Protein AF-A0A2N4XLR2-F1 (afdb_monomer)

Nearest PDB structures (foldseek):
  5kba-assembly1_B  TM=8.309E-01  e=4.838E-08  synthetic construct
  6moj-assembly1_A-2  TM=9.504E-01  e=5.598E-07  synthetic construct
  5hry-assembly1_A  TM=8.656E-01  e=1.522E-07  synthetic construct
  5ooy-assembly2_E  TM=8.377E-01  e=8.146E-08  synthetic construct
  5le6-assembly6_F  TM=8.669E-01  e=2.844E-07  synthetic construct

pLDDT: mean 84.65, std 17.5, range [22.08, 98.69]

Mean predicted aligned error: 17.38 Å

Solvent-accessible surface area (backbone atoms only — not comparable to full-atom values): 47037 Å² total; per-residue (Å²): 132,81,89,72,80,79,79,81,72,74,94,83,66,78,80,79,50,66,43,53,52,50,49,47,51,53,64,60,39,38,26,45,97,92,42,72,39,60,46,56,86,70,77,62,78,92,71,55,51,49,66,64,68,50,56,50,88,39,59,73,43,81,44,43,72,66,50,65,84,46,75,63,58,59,13,51,37,29,49,37,37,62,84,44,83,72,87,62,67,38,72,82,35,57,52,52,50,21,20,31,44,35,46,9,62,12,51,42,24,28,39,35,50,89,93,50,71,48,72,38,40,37,27,71,41,76,92,66,30,51,31,67,46,43,33,35,45,33,23,83,37,61,92,46,75,47,22,36,26,38,55,29,44,86,82,37,28,37,34,41,36,24,35,59,39,46,51,94,59,42,69,72,38,48,32,46,31,38,27,26,35,50,34,42,36,27,64,68,39,23,58,41,14,58,58,50,43,26,22,33,44,12,15,36,53,25,28,38,26,44,32,32,36,48,34,43,28,46,45,34,54,49,55,75,55,32,30,65,62,47,19,57,57,72,46,57,70,44,56,83,37,41,60,50,79,76,51,60,74,49,51,44,52,46,45,70,48,44,30,19,41,8,56,90,87,40,76,44,58,82,79,48,74,68,25,48,52,54,16,44,73,55,41,50,75,43,47,35,43,57,69,33,51,78,74,77,91,77,85,60,66,67,40,60,50,52,50,62,64,32,33,60,44,51,72,60,86,82,46,75,62,75,83,79,63,75,80,83,70,84,70,77,54,82,67,59,76,69,80,72,64,53,22,32,46,54,29,40,50,63,46,59,71,48,84,36,38,41,72,85,54,65,40,54,44,69,59,53,51,50,53,55,58,69,65,56,85,50,97,40,82,47,51,51,30,49,91,66,75,66,57,51,28,36,42,32,42,36,58,28,42,48,102,49,78,30,24,38,29,40,38,50,37,69,87,64,35,62,59,59,51,58,58,36,52,76,80,36,74,70,40,75,58,81,92,60,65,92,93,62,51,46,26,38,51,43,80,42,59,62,73,57,47,28,53,49,42,12,50,45,35,65,63,35,60,50,38,40,27,16,23,26,23,34,38,34,34,25,63,37,44,71,42,27,74,76,35,40,29,39,58,52,52,55,32,20,51,48,15,25,53,50,40,50,47,34,48,58,27,31,58,70,75,31,22,16,34,80,37,90,57,40,24,44,63,60,54,29,57,76,56,70,49,88,62,68,51,58,41,69,78,43,29,37,27,35,26,46,58,44,84,63,86,75,53,45,78,43,71,49,68,84,86,59,88,80,78,86,74,82,86,88,85,90,81,83,89,90,87,90,84,90,83,90,84,88,85,87,89,85,82,86,75,62,45,80,38,47,18,57,60,46,30,55,48,53,54,56,34,67,73,37,87,76,67,58,65,49,37,36,36,53,44,58,69,69,54,47,74,74,58,64,65,90,82,48,43,83,52,46,84,88,49,45,68,58,49,66,73,71,54,65,50,86,44,36,35,38,25,27,19,65,63,68,63,67,17,46,56,53,31,49,51,46,26,78,69,60,30,79,43,35,34,22,38,44,59,10,47,65,40,31,52,53,38,62,71,52,81,89,78,86,82,86,88,77,87,87,88,80,79,52,74,67,52,51,51,57,30,58,79,68,78,45,51,92,93,44,44,69,54,56,49,82,78,31,39,25,63,50,33,54,23,19,44,67,42,39,45,72,55,32,53,52,38,49,76,72,64,36,64,57,75,51,55,27,74,62,35,44,35,31,55,37,28,5,60,73,45,66,23,66,68,37,38,51,54,40,48,78,72,65,35,69,58,68,52,49,20,76,71,30,44,27,43,48,31,50,23,13,49,66,54,31,43,71,60,32,51,48,39,50,74,75,62,39,64,63,79,54,51,25,79,75,69,46,28,26,49,78,39,36,63,33,71,66,32,30,67,76,30,56,87,75,52,89,73,90,127

Secondary structure (DSSP, 8-state):
---PPPPPPPTTPPPPPHHHHHHHHHHHT-BBTTBPPP--SS--GGGPPPS---EETSPEEEPPP--TT--HHHHHHHHSBTTSPP-SPPP-SHHHHHHHHHHHHSEEEEEEETTEEEEEESS--GGG---EEEEEEEES-TTS-SEEEEEETTTTEEEEEEE---GGGSPSEEEEEEEE-HHHHHHHHGGGHHHHHHHHHHHHHHHHHHHHHHTT-EEEE-TTS-HHHHHHHHTTT-GGGS--SS-GGGT--EEEEEEEEE-TTPPPP---HHHHHHHHHT-EE--EEPPS-SS-----HHHHHHHHHT-SPP-STT------PPS------TTTTS--S-BHHHHHHH----SEE-TT--B-HHHHHHHHHHHS--SSTTGGGS-S---EEEEEEESSBTTS-SEEEEEE-STTHHHHHHHHTTT---EEPSSPPTT-EEEEEEE--HHHHHHHHHHHTTT-HHHHHSSEEEEEEEE-HHHHHH-TTHHHHHHHHHHHHHHHHHHHHHHTT-EEEEE---BHHHHHHHHT--SSSEEEEEEEEEEPEEP-TTSEEE-TTTT-TTSSS----------------PPPP---SSEEEEHHHHHHHHHHHHSSSS---EEEE-S-HHHHHH---TTPEE--HHHHHHHHHHS-TTS-EEEE-SSSTHHHHHHHHHHHTT-S-EEEEETHHHHHHHHHHSPPPPPPP-------HHHHHHHHTTT--GGGTT---GGG--HHHHHHHTT-HHHHHHHHHTT--TT---TTS--HHHHHHHTT-HHHHHHHHHTT--TT---TTS--HHHHHHHTT-HHHHHHHHHTT--TT---TTS--TTTT--SHHHHHHHGGGS----

Structure (mmCIF, N/CA/C/O backbone):
data_AF-A0A2N4XLR2-F1
#
_entry.id   AF-A0A2N4XLR2-F1
#
loop_
_atom_site.group_PDB
_atom_site.id
_atom_site.type_symbol
_atom_site.label_atom_id
_atom_site.label_alt_id
_atom_site.label_comp_id
_atom_site.label_asym_id
_atom_site.label_entity_id
_atom_site.label_seq_id
_atom_site.pdbx_PDB_ins_code
_atom_site.Cartn_x
_atom_site.Cartn_y
_atom_site.Cartn_z
_atom_site.occupancy
_atom_site.B_iso_or_equiv
_atom_site.auth_seq_id
_atom_site.auth_comp_id
_atom_site.auth_asym_id
_atom_site.auth_atom_id
_atom_site.pdbx_PDB_model_num
ATOM 1 N N . MET A 1 1 ? -26.929 -14.899 -19.018 1.00 34.31 1 MET A N 1
ATOM 2 C CA . MET A 1 1 ? -28.205 -14.148 -19.055 1.00 34.31 1 MET A CA 1
ATOM 3 C C . MET A 1 1 ? -28.274 -13.462 -20.411 1.00 34.31 1 MET A C 1
ATOM 5 O O . MET A 1 1 ? -27.251 -12.945 -20.832 1.00 34.31 1 MET A O 1
ATOM 9 N N . GLN A 1 2 ? -29.395 -13.571 -21.126 1.00 31.98 2 GLN A N 1
ATOM 10 C CA . GLN A 1 2 ? -29.579 -12.981 -22.458 1.00 31.98 2 GLN A CA 1
ATOM 11 C C . GLN A 1 2 ? -29.455 -11.451 -22.405 1.00 31.98 2 GLN A C 1
ATOM 13 O O . GLN A 1 2 ? -29.981 -10.827 -21.482 1.00 31.98 2 GLN A O 1
ATOM 18 N N . ASP A 1 3 ? -28.766 -10.884 -23.399 1.00 40.41 3 ASP A N 1
ATOM 19 C CA . ASP A 1 3 ? -28.583 -9.449 -23.615 1.00 40.41 3 ASP A CA 1
ATOM 20 C C . ASP A 1 3 ? -29.918 -8.703 -23.562 1.00 40.41 3 ASP A C 1
ATOM 22 O O . ASP A 1 3 ? -30.764 -8.824 -24.450 1.00 40.41 3 ASP A O 1
ATOM 26 N N . THR A 1 4 ? -30.096 -7.903 -22.513 1.00 30.62 4 THR A N 1
ATOM 27 C CA . THR A 1 4 ? -31.106 -6.846 -22.495 1.00 30.62 4 THR A CA 1
ATOM 28 C C . THR A 1 4 ? -30.404 -5.579 -22.983 1.00 30.62 4 THR A C 1
ATOM 30 O O . THR A 1 4 ? -29.389 -5.210 -22.388 1.00 30.62 4 THR A O 1
ATOM 33 N N . PRO A 1 5 ? -30.865 -4.920 -24.060 1.00 34.44 5 PRO A N 1
ATOM 34 C CA . PRO A 1 5 ? -30.230 -3.695 -24.529 1.00 34.44 5 PRO A CA 1
ATOM 35 C C . PRO A 1 5 ? -30.341 -2.612 -23.441 1.00 34.44 5 PRO A C 1
ATOM 37 O O . PRO A 1 5 ? -31.345 -2.580 -22.720 1.00 34.44 5 PRO A O 1
ATOM 40 N N . PRO A 1 6 ? -29.329 -1.740 -23.284 1.00 38.62 6 PRO A N 1
ATOM 41 C CA . PRO A 1 6 ? -29.368 -0.693 -22.275 1.00 38.62 6 PRO A CA 1
ATOM 42 C C . PRO A 1 6 ? -30.550 0.238 -22.555 1.00 38.62 6 PRO A C 1
ATOM 44 O O . PRO A 1 6 ? -30.779 0.637 -23.696 1.00 38.62 6 PRO A O 1
ATOM 47 N N . ALA A 1 7 ? -31.309 0.560 -21.506 1.00 38.78 7 ALA A N 1
ATOM 48 C CA . ALA A 1 7 ? -32.399 1.522 -21.579 1.00 38.78 7 ALA A CA 1
ATOM 49 C C . ALA A 1 7 ? -31.882 2.847 -22.165 1.00 38.78 7 ALA A C 1
ATOM 51 O O . ALA A 1 7 ? -30.902 3.403 -21.666 1.00 38.78 7 ALA A O 1
ATOM 52 N N . GLU A 1 8 ? -32.528 3.328 -23.230 1.00 42.59 8 GLU A N 1
ATOM 53 C CA . GLU A 1 8 ? -32.223 4.625 -23.834 1.00 42.59 8 GLU A CA 1
ATOM 54 C C . GLU A 1 8 ? -32.353 5.727 -22.772 1.00 42.59 8 GLU A C 1
ATOM 56 O O . GLU A 1 8 ? -33.406 5.908 -22.154 1.00 42.59 8 GLU A O 1
ATOM 61 N N . LEU A 1 9 ? -31.248 6.440 -22.532 1.00 44.00 9 LEU A N 1
ATOM 62 C CA . LEU A 1 9 ? -31.215 7.634 -21.692 1.00 44.00 9 LEU A CA 1
ATOM 63 C C . LEU A 1 9 ? 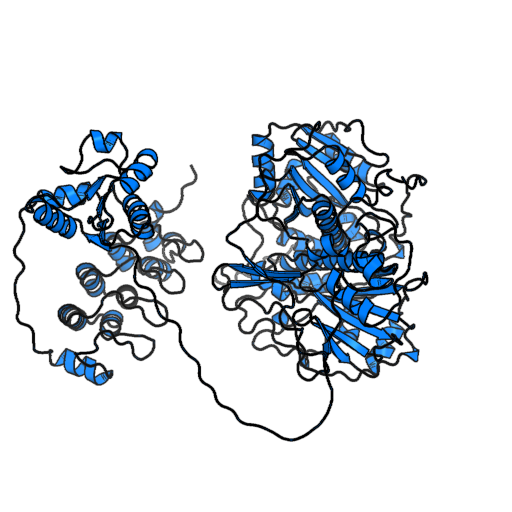-32.171 8.694 -22.273 1.00 44.00 9 LEU A C 1
ATOM 65 O O . LEU A 1 9 ? -32.237 8.838 -23.496 1.00 44.00 9 LEU A O 1
ATOM 69 N N . PRO A 1 10 ? -32.896 9.456 -21.432 1.00 46.97 10 PRO A N 1
ATOM 70 C CA . PRO A 1 10 ? -33.784 10.505 -21.916 1.00 46.97 10 PRO A CA 1
ATOM 71 C C . PRO A 1 10 ? -33.022 11.520 -22.795 1.00 46.97 10 PRO A C 1
ATOM 73 O O . PRO A 1 10 ? -31.894 11.873 -22.446 1.00 46.97 10 PRO A O 1
ATOM 76 N N . PRO A 1 11 ? -33.614 12.028 -23.897 1.00 59.16 11 PRO A N 1
ATOM 77 C CA . PRO A 1 11 ? -32.872 12.689 -24.986 1.00 59.16 11 PRO A CA 1
ATOM 78 C C . PRO A 1 11 ? -32.223 14.047 -24.666 1.00 59.16 11 PRO A C 1
ATOM 80 O O . PRO A 1 11 ? -31.548 14.596 -25.531 1.00 59.16 11 PRO A O 1
ATOM 83 N N . ASP A 1 12 ? -32.417 14.590 -23.460 1.00 61.28 12 ASP A N 1
ATOM 84 C CA . ASP A 1 12 ? -32.135 15.999 -23.128 1.00 61.28 12 ASP A CA 1
ATOM 85 C C . ASP A 1 12 ? -31.051 16.215 -22.053 1.00 61.28 12 ASP A C 1
ATOM 87 O O . ASP A 1 12 ? -30.861 17.339 -21.585 1.00 61.28 12 ASP A O 1
ATOM 91 N N . LEU A 1 13 ? -30.311 15.179 -21.641 1.00 60.03 13 LEU A N 1
ATOM 92 C CA . LEU A 1 13 ? -29.190 15.357 -20.709 1.00 60.03 13 LEU A CA 1
ATOM 93 C C . LEU A 1 13 ? -27.869 15.573 -21.469 1.00 60.03 13 LEU A C 1
ATOM 95 O O . LEU A 1 13 ? -27.540 14.773 -22.349 1.00 60.03 13 LEU A O 1
ATOM 99 N N . PRO A 1 14 ? -27.081 16.618 -21.140 1.00 74.69 14 PRO A N 1
ATOM 100 C CA . PRO A 1 14 ? -25.745 16.770 -21.704 1.00 74.69 14 PRO A CA 1
ATOM 101 C C . PRO A 1 14 ? -24.874 15.553 -21.340 1.00 74.69 14 PRO A C 1
ATOM 103 O O . PRO A 1 14 ? -25.070 14.958 -20.275 1.00 74.69 14 PRO A O 1
ATOM 106 N N . PRO A 1 15 ? -23.910 15.165 -22.198 1.00 83.62 15 PRO A N 1
ATOM 107 C CA . PRO A 1 15 ? -23.003 14.064 -21.892 1.00 83.62 15 PRO A CA 1
ATOM 108 C C . PRO A 1 15 ? -22.231 14.351 -20.591 1.00 83.62 15 PRO A C 1
ATOM 110 O O . PRO A 1 15 ? -21.918 15.514 -20.319 1.00 83.62 15 PRO A O 1
ATOM 113 N N . PRO A 1 16 ? -21.915 13.318 -19.785 1.00 88.62 16 PRO A N 1
ATOM 114 C CA . PRO A 1 16 ? -21.211 13.504 -18.521 1.00 88.62 16 PRO A CA 1
ATOM 115 C C . PRO A 1 16 ? -19.840 14.147 -18.750 1.00 88.62 16 PRO A C 1
ATOM 117 O O . PRO A 1 16 ? -19.127 13.794 -19.693 1.00 88.62 16 PRO A O 1
ATOM 120 N N . SER A 1 17 ? -19.454 15.076 -17.873 1.00 93.50 17 SER A N 1
ATOM 121 C CA . SER A 1 17 ? -18.105 15.646 -17.897 1.00 93.50 17 SER A CA 1
ATOM 122 C C . SER A 1 17 ? -17.058 14.604 -17.476 1.00 93.50 17 SER A C 1
ATOM 124 O O . SER A 1 17 ? -17.379 13.597 -16.842 1.00 93.50 17 SER A O 1
ATOM 126 N N . VAL A 1 18 ? -15.774 14.848 -17.769 1.00 93.75 18 VAL A N 1
ATOM 127 C CA . VAL A 1 18 ? -14.674 13.979 -17.299 1.00 93.75 18 VAL A CA 1
ATOM 128 C C . VAL A 1 18 ? -14.681 13.865 -15.768 1.00 93.75 18 VAL A C 1
ATOM 130 O O . VAL A 1 18 ? -14.514 12.770 -15.233 1.00 93.75 18 VAL A O 1
ATOM 133 N N . ALA A 1 19 ? -14.952 14.966 -15.060 1.00 93.81 19 ALA A N 1
ATOM 134 C CA . ALA A 1 19 ? -15.087 14.964 -13.605 1.00 93.81 19 ALA A CA 1
ATOM 135 C C . ALA A 1 19 ? -16.243 14.060 -13.134 1.00 93.81 19 ALA A C 1
ATOM 137 O O . ALA A 1 19 ? -16.089 13.333 -12.153 1.00 93.81 19 ALA A O 1
ATOM 138 N N . ASP A 1 20 ? -17.366 14.024 -13.860 1.00 95.12 20 ASP A N 1
ATOM 139 C CA . ASP A 1 20 ? -18.491 13.131 -13.543 1.00 95.12 20 ASP A CA 1
ATOM 140 C C . ASP A 1 20 ? -18.143 11.657 -13.747 1.00 95.12 20 ASP A C 1
ATOM 142 O O . ASP A 1 20 ? -18.562 10.811 -12.955 1.00 95.12 20 ASP A O 1
ATOM 146 N N . LEU A 1 21 ? -17.337 11.337 -14.762 1.00 96.75 21 LEU A N 1
ATOM 147 C CA . LEU A 1 21 ? -16.845 9.976 -14.989 1.00 96.75 21 LEU A CA 1
ATOM 148 C C . LEU A 1 21 ? -15.873 9.535 -13.883 1.00 96.75 21 LEU A C 1
ATOM 150 O O . LEU A 1 21 ? -15.979 8.416 -13.378 1.00 96.75 21 LEU A O 1
ATOM 154 N N . VAL A 1 22 ? -14.982 10.421 -13.430 1.00 97.38 22 VAL A N 1
ATOM 155 C CA . VAL A 1 22 ? -14.086 10.148 -12.291 1.00 97.38 22 VAL A CA 1
ATOM 156 C C . VAL A 1 22 ? -14.877 10.000 -10.984 1.00 97.38 22 VAL A C 1
ATOM 158 O O . VAL A 1 22 ? -14.628 9.069 -10.212 1.00 97.38 22 VAL A O 1
ATOM 161 N N . ARG A 1 23 ? -15.898 10.838 -10.752 1.00 96.12 23 ARG A N 1
ATOM 162 C CA . ARG A 1 23 ? -16.855 10.661 -9.643 1.00 96.12 23 ARG A CA 1
ATOM 163 C C . ARG A 1 23 ? -17.574 9.318 -9.728 1.00 96.12 23 ARG A C 1
ATOM 165 O O . ARG A 1 23 ? -17.738 8.642 -8.710 1.00 96.12 23 ARG A O 1
ATOM 172 N N . ALA A 1 24 ? -17.988 8.908 -10.925 1.00 96.94 24 ALA A N 1
ATOM 173 C CA . ALA A 1 24 ? -18.631 7.621 -11.142 1.00 96.94 24 ALA A CA 1
ATOM 174 C C . ALA A 1 24 ? -17.688 6.457 -10.811 1.00 96.94 24 ALA A C 1
ATOM 176 O O . ALA A 1 24 ? -18.120 5.531 -10.124 1.00 96.94 24 ALA A O 1
ATOM 177 N N . TYR A 1 25 ? -16.409 6.531 -11.198 1.00 98.12 25 TYR A N 1
ATOM 178 C CA . TYR A 1 25 ? -15.389 5.564 -10.783 1.00 98.12 25 TYR A CA 1
ATOM 179 C C . TYR A 1 25 ? -15.225 5.526 -9.260 1.00 98.12 25 TYR A C 1
ATOM 181 O O . TYR A 1 25 ? -15.241 4.447 -8.663 1.00 98.12 25 TYR A O 1
ATOM 189 N N . HIS A 1 26 ? -15.121 6.688 -8.603 1.00 97.56 26 HIS A N 1
ATOM 190 C CA . HIS A 1 26 ? -15.030 6.742 -7.146 1.00 97.56 26 HIS A CA 1
ATOM 191 C C . HIS A 1 26 ? -16.244 6.054 -6.514 1.00 97.56 26 HIS A C 1
ATOM 193 O O . HIS A 1 26 ? -16.081 5.097 -5.770 1.00 97.56 26 HIS A O 1
ATOM 199 N N . ARG A 1 27 ? -17.469 6.434 -6.885 1.00 96.00 27 ARG A N 1
ATOM 200 C CA . ARG A 1 27 ? -18.695 5.803 -6.373 1.00 96.00 27 ARG A CA 1
ATOM 201 C C . ARG A 1 27 ? -18.755 4.295 -6.643 1.00 96.00 27 ARG A C 1
ATOM 203 O O . ARG A 1 27 ? -19.163 3.546 -5.761 1.00 96.00 27 ARG A O 1
ATOM 210 N N . ARG A 1 28 ? -18.352 3.849 -7.837 1.00 95.69 28 ARG A N 1
ATOM 211 C CA . ARG A 1 28 ? -18.325 2.430 -8.237 1.00 95.69 28 ARG A CA 1
ATOM 212 C C . ARG A 1 28 ? -17.414 1.597 -7.340 1.00 95.69 28 ARG A C 1
ATOM 214 O O . ARG A 1 28 ? -17.759 0.472 -7.002 1.00 95.69 28 ARG A O 1
ATOM 221 N N . THR A 1 29 ? -16.285 2.172 -6.944 1.00 96.50 29 THR A N 1
ATOM 222 C CA . THR A 1 29 ? -15.224 1.480 -6.207 1.00 96.50 29 THR A CA 1
ATOM 223 C C . THR A 1 29 ? -15.330 1.615 -4.694 1.00 96.50 29 THR A C 1
ATOM 225 O O . THR A 1 29 ? -14.404 1.201 -4.002 1.00 96.50 29 THR A O 1
ATOM 228 N N . LYS A 1 30 ? -16.421 2.181 -4.159 1.00 95.00 30 LYS A N 1
ATOM 229 C CA . LYS A 1 30 ? -16.693 2.246 -2.713 1.00 95.00 30 LYS A CA 1
ATOM 230 C C . LYS A 1 30 ? -17.028 0.868 -2.139 1.00 95.00 30 LYS A C 1
ATOM 232 O O . LYS A 1 30 ? -17.702 0.079 -2.799 1.00 95.00 30 LYS A O 1
ATOM 237 N N . HIS A 1 31 ? -16.633 0.614 -0.893 1.00 89.38 31 HIS A N 1
ATOM 238 C CA . HIS A 1 31 ? -17.244 -0.465 -0.113 1.00 89.38 31 HIS A CA 1
ATOM 239 C C . HIS A 1 31 ? -18.474 0.068 0.622 1.00 89.38 31 HIS A C 1
ATOM 241 O O . HIS A 1 31 ? -18.508 1.225 1.048 1.00 89.38 31 HIS A O 1
ATOM 247 N N . ARG A 1 32 ? -19.474 -0.794 0.787 1.00 83.00 32 ARG A N 1
ATOM 248 C CA . ARG A 1 32 ? -20.723 -0.536 1.508 1.00 83.00 32 ARG A CA 1
ATOM 249 C C . ARG A 1 32 ? -21.024 -1.714 2.421 1.00 83.00 32 ARG A C 1
ATOM 251 O O . ARG A 1 32 ? -20.546 -2.814 2.153 1.00 83.00 32 ARG A O 1
ATOM 258 N N . PHE A 1 33 ? -21.832 -1.510 3.456 1.00 71.38 33 PHE A N 1
ATOM 259 C CA . PHE A 1 33 ? -22.218 -2.613 4.339 1.00 71.38 33 PHE A CA 1
ATOM 260 C C . PHE A 1 33 ? -22.895 -3.754 3.574 1.00 71.38 33 PHE A C 1
ATOM 262 O O . PHE A 1 33 ? -22.680 -4.919 3.887 1.00 71.38 33 PHE A O 1
ATOM 269 N N . GLU A 1 34 ? -23.663 -3.427 2.535 1.00 74.12 34 GLU A N 1
ATOM 270 C CA . GLU A 1 34 ? -24.399 -4.408 1.740 1.00 74.12 34 GLU A CA 1
ATOM 271 C C . GLU A 1 34 ? -23.514 -5.120 0.712 1.00 74.12 34 GLU A C 1
ATOM 273 O O . GLU A 1 34 ? -23.887 -6.184 0.222 1.00 74.12 34 GLU A O 1
ATOM 278 N N . ARG A 1 35 ? -22.377 -4.520 0.323 1.00 77.38 35 ARG A N 1
ATOM 279 C CA . ARG A 1 35 ? -21.467 -5.087 -0.680 1.00 77.38 35 ARG A CA 1
ATOM 280 C C . ARG A 1 35 ? -20.085 -4.442 -0.677 1.00 77.38 35 ARG A C 1
ATOM 282 O O . ARG A 1 35 ? -19.939 -3.220 -0.605 1.00 77.38 35 ARG A O 1
ATOM 289 N N . TYR A 1 36 ? -19.064 -5.255 -0.916 1.00 83.19 36 TYR A N 1
ATOM 290 C CA . TYR A 1 36 ? -17.732 -4.760 -1.249 1.00 83.19 36 TYR A CA 1
ATOM 291 C C . TYR A 1 36 ? -17.681 -4.256 -2.708 1.00 83.19 36 TYR A C 1
ATOM 293 O O . TYR A 1 36 ? -18.517 -4.619 -3.539 1.00 83.19 36 TYR A O 1
ATOM 301 N N . ALA A 1 37 ? -16.711 -3.387 -3.019 1.00 86.44 37 ALA A N 1
ATOM 302 C CA . ALA A 1 37 ? -16.364 -3.051 -4.396 1.00 86.44 37 ALA A CA 1
ATOM 303 C C . ALA A 1 37 ? -16.016 -4.328 -5.176 1.00 86.44 37 ALA A C 1
ATOM 305 O O . ALA A 1 37 ? -15.482 -5.272 -4.594 1.00 86.44 37 ALA A O 1
ATOM 306 N N . ALA A 1 38 ? -16.319 -4.349 -6.475 1.00 88.38 38 ALA A N 1
ATOM 307 C CA . ALA A 1 38 ? -16.105 -5.534 -7.295 1.00 88.38 38 ALA A CA 1
ATOM 308 C C . ALA A 1 38 ? -14.614 -5.903 -7.341 1.00 88.38 38 ALA A C 1
ATOM 310 O O . ALA A 1 38 ? -13.763 -5.095 -7.725 1.00 88.38 38 ALA A O 1
ATOM 311 N N . GLY A 1 39 ? -14.338 -7.133 -6.926 1.00 90.31 39 GLY A N 1
ATOM 312 C CA . GLY A 1 39 ? -13.028 -7.758 -6.905 1.00 90.31 39 GLY A CA 1
ATOM 313 C C . GLY A 1 39 ? -13.074 -9.122 -7.596 1.00 90.31 39 GLY A C 1
ATOM 314 O O . GLY A 1 39 ? -14.148 -9.557 -8.017 1.00 90.31 39 GLY A O 1
ATOM 315 N N . PRO A 1 40 ? -11.922 -9.787 -7.731 1.00 78.75 40 PRO A N 1
ATOM 316 C CA . PRO A 1 40 ? -11.867 -11.177 -8.174 1.00 78.75 40 PRO A CA 1
ATOM 317 C C . PRO A 1 40 ? -12.678 -12.071 -7.225 1.00 78.75 40 PRO A C 1
ATOM 319 O O . PRO A 1 40 ? -12.614 -11.906 -6.008 1.00 78.75 40 PRO A O 1
ATOM 322 N N . GLU A 1 41 ? -13.446 -13.005 -7.786 1.00 73.38 41 GLU A N 1
ATOM 323 C CA . GLU A 1 41 ? -14.211 -13.991 -7.003 1.00 73.38 41 GLU A CA 1
ATOM 324 C C . GLU A 1 41 ? -13.290 -15.040 -6.367 1.00 73.38 41 GLU A C 1
ATOM 326 O O . GLU A 1 41 ? -13.577 -15.531 -5.283 1.00 73.38 41 GLU A O 1
ATOM 331 N N . THR A 1 42 ? -12.166 -15.338 -7.026 1.00 79.94 42 THR A N 1
ATOM 332 C CA . THR A 1 42 ? -11.170 -16.335 -6.618 1.00 79.94 42 THR A CA 1
ATOM 333 C C . THR A 1 42 ? -9.763 -15.787 -6.865 1.00 79.94 42 THR A C 1
ATOM 335 O O . THR A 1 42 ? -9.558 -14.987 -7.781 1.00 79.94 42 THR A O 1
ATOM 338 N N . LEU A 1 43 ? -8.783 -16.192 -6.058 1.00 78.31 43 LEU A N 1
ATOM 339 C CA . LEU A 1 43 ? -7.376 -15.815 -6.230 1.00 78.31 43 LEU A CA 1
ATOM 340 C C . LEU A 1 43 ? -6.522 -17.068 -6.367 1.00 78.31 43 LEU A C 1
ATOM 342 O O . LEU A 1 43 ? -6.548 -17.927 -5.489 1.00 78.31 43 LEU A O 1
ATOM 346 N N . ASP A 1 44 ? -5.729 -17.128 -7.431 1.00 76.94 44 ASP A N 1
ATOM 347 C CA . ASP A 1 44 ? -4.706 -18.157 -7.601 1.00 76.94 44 ASP A CA 1
ATOM 348 C C . ASP A 1 44 ? -3.405 -17.682 -6.948 1.00 76.94 44 ASP A C 1
ATOM 350 O O . ASP A 1 44 ? -2.605 -16.972 -7.558 1.00 76.94 44 ASP A O 1
ATOM 354 N N . TRP A 1 45 ? -3.228 -18.014 -5.670 1.00 75.88 45 TRP A N 1
ATOM 355 C CA . TRP A 1 45 ? -2.041 -17.619 -4.909 1.00 75.88 45 TRP A CA 1
ATOM 356 C C . TRP A 1 45 ? -0.753 -18.291 -5.401 1.00 75.88 45 TRP A C 1
ATOM 358 O O . TRP A 1 45 ? 0.321 -17.747 -5.142 1.00 75.88 45 TRP A O 1
ATOM 368 N N . ASP A 1 46 ? -0.853 -19.407 -6.130 1.00 74.69 46 ASP A N 1
ATOM 369 C CA . ASP A 1 46 ? 0.300 -20.086 -6.724 1.00 74.69 46 ASP A CA 1
ATOM 370 C C . ASP A 1 46 ? 0.811 -19.341 -7.974 1.00 74.69 46 ASP A C 1
ATOM 372 O O . ASP A 1 46 ? 2.006 -19.392 -8.272 1.00 74.69 46 ASP A O 1
ATOM 376 N N . ASP A 1 47 ? -0.060 -18.591 -8.662 1.00 76.12 47 ASP A N 1
ATOM 377 C CA . ASP A 1 47 ? 0.279 -17.715 -9.799 1.00 76.12 47 ASP A CA 1
ATOM 378 C C . ASP A 1 47 ? 0.065 -16.224 -9.460 1.00 76.12 47 ASP A C 1
ATOM 380 O O . ASP A 1 47 ? -0.507 -15.443 -10.226 1.00 76.12 47 ASP A O 1
ATOM 384 N N . GLN A 1 48 ? 0.528 -15.805 -8.275 1.00 86.12 48 GLN A N 1
ATOM 385 C CA . GLN A 1 48 ? 0.550 -14.391 -7.894 1.00 86.12 48 GLN A CA 1
ATOM 386 C C . GLN A 1 48 ? 1.401 -13.569 -8.891 1.00 86.12 48 GLN A C 1
ATOM 388 O O . GLN A 1 48 ? 2.510 -13.991 -9.236 1.00 86.12 48 GLN A O 1
ATOM 393 N N . PRO A 1 49 ? 0.962 -12.353 -9.297 1.00 92.25 49 PRO A N 1
ATOM 394 C CA . PRO A 1 49 ? 1.744 -11.490 -10.168 1.00 92.25 49 PRO A CA 1
ATOM 395 C C . PRO A 1 49 ? 3.153 -11.261 -9.636 1.00 92.25 49 PRO A C 1
ATOM 397 O O . PRO A 1 49 ? 3.350 -11.010 -8.442 1.00 92.25 49 PRO A O 1
ATOM 400 N N . ALA A 1 50 ? 4.130 -11.279 -10.540 1.00 93.88 50 ALA A N 1
ATOM 401 C CA . ALA A 1 50 ? 5.525 -11.084 -10.189 1.00 93.88 50 ALA A CA 1
ATOM 402 C C . ALA A 1 50 ? 5.696 -9.768 -9.420 1.00 93.88 50 ALA A C 1
ATOM 404 O O . ALA A 1 50 ? 5.425 -8.682 -9.942 1.00 93.88 50 ALA A O 1
ATOM 405 N N . ALA A 1 51 ? 6.183 -9.869 -8.181 1.00 91.81 51 ALA A N 1
ATOM 406 C CA . ALA A 1 51 ? 6.397 -8.724 -7.298 1.00 91.81 51 ALA A CA 1
ATOM 407 C C . ALA A 1 51 ? 7.507 -7.781 -7.792 1.00 91.81 51 ALA A C 1
ATOM 409 O O . ALA A 1 51 ? 7.667 -6.688 -7.252 1.00 91.81 51 ALA A O 1
ATOM 410 N N . PHE A 1 52 ? 8.282 -8.200 -8.793 1.00 95.81 52 PHE A N 1
ATOM 411 C CA . PHE A 1 52 ? 9.417 -7.480 -9.354 1.00 95.81 52 PHE A CA 1
ATOM 412 C C . PHE A 1 52 ? 9.320 -7.450 -10.872 1.00 95.81 52 PHE A C 1
ATOM 414 O O . PHE A 1 52 ? 8.841 -8.403 -11.492 1.00 95.81 52 PHE A O 1
ATOM 421 N N . ARG A 1 53 ? 9.756 -6.341 -11.467 1.00 95.69 53 ARG A N 1
ATOM 422 C CA . ARG A 1 53 ? 10.026 -6.273 -12.897 1.00 95.69 53 ARG A CA 1
ATOM 423 C C . ARG A 1 53 ? 11.529 -6.309 -13.121 1.00 95.69 53 ARG A C 1
ATOM 425 O O . ARG A 1 53 ? 12.282 -5.684 -12.384 1.00 95.69 53 ARG A O 1
ATOM 432 N N . HIS A 1 54 ? 11.938 -7.009 -14.168 1.00 95.75 54 HIS A N 1
ATOM 433 C CA . HIS A 1 54 ? 13.313 -7.042 -14.646 1.00 95.75 54 HIS A CA 1
ATOM 434 C C . HIS A 1 54 ? 13.331 -6.766 -16.142 1.00 95.75 54 HIS A C 1
ATOM 436 O O . HIS A 1 54 ? 12.335 -6.999 -16.833 1.00 95.75 54 HIS A O 1
ATOM 442 N N . PHE A 1 55 ? 14.470 -6.323 -16.660 1.00 96.94 55 PHE A N 1
ATOM 443 C CA . PHE A 1 55 ? 14.660 -6.161 -18.096 1.00 96.94 55 PHE A CA 1
ATOM 444 C C . PHE A 1 55 ? 15.786 -7.058 -18.600 1.00 96.94 55 PHE A C 1
ATOM 446 O O . PHE A 1 55 ? 16.963 -6.864 -18.306 1.00 96.94 55 PHE A O 1
ATOM 453 N N . GLU A 1 56 ? 15.436 -8.036 -19.427 1.00 95.81 56 GLU A N 1
ATOM 454 C CA . GLU A 1 56 ? 16.402 -8.941 -20.040 1.00 95.81 56 GLU A CA 1
ATOM 455 C C . GLU A 1 56 ? 17.205 -8.229 -21.134 1.00 95.81 56 GLU A C 1
ATOM 457 O O . GLU A 1 56 ? 16.685 -7.381 -21.860 1.00 95.81 56 GLU A O 1
ATOM 462 N N . GLY A 1 57 ? 18.483 -8.586 -21.286 1.00 95.06 57 GLY A N 1
ATOM 463 C CA . GLY A 1 57 ? 19.353 -8.039 -22.336 1.00 95.06 57 GLY A CA 1
ATOM 464 C C . GLY A 1 57 ? 19.889 -6.626 -22.069 1.00 95.06 57 GLY A C 1
ATOM 465 O O . GLY A 1 57 ? 20.464 -6.013 -22.972 1.00 95.06 57 GLY A O 1
ATOM 466 N N . VAL A 1 58 ? 19.732 -6.104 -20.850 1.00 96.44 58 VAL A N 1
ATOM 467 C CA . VAL A 1 58 ? 20.274 -4.799 -20.434 1.00 96.44 58 VAL A CA 1
ATOM 468 C C . VAL A 1 58 ? 21.520 -4.936 -19.566 1.00 96.44 58 VAL A C 1
ATOM 470 O O . VAL A 1 58 ? 21.790 -5.971 -18.960 1.00 96.44 58 VAL A O 1
ATOM 473 N N . ARG A 1 59 ? 22.291 -3.849 -19.465 1.00 95.31 59 ARG A N 1
ATOM 474 C CA . ARG A 1 59 ? 23.369 -3.752 -18.478 1.00 95.31 59 ARG A CA 1
ATOM 475 C C . ARG A 1 59 ? 22.768 -3.456 -17.103 1.00 95.31 59 ARG A C 1
ATOM 477 O O . ARG A 1 59 ? 22.155 -2.403 -16.943 1.00 95.31 59 ARG A O 1
ATOM 484 N N . SER A 1 60 ? 23.026 -4.327 -16.130 1.00 95.94 60 SER A N 1
ATOM 485 C CA . SER A 1 60 ? 22.703 -4.106 -14.716 1.00 95.94 60 SER A CA 1
ATOM 486 C C . SER A 1 60 ? 23.911 -3.542 -13.954 1.00 95.94 60 SER A C 1
ATOM 488 O O . SER A 1 60 ? 25.053 -3.951 -14.189 1.00 95.94 60 SER A O 1
ATOM 490 N N . ILE A 1 61 ? 23.675 -2.562 -13.083 1.00 95.88 61 ILE A N 1
ATOM 491 C CA . ILE A 1 61 ? 24.679 -1.891 -12.251 1.00 95.88 61 ILE A CA 1
ATOM 492 C C . ILE A 1 61 ? 24.272 -2.084 -10.784 1.00 95.88 61 ILE A C 1
ATOM 494 O O . ILE A 1 61 ? 23.304 -1.458 -10.352 1.00 95.88 61 ILE A O 1
ATOM 498 N N . PRO A 1 62 ? 24.968 -2.929 -10.003 1.00 95.75 62 PRO A N 1
ATOM 499 C CA . PRO A 1 62 ? 24.640 -3.120 -8.595 1.00 95.75 62 PRO A CA 1
ATOM 500 C C . PRO A 1 62 ? 24.887 -1.833 -7.803 1.00 95.75 62 PRO A C 1
ATOM 502 O O . PRO A 1 62 ? 25.879 -1.134 -8.026 1.00 95.75 62 PRO A O 1
ATOM 505 N N . LEU A 1 63 ? 23.987 -1.537 -6.868 1.00 95.12 63 LEU A N 1
ATOM 506 C CA . LEU A 1 63 ? 24.070 -0.365 -6.004 1.00 95.12 63 LEU A CA 1
ATOM 507 C C . LEU A 1 63 ? 24.581 -0.737 -4.600 1.00 95.12 63 LEU A C 1
ATOM 509 O O . LEU A 1 63 ? 24.244 -1.813 -4.095 1.00 95.12 63 LEU A O 1
ATOM 513 N N . PRO A 1 64 ? 25.384 0.130 -3.953 1.00 93.00 64 PRO A N 1
ATOM 514 C CA . PRO A 1 64 ? 25.740 -0.028 -2.545 1.00 93.00 64 PRO A CA 1
ATOM 515 C C . PRO A 1 64 ? 24.527 0.146 -1.624 1.00 93.00 64 PRO A C 1
ATOM 517 O O . PRO A 1 64 ? 23.729 1.063 -1.806 1.00 93.00 64 PRO A O 1
ATOM 520 N N . LEU A 1 65 ? 24.435 -0.700 -0.597 1.00 94.12 65 LEU A N 1
ATOM 521 C CA . LEU A 1 65 ? 23.382 -0.623 0.415 1.00 94.12 65 LEU A CA 1
ATOM 522 C C . LEU A 1 65 ? 23.618 0.538 1.393 1.00 94.12 65 LEU A C 1
ATOM 524 O O . LEU A 1 65 ? 24.755 0.908 1.693 1.00 94.12 65 LEU A O 1
ATOM 528 N N . ALA A 1 66 ? 22.518 1.085 1.918 1.00 92.12 66 ALA A N 1
ATOM 529 C CA . ALA A 1 66 ? 22.524 1.959 3.092 1.00 92.12 66 ALA A CA 1
ATOM 530 C C . ALA A 1 66 ? 22.958 1.186 4.349 1.00 92.12 66 ALA A C 1
ATOM 532 O O . ALA A 1 66 ? 22.125 0.581 5.021 1.00 92.12 66 ALA A O 1
ATOM 533 N N . GLU A 1 67 ? 24.248 1.228 4.669 1.00 88.50 67 GLU A N 1
ATOM 534 C CA . GLU A 1 67 ? 24.820 0.522 5.814 1.00 88.50 67 GLU A CA 1
ATOM 535 C C . GLU A 1 67 ? 25.193 1.523 6.914 1.00 88.50 67 GLU A C 1
ATOM 537 O O . GLU A 1 67 ? 26.130 2.309 6.743 1.00 88.50 67 GLU A O 1
ATOM 542 N N . PRO A 1 68 ? 24.528 1.502 8.086 1.00 82.12 68 PRO A N 1
ATOM 543 C CA . PRO A 1 68 ? 24.834 2.425 9.177 1.00 82.12 68 PRO A CA 1
ATOM 544 C C . PRO A 1 68 ? 26.262 2.312 9.715 1.00 82.12 68 PRO A C 1
ATOM 546 O O . PRO A 1 68 ? 26.660 3.147 10.514 1.00 82.12 68 PRO A O 1
ATOM 549 N N . THR A 1 69 ? 27.043 1.303 9.325 1.00 85.50 69 THR A N 1
ATOM 550 C CA . THR A 1 69 ? 28.467 1.152 9.672 1.00 85.50 69 THR A CA 1
ATOM 551 C C . THR A 1 69 ? 29.403 1.951 8.759 1.00 85.50 69 THR A C 1
ATOM 553 O O . THR A 1 69 ? 30.586 2.092 9.075 1.00 85.50 69 THR A O 1
ATOM 556 N N . GLN A 1 70 ? 28.896 2.511 7.654 1.00 85.56 70 GLN A N 1
ATOM 557 C CA . GLN A 1 70 ? 29.674 3.332 6.727 1.00 85.56 70 GLN A CA 1
ATOM 558 C C . GLN A 1 70 ? 30.314 4.533 7.438 1.00 85.56 70 GLN A C 1
ATOM 560 O O . GLN A 1 70 ? 29.782 5.088 8.406 1.00 85.56 70 GLN A O 1
ATOM 565 N N . GLN A 1 71 ? 31.490 4.935 6.961 1.00 88.56 71 GLN A N 1
ATOM 566 C CA . GLN A 1 71 ? 32.216 6.095 7.479 1.00 88.56 71 GLN A CA 1
ATOM 567 C C . GLN A 1 71 ? 31.859 7.366 6.693 1.00 88.56 71 GLN A C 1
ATOM 569 O O . GLN A 1 71 ? 31.318 7.302 5.589 1.00 88.56 71 GLN A O 1
ATOM 574 N N . GLY A 1 72 ? 32.180 8.527 7.266 1.00 91.69 72 GLY A N 1
ATOM 575 C CA . GLY A 1 72 ? 31.959 9.831 6.640 1.00 91.69 72 GLY A CA 1
ATOM 576 C C . GLY A 1 72 ? 30.496 10.283 6.630 1.00 91.69 72 GLY A C 1
ATOM 577 O O . GLY A 1 72 ? 29.649 9.728 7.334 1.00 91.69 72 GLY A O 1
ATOM 578 N N . ALA A 1 73 ? 30.213 11.295 5.802 1.00 92.75 73 ALA A N 1
ATOM 579 C CA . ALA A 1 73 ? 28.936 12.011 5.783 1.00 92.75 73 ALA A CA 1
ATOM 580 C C . ALA A 1 73 ? 27.721 11.096 5.553 1.00 92.75 73 ALA A C 1
ATOM 582 O O . ALA A 1 73 ? 26.683 11.289 6.181 1.00 92.75 73 ALA A O 1
ATOM 583 N N . LEU A 1 74 ? 27.849 10.069 4.700 1.00 93.50 74 LEU A N 1
ATOM 584 C CA . LEU A 1 74 ? 26.769 9.108 4.460 1.00 93.50 74 LEU A CA 1
ATOM 585 C C . LEU A 1 74 ? 26.428 8.330 5.736 1.00 93.50 74 LEU A C 1
ATOM 587 O O . LEU A 1 74 ? 25.278 8.316 6.158 1.00 93.50 74 LEU A O 1
ATOM 591 N N . GLY A 1 75 ? 27.422 7.736 6.399 1.00 93.88 75 GLY A N 1
ATOM 592 C CA . GLY A 1 75 ? 27.190 6.999 7.640 1.00 93.88 75 GLY A CA 1
ATOM 593 C C . GLY A 1 75 ? 26.637 7.868 8.770 1.00 93.88 75 GLY A C 1
ATOM 594 O O . GLY A 1 75 ? 25.783 7.423 9.534 1.00 93.88 75 GLY A O 1
ATOM 595 N N . GLU A 1 76 ? 27.094 9.118 8.870 1.00 93.44 76 GLU A N 1
ATOM 596 C CA . GLU A 1 76 ? 26.548 10.093 9.819 1.00 93.44 76 GLU A CA 1
ATOM 597 C C . GLU A 1 76 ? 25.079 10.412 9.524 1.00 93.44 76 GLU A C 1
ATOM 599 O O . GLU A 1 76 ? 24.264 10.402 10.446 1.00 93.44 76 GLU A O 1
ATOM 604 N N . ALA A 1 77 ? 24.710 10.603 8.254 1.00 94.38 77 ALA A N 1
ATOM 605 C CA . ALA A 1 77 ? 23.320 10.802 7.849 1.00 94.38 77 ALA A CA 1
ATOM 606 C C . ALA A 1 77 ? 22.428 9.593 8.186 1.00 94.38 77 ALA A C 1
ATOM 608 O O . ALA A 1 77 ? 21.305 9.780 8.650 1.00 94.38 77 ALA A O 1
ATOM 609 N N . LEU A 1 78 ? 22.930 8.364 8.011 1.00 95.31 78 LEU A N 1
ATOM 610 C CA . LEU A 1 78 ? 22.197 7.130 8.327 1.00 95.31 78 LEU A CA 1
ATOM 611 C C . LEU A 1 78 ? 21.973 6.935 9.835 1.00 95.31 78 LEU A C 1
ATOM 613 O O . LEU A 1 78 ? 20.916 6.449 10.241 1.00 95.31 78 LEU A O 1
ATOM 617 N N . ARG A 1 79 ? 22.957 7.305 10.666 1.00 94.19 79 ARG A N 1
ATOM 618 C CA . ARG A 1 79 ? 22.900 7.168 12.134 1.00 94.19 79 ARG A CA 1
ATOM 619 C C . ARG A 1 79 ? 22.258 8.359 12.840 1.00 94.19 79 ARG A C 1
ATOM 621 O O . ARG A 1 79 ? 21.934 8.243 14.019 1.00 94.19 79 ARG A O 1
ATOM 628 N N . ARG A 1 80 ? 22.094 9.499 12.161 1.00 92.94 80 ARG A N 1
ATOM 629 C CA . ARG A 1 80 ? 21.482 10.694 12.750 1.00 92.94 80 ARG A CA 1
ATOM 630 C C . ARG A 1 80 ? 20.097 10.338 13.313 1.00 92.94 80 ARG A C 1
ATOM 632 O O . ARG A 1 80 ? 19.343 9.671 12.601 1.00 92.94 80 ARG A O 1
ATOM 639 N N . PRO A 1 81 ? 19.742 10.774 14.538 1.00 93.88 81 PRO A N 1
ATOM 640 C CA . PRO A 1 81 ? 18.413 10.524 15.087 1.00 93.88 81 PRO A CA 1
ATOM 641 C C . PRO A 1 81 ? 17.317 10.973 14.118 1.00 93.88 81 PRO A C 1
ATOM 643 O O . PRO A 1 81 ? 17.433 12.036 13.506 1.00 93.88 81 PRO A O 1
ATOM 646 N N . PHE A 1 82 ? 16.260 10.172 13.976 1.00 92.06 82 PHE A N 1
ATOM 647 C CA . PHE A 1 82 ? 15.234 10.366 12.941 1.00 92.06 82 PHE A CA 1
ATOM 648 C C . PHE A 1 82 ? 14.628 11.783 12.914 1.00 92.06 82 PHE A C 1
ATOM 650 O O . PHE A 1 82 ? 14.443 12.357 11.842 1.00 92.06 82 PHE A O 1
ATOM 657 N N . ALA A 1 83 ? 14.369 12.369 14.086 1.00 84.25 83 ALA A N 1
ATOM 658 C CA . ALA A 1 83 ? 13.777 13.701 14.222 1.00 84.25 83 ALA A CA 1
ATOM 659 C C . ALA A 1 83 ? 14.801 14.856 14.214 1.00 84.25 83 ALA A C 1
ATOM 661 O O . ALA A 1 83 ? 14.408 16.021 14.289 1.00 84.25 83 ALA A O 1
ATOM 662 N N . ALA A 1 84 ? 16.105 14.564 14.162 1.00 86.50 84 ALA A N 1
ATOM 663 C CA . ALA A 1 84 ? 17.140 15.586 14.272 1.00 86.50 84 ALA A CA 1
ATOM 664 C C . ALA A 1 84 ? 17.340 16.355 12.951 1.00 86.50 84 ALA A C 1
ATOM 666 O O . ALA A 1 84 ? 17.277 15.765 11.864 1.00 86.50 84 ALA A O 1
ATOM 667 N N . PRO A 1 85 ? 17.630 17.669 13.024 1.00 83.69 85 PRO A N 1
ATOM 668 C CA . PRO A 1 85 ? 17.834 18.495 11.844 1.00 83.69 85 PRO A CA 1
ATOM 669 C C . PRO A 1 85 ? 19.069 18.063 11.049 1.00 83.69 85 PRO A C 1
ATOM 671 O O . PRO A 1 85 ? 20.071 17.587 11.586 1.00 83.69 85 PRO A O 1
ATOM 674 N N . VAL A 1 86 ? 19.002 18.278 9.740 1.00 85.81 86 VAL A N 1
ATOM 675 C CA . VAL A 1 86 ? 20.113 18.045 8.819 1.00 85.81 86 VAL A CA 1
ATOM 676 C C . VAL A 1 86 ? 21.088 19.215 8.910 1.00 85.81 86 VAL A C 1
ATOM 678 O O . VAL A 1 86 ? 20.699 20.355 8.682 1.00 85.81 86 VAL A O 1
ATOM 681 N N . THR A 1 87 ? 22.353 18.943 9.221 1.00 79.44 87 THR A N 1
ATOM 682 C CA . THR A 1 87 ? 23.396 19.980 9.351 1.00 79.44 87 THR A CA 1
ATOM 683 C C . THR A 1 87 ? 24.514 19.858 8.317 1.00 79.44 87 THR A C 1
ATOM 685 O O . THR A 1 87 ? 25.314 20.779 8.173 1.00 79.44 87 THR A O 1
ATOM 688 N N . GLN A 1 88 ? 24.578 18.740 7.590 1.00 83.38 88 GLN A N 1
ATOM 689 C CA . GLN A 1 88 ? 25.591 18.465 6.573 1.00 83.38 88 GLN A CA 1
ATOM 690 C C . GLN A 1 88 ? 24.956 17.809 5.346 1.00 83.38 88 GLN A C 1
ATOM 692 O O . GLN A 1 88 ? 24.023 17.012 5.479 1.00 83.38 88 GLN A O 1
ATOM 697 N N . HIS A 1 89 ? 25.488 18.127 4.166 1.00 90.00 89 HIS A N 1
ATOM 698 C CA . HIS A 1 89 ? 25.089 17.511 2.904 1.00 90.00 89 HIS A CA 1
ATOM 699 C C . HIS A 1 89 ? 25.969 16.299 2.608 1.00 90.00 89 HIS A C 1
ATOM 701 O O . HIS A 1 89 ? 27.194 16.358 2.731 1.00 90.00 89 HIS A O 1
ATOM 707 N N . VAL A 1 90 ? 25.339 15.204 2.193 1.00 92.44 90 VAL A N 1
ATOM 708 C CA . VAL A 1 90 ? 26.046 14.022 1.705 1.00 92.44 90 VAL A CA 1
ATOM 709 C C . VAL A 1 90 ? 26.415 14.256 0.236 1.00 92.44 90 VAL A C 1
ATOM 711 O O . VAL A 1 90 ? 25.526 14.609 -0.546 1.00 92.44 90 VAL A O 1
ATOM 714 N N . PRO A 1 91 ? 27.685 14.053 -0.165 1.00 90.44 91 PRO A N 1
ATOM 715 C CA . PRO A 1 91 ? 28.085 14.140 -1.564 1.00 90.44 91 PRO A CA 1
ATOM 716 C C . PRO A 1 91 ? 27.253 13.215 -2.450 1.00 90.44 91 PRO A C 1
ATOM 718 O O . PRO A 1 91 ? 26.965 12.072 -2.085 1.00 90.44 91 PRO A O 1
ATOM 721 N N . PHE A 1 92 ? 26.872 13.707 -3.624 1.00 89.94 92 PHE A N 1
ATOM 722 C CA . PHE A 1 92 ? 26.107 12.926 -4.584 1.00 89.94 92 PHE A CA 1
ATOM 723 C C . PHE A 1 92 ? 27.029 12.042 -5.430 1.00 89.94 92 PHE A C 1
ATOM 725 O O . PHE A 1 92 ? 27.799 12.529 -6.259 1.00 89.94 92 PHE A O 1
ATOM 732 N N . ASP A 1 93 ? 26.941 10.735 -5.207 1.00 88.44 93 ASP A N 1
ATOM 733 C CA . ASP A 1 93 ? 27.663 9.698 -5.931 1.00 88.44 93 ASP A CA 1
ATOM 734 C C . ASP A 1 93 ? 26.814 8.416 -6.003 1.00 88.44 93 ASP A C 1
ATOM 736 O O . ASP A 1 93 ? 25.663 8.371 -5.559 1.00 88.44 93 ASP A O 1
ATOM 740 N N . LEU A 1 94 ? 27.367 7.351 -6.586 1.00 88.62 94 LEU A N 1
ATOM 741 C CA . LEU A 1 94 ? 26.644 6.089 -6.733 1.00 88.62 94 LEU A CA 1
ATOM 742 C C . LEU A 1 94 ? 26.320 5.425 -5.380 1.00 88.62 94 LEU A C 1
ATOM 744 O O . LEU A 1 94 ? 25.325 4.709 -5.285 1.00 88.62 94 LEU A O 1
ATOM 748 N N . ALA A 1 95 ? 27.127 5.652 -4.338 1.00 90.94 95 ALA A N 1
ATOM 749 C CA . ALA A 1 95 ? 26.909 5.067 -3.018 1.00 90.94 95 ALA A CA 1
ATOM 750 C C . ALA A 1 95 ? 25.789 5.785 -2.262 1.00 90.94 95 ALA A C 1
ATOM 752 O O . ALA A 1 95 ? 24.909 5.123 -1.710 1.00 90.94 95 ALA A O 1
ATOM 753 N N . SER A 1 96 ? 25.769 7.119 -2.280 1.00 93.06 96 SER A N 1
ATOM 754 C CA . SER A 1 96 ? 24.676 7.890 -1.688 1.00 93.06 96 SER A CA 1
ATOM 755 C C . SER A 1 96 ? 23.371 7.721 -2.474 1.00 93.06 96 SER A C 1
ATOM 757 O O . SER A 1 96 ? 22.312 7.589 -1.862 1.00 93.06 96 SER A O 1
ATOM 759 N N . LEU A 1 97 ? 23.424 7.598 -3.808 1.00 94.25 97 LEU A N 1
ATOM 760 C CA . LEU A 1 97 ? 22.258 7.225 -4.619 1.00 94.25 97 LEU A CA 1
ATOM 761 C C . LEU A 1 97 ? 21.732 5.824 -4.265 1.00 94.25 97 LEU A C 1
ATOM 763 O O . LEU A 1 97 ? 20.529 5.657 -4.065 1.00 94.25 97 LEU A O 1
ATOM 767 N N . GLY A 1 98 ? 22.621 4.831 -4.154 1.00 95.88 98 GLY A N 1
ATOM 768 C CA . GLY A 1 98 ? 22.265 3.473 -3.736 1.00 95.88 98 GLY A CA 1
ATOM 769 C C . GLY A 1 98 ? 21.589 3.457 -2.367 1.00 95.88 98 GLY A C 1
ATOM 770 O O . GLY A 1 98 ? 20.472 2.959 -2.224 1.00 95.88 98 GLY A O 1
ATOM 771 N N . ALA A 1 99 ? 22.184 4.138 -1.386 1.00 96.75 99 ALA A N 1
ATOM 772 C CA . ALA A 1 99 ? 21.590 4.280 -0.065 1.00 96.75 99 ALA A CA 1
ATOM 773 C C . ALA A 1 99 ? 20.207 4.960 -0.107 1.00 96.75 99 ALA A C 1
ATOM 775 O O . ALA A 1 99 ? 19.292 4.525 0.593 1.00 96.75 99 ALA A O 1
ATOM 776 N N . CYS A 1 100 ? 20.022 5.982 -0.950 1.00 97.38 100 CYS A N 1
ATOM 777 C CA . CYS A 1 100 ? 18.755 6.701 -1.086 1.00 97.38 100 CYS A CA 1
ATOM 778 C C . CYS A 1 100 ? 17.648 5.773 -1.597 1.00 97.38 100 CYS A C 1
ATOM 780 O O . CYS A 1 100 ? 16.571 5.698 -1.005 1.00 97.38 100 CYS A O 1
ATOM 782 N N . LEU A 1 101 ? 17.942 5.006 -2.650 1.00 98.38 101 LEU A N 1
ATOM 783 C CA . LEU A 1 101 ? 17.007 4.041 -3.225 1.00 98.38 101 LEU A CA 1
ATOM 784 C C . LEU A 1 101 ? 16.732 2.868 -2.275 1.00 98.38 101 LEU A C 1
ATOM 786 O O . LEU A 1 101 ? 15.589 2.422 -2.193 1.00 98.38 101 LEU A O 1
ATOM 790 N N . HIS A 1 102 ? 17.726 2.406 -1.508 1.00 98.19 102 HIS A N 1
ATOM 791 C CA . HIS A 1 102 ? 17.523 1.369 -0.491 1.00 98.19 102 HIS A CA 1
ATOM 792 C C . HIS A 1 102 ? 16.538 1.844 0.588 1.00 98.19 102 HIS A C 1
ATOM 794 O O . HIS A 1 102 ? 15.559 1.156 0.871 1.00 98.19 102 HIS A O 1
ATOM 800 N N . LEU A 1 103 ? 16.757 3.045 1.130 1.00 98.25 103 LEU A N 1
ATOM 801 C CA . LEU A 1 103 ? 15.915 3.650 2.167 1.00 98.25 103 LEU A CA 1
ATOM 802 C C . LEU A 1 103 ? 14.506 4.007 1.679 1.00 98.25 103 LEU A C 1
ATOM 804 O O . LEU A 1 103 ? 13.598 4.132 2.492 1.00 98.25 103 LEU A O 1
ATOM 808 N N . ALA A 1 104 ? 14.309 4.211 0.379 1.00 98.31 104 ALA A N 1
ATOM 809 C CA . ALA A 1 104 ? 13.024 4.658 -0.147 1.00 98.31 104 ALA A CA 1
ATOM 810 C C . ALA A 1 104 ? 12.184 3.538 -0.773 1.00 98.31 104 ALA A C 1
ATOM 812 O O . ALA A 1 104 ? 10.971 3.505 -0.579 1.00 98.31 104 ALA A O 1
ATOM 813 N N . LEU A 1 105 ? 12.823 2.641 -1.527 1.00 98.50 105 LEU A N 1
ATOM 814 C CA . LEU A 1 105 ? 12.162 1.704 -2.443 1.00 98.50 105 LEU A CA 1
ATOM 815 C C . LEU A 1 105 ? 12.716 0.272 -2.358 1.00 98.50 105 LEU A C 1
ATOM 817 O O . LEU A 1 105 ? 12.133 -0.652 -2.922 1.00 98.50 105 LEU A O 1
ATOM 821 N N . GLY A 1 106 ? 13.862 0.072 -1.703 1.00 97.94 106 GLY A N 1
ATOM 822 C CA . GLY A 1 106 ? 14.498 -1.237 -1.583 1.00 97.94 106 GLY A CA 1
ATOM 823 C C . GLY A 1 106 ? 13.757 -2.193 -0.651 1.00 97.94 106 GLY A C 1
ATOM 824 O O . GLY A 1 106 ? 12.937 -1.794 0.181 1.00 97.94 106 GLY A O 1
ATOM 825 N N . ILE A 1 107 ? 14.085 -3.478 -0.773 1.00 97.88 107 ILE A N 1
ATOM 826 C CA . ILE A 1 107 ? 13.702 -4.507 0.192 1.00 97.88 107 ILE A CA 1
ATOM 827 C C . ILE A 1 107 ? 14.387 -4.207 1.526 1.00 97.88 107 ILE A C 1
ATOM 829 O O . ILE A 1 107 ? 15.582 -3.940 1.573 1.00 97.88 107 ILE A O 1
ATOM 833 N N . THR A 1 108 ? 13.624 -4.280 2.613 1.00 96.75 108 THR A N 1
ATOM 834 C CA . THR A 1 108 ? 14.116 -4.075 3.986 1.00 96.75 108 THR A CA 1
ATOM 835 C C . THR A 1 108 ? 14.104 -5.360 4.809 1.00 96.75 108 THR A C 1
ATOM 837 O O . THR A 1 108 ? 14.811 -5.472 5.807 1.00 96.75 108 THR A O 1
ATOM 840 N N . ALA A 1 109 ? 13.310 -6.350 4.401 1.00 95.88 109 ALA A N 1
ATOM 841 C CA . ALA A 1 109 ? 13.384 -7.726 4.871 1.00 95.88 109 ALA A CA 1
ATOM 842 C C . ALA A 1 109 ? 12.628 -8.655 3.920 1.00 95.88 109 ALA A C 1
ATOM 844 O O . ALA A 1 109 ? 11.812 -8.221 3.107 1.00 95.88 109 ALA A O 1
ATOM 845 N N . TRP A 1 110 ? 12.834 -9.949 4.110 1.00 96.00 110 TRP A N 1
ATOM 846 C CA . TRP A 1 110 ? 11.905 -10.968 3.649 1.00 96.00 110 TRP A CA 1
ATOM 847 C C . TRP A 1 110 ? 11.115 -11.512 4.830 1.00 96.00 110 TRP A C 1
ATOM 849 O O . TRP A 1 110 ? 11.624 -11.614 5.947 1.00 96.00 110 TRP A O 1
ATOM 859 N N . LYS A 1 111 ? 9.862 -11.859 4.587 1.00 94.38 111 LYS A N 1
ATOM 860 C CA . LYS A 1 111 ? 9.011 -12.563 5.537 1.00 94.38 111 LYS A CA 1
ATOM 861 C C . LYS A 1 111 ? 8.810 -13.988 5.063 1.00 94.38 111 LYS A C 1
ATOM 863 O O . LYS A 1 111 ? 8.802 -14.223 3.856 1.00 94.38 111 LYS A O 1
ATOM 868 N N . ARG A 1 112 ? 8.682 -14.916 6.008 1.00 92.00 112 ARG A N 1
ATOM 869 C CA . ARG A 1 112 ? 8.435 -16.328 5.722 1.00 92.00 112 ARG A CA 1
ATOM 870 C C . ARG A 1 112 ? 7.413 -16.904 6.692 1.00 92.00 112 ARG A C 1
ATOM 872 O O . ARG A 1 112 ? 7.504 -16.656 7.894 1.00 92.00 112 ARG A O 1
ATOM 879 N N . TYR A 1 113 ? 6.470 -17.676 6.167 1.00 87.75 113 TYR A N 1
ATOM 880 C CA . TYR A 1 113 ? 5.516 -18.463 6.943 1.00 87.75 113 TYR A CA 1
ATOM 881 C C . TYR A 1 113 ? 5.290 -19.796 6.230 1.00 87.75 113 TYR A C 1
ATOM 883 O O . TYR A 1 113 ? 4.752 -19.827 5.131 1.00 87.75 113 TYR A O 1
ATOM 891 N N . GLY A 1 114 ? 5.743 -20.899 6.831 1.00 88.62 114 GLY A N 1
ATOM 892 C CA . GLY A 1 114 ? 5.747 -22.190 6.140 1.00 88.62 114 GLY A CA 1
ATOM 893 C C . GLY A 1 114 ? 6.584 -22.139 4.846 1.00 88.62 114 GLY A C 1
ATOM 894 O O . GLY A 1 114 ? 7.734 -21.687 4.912 1.00 88.62 114 GLY A O 1
ATOM 895 N N . PRO A 1 115 ? 6.056 -22.611 3.698 1.00 83.69 115 PRO A N 1
ATOM 896 C CA . PRO A 1 115 ? 6.754 -22.552 2.412 1.00 83.69 115 PRO A CA 1
ATOM 897 C C . PRO A 1 115 ? 6.758 -21.145 1.792 1.00 83.69 115 PRO A C 1
ATOM 899 O O . PRO A 1 115 ? 7.624 -20.849 0.968 1.00 83.69 115 PRO A O 1
ATOM 902 N N . ASP A 1 116 ? 5.843 -20.269 2.212 1.00 85.19 116 ASP A N 1
ATOM 903 C CA . ASP A 1 116 ? 5.629 -18.973 1.579 1.00 85.19 116 ASP A CA 1
ATOM 904 C C . ASP A 1 116 ? 6.671 -17.955 2.024 1.00 85.19 116 ASP A C 1
ATOM 906 O O . ASP A 1 116 ? 6.993 -17.826 3.213 1.00 85.19 116 ASP A O 1
ATOM 910 N N . ARG A 1 117 ? 7.172 -17.175 1.064 1.00 90.38 117 ARG A N 1
ATOM 911 C CA . ARG A 1 117 ? 8.134 -16.100 1.303 1.00 90.38 117 ARG A CA 1
ATOM 912 C C . ARG A 1 117 ? 7.779 -14.871 0.477 1.00 90.38 117 ARG A C 1
ATOM 914 O O . ARG A 1 117 ? 7.622 -14.963 -0.732 1.00 90.38 117 ARG A O 1
ATOM 921 N N . TRP A 1 118 ? 7.751 -13.702 1.115 1.00 93.12 118 TRP A N 1
ATOM 922 C CA . TRP A 1 118 ? 7.442 -12.437 0.443 1.00 93.12 118 TRP A CA 1
ATOM 923 C C . TRP A 1 118 ? 8.374 -11.304 0.875 1.00 93.12 118 TRP A C 1
ATOM 925 O O . TRP A 1 118 ? 8.837 -11.243 2.018 1.00 93.12 118 TRP A O 1
ATOM 935 N N . ALA A 1 119 ? 8.674 -10.397 -0.054 1.00 95.12 119 ALA A N 1
ATOM 936 C CA . ALA A 1 119 ? 9.520 -9.240 0.208 1.00 95.12 119 ALA A CA 1
ATOM 937 C C . ALA A 1 119 ? 8.721 -8.116 0.863 1.00 95.12 119 ALA A C 1
ATOM 939 O O . ALA A 1 119 ? 7.611 -7.814 0.431 1.00 95.12 119 ALA A O 1
ATOM 940 N N . VAL A 1 120 ? 9.312 -7.446 1.851 1.00 96.25 120 VAL A N 1
ATOM 941 C CA . VAL A 1 120 ? 8.794 -6.184 2.388 1.00 96.25 120 VAL A CA 1
ATOM 942 C C . VAL A 1 120 ? 9.751 -5.050 2.037 1.00 96.25 120 VAL A C 1
ATOM 944 O O . VAL A 1 120 ? 10.958 -5.151 2.259 1.00 96.25 120 VAL A O 1
ATOM 947 N N . ARG A 1 121 ? 9.212 -3.961 1.483 1.00 97.31 121 ARG A N 1
ATOM 948 C CA . ARG A 1 121 ? 9.983 -2.797 1.022 1.00 97.31 121 ARG A CA 1
ATOM 949 C C . ARG A 1 121 ? 9.974 -1.659 2.044 1.00 97.31 121 ARG A C 1
ATOM 951 O O . ARG A 1 121 ? 9.299 -1.737 3.077 1.00 97.31 121 ARG A O 1
ATOM 958 N N . ALA A 1 122 ? 10.788 -0.635 1.809 1.00 96.81 122 ALA A N 1
ATOM 959 C CA . ALA A 1 122 ? 10.888 0.522 2.697 1.00 96.81 122 ALA A CA 1
ATOM 960 C C . ALA A 1 122 ? 9.578 1.328 2.748 1.00 96.81 122 ALA A C 1
ATOM 962 O O . ALA A 1 122 ? 9.130 1.727 3.828 1.00 96.81 122 ALA A O 1
ATOM 963 N N . ASN A 1 123 ? 8.901 1.463 1.610 1.00 94.88 123 ASN A N 1
ATOM 964 C CA . ASN A 1 123 ? 7.517 1.907 1.517 1.00 94.88 123 ASN A CA 1
ATOM 965 C C . ASN A 1 123 ? 6.536 0.714 1.638 1.00 94.88 123 ASN A C 1
ATOM 967 O O . ASN A 1 123 ? 6.835 -0.395 1.189 1.00 94.88 123 ASN A O 1
ATOM 971 N N . PRO A 1 124 ? 5.375 0.901 2.290 1.00 96.12 124 PRO A N 1
ATOM 972 C CA . PRO A 1 124 ? 4.310 -0.095 2.342 1.00 96.12 124 PRO A CA 1
ATOM 973 C C . PRO A 1 124 ? 3.614 -0.227 0.982 1.00 96.12 124 PRO A C 1
ATOM 975 O O . PRO A 1 124 ? 3.688 0.672 0.147 1.00 96.12 124 PRO A O 1
ATOM 978 N N . SER A 1 125 ? 2.901 -1.338 0.809 1.00 96.00 125 SER A N 1
ATOM 979 C CA . SER A 1 125 ? 2.037 -1.575 -0.342 1.00 96.00 125 SER A CA 1
ATOM 980 C C . SER A 1 125 ? 0.813 -2.389 0.063 1.00 96.00 125 SER A C 1
ATOM 982 O O . SER A 1 125 ? 0.905 -3.275 0.928 1.00 96.00 125 SER A O 1
ATOM 984 N N . SER A 1 126 ? -0.331 -2.083 -0.546 1.00 88.44 126 SER A N 1
ATOM 985 C CA . SER A 1 126 ? -1.586 -2.792 -0.300 1.00 88.44 126 SER A CA 1
ATOM 986 C C . SER A 1 126 ? -1.436 -4.272 -0.653 1.00 88.44 126 SER A C 1
ATOM 988 O O . SER A 1 126 ? -0.985 -4.655 -1.725 1.00 88.44 126 SER A O 1
ATOM 990 N N . GLY A 1 127 ? -1.718 -5.149 0.314 1.00 88.31 127 GLY A N 1
ATOM 991 C CA . GLY A 1 127 ? -1.573 -6.594 0.118 1.00 88.31 127 GLY A CA 1
ATOM 992 C C . GLY A 1 127 ? -0.142 -7.077 -0.144 1.00 88.31 127 GLY A C 1
ATOM 993 O O . GLY A 1 127 ? 0.015 -8.251 -0.463 1.00 88.31 127 GLY A O 1
ATOM 994 N N . ASN A 1 128 ? 0.869 -6.214 0.028 1.00 93.75 128 ASN A N 1
ATOM 995 C CA . ASN A 1 128 ? 2.265 -6.476 -0.320 1.00 93.75 128 ASN A CA 1
ATOM 996 C C . ASN A 1 128 ? 2.472 -6.795 -1.818 1.00 93.75 128 ASN A C 1
ATOM 998 O O . ASN A 1 128 ? 3.264 -7.673 -2.156 1.00 93.75 128 ASN A O 1
ATOM 1002 N N . LEU A 1 129 ? 1.746 -6.097 -2.698 1.00 95.38 129 LEU A N 1
ATOM 1003 C CA . LEU A 1 129 ? 1.738 -6.353 -4.144 1.00 95.38 129 LEU A CA 1
ATOM 1004 C C . LEU A 1 129 ? 2.749 -5.498 -4.914 1.00 95.38 129 LEU A C 1
ATOM 1006 O O . LEU A 1 129 ? 3.182 -5.897 -5.984 1.00 95.38 129 LEU A O 1
ATOM 1010 N N . HIS A 1 130 ? 3.181 -4.370 -4.350 1.00 97.00 130 HIS A N 1
ATOM 1011 C CA . HIS A 1 130 ? 4.230 -3.484 -4.864 1.00 97.00 130 HIS A CA 1
ATOM 1012 C C . HIS A 1 130 ? 3.998 -3.025 -6.316 1.00 97.00 130 HIS A C 1
ATOM 1014 O O . HIS A 1 130 ? 4.819 -3.322 -7.182 1.00 97.00 130 HIS A O 1
ATOM 1020 N N . PRO A 1 131 ? 2.921 -2.278 -6.627 1.00 97.88 131 PRO A N 1
ATOM 1021 C CA . PRO A 1 131 ? 2.663 -1.785 -7.982 1.00 97.88 131 PRO A CA 1
ATOM 1022 C C . PRO A 1 131 ? 3.702 -0.766 -8.461 1.00 97.88 131 PRO A C 1
ATOM 1024 O O . PRO A 1 131 ? 3.873 -0.611 -9.663 1.00 97.88 131 PRO A O 1
ATOM 1027 N N . VAL A 1 132 ? 4.382 -0.063 -7.550 1.00 98.44 132 VAL A N 1
ATOM 1028 C CA . VAL A 1 132 ? 5.278 1.045 -7.904 1.00 98.44 132 VAL A CA 1
ATOM 1029 C C . VAL A 1 132 ? 6.619 0.540 -8.442 1.00 98.44 132 VAL A C 1
ATOM 1031 O O . VAL A 1 132 ? 7.359 -0.139 -7.726 1.00 98.44 132 VAL A O 1
ATOM 1034 N N . GLU A 1 133 ? 6.955 0.965 -9.659 1.00 98.56 133 GLU A N 1
ATOM 1035 C CA . GLU A 1 133 ? 8.286 0.847 -10.266 1.00 98.56 133 GLU A CA 1
ATOM 1036 C C . GLU A 1 133 ? 8.947 2.225 -10.380 1.00 98.56 133 GLU A C 1
ATOM 1038 O O . GLU A 1 133 ? 8.266 3.251 -10.504 1.00 98.56 133 GLU A O 1
ATOM 1043 N N . ALA A 1 134 ? 10.281 2.258 -10.346 1.00 98.50 134 ALA A N 1
ATOM 1044 C CA . ALA A 1 134 ? 11.052 3.495 -10.395 1.00 98.50 134 ALA A CA 1
ATOM 1045 C C . ALA A 1 134 ? 12.035 3.520 -11.565 1.00 98.50 134 ALA A C 1
ATOM 1047 O O . ALA A 1 134 ? 12.776 2.572 -11.812 1.00 98.50 134 ALA A O 1
ATOM 1048 N N . TYR A 1 135 ? 12.083 4.662 -12.243 1.00 98.38 135 TYR A N 1
ATOM 1049 C CA . TYR A 1 135 ? 12.970 4.923 -13.364 1.00 98.38 135 TYR A CA 1
ATOM 1050 C C . TYR A 1 135 ? 13.794 6.180 -13.107 1.00 98.38 135 TYR A C 1
ATOM 1052 O O . TYR A 1 135 ? 13.293 7.177 -12.599 1.00 98.38 135 TYR A O 1
ATOM 1060 N N . LEU A 1 136 ? 15.070 6.153 -13.464 1.00 96.12 136 LEU A N 1
ATOM 1061 C CA . LEU A 1 136 ? 16.020 7.229 -13.240 1.00 96.12 136 LEU A CA 1
ATOM 1062 C C . LEU A 1 136 ? 16.474 7.797 -14.582 1.00 96.12 136 LEU A C 1
ATOM 1064 O O . LEU A 1 136 ? 17.056 7.083 -15.398 1.00 96.12 136 LEU A O 1
ATOM 1068 N N . ILE A 1 137 ? 16.250 9.092 -14.790 1.00 93.12 137 ILE A N 1
ATOM 1069 C CA . ILE A 1 137 ? 16.825 9.855 -15.900 1.00 93.12 137 ILE A CA 1
ATOM 1070 C C . ILE A 1 137 ? 18.081 10.534 -15.359 1.00 93.12 137 ILE A C 1
ATOM 1072 O O . ILE A 1 137 ? 17.995 11.485 -14.580 1.00 93.12 137 ILE A O 1
ATOM 1076 N N . ALA A 1 138 ? 19.242 10.019 -15.752 1.00 90.56 138 ALA A N 1
ATOM 1077 C CA . ALA A 1 138 ? 20.537 10.532 -15.331 1.00 90.56 138 ALA A CA 1
ATOM 1078 C C . ALA A 1 138 ? 21.132 11.443 -16.409 1.00 90.56 138 ALA A C 1
ATOM 1080 O O . ALA A 1 138 ? 21.357 11.008 -17.543 1.00 90.56 138 ALA A O 1
ATOM 1081 N N . CYS A 1 139 ? 21.427 12.686 -16.033 1.00 86.81 139 CYS A N 1
ATOM 1082 C CA . CYS A 1 139 ? 22.087 13.682 -16.868 1.00 86.81 139 CYS A CA 1
ATOM 1083 C C . CYS A 1 139 ? 23.307 14.232 -16.126 1.00 86.81 139 CYS A C 1
ATOM 1085 O O . CYS A 1 139 ? 23.164 14.962 -15.153 1.00 86.81 139 CYS A O 1
ATOM 1087 N N . GLU A 1 140 ? 24.505 13.892 -16.592 1.00 82.31 140 GLU A N 1
ATOM 1088 C CA . GLU A 1 140 ? 25.783 14.354 -16.031 1.00 82.31 140 GLU A CA 1
ATOM 1089 C C . GLU A 1 140 ? 25.950 14.006 -14.540 1.00 82.31 140 GLU A C 1
ATOM 1091 O O . GLU A 1 140 ? 26.548 14.746 -13.763 1.00 82.31 140 GLU A O 1
ATOM 1096 N N . VAL A 1 141 ? 25.426 12.843 -14.144 1.00 80.25 141 VAL A N 1
ATOM 1097 C CA . VAL A 1 141 ? 25.536 12.317 -12.780 1.00 80.25 141 VAL A CA 1
ATOM 1098 C C . VAL A 1 141 ? 26.933 11.716 -12.562 1.00 80.25 141 VAL A C 1
ATOM 1100 O O . VAL A 1 141 ? 27.329 10.812 -13.304 1.00 80.25 141 VAL A O 1
ATOM 1103 N N . PRO A 1 142 ? 27.696 12.148 -11.540 1.00 81.38 142 PRO A N 1
ATOM 1104 C CA . PRO A 1 142 ? 28.992 11.553 -11.233 1.00 81.38 142 PRO A CA 1
ATOM 1105 C C . PRO A 1 142 ? 28.896 10.037 -11.010 1.00 81.38 142 PRO A C 1
ATOM 1107 O O . PRO A 1 142 ? 28.120 9.557 -10.189 1.00 81.38 142 PRO A O 1
ATOM 1110 N N . GLY A 1 143 ? 29.697 9.267 -11.750 1.00 82.88 143 GLY A N 1
ATOM 1111 C CA . GLY A 1 143 ? 29.735 7.804 -11.633 1.00 82.88 143 GLY A CA 1
ATOM 1112 C C . GLY A 1 143 ? 28.609 7.051 -12.355 1.00 82.88 143 GLY A C 1
ATOM 1113 O O . GLY A 1 143 ? 28.630 5.821 -12.354 1.00 82.88 143 GLY A O 1
ATOM 1114 N N . LEU A 1 144 ? 27.679 7.745 -13.023 1.00 88.00 144 LEU A N 1
ATOM 1115 C CA . LEU A 1 144 ? 26.603 7.130 -13.803 1.00 88.00 144 LEU A CA 1
ATOM 1116 C C . LEU A 1 144 ? 26.547 7.736 -15.210 1.00 88.00 144 LEU A C 1
ATOM 1118 O O . LEU A 1 144 ? 26.499 8.948 -15.388 1.00 88.00 144 LEU A O 1
ATOM 1122 N N . ALA A 1 145 ? 26.558 6.890 -16.241 1.00 89.50 145 ALA A N 1
ATOM 1123 C CA . ALA A 1 145 ? 26.477 7.376 -17.617 1.00 89.50 145 ALA A CA 1
ATOM 1124 C C . ALA A 1 145 ? 25.101 7.998 -17.905 1.00 89.50 145 ALA A C 1
ATOM 1126 O O . ALA A 1 145 ? 24.088 7.528 -17.385 1.00 89.50 145 ALA A O 1
ATOM 1127 N N . ASN A 1 146 ? 25.053 8.992 -18.793 1.00 89.81 146 ASN A N 1
ATOM 1128 C CA . ASN A 1 146 ? 23.792 9.610 -19.203 1.00 89.81 146 ASN A CA 1
ATOM 1129 C C . ASN A 1 146 ? 22.859 8.557 -19.814 1.00 89.81 146 ASN A C 1
ATOM 1131 O O . ASN A 1 146 ? 23.245 7.841 -20.746 1.00 89.81 146 ASN A O 1
ATOM 1135 N N . GLY A 1 147 ? 21.649 8.439 -19.276 1.00 92.44 147 GLY A N 1
ATOM 1136 C CA . GLY A 1 147 ? 20.825 7.261 -19.522 1.00 92.44 147 GLY A CA 1
ATOM 1137 C C . GLY A 1 147 ? 19.466 7.295 -18.832 1.00 92.44 147 GLY A C 1
ATOM 1138 O O . GLY A 1 147 ? 19.242 8.087 -17.916 1.00 92.44 147 GLY A O 1
ATOM 1139 N N . LEU A 1 148 ? 18.582 6.406 -19.282 1.00 95.25 148 LEU A N 1
ATOM 1140 C CA . LEU A 1 148 ? 17.390 5.995 -18.550 1.00 95.25 148 LEU A CA 1
ATOM 1141 C C . LEU A 1 148 ? 17.691 4.645 -17.909 1.00 95.25 148 LEU A C 1
ATOM 1143 O O . LEU A 1 148 ? 18.140 3.722 -18.596 1.00 95.25 148 LEU A O 1
ATOM 1147 N N . TYR A 1 149 ? 17.417 4.528 -16.618 1.00 97.50 149 TYR A N 1
ATOM 1148 C CA . TYR A 1 149 ? 17.631 3.313 -15.848 1.00 97.50 149 TYR A CA 1
ATOM 1149 C C . TYR A 1 149 ? 16.341 2.900 -15.153 1.00 97.50 149 TYR A C 1
ATOM 1151 O O . TYR A 1 149 ? 15.650 3.753 -14.620 1.00 97.50 149 TYR A O 1
ATOM 1159 N N . HIS A 1 150 ? 16.028 1.614 -15.139 1.00 98.56 150 HIS A N 1
ATOM 1160 C CA . HIS A 1 150 ? 15.015 1.034 -14.266 1.00 98.56 150 HIS A CA 1
ATOM 1161 C C . HIS A 1 150 ? 15.684 0.634 -12.940 1.00 98.56 150 HIS A C 1
ATOM 1163 O O . HIS A 1 150 ? 16.798 0.107 -12.956 1.00 98.56 150 HIS A O 1
ATOM 1169 N N . TYR A 1 151 ? 15.071 0.938 -11.798 1.00 98.69 151 TYR A N 1
ATOM 1170 C CA . TYR A 1 151 ? 15.555 0.486 -10.496 1.00 98.69 151 TYR A CA 1
ATOM 1171 C C . TYR A 1 151 ? 14.942 -0.871 -10.169 1.00 98.69 151 TYR A C 1
ATOM 1173 O O . TYR A 1 151 ? 13.745 -0.976 -9.944 1.00 98.69 151 TYR A O 1
ATOM 1181 N N . GLU A 1 152 ? 15.793 -1.887 -10.104 1.00 97.44 152 GLU A N 1
ATOM 1182 C CA . GLU A 1 152 ? 15.426 -3.271 -9.838 1.00 97.44 152 GLU A CA 1
ATOM 1183 C C . GLU A 1 152 ? 15.661 -3.552 -8.334 1.00 97.44 152 GLU A C 1
ATOM 1185 O O . GLU A 1 152 ? 16.815 -3.533 -7.877 1.00 97.44 152 GLU A O 1
ATOM 1190 N N . PRO A 1 153 ? 14.600 -3.718 -7.517 1.00 97.00 153 PRO A N 1
ATOM 1191 C CA . PRO A 1 153 ? 14.731 -3.753 -6.064 1.00 97.00 153 PRO A CA 1
ATOM 1192 C C . PRO A 1 153 ? 15.022 -5.144 -5.488 1.00 97.00 153 PRO A C 1
ATOM 1194 O O . PRO A 1 153 ? 15.438 -5.210 -4.333 1.00 97.00 153 PRO A O 1
ATOM 1197 N N . GLU A 1 154 ? 14.819 -6.238 -6.229 1.00 95.94 154 GLU A N 1
ATOM 1198 C CA . GLU A 1 154 ? 15.130 -7.595 -5.760 1.00 95.94 154 GLU A CA 1
ATOM 1199 C C . GLU A 1 154 ? 16.630 -7.767 -5.567 1.00 95.94 154 GLU A C 1
ATOM 1201 O O . GLU A 1 154 ? 17.084 -8.217 -4.513 1.00 95.94 154 GLU A O 1
ATOM 1206 N N . GLN A 1 155 ? 17.409 -7.351 -6.563 1.00 95.69 155 GLN A N 1
ATOM 1207 C CA . GLN A 1 155 ? 18.846 -7.306 -6.431 1.00 95.69 155 GLN A CA 1
ATOM 1208 C C . GLN A 1 155 ? 19.290 -5.987 -5.828 1.00 95.69 155 GLN A C 1
ATOM 1210 O O . GLN A 1 155 ? 20.316 -6.010 -5.186 1.00 95.69 155 GLN A O 1
ATOM 1215 N N . HIS A 1 156 ? 18.574 -4.866 -5.932 1.00 97.62 156 HIS A N 1
ATOM 1216 C CA . HIS A 1 156 ? 19.104 -3.528 -5.623 1.00 97.62 156 HIS A CA 1
ATOM 1217 C C . HIS A 1 156 ? 20.170 -3.116 -6.653 1.00 97.62 156 HIS A C 1
ATOM 1219 O O . HIS A 1 156 ? 21.387 -3.111 -6.405 1.00 97.62 156 HIS A O 1
ATOM 1225 N N . ALA A 1 157 ? 19.699 -2.847 -7.869 1.00 97.50 157 ALA A N 1
ATOM 1226 C CA . ALA A 1 157 ? 20.516 -2.507 -9.027 1.00 97.50 157 ALA A CA 1
ATOM 1227 C C . ALA A 1 157 ? 19.809 -1.519 -9.973 1.00 97.50 157 ALA A C 1
ATOM 1229 O O . ALA A 1 157 ? 18.604 -1.298 -9.887 1.00 97.50 157 ALA A O 1
ATOM 1230 N N . LEU A 1 158 ? 20.576 -0.922 -10.887 1.00 98.25 158 LEU A N 1
ATOM 1231 C CA . LEU A 1 158 ? 20.070 -0.110 -11.993 1.00 98.25 158 LEU A CA 1
ATOM 1232 C C . LEU A 1 158 ? 20.212 -0.858 -13.318 1.00 98.25 158 LEU A C 1
ATOM 1234 O O . LEU A 1 158 ? 21.320 -1.194 -13.734 1.00 98.25 158 LEU A O 1
ATOM 1238 N N . GLU A 1 159 ? 19.104 -1.049 -14.016 1.00 98.12 159 GLU A N 1
ATOM 1239 C CA . GLU A 1 159 ? 19.017 -1.669 -15.333 1.00 98.12 159 GLU A CA 1
ATOM 1240 C C . GLU A 1 159 ? 18.971 -0.592 -16.426 1.00 98.12 159 GLU A C 1
ATOM 1242 O O . GLU A 1 159 ? 18.035 0.199 -16.507 1.00 98.12 159 GLU A O 1
ATOM 1247 N N . CYS A 1 160 ? 19.992 -0.519 -17.282 1.00 97.06 160 CYS A N 1
ATOM 1248 C CA . CYS A 1 160 ? 20.100 0.526 -18.306 1.00 97.06 160 CYS A CA 1
ATOM 1249 C C . CYS A 1 160 ? 19.118 0.293 -19.469 1.00 97.06 160 CYS A C 1
ATOM 1251 O O . CYS A 1 160 ? 19.390 -0.507 -20.365 1.00 97.06 160 CYS A O 1
ATOM 1253 N N . ARG A 1 161 ? 18.005 1.033 -19.476 1.00 96.06 161 ARG A N 1
ATOM 1254 C CA . ARG A 1 161 ? 16.924 0.952 -20.474 1.00 96.06 161 ARG A CA 1
ATOM 1255 C C . ARG A 1 161 ? 17.177 1.770 -21.726 1.00 96.06 161 ARG A C 1
ATOM 1257 O O . ARG A 1 161 ? 16.786 1.357 -22.816 1.00 96.06 161 ARG A O 1
ATOM 1264 N N . ALA A 1 162 ? 17.837 2.915 -21.587 1.00 94.06 162 ALA A N 1
ATOM 1265 C CA . ALA A 1 162 ? 18.188 3.733 -22.735 1.00 94.06 162 ALA A CA 1
ATOM 1266 C C . ALA A 1 162 ? 19.531 4.443 -22.567 1.00 94.06 162 ALA A C 1
ATOM 1268 O O . ALA A 1 162 ? 19.844 4.971 -21.501 1.00 94.06 162 ALA A O 1
ATOM 1269 N N . ARG A 1 163 ? 20.312 4.488 -23.652 1.00 87.44 163 ARG A N 1
ATOM 1270 C CA . ARG A 1 163 ? 21.565 5.258 -23.766 1.00 87.44 163 ARG A CA 1
ATOM 1271 C C . ARG A 1 163 ? 21.418 6.386 -24.777 1.00 87.44 163 ARG A C 1
ATOM 1273 O O . ARG A 1 163 ? 20.477 6.400 -25.564 1.00 87.44 163 ARG A O 1
ATOM 1280 N N . HIS A 1 164 ? 22.396 7.292 -24.794 1.00 71.12 164 HIS A N 1
ATOM 1281 C CA . HIS A 1 164 ? 22.485 8.382 -25.776 1.00 71.12 164 HIS A CA 1
ATOM 1282 C C . HIS A 1 164 ? 21.289 9.349 -25.747 1.00 71.12 164 HIS A C 1
ATOM 1284 O O . HIS A 1 164 ? 20.962 9.975 -26.756 1.00 71.12 164 HIS A O 1
ATOM 1290 N N . LEU A 1 165 ? 20.664 9.515 -24.578 1.00 74.12 165 LEU A N 1
ATOM 1291 C CA . LEU A 1 165 ? 19.758 10.637 -24.340 1.00 74.12 165 LEU A CA 1
ATOM 1292 C C . LEU A 1 165 ? 20.553 11.929 -24.551 1.00 74.12 165 LEU A C 1
ATOM 1294 O O . LEU A 1 165 ? 21.568 12.151 -23.888 1.00 74.12 165 LEU A O 1
ATOM 1298 N N . SER A 1 166 ? 20.130 12.753 -25.510 1.00 67.94 166 SER A N 1
ATOM 1299 C CA . SER A 1 166 ? 20.790 14.023 -25.804 1.00 67.94 166 SER A CA 1
ATOM 1300 C C . SER A 1 166 ? 20.647 14.961 -24.604 1.00 67.94 166 SER A C 1
ATOM 1302 O O . SER A 1 166 ? 19.620 15.618 -24.431 1.00 67.94 166 SER A O 1
ATOM 1304 N N . THR A 1 167 ? 21.686 15.044 -23.771 1.00 62.22 167 THR A N 1
ATOM 1305 C CA . THR A 1 167 ? 21.678 15.870 -22.554 1.00 62.22 167 THR A CA 1
ATOM 1306 C C . THR A 1 167 ? 21.829 17.357 -22.831 1.00 62.22 167 THR A C 1
ATOM 1308 O O . THR A 1 167 ? 21.542 18.154 -21.953 1.00 62.22 167 THR A O 1
ATOM 1311 N N . GLY A 1 168 ? 22.157 17.767 -24.062 1.00 63.44 168 GLY A N 1
ATOM 1312 C CA . GLY A 1 168 ? 22.265 19.186 -24.426 1.00 63.44 168 GLY A CA 1
ATOM 1313 C C . GLY A 1 168 ? 20.973 19.999 -24.238 1.00 63.44 168 GLY A C 1
ATOM 1314 O O . GLY A 1 168 ? 21.021 21.225 -24.248 1.00 63.44 168 GLY A O 1
ATOM 1315 N N . SER A 1 169 ? 19.820 19.338 -24.068 1.00 66.38 169 SER A N 1
ATOM 1316 C CA . SER A 1 169 ? 18.529 19.981 -23.794 1.00 66.38 169 SER A CA 1
ATOM 1317 C C . SER A 1 169 ? 17.990 19.769 -22.377 1.00 66.38 169 SER A C 1
ATOM 1319 O O . SER A 1 169 ? 17.048 20.471 -22.013 1.00 66.38 169 SER A O 1
ATOM 1321 N N . LEU A 1 170 ? 18.531 18.822 -21.599 1.00 75.06 170 LEU A N 1
ATOM 1322 C CA . LEU A 1 170 ? 18.114 18.575 -20.214 1.00 75.06 170 LEU A CA 1
ATOM 1323 C C . LEU A 1 170 ? 19.101 19.237 -19.245 1.00 75.06 170 LEU A C 1
ATOM 1325 O O . LEU A 1 170 ? 20.304 19.183 -19.482 1.00 75.06 170 LEU A O 1
ATOM 1329 N N . PRO A 1 171 ? 18.623 19.853 -18.154 1.00 73.81 171 PRO A N 1
ATOM 1330 C CA . PRO A 1 171 ? 19.524 20.334 -17.115 1.00 73.81 171 PRO A CA 1
ATOM 1331 C C . PRO A 1 171 ? 20.326 19.161 -16.511 1.00 73.81 171 PRO A C 1
ATOM 1333 O O . PRO A 1 171 ? 19.772 18.064 -16.378 1.00 73.81 171 PRO A O 1
ATOM 1336 N N . PRO A 1 172 ? 21.600 19.374 -16.128 1.00 78.12 172 PRO A N 1
ATOM 1337 C CA . PRO A 1 172 ? 22.349 18.413 -15.325 1.00 78.12 172 PRO A CA 1
ATOM 1338 C C . PRO A 1 172 ? 21.582 18.061 -14.049 1.00 78.12 172 PRO A C 1
ATOM 1340 O O . PRO A 1 172 ? 21.000 18.939 -13.405 1.00 78.12 172 PRO A O 1
ATOM 1343 N N . GLY A 1 173 ? 21.575 16.784 -13.684 1.00 80.06 173 GLY A N 1
ATOM 1344 C CA . GLY A 1 173 ? 20.884 16.292 -12.503 1.00 80.06 173 GLY A CA 1
ATOM 1345 C C . GLY A 1 173 ? 20.326 14.883 -12.657 1.00 80.06 173 GLY A C 1
ATOM 1346 O O . GLY A 1 173 ? 20.528 14.191 -13.659 1.00 80.06 173 GLY A O 1
ATOM 1347 N N . LEU A 1 174 ? 19.606 14.470 -11.618 1.00 89.56 174 LEU A N 1
ATOM 1348 C CA . LEU A 1 174 ? 18.896 13.204 -11.563 1.00 89.56 174 LEU A CA 1
ATOM 1349 C C . LEU A 1 174 ? 17.397 13.471 -11.430 1.00 89.56 174 LEU A C 1
ATOM 1351 O O . LEU A 1 174 ? 16.962 14.208 -10.542 1.00 89.56 174 LEU A O 1
ATOM 1355 N N . HIS A 1 175 ? 16.612 12.826 -12.286 1.00 93.06 175 HIS A N 1
ATOM 1356 C CA . HIS A 1 175 ? 15.166 12.756 -12.124 1.00 93.06 175 HIS A CA 1
ATOM 1357 C C . HIS A 1 175 ? 14.753 11.316 -11.838 1.00 93.06 175 HIS A C 1
ATOM 1359 O O . HIS A 1 175 ? 15.265 10.391 -12.466 1.00 93.06 175 HIS A O 1
ATOM 1365 N N . ILE A 1 176 ? 13.818 11.135 -10.912 1.00 96.81 176 ILE A N 1
ATOM 1366 C CA . ILE A 1 176 ? 13.228 9.846 -10.560 1.00 96.81 176 ILE A CA 1
ATOM 1367 C C . ILE A 1 176 ? 11.772 9.891 -11.001 1.00 96.81 176 ILE A C 1
ATOM 1369 O O . ILE A 1 176 ? 10.989 10.682 -10.484 1.00 96.81 176 ILE A O 1
ATOM 1373 N N . ALA A 1 177 ? 11.401 9.067 -11.966 1.00 97.56 177 ALA A N 1
ATOM 1374 C CA . ALA A 1 177 ? 10.015 8.855 -12.325 1.00 97.56 177 ALA A CA 1
ATOM 1375 C C . ALA A 1 177 ? 9.473 7.617 -11.618 1.00 97.56 177 ALA A C 1
ATOM 1377 O O . ALA A 1 177 ? 10.161 6.603 -11.521 1.00 97.56 177 ALA A O 1
ATOM 1378 N N . LEU A 1 178 ? 8.234 7.705 -11.152 1.00 98.56 178 LEU A N 1
ATOM 1379 C CA . LEU A 1 178 ? 7.484 6.566 -10.645 1.00 98.56 178 LEU A CA 1
ATOM 1380 C C . LEU A 1 178 ? 6.422 6.165 -11.665 1.00 98.56 178 LEU A C 1
ATOM 1382 O O . LEU A 1 178 ? 5.851 7.013 -12.361 1.00 98.56 178 LEU A O 1
ATOM 1386 N N . SER A 1 179 ? 6.151 4.871 -11.724 1.00 98.44 179 SER A N 1
ATOM 1387 C CA . SER A 1 179 ? 5.076 4.281 -12.517 1.00 98.44 179 SER A CA 1
ATOM 1388 C C . SER A 1 179 ? 4.369 3.193 -11.716 1.00 98.44 179 SER A C 1
ATOM 1390 O O . SER A 1 179 ? 4.920 2.721 -10.722 1.00 98.44 179 SER A O 1
ATOM 1392 N N . SER A 1 180 ? 3.175 2.795 -12.148 1.00 98.12 180 SER A N 1
ATOM 1393 C CA . SER A 1 180 ? 2.394 1.728 -11.523 1.00 98.12 180 SER A CA 1
ATOM 1394 C C . SER A 1 180 ? 2.161 0.574 -12.493 1.00 98.12 180 SER A C 1
ATOM 1396 O O . SER A 1 180 ? 1.488 0.743 -13.512 1.00 98.12 180 SER A O 1
ATOM 1398 N N . VAL A 1 181 ? 2.597 -0.629 -12.130 1.00 97.50 181 VAL A N 1
ATOM 1399 C CA . VAL A 1 181 ? 2.093 -1.890 -12.688 1.00 97.50 181 VAL A CA 1
ATOM 1400 C C . VAL A 1 181 ? 0.710 -2.143 -12.082 1.00 97.50 181 VAL A C 1
ATOM 1402 O O . VAL A 1 181 ? 0.559 -2.876 -11.103 1.00 97.50 181 VAL A O 1
ATOM 1405 N N . MET A 1 182 ? -0.318 -1.490 -12.633 1.00 96.81 182 MET A N 1
ATOM 1406 C CA . MET A 1 182 ? -1.665 -1.467 -12.037 1.00 96.81 182 MET A CA 1
ATOM 1407 C C . MET A 1 182 ? -2.273 -2.863 -11.865 1.00 96.81 182 MET A C 1
ATOM 1409 O O . MET A 1 182 ? -3.089 -3.079 -10.968 1.00 96.81 182 MET A O 1
ATOM 1413 N N . TRP A 1 183 ? -1.856 -3.820 -12.698 1.00 96.25 183 TRP A N 1
ATOM 1414 C CA . TRP A 1 183 ? -2.327 -5.197 -12.621 1.00 96.25 183 TRP A CA 1
ATOM 1415 C C . TRP A 1 183 ? -1.972 -5.896 -11.308 1.00 96.25 183 TRP A C 1
ATOM 1417 O O . TRP A 1 183 ? -2.783 -6.678 -10.825 1.00 96.25 183 TRP A O 1
ATOM 1427 N N . ARG A 1 184 ? -0.830 -5.581 -10.680 1.00 96.75 184 ARG A N 1
ATOM 1428 C CA . ARG A 1 184 ? -0.452 -6.190 -9.393 1.00 96.75 184 ARG A CA 1
ATOM 1429 C C . ARG A 1 184 ? -1.526 -5.954 -8.334 1.00 96.75 184 ARG A C 1
ATOM 1431 O O . ARG A 1 184 ? -1.935 -6.893 -7.666 1.00 96.75 184 ARG A O 1
ATOM 1438 N N . GLU A 1 185 ? -2.044 -4.730 -8.249 1.00 97.00 185 GLU A N 1
ATOM 1439 C CA . GLU A 1 185 ? -3.167 -4.386 -7.369 1.00 97.00 185 GLU A CA 1
ATOM 1440 C C . GLU A 1 185 ? -4.501 -4.940 -7.895 1.00 97.00 185 GLU A C 1
ATOM 1442 O O . GLU A 1 185 ? -5.312 -5.448 -7.121 1.00 97.00 185 GLU A O 1
ATOM 1447 N N . ALA A 1 186 ? -4.739 -4.874 -9.209 1.00 96.38 186 ALA A N 1
ATOM 1448 C CA . ALA A 1 186 ? -5.988 -5.329 -9.834 1.00 96.38 186 ALA A CA 1
ATOM 1449 C C . ALA A 1 186 ? -6.229 -6.831 -9.671 1.00 96.38 186 ALA A C 1
ATOM 1451 O O . ALA A 1 186 ? -7.376 -7.252 -9.513 1.00 96.38 186 ALA A O 1
ATOM 1452 N N . TRP A 1 187 ? -5.156 -7.620 -9.662 1.00 94.94 187 TRP A N 1
ATOM 1453 C CA . TRP A 1 187 ? -5.197 -9.059 -9.444 1.00 94.94 187 TRP A CA 1
ATOM 1454 C C . TRP A 1 187 ? -5.867 -9.412 -8.118 1.00 94.94 187 TRP A C 1
ATOM 1456 O O . TRP A 1 187 ? -6.631 -10.363 -8.091 1.00 94.94 187 TRP A O 1
ATOM 1466 N N . LYS A 1 188 ? -5.657 -8.619 -7.054 1.00 93.25 188 LYS A N 1
ATOM 1467 C CA . LYS A 1 188 ? -6.266 -8.847 -5.732 1.00 93.25 188 LYS A CA 1
ATOM 1468 C C . LYS A 1 188 ? -7.525 -8.025 -5.480 1.00 93.25 188 LYS A C 1
ATOM 1470 O O . LYS A 1 188 ? -8.459 -8.493 -4.838 1.00 93.25 188 LYS A O 1
ATOM 1475 N N . TYR A 1 189 ? -7.530 -6.773 -5.919 1.00 94.75 189 TYR A N 1
ATOM 1476 C CA . TYR A 1 189 ? -8.507 -5.773 -5.484 1.00 94.75 189 TYR A CA 1
ATOM 1477 C C . TYR A 1 189 ? -9.482 -5.340 -6.578 1.00 94.75 189 TYR A C 1
ATOM 1479 O O . TYR A 1 189 ? -10.302 -4.446 -6.349 1.00 94.75 189 TYR A O 1
ATOM 1487 N N . GLY A 1 190 ? -9.385 -5.957 -7.759 1.00 95.44 190 GLY A N 1
ATOM 1488 C CA . GLY A 1 190 ? -10.219 -5.679 -8.918 1.00 95.44 190 GLY A CA 1
ATOM 1489 C C . GLY A 1 190 ? -10.333 -4.191 -9.198 1.00 95.44 190 GLY A C 1
ATOM 1490 O O . GLY A 1 190 ? -9.335 -3.481 -9.327 1.00 95.44 190 GLY A O 1
ATOM 1491 N N . GLU A 1 191 ? -11.562 -3.693 -9.252 1.00 96.31 191 GLU A N 1
ATOM 1492 C CA . GLU A 1 191 ? -11.837 -2.331 -9.700 1.00 96.31 191 GLU A CA 1
ATOM 1493 C C . GLU A 1 191 ? -11.260 -1.250 -8.787 1.00 96.31 191 GLU A C 1
ATOM 1495 O O . GLU A 1 191 ? -11.075 -0.128 -9.242 1.00 96.31 191 GLU A O 1
ATOM 1500 N N . ARG A 1 192 ? -10.955 -1.552 -7.517 1.00 96.56 192 ARG A N 1
ATOM 1501 C CA . ARG A 1 192 ? -10.441 -0.561 -6.555 1.00 96.56 192 ARG A CA 1
ATOM 1502 C C . ARG A 1 192 ? -8.940 -0.287 -6.714 1.00 96.56 192 ARG A C 1
ATOM 1504 O O . ARG A 1 192 ? -8.442 0.701 -6.171 1.00 96.56 192 ARG A O 1
ATOM 1511 N N . ALA A 1 193 ? -8.233 -1.102 -7.494 1.00 97.69 193 ALA A N 1
ATOM 1512 C CA . ALA A 1 193 ? -6.778 -1.100 -7.622 1.00 97.69 193 ALA A CA 1
ATOM 1513 C C . ALA A 1 193 ? -6.146 0.248 -7.986 1.00 97.69 193 ALA A C 1
ATOM 1515 O O . ALA A 1 193 ? -5.081 0.575 -7.464 1.00 97.69 193 ALA A O 1
ATOM 1516 N N . PHE A 1 194 ? -6.799 1.075 -8.811 1.00 98.38 194 PHE A N 1
ATOM 1517 C CA . PHE A 1 194 ? -6.240 2.389 -9.145 1.00 98.38 194 PHE A CA 1
ATOM 1518 C C . PHE A 1 194 ? -6.099 3.279 -7.902 1.00 98.38 194 PHE A C 1
ATOM 1520 O O . PHE A 1 194 ? -5.116 4.002 -7.791 1.00 98.38 194 PHE A O 1
ATOM 1527 N N . ARG A 1 195 ? -7.016 3.185 -6.922 1.00 98.44 195 ARG A N 1
ATOM 1528 C CA . ARG A 1 195 ? -6.887 3.919 -5.648 1.00 98.44 195 ARG A CA 1
ATOM 1529 C C . ARG A 1 195 ? -5.611 3.509 -4.910 1.00 98.44 195 ARG A C 1
ATOM 1531 O O . ARG A 1 195 ? -4.874 4.368 -4.434 1.00 98.44 195 ARG A O 1
ATOM 1538 N N . TYR A 1 196 ? -5.347 2.204 -4.844 1.00 98.50 196 TYR A N 1
ATOM 1539 C CA . TYR A 1 196 ? -4.182 1.646 -4.155 1.00 98.50 196 TYR A CA 1
ATOM 1540 C C . TYR A 1 196 ? -2.874 1.978 -4.870 1.00 98.50 196 TYR A C 1
ATOM 1542 O O . TYR A 1 196 ? -1.934 2.403 -4.213 1.00 98.50 196 TYR A O 1
ATOM 1550 N N . CYS A 1 197 ? -2.848 1.959 -6.205 1.00 98.44 197 CYS A N 1
ATOM 1551 C CA . CYS A 1 197 ? -1.690 2.428 -6.973 1.00 98.44 197 CYS A CA 1
ATOM 1552 C C . CYS A 1 197 ? -1.315 3.881 -6.622 1.00 98.44 197 CYS A C 1
ATOM 1554 O O . CYS A 1 197 ? -0.139 4.200 -6.437 1.00 98.44 197 CYS A O 1
ATOM 1556 N N . GLN A 1 198 ? -2.309 4.767 -6.474 1.00 98.25 198 GLN A N 1
ATOM 1557 C CA . GLN A 1 198 ? -2.056 6.166 -6.111 1.00 98.25 198 GLN A CA 1
ATOM 1558 C C . GLN A 1 198 ? -1.627 6.335 -4.644 1.00 98.25 198 GLN A C 1
ATOM 1560 O O . GLN A 1 198 ? -0.755 7.159 -4.361 1.00 98.25 198 GLN A O 1
ATOM 1565 N N . LEU A 1 199 ? -2.179 5.541 -3.719 1.00 98.50 199 LEU A N 1
ATOM 1566 C CA . LEU A 1 199 ? -1.731 5.512 -2.320 1.00 98.50 199 LEU A CA 1
ATOM 1567 C C . LEU A 1 199 ? -0.278 5.046 -2.211 1.00 98.50 199 LEU A C 1
ATOM 1569 O O . LEU A 1 199 ? 0.539 5.715 -1.578 1.00 98.50 199 LEU A O 1
ATOM 1573 N N . ASP A 1 200 ? 0.060 3.945 -2.875 1.00 98.69 200 ASP A N 1
ATOM 1574 C CA . ASP A 1 200 ? 1.403 3.373 -2.890 1.00 98.69 200 ASP A CA 1
ATOM 1575 C C . ASP A 1 200 ? 2.411 4.332 -3.542 1.00 98.69 200 ASP A C 1
ATOM 1577 O O . ASP A 1 200 ? 3.522 4.509 -3.035 1.00 98.69 200 ASP A O 1
ATOM 1581 N N . THR A 1 201 ? 2.002 5.039 -4.603 1.00 98.44 201 THR A N 1
ATOM 1582 C CA . THR A 1 201 ? 2.791 6.128 -5.202 1.00 98.44 201 THR A CA 1
ATOM 1583 C C . THR A 1 201 ? 3.039 7.248 -4.188 1.00 98.44 201 THR A C 1
ATOM 1585 O O . THR A 1 201 ? 4.174 7.695 -4.035 1.00 98.44 201 THR A O 1
ATOM 1588 N N . GLY A 1 202 ? 2.017 7.674 -3.440 1.00 97.88 202 GLY A N 1
ATOM 1589 C CA . GLY A 1 202 ? 2.156 8.669 -2.372 1.00 97.88 202 GLY A CA 1
ATOM 1590 C C . GLY A 1 202 ? 3.120 8.238 -1.263 1.00 97.88 202 GLY A C 1
ATOM 1591 O O . GLY A 1 202 ? 3.989 9.009 -0.848 1.00 97.88 202 GLY A O 1
ATOM 1592 N N . HIS A 1 203 ? 3.023 6.978 -0.832 1.00 98.69 203 HIS A N 1
ATOM 1593 C CA . HIS A 1 203 ? 3.954 6.373 0.118 1.00 98.69 203 HIS A CA 1
ATOM 1594 C C . HIS A 1 203 ? 5.399 6.380 -0.410 1.00 98.69 203 HIS A C 1
ATOM 1596 O O . HIS A 1 203 ? 6.319 6.765 0.316 1.00 98.69 203 HIS A O 1
ATOM 1602 N N . ALA A 1 204 ? 5.601 6.003 -1.676 1.00 98.69 204 ALA A N 1
ATOM 1603 C CA . ALA A 1 204 ? 6.907 5.996 -2.335 1.00 98.69 204 ALA A C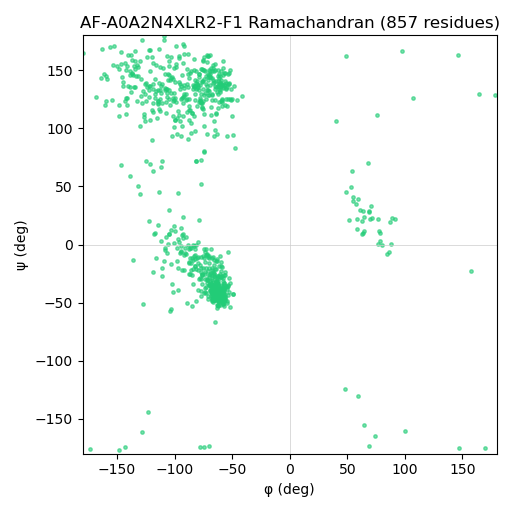A 1
ATOM 1604 C C . ALA A 1 204 ? 7.508 7.407 -2.465 1.00 98.69 204 ALA A C 1
ATOM 1606 O O . ALA A 1 204 ? 8.683 7.609 -2.159 1.00 98.69 204 ALA A O 1
ATOM 1607 N N . MET A 1 205 ? 6.704 8.403 -2.854 1.00 98.38 205 MET A N 1
ATOM 1608 C CA . MET A 1 205 ? 7.130 9.806 -2.942 1.00 98.38 205 MET A CA 1
ATOM 1609 C C . MET A 1 205 ? 7.614 10.335 -1.591 1.00 98.38 205 MET A C 1
ATOM 1611 O O . MET A 1 205 ? 8.661 10.977 -1.506 1.00 98.38 205 MET A O 1
ATOM 1615 N N . ALA A 1 206 ? 6.878 10.032 -0.523 1.00 98.06 206 ALA A N 1
ATOM 1616 C CA . ALA A 1 206 ? 7.240 10.421 0.832 1.00 98.06 206 ALA A CA 1
ATOM 1617 C C . ALA A 1 206 ? 8.518 9.723 1.312 1.00 98.06 206 ALA A C 1
ATOM 1619 O O . ALA A 1 206 ? 9.394 10.370 1.887 1.00 98.06 206 ALA A O 1
ATOM 1620 N N . ALA A 1 207 ? 8.651 8.420 1.045 1.00 98.56 207 ALA A N 1
ATOM 1621 C CA . ALA A 1 207 ? 9.838 7.643 1.390 1.00 98.56 207 ALA A CA 1
ATOM 1622 C C . ALA A 1 207 ? 11.090 8.181 0.674 1.00 98.56 207 ALA A C 1
ATOM 1624 O O . ALA A 1 207 ? 12.107 8.430 1.322 1.00 98.56 207 ALA A O 1
ATOM 1625 N N . LEU A 1 208 ? 10.986 8.463 -0.630 1.00 98.56 208 LEU A N 1
ATOM 1626 C CA . LEU A 1 208 ? 12.040 9.127 -1.402 1.00 98.56 208 LEU A CA 1
ATOM 1627 C C . LEU A 1 208 ? 12.378 10.494 -0.814 1.00 98.56 208 LEU A C 1
ATOM 1629 O O . LEU A 1 208 ? 13.548 10.797 -0.591 1.00 98.56 208 LEU A O 1
ATOM 1633 N N . ARG A 1 209 ? 11.370 11.314 -0.502 1.00 97.00 209 ARG A N 1
ATOM 1634 C CA . ARG A 1 209 ? 11.610 12.651 0.039 1.00 97.00 209 ARG A CA 1
ATOM 1635 C C . ARG A 1 209 ? 12.319 12.611 1.390 1.00 97.00 209 ARG A C 1
ATOM 1637 O O . ARG A 1 209 ? 13.241 13.407 1.583 1.00 97.00 209 ARG A O 1
ATOM 1644 N N . TYR A 1 210 ? 11.936 11.702 2.289 1.00 97.38 210 TYR A N 1
ATOM 1645 C CA . TYR A 1 210 ? 12.626 11.479 3.563 1.00 97.38 210 TYR A CA 1
ATOM 1646 C C . TYR A 1 210 ? 14.066 11.000 3.354 1.00 97.38 210 TYR A C 1
ATOM 1648 O O . TYR A 1 210 ? 14.972 11.539 3.984 1.00 97.38 210 TYR A O 1
ATOM 1656 N N . ALA A 1 211 ? 14.301 10.042 2.451 1.00 97.19 211 ALA A N 1
ATOM 1657 C CA . ALA A 1 211 ? 15.646 9.559 2.144 1.00 97.19 211 ALA A CA 1
ATOM 1658 C C . ALA A 1 211 ? 16.540 10.678 1.576 1.00 97.19 211 ALA A C 1
ATOM 1660 O O . ALA A 1 211 ? 17.666 10.864 2.036 1.00 97.19 211 ALA A O 1
ATOM 1661 N N . CYS A 1 212 ? 16.025 11.487 0.645 1.00 95.62 212 CYS A N 1
ATOM 1662 C CA . CYS A 1 212 ? 16.717 12.675 0.141 1.00 95.62 212 CYS A CA 1
ATOM 1663 C C . CYS A 1 212 ? 16.975 13.694 1.260 1.00 95.62 212 CYS A C 1
ATOM 1665 O O . CYS A 1 212 ? 18.085 14.208 1.375 1.00 95.62 212 CYS A O 1
ATOM 1667 N N . ALA A 1 213 ? 15.986 13.960 2.122 1.00 93.94 213 ALA A N 1
ATOM 1668 C CA . ALA A 1 213 ? 16.140 14.876 3.254 1.00 93.94 213 ALA A CA 1
ATOM 1669 C C . ALA A 1 213 ? 17.249 14.409 4.195 1.00 93.94 213 ALA A C 1
ATOM 1671 O O . ALA A 1 213 ? 18.064 15.221 4.626 1.00 93.94 213 ALA A O 1
ATOM 1672 N N . ALA A 1 214 ? 17.331 13.104 4.469 1.00 93.94 214 ALA A N 1
ATOM 1673 C CA . ALA A 1 214 ? 18.368 12.546 5.324 1.00 93.94 214 ALA A CA 1
ATOM 1674 C C . ALA A 1 214 ? 19.778 12.905 4.826 1.00 93.94 214 ALA A C 1
ATOM 1676 O O . ALA A 1 214 ? 20.654 13.214 5.636 1.00 93.94 214 ALA A O 1
ATOM 1677 N N . MET A 1 215 ? 19.948 12.963 3.505 1.00 93.31 215 MET A N 1
ATOM 1678 C CA . MET A 1 215 ? 21.190 13.296 2.804 1.00 93.31 215 MET A CA 1
ATOM 1679 C C . MET A 1 215 ? 21.411 14.802 2.592 1.00 93.31 215 MET A C 1
ATOM 1681 O O . MET A 1 215 ? 22.445 15.206 2.062 1.00 93.31 215 MET A O 1
ATOM 1685 N N . GLY A 1 216 ? 20.461 15.648 3.0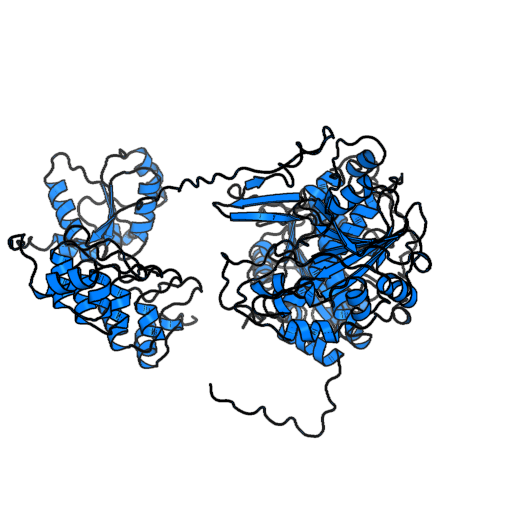00 1.00 92.81 216 GLY A N 1
ATOM 1686 C CA . GLY A 1 216 ? 20.488 17.087 2.733 1.00 92.81 216 GLY A CA 1
ATOM 1687 C C . GLY A 1 216 ? 20.109 17.453 1.298 1.00 92.81 216 GLY A C 1
ATOM 1688 O O . GLY A 1 216 ? 20.473 18.523 0.819 1.00 92.81 216 GLY A O 1
ATOM 1689 N N . TRP A 1 217 ? 19.399 16.583 0.588 1.00 92.69 217 TRP A N 1
ATOM 1690 C CA . TRP A 1 217 ? 18.917 16.841 -0.766 1.00 92.69 217 TRP A CA 1
ATOM 1691 C C . TRP A 1 217 ? 17.448 17.272 -0.756 1.00 92.69 217 TRP A C 1
ATOM 1693 O O . TRP A 1 217 ? 16.672 16.948 0.154 1.00 92.69 217 TRP A O 1
ATOM 1703 N N . SER A 1 218 ? 17.054 17.996 -1.800 1.00 91.88 218 SER A N 1
ATOM 1704 C CA . SER A 1 218 ? 15.656 18.336 -2.074 1.00 91.88 218 SER A CA 1
ATOM 1705 C C . SER A 1 218 ? 15.090 17.418 -3.152 1.00 91.88 218 SER A C 1
ATOM 1707 O O . SER A 1 218 ? 15.824 16.931 -4.009 1.00 91.88 218 SER A O 1
ATOM 1709 N N . LEU A 1 219 ? 13.782 17.182 -3.113 1.00 93.44 219 LEU A N 1
ATOM 1710 C CA . LEU A 1 219 ? 13.073 16.393 -4.114 1.00 93.44 219 LEU A CA 1
ATOM 1711 C C . LEU A 1 219 ? 11.718 17.046 -4.363 1.00 93.44 219 LEU A C 1
ATOM 1713 O O . LEU A 1 219 ? 10.979 17.257 -3.405 1.00 93.44 219 LEU A O 1
ATOM 1717 N N . THR A 1 220 ? 11.394 17.361 -5.616 1.00 91.94 220 THR A N 1
ATOM 1718 C CA . THR A 1 220 ? 10.134 18.036 -5.966 1.00 91.94 220 THR A CA 1
ATOM 1719 C C . THR A 1 220 ? 9.448 17.383 -7.159 1.00 91.94 220 THR A C 1
ATOM 1721 O O . THR A 1 220 ? 10.080 17.065 -8.172 1.00 91.94 220 THR A O 1
ATOM 1724 N N . ALA A 1 221 ? 8.136 17.188 -7.053 1.00 92.62 221 ALA A N 1
ATOM 1725 C CA . ALA A 1 221 ? 7.313 16.688 -8.144 1.00 92.62 221 ALA A CA 1
ATOM 1726 C C . ALA A 1 221 ? 7.176 17.717 -9.274 1.00 92.62 221 ALA A C 1
ATOM 1728 O O . ALA A 1 221 ? 7.172 18.926 -9.043 1.00 92.62 221 ALA A O 1
ATOM 1729 N N . GLN A 1 222 ? 7.025 17.215 -10.500 1.00 90.50 222 GLN A N 1
ATOM 1730 C CA . GLN A 1 222 ? 6.847 17.997 -11.724 1.00 90.50 222 GLN A CA 1
ATOM 1731 C C . GLN A 1 222 ? 5.424 17.797 -12.286 1.00 90.50 222 GLN A C 1
ATOM 1733 O O . GLN A 1 222 ? 5.260 17.184 -13.343 1.00 90.50 222 GLN A O 1
ATOM 1738 N N . PRO A 1 223 ? 4.372 18.269 -11.586 1.00 82.62 223 PRO A N 1
ATOM 1739 C CA . PRO A 1 223 ? 2.973 17.973 -11.921 1.00 82.62 223 PRO A CA 1
ATOM 1740 C C . PRO A 1 223 ? 2.473 18.650 -13.209 1.00 82.62 223 PRO A C 1
ATOM 1742 O O . PRO A 1 223 ? 1.389 18.343 -13.697 1.00 82.62 223 PRO A O 1
ATOM 1745 N N . GLN A 1 224 ? 3.258 19.575 -13.764 1.00 81.81 224 GLN A N 1
ATOM 1746 C CA . GLN A 1 224 ? 2.996 20.235 -15.041 1.00 81.81 224 GLN A CA 1
ATOM 1747 C C . GLN A 1 224 ? 3.240 19.335 -16.265 1.00 81.81 224 GLN A C 1
ATOM 1749 O O . GLN A 1 224 ? 3.007 19.767 -17.393 1.00 81.81 224 GLN A O 1
ATOM 1754 N N . LEU A 1 225 ? 3.781 18.131 -16.070 1.00 86.56 225 LEU A N 1
ATOM 1755 C CA . LEU A 1 225 ? 3.992 17.160 -17.138 1.00 86.56 225 LEU A CA 1
ATOM 1756 C C . LEU A 1 225 ? 2.785 16.229 -17.218 1.00 86.56 225 LEU A C 1
ATOM 1758 O O . LEU A 1 225 ? 2.408 15.623 -16.219 1.00 86.56 225 LEU A O 1
ATOM 1762 N N . ASP A 1 226 ? 2.208 16.107 -18.411 1.00 86.25 226 ASP A N 1
ATOM 1763 C CA . ASP A 1 226 ? 1.155 15.129 -18.660 1.00 86.25 226 ASP A CA 1
ATOM 1764 C C . ASP A 1 226 ? 1.715 13.693 -18.640 1.00 86.25 226 ASP A C 1
ATOM 1766 O O . ASP A 1 226 ? 2.883 13.439 -18.971 1.00 86.25 226 ASP A O 1
ATOM 1770 N N . ASN A 1 227 ? 0.877 12.736 -18.240 1.00 92.69 227 ASN A N 1
ATOM 1771 C CA . ASN A 1 227 ? 1.291 11.343 -18.062 1.00 92.69 227 ASN A CA 1
ATOM 1772 C C . ASN A 1 227 ? 1.613 10.655 -19.400 1.00 92.69 227 ASN A C 1
ATOM 1774 O O . ASN A 1 227 ? 2.417 9.724 -19.427 1.00 92.69 227 ASN A O 1
ATOM 1778 N N . HIS A 1 228 ? 1.036 11.120 -20.515 1.00 91.56 228 HIS A N 1
ATOM 1779 C CA . HIS A 1 228 ? 1.326 10.584 -21.848 1.00 91.56 228 HIS A CA 1
ATOM 1780 C C . HIS A 1 228 ? 2.771 10.861 -22.263 1.00 91.56 228 HIS A C 1
ATOM 1782 O O . HIS A 1 228 ? 3.489 9.953 -22.675 1.00 91.56 228 HIS A O 1
ATOM 1788 N N . LEU A 1 229 ? 3.220 12.103 -22.101 1.00 91.81 229 LEU A N 1
ATOM 1789 C CA . LEU A 1 229 ? 4.600 12.492 -22.324 1.00 91.81 229 LEU A CA 1
ATOM 1790 C C . LEU A 1 229 ? 5.541 11.700 -21.421 1.00 91.81 229 LEU A C 1
ATOM 1792 O O . LEU A 1 229 ? 6.579 11.234 -21.891 1.00 91.81 229 LEU A O 1
ATOM 1796 N N . LEU A 1 230 ? 5.201 11.559 -20.137 1.00 94.12 230 LEU A N 1
ATOM 1797 C CA . LEU A 1 230 ? 6.038 10.805 -19.212 1.00 94.12 230 LEU A CA 1
ATOM 1798 C C . LEU A 1 230 ? 6.162 9.340 -19.653 1.00 94.12 230 LEU A C 1
ATOM 1800 O O . LEU A 1 230 ? 7.278 8.832 -19.711 1.00 94.12 230 LEU A O 1
ATOM 1804 N N . ALA A 1 231 ? 5.066 8.696 -20.064 1.00 95.31 231 ALA A N 1
ATOM 1805 C CA . ALA A 1 231 ? 5.097 7.334 -20.596 1.00 95.31 231 ALA A CA 1
ATOM 1806 C C . ALA A 1 231 ? 6.042 7.200 -21.802 1.00 95.31 231 ALA A C 1
ATOM 1808 O O . ALA A 1 231 ? 6.870 6.289 -21.817 1.00 95.31 231 ALA A O 1
ATOM 1809 N N . SER A 1 232 ? 6.004 8.139 -22.756 1.00 93.06 232 SER A N 1
ATOM 1810 C CA . SER A 1 232 ? 6.915 8.137 -23.913 1.00 93.06 232 SER A CA 1
ATOM 1811 C C . SER A 1 232 ? 8.380 8.359 -23.536 1.00 93.06 232 SER A C 1
ATOM 1813 O O . SER A 1 232 ? 9.281 7.767 -24.127 1.00 93.06 232 SER A O 1
ATOM 1815 N N . VAL A 1 233 ? 8.645 9.209 -22.541 1.00 91.88 233 VAL A N 1
ATOM 1816 C CA . VAL A 1 233 ? 10.010 9.489 -22.061 1.00 91.88 233 VAL A CA 1
ATOM 1817 C C . VAL A 1 233 ? 10.612 8.281 -21.352 1.00 91.88 233 VAL A C 1
ATOM 1819 O O . VAL A 1 233 ? 11.814 8.045 -21.460 1.00 91.88 233 VAL A O 1
ATOM 1822 N N . LEU A 1 234 ? 9.780 7.521 -20.643 1.00 94.50 234 LEU A N 1
ATOM 1823 C CA . LEU A 1 234 ? 10.161 6.295 -19.945 1.00 94.50 234 LEU A CA 1
ATOM 1824 C C . LEU A 1 234 ? 10.131 5.057 -20.855 1.00 94.50 234 LEU A C 1
ATOM 1826 O O . LEU A 1 234 ? 10.655 4.007 -20.489 1.00 94.50 234 LEU A O 1
ATOM 1830 N N . GLY A 1 235 ? 9.560 5.185 -22.055 1.00 94.62 235 GLY A N 1
ATOM 1831 C CA . GLY A 1 235 ? 9.413 4.098 -23.017 1.00 94.62 235 GLY A CA 1
ATOM 1832 C C . GLY A 1 235 ? 8.369 3.065 -22.606 1.00 94.62 235 GLY A C 1
ATOM 1833 O O . GLY A 1 235 ? 8.436 1.933 -23.075 1.00 94.62 235 GLY A O 1
ATOM 1834 N N . LEU A 1 236 ? 7.417 3.434 -21.746 1.00 95.31 236 LEU A N 1
ATOM 1835 C CA . LEU A 1 236 ? 6.324 2.559 -21.298 1.00 95.31 236 LEU A CA 1
ATOM 1836 C C . LEU A 1 236 ? 5.274 2.340 -22.397 1.00 95.31 236 LEU A C 1
ATOM 1838 O O . LEU A 1 236 ? 4.537 1.361 -22.385 1.00 95.31 236 LEU A O 1
ATOM 1842 N N . ASP A 1 237 ? 5.229 3.232 -23.388 1.00 93.69 237 ASP A N 1
ATOM 1843 C CA . ASP A 1 237 ? 4.410 3.104 -24.597 1.00 93.69 237 ASP A CA 1
ATOM 1844 C C . ASP A 1 237 ? 5.065 2.233 -25.686 1.00 93.69 237 ASP A C 1
ATOM 1846 O O . ASP A 1 237 ? 4.465 1.967 -26.733 1.00 93.69 237 ASP A O 1
ATOM 1850 N N . ARG A 1 238 ? 6.280 1.724 -25.443 1.00 93.94 238 ARG A N 1
ATOM 1851 C CA . ARG A 1 238 ? 6.978 0.789 -26.332 1.00 93.94 238 ARG A CA 1
ATOM 1852 C C . ARG A 1 238 ? 6.467 -0.626 -26.106 1.00 93.94 238 ARG A C 1
ATOM 1854 O O . ARG A 1 238 ? 7.174 -1.478 -25.588 1.00 93.94 238 ARG A O 1
ATOM 1861 N N . LEU A 1 239 ? 5.241 -0.890 -26.543 1.00 92.56 239 LEU A N 1
ATOM 1862 C CA . LEU A 1 239 ? 4.521 -2.144 -26.283 1.00 92.56 239 LEU A CA 1
ATOM 1863 C C . LEU A 1 239 ? 5.292 -3.426 -26.650 1.00 92.56 239 LEU A C 1
ATOM 1865 O O . LEU A 1 239 ? 5.086 -4.461 -26.028 1.00 92.56 239 LEU A O 1
ATOM 1869 N N . ALA A 1 240 ? 6.187 -3.369 -27.640 1.00 93.50 240 ALA A N 1
ATOM 1870 C CA . ALA A 1 240 ? 7.041 -4.499 -28.013 1.00 93.50 240 ALA A CA 1
ATOM 1871 C C . ALA A 1 240 ? 8.078 -4.868 -26.934 1.00 93.50 240 ALA A C 1
ATOM 1873 O O . ALA A 1 240 ? 8.488 -6.022 -26.857 1.00 93.50 240 ALA A O 1
ATOM 1874 N N . ASP A 1 241 ? 8.475 -3.906 -26.098 1.00 94.88 241 ASP A N 1
ATOM 1875 C CA . ASP A 1 241 ? 9.395 -4.112 -24.981 1.00 94.88 241 ASP A CA 1
ATOM 1876 C C . ASP A 1 241 ? 8.669 -4.725 -23.761 1.00 94.88 241 ASP A C 1
ATOM 1878 O O . ASP A 1 241 ? 9.337 -5.163 -22.832 1.00 94.88 241 ASP A O 1
ATOM 1882 N N . PHE A 1 242 ? 7.328 -4.789 -23.768 1.00 94.75 242 PHE A N 1
ATOM 1883 C CA . PHE A 1 242 ? 6.474 -5.350 -22.708 1.00 94.75 242 PHE A CA 1
ATOM 1884 C C . PHE A 1 242 ? 5.613 -6.499 -23.264 1.00 94.75 242 PHE A C 1
ATOM 1886 O O . PHE A 1 242 ? 4.400 -6.348 -23.453 1.00 94.75 242 PHE A O 1
ATOM 1893 N N . PRO A 1 243 ? 6.227 -7.645 -23.607 1.00 89.56 243 PRO A N 1
ATOM 1894 C CA . PRO A 1 243 ? 5.526 -8.729 -24.275 1.00 89.56 243 PRO A CA 1
ATOM 1895 C C . PRO A 1 243 ? 4.500 -9.379 -23.343 1.00 89.56 243 PRO A C 1
ATOM 1897 O O . PRO A 1 243 ? 4.846 -9.990 -22.335 1.00 89.56 243 PRO A O 1
ATOM 1900 N N . ALA A 1 244 ? 3.230 -9.317 -23.733 1.00 84.06 244 ALA A N 1
ATOM 1901 C CA . ALA A 1 244 ? 2.165 -10.023 -23.040 1.00 84.06 244 ALA A CA 1
ATOM 1902 C C . ALA A 1 244 ? 1.967 -11.431 -23.596 1.00 84.06 244 ALA A C 1
ATOM 1904 O O . ALA A 1 244 ? 1.941 -11.637 -24.810 1.00 84.06 244 ALA A O 1
ATOM 1905 N N . ARG A 1 245 ? 1.768 -12.404 -22.701 1.00 77.94 245 ARG A N 1
ATOM 1906 C CA . ARG A 1 245 ? 1.445 -13.783 -23.099 1.00 77.94 245 ARG A CA 1
ATOM 1907 C C . ARG A 1 245 ? -0.022 -13.962 -23.476 1.00 77.94 245 ARG A C 1
ATOM 1909 O O . ARG A 1 245 ? -0.317 -14.694 -24.416 1.00 77.94 245 ARG A O 1
ATOM 1916 N N . ARG A 1 246 ? -0.935 -13.319 -22.739 1.00 82.19 246 ARG A N 1
ATOM 1917 C CA . ARG A 1 246 ? -2.391 -13.442 -22.942 1.00 82.19 246 ARG A CA 1
ATOM 1918 C C . ARG A 1 246 ? -3.096 -12.100 -23.092 1.00 82.19 246 ARG A C 1
ATOM 1920 O O . ARG A 1 246 ? -3.837 -11.920 -24.051 1.00 82.19 246 ARG A O 1
ATOM 1927 N N . ALA A 1 247 ? -2.867 -11.166 -22.170 1.00 86.00 247 ALA A N 1
ATOM 1928 C CA . ALA A 1 247 ? -3.560 -9.883 -22.150 1.00 86.00 247 ALA A CA 1
ATOM 1929 C C . ALA A 1 247 ? -2.565 -8.739 -21.969 1.00 86.00 247 ALA A C 1
ATOM 1931 O O . ALA A 1 247 ? -1.826 -8.699 -20.998 1.00 86.00 247 ALA A O 1
ATOM 1932 N N . GLN A 1 248 ? -2.554 -7.780 -22.895 1.00 87.25 248 GLN A N 1
ATOM 1933 C CA . GLN A 1 248 ? -1.604 -6.668 -22.834 1.00 87.25 248 GLN A CA 1
ATOM 1934 C C . GLN A 1 248 ? -1.767 -5.816 -21.573 1.00 87.25 248 GLN A C 1
ATOM 1936 O O . GLN A 1 248 ? -0.774 -5.400 -20.989 1.00 87.25 248 GLN A O 1
ATOM 1941 N N . ALA A 1 249 ? -3.007 -5.611 -21.120 1.00 87.56 249 ALA A N 1
ATOM 1942 C CA . ALA A 1 249 ? -3.322 -4.788 -19.955 1.00 87.56 249 ALA A CA 1
ATOM 1943 C C . ALA A 1 249 ? -2.656 -5.259 -18.647 1.00 87.56 249 ALA A C 1
ATOM 1945 O O . ALA A 1 249 ? -2.540 -4.457 -17.725 1.00 87.56 249 ALA A O 1
ATOM 1946 N N . THR A 1 250 ? -2.213 -6.518 -18.560 1.00 92.06 250 THR A N 1
ATOM 1947 C CA . THR A 1 250 ? -1.554 -7.056 -17.359 1.00 92.06 250 THR A CA 1
ATOM 1948 C C . THR A 1 250 ? -0.074 -6.704 -17.281 1.00 92.06 250 THR A C 1
ATOM 1950 O O . THR A 1 250 ? 0.514 -6.744 -16.205 1.00 92.06 250 THR A O 1
ATOM 1953 N N . GLU A 1 251 ? 0.516 -6.321 -18.413 1.00 93.38 251 GLU A N 1
ATOM 1954 C CA . GLU A 1 251 ? 1.936 -5.993 -18.531 1.00 93.38 251 GLU A CA 1
ATOM 1955 C C . GLU A 1 251 ? 2.202 -4.485 -18.586 1.00 93.38 251 GLU A C 1
ATOM 1957 O O . GLU A 1 251 ? 3.342 -4.066 -18.383 1.00 93.38 251 GLU A O 1
ATOM 1962 N N . LEU A 1 252 ? 1.174 -3.673 -18.860 1.00 90.19 252 LEU A N 1
ATOM 1963 C CA . LEU A 1 252 ? 1.305 -2.222 -18.990 1.00 90.19 252 LEU A CA 1
ATOM 1964 C C . LEU A 1 252 ? 1.616 -1.540 -17.655 1.00 90.19 252 LEU A C 1
ATOM 1966 O O . LEU A 1 252 ? 1.063 -1.875 -16.606 1.00 90.19 252 LEU A O 1
ATOM 1970 N N . GLU A 1 253 ? 2.438 -0.499 -17.746 1.00 95.50 253 GLU A N 1
ATOM 1971 C CA . GLU A 1 253 ? 2.710 0.431 -16.658 1.00 95.50 253 GLU A CA 1
ATOM 1972 C C . GLU A 1 253 ? 2.071 1.788 -16.924 1.00 95.50 253 GLU A C 1
ATOM 1974 O O . GLU A 1 253 ? 2.187 2.354 -18.013 1.00 95.50 253 GLU A O 1
ATOM 1979 N N . GLU A 1 254 ? 1.430 2.336 -15.899 1.00 96.88 254 GLU A N 1
ATOM 1980 C CA . GLU A 1 254 ? 0.957 3.712 -15.910 1.00 96.88 254 GLU A CA 1
ATOM 1981 C C . GLU A 1 254 ? 2.075 4.632 -15.423 1.00 96.88 254 GLU A C 1
ATOM 1983 O O . GLU A 1 254 ? 2.528 4.516 -14.287 1.00 96.88 254 GLU A O 1
ATOM 1988 N N . ALA A 1 255 ? 2.516 5.575 -16.254 1.00 97.12 255 ALA A N 1
ATOM 1989 C CA . ALA A 1 255 ? 3.422 6.629 -15.810 1.00 97.12 255 ALA A CA 1
ATOM 1990 C C . ALA A 1 255 ? 2.716 7.514 -14.773 1.00 97.12 255 ALA A C 1
ATOM 1992 O O . ALA A 1 255 ? 1.660 8.065 -15.075 1.00 97.12 255 ALA A O 1
ATOM 1993 N N . GLU A 1 256 ? 3.278 7.688 -13.575 1.00 96.38 256 GLU A N 1
ATOM 1994 C CA . GLU A 1 256 ? 2.576 8.365 -12.476 1.00 96.38 256 GLU A CA 1
ATOM 1995 C C . GLU A 1 256 ? 3.051 9.793 -12.243 1.00 96.38 256 GLU A C 1
ATOM 1997 O O . GLU A 1 256 ? 2.238 10.724 -12.208 1.00 96.38 256 GLU A O 1
ATOM 2002 N N . VAL A 1 257 ? 4.354 9.965 -12.018 1.00 95.44 257 VAL A N 1
ATOM 2003 C CA . VAL A 1 257 ? 4.935 11.246 -11.605 1.00 95.44 257 VAL A CA 1
ATOM 2004 C C . VAL A 1 257 ? 6.428 11.288 -11.911 1.00 95.44 257 VAL A C 1
ATOM 2006 O O . VAL A 1 257 ? 7.125 10.285 -11.786 1.00 95.44 257 VAL A O 1
ATOM 2009 N N . LEU A 1 258 ? 6.925 12.469 -12.281 1.00 95.38 258 LEU A N 1
ATOM 2010 C CA . LEU A 1 258 ? 8.352 12.767 -12.348 1.00 95.38 258 LEU A CA 1
ATOM 2011 C C . LEU A 1 258 ? 8.760 13.599 -11.129 1.00 95.38 258 LEU A C 1
ATOM 2013 O O . LEU A 1 258 ? 8.133 14.616 -10.830 1.00 95.38 258 LEU A O 1
ATOM 2017 N N . LEU A 1 259 ? 9.827 13.184 -10.460 1.00 95.44 259 LEU A N 1
ATOM 2018 C CA . LEU A 1 259 ? 10.436 13.851 -9.316 1.00 95.44 259 LEU A CA 1
ATOM 2019 C C . LEU A 1 259 ? 11.831 14.334 -9.721 1.00 95.44 259 LEU A C 1
ATOM 2021 O O . LEU A 1 259 ? 12.612 13.580 -10.297 1.00 95.44 259 LEU A O 1
ATOM 2025 N N . SER A 1 260 ? 12.161 15.581 -9.415 1.00 93.44 260 SER A N 1
ATOM 2026 C CA . SER A 1 260 ? 13.476 16.160 -9.693 1.00 93.44 260 SER A CA 1
ATOM 2027 C C . SER A 1 260 ? 14.273 16.311 -8.407 1.00 93.44 260 SER A C 1
ATOM 2029 O O . SER A 1 260 ? 13.749 16.820 -7.415 1.00 93.44 260 SER A O 1
ATOM 2031 N N . LEU A 1 261 ? 15.541 15.901 -8.434 1.00 92.31 261 LEU A N 1
ATOM 2032 C CA . LEU A 1 261 ? 16.451 16.006 -7.297 1.00 92.31 261 LEU A CA 1
ATOM 2033 C C . LEU A 1 261 ? 17.238 17.322 -7.349 1.00 92.31 261 LEU A C 1
ATOM 2035 O O . LEU A 1 261 ? 17.879 17.618 -8.355 1.00 92.31 261 LEU A O 1
ATOM 2039 N N . GLY A 1 262 ? 17.227 18.095 -6.263 1.00 89.25 262 GLY A N 1
ATOM 2040 C CA . GLY A 1 262 ? 18.106 19.254 -6.081 1.00 89.25 262 GLY A CA 1
ATOM 2041 C C . GLY A 1 262 ? 19.212 18.952 -5.072 1.00 89.25 262 GLY A C 1
ATOM 2042 O O . GLY A 1 262 ? 18.935 18.456 -3.976 1.00 89.25 262 GLY A O 1
ATOM 2043 N N . LEU A 1 263 ? 20.454 19.257 -5.444 1.00 85.88 263 LEU A N 1
ATOM 2044 C CA . LEU A 1 263 ? 21.676 18.947 -4.694 1.00 85.88 263 LEU A CA 1
ATOM 2045 C C . LEU A 1 263 ? 22.339 20.229 -4.180 1.00 85.88 263 LEU A C 1
ATOM 2047 O O . LEU A 1 263 ? 22.191 21.280 -4.796 1.00 85.88 263 LEU A O 1
ATOM 2051 N N . ASP A 1 264 ? 23.083 20.149 -3.074 1.00 78.12 264 ASP A N 1
ATOM 2052 C CA . ASP A 1 264 ? 23.930 21.237 -2.550 1.00 78.12 264 ASP A CA 1
ATOM 2053 C C . ASP A 1 264 ? 23.234 22.609 -2.458 1.00 78.12 264 ASP A C 1
ATOM 2055 O O . ASP A 1 264 ? 23.774 23.637 -2.865 1.00 78.12 264 ASP A O 1
ATOM 2059 N N . ASN A 1 265 ? 22.001 22.630 -1.939 1.00 71.00 265 ASN A N 1
ATOM 2060 C CA . ASN A 1 265 ? 21.138 23.822 -1.846 1.00 71.00 265 ASN A CA 1
ATOM 2061 C C . ASN A 1 265 ? 20.730 24.444 -3.192 1.00 71.00 265 ASN A C 1
ATOM 2063 O O . ASN A 1 265 ? 20.112 25.510 -3.220 1.00 71.00 265 ASN A O 1
ATOM 2067 N N . SER A 1 266 ? 21.019 23.775 -4.305 1.00 77.19 266 SER A N 1
ATOM 2068 C CA . SER A 1 266 ? 20.473 24.133 -5.606 1.00 77.19 266 SER A CA 1
ATOM 2069 C C . SER A 1 266 ? 19.033 23.629 -5.715 1.00 77.19 266 SER A C 1
ATOM 2071 O O . SER A 1 266 ? 18.741 22.497 -5.310 1.00 77.19 266 SER A O 1
ATOM 2073 N N . PRO A 1 267 ? 18.117 24.442 -6.268 1.00 77.75 267 PRO A N 1
ATOM 2074 C CA . PRO A 1 267 ? 16.758 23.994 -6.510 1.00 77.75 267 PRO A CA 1
ATOM 2075 C C . PRO A 1 267 ? 16.765 22.815 -7.483 1.00 77.75 267 PRO A C 1
ATOM 2077 O O . PRO A 1 267 ? 17.591 22.743 -8.396 1.00 77.75 267 PRO A O 1
ATOM 2080 N N . ALA A 1 268 ? 15.816 21.904 -7.294 1.00 82.88 268 ALA A N 1
ATOM 2081 C CA . ALA A 1 268 ? 15.619 20.793 -8.203 1.00 82.88 268 ALA A CA 1
ATOM 2082 C C . ALA A 1 268 ? 15.411 21.299 -9.647 1.00 82.88 268 ALA A C 1
ATOM 2084 O O . ALA A 1 268 ? 14.627 22.232 -9.867 1.00 82.88 268 ALA A O 1
ATOM 2085 N N . PRO A 1 269 ? 16.086 20.700 -10.642 1.00 81.94 269 PRO A N 1
ATOM 2086 C CA . PRO A 1 269 ? 15.949 21.115 -12.024 1.00 81.94 269 PRO A CA 1
ATOM 2087 C C . PRO A 1 269 ? 14.518 20.884 -12.514 1.00 81.94 269 PRO A C 1
ATOM 2089 O O . PRO A 1 269 ? 13.934 19.821 -12.297 1.00 81.94 269 PRO A O 1
ATOM 2092 N N . VAL A 1 270 ? 13.960 21.865 -13.222 1.00 84.00 270 VAL A N 1
ATOM 2093 C CA . VAL A 1 270 ? 12.616 21.778 -13.809 1.00 84.00 270 VAL A CA 1
ATOM 2094 C C . VAL A 1 270 ? 12.751 21.444 -15.296 1.00 84.00 270 VAL A C 1
ATOM 2096 O O . VAL A 1 270 ? 13.062 22.331 -16.099 1.00 84.00 270 VAL A O 1
ATOM 2099 N N . PRO A 1 271 ? 12.556 20.178 -15.705 1.00 85.88 271 PRO A N 1
ATOM 2100 C CA . PRO A 1 271 ? 12.657 19.811 -17.105 1.00 85.88 271 PRO A CA 1
ATOM 2101 C C . PRO A 1 271 ? 11.442 20.340 -17.875 1.00 85.88 271 PRO A C 1
ATOM 2103 O O . PRO A 1 271 ? 10.299 20.256 -17.427 1.00 85.88 271 PRO A O 1
ATOM 2106 N N . THR A 1 272 ? 11.678 20.876 -19.073 1.00 86.94 272 THR A N 1
ATOM 2107 C CA . THR A 1 272 ? 10.576 21.268 -19.963 1.00 86.94 272 THR A CA 1
ATOM 2108 C C . THR A 1 272 ? 10.078 20.064 -20.755 1.00 86.94 272 THR A C 1
ATOM 2110 O O . THR A 1 272 ? 10.862 19.197 -21.143 1.00 86.94 272 THR A O 1
ATOM 2113 N N . ALA A 1 273 ? 8.790 20.054 -21.106 1.00 87.44 273 ALA A N 1
ATOM 2114 C CA . ALA A 1 273 ? 8.230 19.023 -21.980 1.00 87.44 273 ALA A CA 1
ATOM 2115 C C . ALA A 1 273 ? 8.995 18.895 -23.313 1.00 87.44 273 ALA A C 1
ATOM 2117 O O . ALA A 1 273 ? 9.214 17.798 -23.824 1.00 87.44 273 ALA A O 1
ATOM 2118 N N . ARG A 1 274 ? 9.464 20.026 -23.861 1.00 87.94 274 ARG A N 1
ATOM 2119 C CA . ARG A 1 274 ? 10.306 20.058 -25.066 1.00 87.94 274 ARG A CA 1
ATOM 2120 C C . ARG A 1 274 ? 11.654 19.370 -24.842 1.00 87.94 274 ARG A C 1
ATOM 2122 O O . ARG A 1 274 ? 12.085 18.616 -25.706 1.00 87.94 274 ARG A O 1
ATOM 2129 N N . ALA A 1 275 ? 12.304 19.634 -23.711 1.00 87.00 275 ALA A N 1
ATOM 2130 C CA . ALA A 1 275 ? 13.591 19.040 -23.367 1.00 87.00 275 ALA A CA 1
ATOM 2131 C C . ALA A 1 275 ? 13.502 17.518 -23.203 1.00 87.00 275 ALA A C 1
ATOM 2133 O O . ALA A 1 275 ? 14.342 16.801 -23.738 1.00 87.00 275 ALA A O 1
ATOM 2134 N N . LEU A 1 276 ? 12.459 17.027 -22.527 1.00 88.38 276 LEU A N 1
ATOM 2135 C CA . LEU A 1 276 ? 12.237 15.593 -22.329 1.00 88.38 276 LEU A CA 1
ATOM 2136 C C . LEU A 1 276 ? 11.950 14.864 -23.652 1.00 88.38 276 LEU A C 1
ATOM 2138 O O . LEU A 1 276 ? 12.514 13.798 -23.908 1.00 88.38 276 LEU A O 1
ATOM 2142 N N . ARG A 1 277 ? 11.143 15.462 -24.542 1.00 87.88 277 ARG A N 1
ATOM 2143 C CA . ARG A 1 277 ? 10.921 14.931 -25.902 1.00 87.88 277 ARG A CA 1
ATOM 2144 C C . ARG A 1 277 ? 12.204 14.888 -26.725 1.00 87.88 277 ARG A C 1
ATOM 2146 O O . ARG A 1 277 ? 12.483 13.893 -27.384 1.00 87.88 277 ARG A O 1
ATOM 2153 N N . ALA A 1 278 ? 12.994 15.959 -26.684 1.00 84.62 278 ALA A N 1
ATOM 2154 C CA . ALA A 1 278 ? 14.256 16.013 -27.411 1.00 84.62 278 ALA A CA 1
ATOM 2155 C C . ALA A 1 278 ? 15.234 14.938 -26.912 1.00 84.62 278 ALA A C 1
ATOM 2157 O O . ALA A 1 278 ? 15.795 14.207 -27.725 1.00 84.62 278 ALA A O 1
ATOM 2158 N N . ALA A 1 279 ? 15.370 14.783 -25.592 1.00 80.88 279 ALA A N 1
ATOM 2159 C CA . ALA A 1 279 ? 16.242 13.773 -25.004 1.00 80.88 279 ALA A CA 1
ATOM 2160 C C . ALA A 1 279 ? 15.828 12.348 -25.402 1.00 80.88 279 ALA A C 1
ATOM 2162 O O . ALA A 1 279 ? 16.671 11.582 -25.861 1.00 80.88 279 ALA A O 1
ATOM 2163 N N . SER A 1 280 ? 14.538 12.012 -25.287 1.00 83.38 280 SER A N 1
ATOM 2164 C CA . SER A 1 280 ? 14.010 10.677 -25.622 1.00 83.38 280 SER A CA 1
ATOM 2165 C C . SER A 1 280 ? 14.075 10.347 -27.117 1.00 83.38 280 SER A C 1
ATOM 2167 O O . SER A 1 280 ? 14.248 9.185 -27.476 1.00 83.38 280 SER A O 1
ATOM 2169 N N . SER A 1 281 ? 14.014 11.345 -28.005 1.00 84.19 281 SER A N 1
ATOM 2170 C CA . SER A 1 281 ? 14.051 11.118 -29.459 1.00 84.19 281 SER A CA 1
ATOM 2171 C C . SER A 1 281 ? 15.374 10.545 -29.987 1.00 84.19 281 SER A C 1
ATOM 2173 O O . SER A 1 281 ? 15.377 9.873 -31.016 1.00 84.19 281 SER A O 1
ATOM 2175 N N . SER A 1 282 ? 16.492 10.778 -29.289 1.00 81.00 282 SER A N 1
ATOM 2176 C CA . SER A 1 282 ? 17.812 10.238 -29.649 1.00 81.00 282 SER A CA 1
ATOM 2177 C C . SER A 1 282 ? 18.166 8.953 -28.895 1.00 81.00 282 SER A C 1
ATOM 2179 O O . SER A 1 282 ? 19.279 8.443 -29.034 1.00 81.00 282 SER A O 1
ATOM 2181 N N . ALA A 1 283 ? 17.251 8.457 -28.061 1.00 87.69 283 ALA A N 1
ATOM 2182 C CA . ALA A 1 283 ? 17.509 7.359 -27.152 1.00 87.69 283 ALA A CA 1
ATOM 2183 C C . ALA A 1 283 ? 17.650 6.025 -27.899 1.00 87.69 283 ALA A C 1
ATOM 2185 O O . ALA A 1 283 ? 16.816 5.647 -28.724 1.00 87.69 283 ALA A O 1
ATOM 2186 N N . VAL A 1 284 ? 18.698 5.277 -27.558 1.00 92.25 284 VAL A N 1
ATOM 2187 C CA . VAL A 1 284 ? 18.864 3.884 -27.981 1.00 92.25 284 VAL A CA 1
ATOM 2188 C C . VAL A 1 284 ? 18.290 2.992 -26.888 1.00 92.25 284 VAL A C 1
ATOM 2190 O O . VAL A 1 284 ? 18.926 2.801 -25.848 1.00 92.25 284 VAL A O 1
ATOM 2193 N N . TRP A 1 285 ? 17.082 2.489 -27.134 1.00 94.69 285 TRP A N 1
ATOM 2194 C CA . TRP A 1 285 ? 16.322 1.615 -26.239 1.00 94.69 285 TRP A CA 1
ATOM 2195 C C . TRP A 1 285 ? 16.873 0.190 -26.235 1.00 94.69 285 TRP A C 1
ATOM 2197 O O . TRP A 1 285 ? 17.280 -0.325 -27.277 1.00 94.69 285 TRP A O 1
ATOM 2207 N N . MET A 1 286 ? 16.909 -0.440 -25.063 1.00 95.06 286 MET A N 1
ATOM 2208 C CA . MET A 1 286 ? 17.492 -1.767 -24.878 1.00 95.06 286 MET A CA 1
ATOM 2209 C C . MET A 1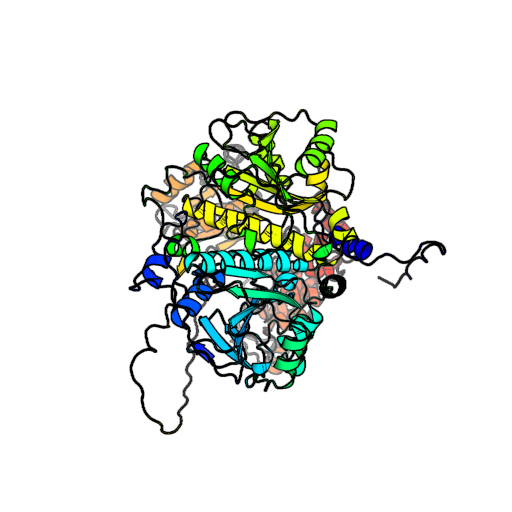 286 ? 16.715 -2.571 -23.851 1.00 95.06 286 MET A C 1
ATOM 2211 O O . MET A 1 286 ? 16.444 -2.077 -22.760 1.00 95.06 286 MET A O 1
ATOM 2215 N N . GLY A 1 287 ? 16.490 -3.840 -24.173 1.00 95.88 287 GLY A N 1
ATOM 2216 C CA . GLY A 1 287 ? 15.970 -4.857 -23.271 1.00 95.88 287 GLY A CA 1
ATOM 2217 C C . GLY A 1 287 ? 14.475 -5.103 -23.381 1.00 95.88 287 GLY A C 1
ATOM 2218 O O . GLY A 1 287 ? 13.747 -4.315 -23.984 1.00 95.88 287 GLY A O 1
ATOM 2219 N N . THR A 1 288 ? 14.041 -6.206 -22.782 1.00 96.88 288 THR A N 1
ATOM 2220 C CA . THR A 1 288 ? 12.649 -6.674 -22.799 1.00 96.88 288 THR A CA 1
ATOM 2221 C C . THR A 1 288 ? 12.191 -6.919 -21.371 1.00 96.88 288 THR A C 1
ATOM 2223 O O . THR A 1 288 ? 12.918 -7.546 -20.605 1.00 96.88 288 THR A O 1
ATOM 2226 N N . ALA A 1 289 ? 11.021 -6.407 -21.003 1.00 96.69 289 ALA A N 1
ATOM 2227 C CA . ALA A 1 289 ? 10.469 -6.560 -19.670 1.00 96.69 289 ALA A CA 1
ATOM 2228 C C . ALA A 1 289 ? 10.108 -8.024 -19.381 1.00 96.69 289 ALA A C 1
ATOM 2230 O O . ALA A 1 289 ? 9.568 -8.728 -20.239 1.00 96.69 289 ALA A O 1
ATOM 2231 N N . SER A 1 290 ? 10.356 -8.458 -18.149 1.00 95.00 290 SER A N 1
ATOM 2232 C CA . SER A 1 290 ? 9.809 -9.697 -17.608 1.00 95.00 290 SER A CA 1
ATOM 2233 C C . SER A 1 290 ? 8.280 -9.625 -17.551 1.00 95.00 290 SER A C 1
ATOM 2235 O O . SER A 1 290 ? 7.706 -8.551 -17.358 1.00 95.00 290 SER A O 1
ATOM 2237 N N . SER A 1 291 ? 7.629 -10.782 -17.686 1.00 93.19 291 SER A N 1
ATOM 2238 C CA . SER A 1 291 ? 6.168 -10.894 -17.588 1.00 93.19 291 SER A CA 1
ATOM 2239 C C . SER A 1 291 ? 5.711 -10.790 -16.134 1.00 93.19 291 SER A C 1
ATOM 2241 O O . SER A 1 291 ? 6.297 -11.431 -15.258 1.00 93.19 291 SER A O 1
ATOM 2243 N N . ILE A 1 292 ? 4.673 -9.990 -15.904 1.00 94.50 292 ILE A N 1
ATOM 2244 C CA . ILE A 1 292 ? 4.032 -9.778 -14.607 1.00 94.50 292 ILE A CA 1
ATOM 2245 C C . ILE A 1 292 ? 3.054 -10.900 -14.292 1.00 94.50 292 ILE A C 1
ATOM 2247 O O . ILE A 1 292 ? 3.099 -11.443 -13.195 1.00 94.50 292 ILE A O 1
ATOM 2251 N N . ASP A 1 293 ? 2.185 -11.251 -15.237 1.00 90.88 293 ASP A N 1
ATOM 2252 C CA . ASP A 1 293 ? 1.190 -12.305 -15.053 1.00 90.88 293 ASP A CA 1
ATOM 2253 C C . ASP A 1 293 ? 1.046 -13.101 -16.349 1.00 90.88 293 ASP A C 1
ATOM 2255 O O . ASP A 1 293 ? 0.719 -12.576 -17.420 1.00 90.88 293 ASP A O 1
ATOM 2259 N N . ARG A 1 294 ? 1.325 -14.400 -16.246 1.00 82.25 294 ARG A N 1
ATOM 2260 C CA . ARG A 1 294 ? 1.346 -15.311 -17.388 1.00 82.25 294 ARG A CA 1
ATOM 2261 C C . ARG A 1 294 ? -0.048 -15.845 -17.710 1.00 82.25 294 ARG A C 1
ATOM 2263 O O . ARG A 1 294 ? -0.296 -16.185 -18.874 1.00 82.25 294 ARG A O 1
ATOM 2270 N N . HIS A 1 295 ? -0.943 -15.910 -16.726 1.00 84.38 295 HIS A N 1
ATOM 2271 C CA . HIS A 1 295 ? -2.251 -16.547 -16.834 1.00 84.38 295 HIS A CA 1
ATOM 2272 C C . HIS A 1 295 ? -3.356 -15.729 -16.144 1.00 84.38 295 HIS A C 1
ATOM 2274 O O . HIS A 1 295 ? -4.085 -16.261 -15.308 1.00 84.38 295 HIS A O 1
ATOM 2280 N N . PRO A 1 296 ? -3.586 -14.471 -16.561 1.00 85.06 296 PRO A N 1
ATOM 2281 C CA . PRO A 1 296 ? -4.587 -13.640 -15.913 1.00 85.06 296 PRO A CA 1
ATOM 2282 C C . PRO A 1 296 ? -5.989 -14.239 -16.049 1.00 85.06 296 PRO A C 1
ATOM 2284 O O . PRO A 1 296 ? -6.429 -14.575 -17.154 1.00 85.06 296 PRO A O 1
ATOM 2287 N N . MET A 1 297 ? -6.690 -14.347 -14.919 1.00 85.56 297 MET A N 1
ATOM 2288 C CA . MET A 1 297 ? -8.057 -14.883 -14.844 1.00 85.56 297 MET A CA 1
ATOM 2289 C C . MET A 1 297 ? -9.139 -13.822 -15.082 1.00 85.56 297 MET A C 1
ATOM 2291 O O . MET A 1 297 ? -10.241 -14.145 -15.522 1.00 85.56 297 MET A O 1
ATOM 2295 N N . TYR A 1 298 ? -8.829 -12.554 -14.804 1.00 88.25 298 TYR A N 1
ATOM 2296 C CA . TYR A 1 298 ? -9.800 -11.459 -14.791 1.00 88.25 298 TYR A CA 1
ATOM 2297 C C . TYR A 1 298 ? -9.418 -10.331 -15.754 1.00 88.25 298 TYR A C 1
ATOM 2299 O O . TYR A 1 298 ? -8.296 -10.249 -16.251 1.00 88.25 298 TYR A O 1
ATOM 2307 N N . HIS A 1 299 ? -10.366 -9.430 -16.008 1.00 90.31 299 HIS A N 1
ATOM 2308 C CA . HIS A 1 299 ? -10.148 -8.231 -16.809 1.00 90.31 299 HIS A CA 1
ATOM 2309 C C . HIS A 1 299 ? -10.923 -7.048 -16.217 1.00 90.31 299 HIS A C 1
ATOM 2311 O O . HIS A 1 299 ? -12.138 -7.121 -16.041 1.00 90.31 299 HIS A O 1
ATOM 2317 N N . TRP A 1 300 ? -10.219 -5.946 -15.945 1.00 93.81 300 TRP A N 1
ATOM 2318 C CA . TRP A 1 300 ? -10.741 -4.785 -15.213 1.00 93.81 300 TRP A CA 1
ATOM 2319 C C . TRP A 1 300 ? -10.570 -3.487 -16.026 1.00 93.81 300 TRP A C 1
ATOM 2321 O O . TRP A 1 300 ? -9.722 -2.654 -15.696 1.00 93.81 300 TRP A O 1
ATOM 2331 N N . PRO A 1 301 ? -11.352 -3.280 -17.104 1.00 93.50 301 PRO A N 1
ATOM 2332 C CA . PRO A 1 301 ? -11.135 -2.172 -18.042 1.00 93.50 301 PRO A CA 1
ATOM 2333 C C . PRO A 1 301 ? -11.277 -0.797 -17.380 1.00 93.50 301 PRO A C 1
ATOM 2335 O O . PRO A 1 301 ? -10.555 0.138 -17.723 1.00 93.50 301 PRO A O 1
ATOM 2338 N N . VAL A 1 302 ? -12.139 -0.703 -16.364 1.00 96.06 302 VAL A N 1
ATOM 2339 C CA . VAL A 1 302 ? -12.429 0.538 -15.639 1.00 96.06 302 VAL A CA 1
ATOM 2340 C C . VAL A 1 302 ? -11.183 1.182 -15.013 1.00 96.06 302 VAL A C 1
ATOM 2342 O O . VAL A 1 302 ? -11.129 2.399 -14.853 1.00 96.06 302 VAL A O 1
ATOM 2345 N N . ILE A 1 303 ? -10.154 0.387 -14.697 1.00 96.69 303 ILE A N 1
ATOM 2346 C CA . ILE A 1 303 ? -8.873 0.873 -14.164 1.00 96.69 303 ILE A CA 1
ATOM 2347 C C . ILE A 1 303 ? -8.137 1.693 -15.229 1.00 96.69 303 ILE A C 1
ATOM 2349 O O . ILE A 1 303 ? -7.688 2.806 -14.963 1.00 96.69 303 ILE A O 1
ATOM 2353 N N . ALA A 1 304 ? -8.042 1.164 -16.452 1.00 94.69 304 ALA A N 1
ATOM 2354 C CA . ALA A 1 304 ? -7.411 1.863 -17.566 1.00 94.69 304 ALA A CA 1
ATOM 2355 C C . ALA A 1 304 ? -8.229 3.092 -17.996 1.00 94.69 304 ALA A C 1
ATOM 2357 O O . ALA A 1 304 ? -7.654 4.117 -18.362 1.00 94.69 304 ALA A O 1
ATOM 2358 N N . GLU A 1 305 ? -9.560 3.012 -17.909 1.00 96.56 305 GLU A N 1
ATOM 2359 C CA . GLU A 1 305 ? -10.462 4.134 -18.180 1.00 96.56 305 GLU A CA 1
ATOM 2360 C C . GLU A 1 305 ? -10.227 5.293 -17.203 1.00 96.56 305 GLU A C 1
ATOM 2362 O O . GLU A 1 305 ? -9.962 6.412 -17.644 1.00 96.56 305 GLU A O 1
ATOM 2367 N N . VAL A 1 306 ? -10.253 5.050 -15.884 1.00 97.69 306 VAL A N 1
ATOM 2368 C CA . VAL A 1 306 ? -9.994 6.120 -14.905 1.00 97.69 306 VAL A CA 1
ATOM 2369 C C . VAL A 1 306 ? -8.559 6.637 -14.992 1.00 97.69 306 VAL A C 1
ATOM 2371 O O . VAL A 1 306 ? -8.337 7.844 -14.858 1.00 97.69 306 VAL A O 1
ATOM 2374 N N . ALA A 1 307 ? -7.587 5.764 -15.276 1.00 96.88 307 ALA A N 1
ATOM 2375 C CA . ALA A 1 307 ? -6.216 6.190 -15.507 1.00 96.88 307 ALA A CA 1
ATOM 2376 C C . ALA A 1 307 ? -6.175 7.197 -16.664 1.00 96.88 307 ALA A C 1
ATOM 2378 O O . ALA A 1 307 ? -5.697 8.311 -16.463 1.00 96.88 307 ALA A O 1
ATOM 2379 N N . ALA A 1 308 ? -6.772 6.866 -17.816 1.00 96.00 308 ALA A N 1
ATOM 2380 C CA . ALA A 1 308 ? -6.841 7.735 -18.991 1.00 96.00 308 ALA A CA 1
ATOM 2381 C C . ALA A 1 308 ? -7.570 9.066 -18.728 1.00 96.00 308 ALA A C 1
ATOM 2383 O O . ALA A 1 308 ? -7.075 10.116 -19.137 1.00 96.00 308 ALA A O 1
ATOM 2384 N N . LEU A 1 309 ? -8.694 9.042 -18.000 1.00 96.00 309 LEU A N 1
ATOM 2385 C CA . LEU A 1 309 ? -9.468 10.240 -17.631 1.00 96.00 309 LEU A CA 1
ATOM 2386 C C . LEU A 1 309 ? -8.692 11.217 -16.731 1.00 96.00 309 LEU A C 1
ATOM 2388 O O . LEU A 1 309 ? -9.113 12.356 -16.555 1.00 96.00 309 LEU A O 1
ATOM 2392 N N . THR A 1 310 ? -7.569 10.782 -16.156 1.00 95.19 310 THR A N 1
ATOM 2393 C CA . THR A 1 310 ? -6.785 11.541 -15.173 1.00 95.19 310 THR A CA 1
ATOM 2394 C C . THR A 1 310 ? -5.330 11.777 -15.606 1.00 95.19 310 THR A C 1
ATOM 2396 O O . THR A 1 310 ? -4.490 12.038 -14.751 1.00 95.19 310 THR A O 1
ATOM 2399 N N . ARG A 1 311 ? -5.008 11.676 -16.910 1.00 93.38 311 ARG A N 1
ATOM 2400 C CA . ARG A 1 311 ? -3.640 11.865 -17.464 1.00 93.38 311 ARG A CA 1
ATOM 2401 C C . ARG A 1 311 ? -3.251 13.308 -17.790 1.00 93.38 311 ARG A C 1
ATOM 2403 O O . ARG A 1 311 ? -2.145 13.550 -18.278 1.00 93.38 311 ARG A O 1
ATOM 2410 N N . GLU A 1 312 ? -4.166 14.254 -17.616 1.00 85.38 312 GLU A N 1
ATOM 2411 C CA . GLU A 1 312 ? -3.869 15.662 -17.872 1.00 85.38 312 GLU A CA 1
ATOM 2412 C C . GLU A 1 312 ? -2.872 16.224 -16.850 1.00 85.38 312 GLU A C 1
ATOM 2414 O O . GLU A 1 312 ? -2.804 15.777 -15.705 1.00 85.38 312 GLU A O 1
ATOM 2419 N N . ALA A 1 313 ? -2.096 17.226 -17.266 1.00 76.12 313 ALA A N 1
ATOM 2420 C CA . ALA A 1 313 ? -1.225 17.951 -16.351 1.00 76.12 313 ALA A CA 1
ATOM 2421 C C . ALA A 1 313 ? -2.062 18.694 -15.298 1.00 76.12 313 ALA A C 1
ATOM 2423 O O . ALA A 1 313 ? -3.084 19.304 -15.622 1.00 76.12 313 ALA A O 1
ATOM 2424 N N . LEU A 1 314 ? -1.598 18.708 -14.048 1.00 73.31 314 LEU A N 1
ATOM 2425 C CA . LEU A 1 314 ? -2.281 19.454 -12.993 1.00 73.31 314 LEU A CA 1
ATOM 2426 C C . LEU A 1 314 ? -2.125 20.962 -13.229 1.00 73.31 314 LEU A C 1
ATOM 2428 O O . LEU A 1 314 ? -1.020 21.478 -13.429 1.00 73.31 314 LEU A O 1
ATOM 2432 N N . CYS A 1 315 ? -3.237 21.691 -13.141 1.00 62.31 315 CYS A N 1
ATOM 2433 C CA . CYS A 1 315 ? -3.245 23.149 -13.207 1.00 62.31 315 CYS A CA 1
ATOM 2434 C C . CYS A 1 315 ? -2.660 23.751 -11.915 1.00 62.31 315 CYS A C 1
ATOM 2436 O O . CYS A 1 315 ? -3.356 23.929 -10.915 1.00 62.31 315 CYS A O 1
ATOM 2438 N N . THR A 1 316 ? -1.365 24.074 -11.921 1.00 57.50 316 THR A N 1
ATOM 2439 C CA . THR A 1 316 ? -0.674 24.662 -10.757 1.00 57.50 316 THR A CA 1
ATOM 2440 C C . THR A 1 316 ? -0.976 26.150 -10.564 1.00 57.50 316 THR A C 1
ATOM 2442 O O . THR A 1 316 ? -0.902 26.646 -9.442 1.00 57.50 316 THR A O 1
ATOM 2445 N N . THR A 1 317 ? -1.373 26.867 -11.620 1.00 46.94 317 THR A N 1
ATOM 2446 C CA . THR A 1 317 ? -1.712 28.301 -11.574 1.00 46.94 317 THR A CA 1
ATOM 2447 C C . THR A 1 317 ? -2.996 28.597 -10.795 1.00 46.94 317 THR A C 1
ATOM 2449 O O . THR A 1 317 ? -3.126 29.693 -10.260 1.00 46.94 317 THR A O 1
ATOM 2452 N N . ALA A 1 318 ? -3.917 27.632 -10.679 1.00 39.84 318 ALA A N 1
ATOM 2453 C CA . ALA A 1 318 ? -5.153 27.771 -9.903 1.00 39.84 318 ALA A CA 1
ATOM 2454 C C . ALA A 1 318 ? -4.993 27.425 -8.406 1.00 39.84 318 ALA A C 1
ATOM 2456 O O . ALA A 1 318 ? -5.847 27.794 -7.606 1.00 39.84 318 ALA A O 1
ATOM 2457 N N . ARG A 1 319 ? -3.905 26.739 -8.012 1.00 50.06 319 ARG A N 1
ATOM 2458 C CA . ARG A 1 319 ? -3.679 26.226 -6.641 1.00 50.06 319 ARG A CA 1
ATOM 2459 C C . ARG A 1 319 ? -2.511 26.872 -5.897 1.00 50.06 319 ARG A C 1
ATOM 2461 O O . ARG A 1 319 ? -2.061 26.349 -4.881 1.00 50.06 319 ARG A O 1
ATOM 2468 N N . GLN A 1 320 ? -2.031 28.025 -6.354 1.00 42.50 320 GLN A N 1
ATOM 2469 C CA . GLN A 1 320 ? -1.099 28.842 -5.573 1.00 42.50 320 GLN A CA 1
ATOM 2470 C C . GLN A 1 320 ? -1.851 29.598 -4.471 1.00 42.50 320 GLN A C 1
ATOM 2472 O O . GLN A 1 320 ? -2.042 30.809 -4.539 1.00 42.50 320 GLN A O 1
ATOM 2477 N N . SER A 1 321 ? -2.275 28.879 -3.435 1.00 41.44 321 SER A N 1
ATOM 2478 C CA . SER A 1 321 ? -2.495 29.492 -2.131 1.00 41.44 321 SER A CA 1
ATOM 2479 C C . SER A 1 321 ? -1.186 29.391 -1.364 1.00 41.44 321 SER A C 1
ATOM 2481 O O . SER A 1 321 ? -0.623 28.304 -1.216 1.00 41.44 321 SER A O 1
ATOM 2483 N N . SER A 1 322 ? -0.668 30.529 -0.902 1.00 40.38 322 SER A N 1
ATOM 2484 C CA . SER A 1 322 ? 0.397 30.544 0.093 1.00 40.38 322 SER A CA 1
ATOM 2485 C C . SER A 1 322 ? -0.038 29.635 1.237 1.00 40.38 322 SER A C 1
ATOM 2487 O O . SER A 1 322 ? -1.112 29.865 1.794 1.00 40.38 322 SER A O 1
ATOM 2489 N N . LEU A 1 323 ? 0.772 28.639 1.604 1.00 44.41 323 LEU A N 1
ATOM 2490 C CA . LEU A 1 323 ? 0.723 28.060 2.944 1.00 44.41 323 LEU A CA 1
ATOM 2491 C C . LEU A 1 323 ? 0.763 29.246 3.916 1.00 44.41 323 LEU A C 1
ATOM 2493 O O . LEU A 1 323 ? 1.832 29.791 4.189 1.00 44.41 323 LEU A O 1
ATOM 2497 N N . ALA A 1 324 ? -0.401 29.720 4.360 1.00 36.53 324 ALA A N 1
ATOM 2498 C CA . ALA A 1 324 ? -0.501 30.744 5.378 1.00 36.53 324 ALA A CA 1
ATOM 2499 C C . ALA A 1 324 ? -0.151 30.037 6.681 1.00 36.53 324 ALA A C 1
ATOM 2501 O O . ALA A 1 324 ? -1.008 29.565 7.424 1.00 36.53 324 ALA A O 1
ATOM 2502 N N . LEU A 1 325 ? 1.153 29.874 6.883 1.00 42.06 325 LEU A N 1
ATOM 2503 C CA . LEU A 1 325 ? 1.724 29.466 8.144 1.00 42.06 325 LEU A CA 1
ATOM 2504 C C . LEU A 1 325 ? 1.318 30.526 9.175 1.00 42.06 325 LEU A C 1
ATOM 2506 O O . LEU A 1 325 ? 1.439 31.725 8.894 1.00 42.06 325 LEU A O 1
ATOM 2510 N N . PRO A 1 326 ? 0.901 30.131 10.387 1.00 35.09 326 PRO A N 1
ATOM 2511 C CA . PRO A 1 326 ? 1.115 30.991 11.539 1.00 35.09 326 PRO A CA 1
ATOM 2512 C C . PRO A 1 326 ? 2.586 31.446 11.508 1.00 35.09 326 PRO A C 1
ATOM 2514 O O . PRO A 1 326 ? 3.454 30.626 11.189 1.00 35.09 326 PRO A O 1
ATOM 2517 N N . PRO A 1 327 ? 2.893 32.729 11.769 1.00 29.14 327 PRO A N 1
ATOM 2518 C CA . PRO A 1 327 ? 4.265 33.214 11.732 1.00 29.14 327 PRO A CA 1
ATOM 2519 C C . PRO A 1 327 ? 5.155 32.312 12.584 1.00 29.14 327 PRO A C 1
ATOM 2521 O O . PRO A 1 327 ? 4.782 31.924 13.692 1.00 29.14 327 PRO A O 1
ATOM 2524 N N . GLY A 1 328 ? 6.304 31.958 12.006 1.00 35.84 328 GLY A N 1
ATOM 2525 C CA . GLY A 1 328 ? 7.226 30.983 12.551 1.00 35.84 328 GLY A CA 1
ATOM 2526 C C . GLY A 1 328 ? 7.474 31.182 14.038 1.00 35.84 328 GLY A C 1
ATOM 2527 O O . GLY A 1 328 ? 7.953 32.219 14.484 1.00 35.84 328 GLY A O 1
ATOM 2528 N N . GLN A 1 329 ? 7.233 30.123 14.787 1.00 34.59 329 GLN A N 1
ATOM 2529 C CA . GLN A 1 329 ? 8.232 29.701 15.739 1.00 34.59 329 GLN A CA 1
ATOM 2530 C C . GLN A 1 329 ? 8.666 28.344 15.226 1.00 34.59 329 GLN A C 1
ATOM 2532 O O . GLN A 1 329 ? 7.888 27.392 15.239 1.00 34.59 329 GLN A O 1
ATOM 2537 N N . GLY A 1 330 ? 9.891 28.276 14.702 1.00 32.91 330 GLY A N 1
ATOM 2538 C CA . GLY A 1 330 ? 10.626 27.030 14.771 1.00 32.91 330 GLY A CA 1
ATOM 2539 C C . GLY A 1 330 ? 10.642 26.677 16.246 1.00 32.91 330 GLY A C 1
ATOM 2540 O O . GLY A 1 330 ? 11.432 27.228 17.004 1.00 32.91 330 GLY A O 1
ATOM 2541 N N . GLY A 1 331 ? 9.673 25.870 16.668 1.00 31.78 331 GLY A N 1
ATOM 2542 C CA . GLY A 1 331 ? 9.749 25.200 17.937 1.00 31.78 331 GLY A CA 1
ATOM 2543 C C . GLY A 1 331 ? 10.958 24.304 17.799 1.00 31.78 331 GLY A C 1
ATOM 2544 O O . GLY A 1 331 ? 10.862 23.209 17.249 1.00 31.78 331 GLY A O 1
ATOM 2545 N N . GLU A 1 332 ? 12.100 24.798 18.263 1.00 36.75 332 GLU A N 1
ATOM 2546 C CA . GLU A 1 332 ? 13.050 23.976 18.985 1.00 36.75 332 GLU A CA 1
ATOM 2547 C C . GLU A 1 332 ? 12.218 23.223 20.028 1.00 36.75 332 GLU A C 1
ATOM 2549 O O . GLU A 1 332 ? 12.011 23.676 21.148 1.00 36.75 332 GLU A O 1
ATOM 2554 N N . HIS A 1 333 ? 11.596 22.113 19.629 1.00 37.56 333 HIS A N 1
ATOM 2555 C CA . HIS A 1 333 ? 11.046 21.193 20.595 1.00 37.56 333 HIS A CA 1
ATOM 2556 C C . HIS A 1 333 ? 12.267 20.684 21.345 1.00 37.56 333 HIS A C 1
ATOM 2558 O O . HIS A 1 333 ? 13.117 20.015 20.761 1.00 37.56 333 HIS A O 1
ATOM 2564 N N . GLU A 1 334 ? 12.349 21.055 22.621 1.00 38.06 334 GLU A N 1
ATOM 2565 C CA . GLU A 1 334 ? 13.482 20.876 23.538 1.00 38.06 334 GLU A CA 1
ATOM 2566 C C . GLU A 1 334 ? 13.998 19.423 23.643 1.00 38.06 334 GLU A C 1
ATOM 2568 O O . GLU A 1 334 ? 15.065 19.191 24.201 1.00 38.06 334 GLU A O 1
ATOM 2573 N N . ASN A 1 335 ? 13.321 18.447 23.024 1.00 36.19 335 ASN A N 1
ATOM 2574 C CA . ASN A 1 335 ? 13.784 17.062 22.897 1.00 36.19 335 ASN A CA 1
ATOM 2575 C C . ASN A 1 335 ? 14.608 16.755 21.631 1.00 36.19 335 ASN A C 1
ATOM 2577 O O . ASN A 1 335 ? 15.170 15.670 21.541 1.00 36.19 335 ASN A O 1
ATOM 2581 N N . ALA A 1 336 ? 14.737 17.666 20.660 1.00 38.59 336 ALA A N 1
ATOM 2582 C CA . ALA A 1 336 ? 15.631 17.460 19.510 1.00 38.59 336 ALA A CA 1
ATOM 2583 C C . ALA A 1 336 ? 17.123 17.608 19.883 1.00 38.59 336 ALA A C 1
ATOM 2585 O O . ALA A 1 336 ? 17.999 17.202 19.121 1.00 38.59 336 ALA A O 1
ATOM 2586 N N . ALA A 1 337 ? 17.410 18.180 21.058 1.00 36.66 337 ALA A N 1
ATOM 2587 C CA . ALA A 1 337 ? 18.757 18.474 21.535 1.00 36.66 337 ALA A CA 1
ATOM 2588 C C . ALA A 1 337 ? 19.389 17.358 22.390 1.00 36.66 337 ALA A C 1
ATOM 2590 O O . ALA A 1 337 ? 20.580 17.444 22.683 1.00 36.66 337 ALA A O 1
ATOM 2591 N N . SER A 1 338 ? 18.649 16.315 22.792 1.00 46.12 338 SER A N 1
ATOM 2592 C CA . SER A 1 338 ? 19.213 15.264 23.657 1.00 46.12 338 SER A CA 1
ATOM 2593 C C . SER A 1 338 ? 20.060 14.233 22.903 1.00 46.12 338 SER A C 1
ATOM 2595 O O . SER A 1 338 ? 20.820 13.499 23.528 1.00 46.12 338 SER A O 1
ATOM 2597 N N . GLY A 1 339 ? 19.962 14.161 21.568 1.00 55.06 339 GLY A N 1
ATOM 2598 C CA . GLY A 1 339 ? 20.591 13.085 20.792 1.00 55.06 339 GLY A CA 1
ATOM 2599 C C . GLY A 1 339 ? 20.011 11.694 21.096 1.00 55.06 339 GLY A C 1
ATOM 2600 O O . GLY A 1 339 ? 20.587 10.694 20.675 1.00 55.06 339 GLY A O 1
ATOM 2601 N N . GLU A 1 340 ? 18.888 11.621 21.817 1.00 68.50 340 GLU A N 1
ATOM 2602 C CA . GLU A 1 340 ? 18.228 10.377 22.208 1.00 68.50 340 GLU A CA 1
ATOM 2603 C C . GLU A 1 340 ? 17.150 10.000 21.181 1.00 68.50 340 GLU A C 1
ATOM 2605 O O . GLU A 1 340 ? 16.264 10.793 20.863 1.00 68.50 340 GLU A O 1
ATOM 2610 N N . GLY A 1 341 ? 17.220 8.780 20.648 1.00 82.38 341 GLY A N 1
ATOM 2611 C CA . GLY A 1 341 ? 16.251 8.235 19.694 1.00 82.38 341 GLY A CA 1
ATOM 2612 C C . GLY A 1 341 ? 16.905 7.306 18.666 1.00 82.38 341 GLY A C 1
ATOM 2613 O O . GLY A 1 341 ? 18.129 7.331 18.519 1.00 82.38 341 GLY A O 1
ATOM 2614 N N . PRO A 1 342 ? 16.118 6.477 17.959 1.00 93.56 342 PRO A N 1
ATOM 2615 C CA . PRO A 1 342 ? 16.649 5.580 16.938 1.00 93.56 342 PRO A CA 1
ATOM 2616 C C . PRO A 1 342 ? 17.228 6.361 15.750 1.00 93.56 342 PRO A C 1
ATOM 2618 O O . PRO A 1 342 ? 16.764 7.457 15.401 1.00 93.56 342 PRO A O 1
ATOM 2621 N N . GLY A 1 343 ? 18.245 5.780 15.114 1.00 94.56 343 GLY A N 1
ATOM 2622 C CA . GLY A 1 343 ? 18.863 6.361 13.921 1.00 94.56 343 GLY A CA 1
ATOM 2623 C C . GLY A 1 343 ? 17.900 6.379 12.729 1.00 94.56 343 GLY A C 1
ATOM 2624 O O . GLY A 1 343 ? 17.000 5.547 12.627 1.00 94.56 343 GLY A O 1
ATOM 2625 N N . PHE A 1 344 ? 18.090 7.298 11.782 1.00 95.62 344 PHE A N 1
ATOM 2626 C CA . PHE A 1 344 ? 17.224 7.423 10.605 1.00 95.62 344 PHE A CA 1
ATOM 2627 C C . PHE A 1 344 ? 17.107 6.106 9.819 1.00 95.62 344 PHE A C 1
ATOM 2629 O O . PHE A 1 344 ? 16.002 5.656 9.515 1.00 95.62 344 PHE A O 1
ATOM 2636 N N . ALA A 1 345 ? 18.239 5.459 9.528 1.00 96.31 345 ALA A N 1
ATOM 2637 C CA . ALA A 1 345 ? 18.252 4.184 8.815 1.00 96.31 345 ALA A CA 1
ATOM 2638 C C . ALA A 1 345 ? 17.617 3.050 9.633 1.00 96.31 345 ALA A C 1
ATOM 2640 O O . ALA A 1 345 ? 16.948 2.195 9.064 1.00 96.31 345 ALA A O 1
ATOM 2641 N N . GLU A 1 346 ? 17.774 3.062 10.959 1.00 95.69 346 GLU A N 1
ATOM 2642 C CA . GLU A 1 346 ? 17.144 2.088 11.857 1.00 95.69 346 GLU A CA 1
ATOM 2643 C C . GLU A 1 346 ? 15.616 2.180 11.785 1.00 95.69 346 GLU A C 1
ATOM 2645 O O . GLU A 1 346 ? 14.950 1.163 11.601 1.00 95.69 346 GLU A O 1
ATOM 2650 N N . VAL A 1 347 ? 15.060 3.395 11.835 1.00 97.00 347 VAL A N 1
ATOM 2651 C CA . VAL A 1 347 ? 13.613 3.625 11.701 1.00 97.00 347 VAL A CA 1
ATOM 2652 C C . VAL A 1 347 ? 13.116 3.178 10.329 1.00 97.00 347 VAL A C 1
ATOM 2654 O O . VAL A 1 347 ? 12.168 2.402 10.232 1.00 97.00 347 VAL A O 1
ATOM 2657 N N . VAL A 1 348 ? 13.756 3.641 9.254 1.00 96.88 348 VAL A N 1
ATOM 2658 C CA . VAL A 1 348 ? 13.286 3.394 7.883 1.00 96.88 348 VAL A CA 1
ATOM 2659 C C . VAL A 1 348 ? 13.405 1.919 7.493 1.00 96.88 348 VAL A C 1
ATOM 2661 O O . VAL A 1 348 ? 12.446 1.337 6.984 1.00 96.88 348 VAL A O 1
ATOM 2664 N N . LEU A 1 349 ? 14.550 1.285 7.764 1.00 95.94 349 LEU A N 1
ATOM 2665 C CA . LEU A 1 349 ? 14.775 -0.127 7.439 1.00 95.94 349 LEU A CA 1
ATOM 2666 C C . LEU A 1 349 ? 14.056 -1.064 8.425 1.00 95.94 349 LEU A C 1
ATOM 2668 O O . LEU A 1 349 ? 13.695 -2.186 8.057 1.00 95.94 349 LEU A O 1
ATOM 2672 N N . GLY A 1 350 ? 13.801 -0.609 9.656 1.00 94.88 350 GLY A N 1
ATOM 2673 C CA . GLY A 1 350 ? 13.057 -1.334 10.689 1.00 94.88 350 GLY A CA 1
ATOM 2674 C C . GLY A 1 350 ? 11.534 -1.246 10.557 1.00 94.88 350 GLY A C 1
ATOM 2675 O O . GLY A 1 350 ? 10.839 -2.143 11.039 1.00 94.88 350 GLY A O 1
ATOM 2676 N N . ARG A 1 351 ? 11.012 -0.230 9.853 1.00 95.69 351 ARG A N 1
ATOM 2677 C CA . ARG A 1 351 ? 9.574 0.037 9.701 1.00 95.69 351 ARG A CA 1
ATOM 2678 C C . ARG A 1 351 ? 8.796 -1.189 9.241 1.00 95.69 351 ARG A C 1
ATOM 2680 O O . ARG A 1 351 ? 9.059 -1.723 8.166 1.00 95.69 351 ARG A O 1
ATOM 2687 N N . ARG A 1 352 ? 7.768 -1.617 9.978 1.00 95.00 352 ARG A N 1
ATOM 2688 C CA . ARG A 1 352 ? 6.835 -2.671 9.519 1.00 95.00 352 ARG A CA 1
ATOM 2689 C C . ARG A 1 352 ? 5.385 -2.274 9.778 1.00 95.00 352 ARG A C 1
ATOM 2691 O O . ARG A 1 352 ? 5.087 -1.566 10.732 1.00 95.00 352 ARG A O 1
ATOM 2698 N N . SER A 1 353 ? 4.470 -2.769 8.944 1.00 95.81 353 SER A N 1
ATOM 2699 C CA . SER A 1 353 ? 3.040 -2.666 9.248 1.00 95.81 353 SER A CA 1
ATOM 2700 C C . SER A 1 353 ? 2.702 -3.622 10.385 1.00 95.81 353 SER A C 1
ATOM 2702 O O . SER A 1 353 ? 3.187 -4.757 10.408 1.00 95.81 353 SER A O 1
ATOM 2704 N N . ALA A 1 354 ? 1.903 -3.165 11.342 1.00 95.44 354 ALA A N 1
ATOM 2705 C CA . ALA A 1 354 ? 1.363 -4.039 12.372 1.00 95.44 354 ALA A CA 1
ATOM 2706 C C . ALA A 1 354 ? 0.338 -5.023 11.778 1.00 95.44 354 ALA A C 1
ATOM 2708 O O . ALA A 1 354 ? -0.384 -4.716 10.838 1.00 95.44 354 ALA A O 1
ATOM 2709 N N . GLN A 1 355 ? 0.271 -6.226 12.337 1.00 91.81 355 GLN A N 1
ATOM 2710 C CA . GLN A 1 355 ? -0.809 -7.177 12.038 1.00 91.81 355 GLN A CA 1
ATOM 2711 C C . GLN A 1 355 ? -1.838 -7.198 13.168 1.00 91.81 355 GLN A C 1
ATOM 2713 O O . GLN A 1 355 ? -3.033 -7.332 12.938 1.00 91.81 355 GLN A O 1
ATOM 2718 N N . HIS A 1 356 ? -1.358 -7.013 14.398 1.00 93.81 356 HIS A N 1
ATOM 2719 C CA . HIS A 1 356 ? -2.159 -6.950 15.607 1.00 93.81 356 HIS A CA 1
ATOM 2720 C C . HIS A 1 356 ? -1.572 -5.905 16.554 1.00 93.81 356 HIS A C 1
ATOM 2722 O O . HIS A 1 356 ? -0.368 -5.624 16.528 1.00 93.81 356 HIS A O 1
ATOM 2728 N N . PHE A 1 357 ? -2.416 -5.378 17.435 1.00 97.06 357 PHE A N 1
ATOM 2729 C CA . PHE A 1 357 ? -2.014 -4.460 18.493 1.00 97.06 357 PHE A CA 1
ATOM 2730 C C . PHE A 1 357 ? -2.261 -5.063 19.872 1.00 97.06 357 PHE A C 1
ATOM 2732 O O . PHE A 1 357 ? -3.115 -5.933 20.043 1.00 97.06 357 PHE A O 1
ATOM 2739 N N . ASP A 1 358 ? -1.499 -4.599 20.858 1.00 95.88 358 ASP A N 1
ATOM 2740 C CA . ASP A 1 358 ? -1.746 -4.893 22.262 1.00 95.88 358 ASP A CA 1
ATOM 2741 C C . ASP A 1 358 ? -2.952 -4.075 22.760 1.00 95.88 358 ASP A C 1
ATOM 2743 O O . ASP A 1 358 ? -2.859 -2.846 22.862 1.00 95.88 358 ASP A O 1
ATOM 2747 N N . PRO A 1 359 ? -4.090 -4.720 23.087 1.00 91.38 359 PRO A N 1
ATOM 2748 C CA . PRO A 1 359 ? -5.275 -4.009 23.548 1.00 91.38 359 PRO A CA 1
ATOM 2749 C C . PRO A 1 359 ? -5.107 -3.412 24.955 1.00 91.38 359 PRO A C 1
ATOM 2751 O O . PRO A 1 359 ? -5.900 -2.548 25.327 1.00 91.38 359 PRO A O 1
ATOM 2754 N N . ALA A 1 360 ? -4.103 -3.836 25.733 1.00 93.38 360 ALA A N 1
ATOM 2755 C CA . ALA A 1 360 ? -3.834 -3.303 27.068 1.00 93.38 360 ALA A CA 1
ATOM 2756 C C . ALA A 1 360 ? -2.988 -2.020 27.041 1.00 93.38 360 ALA A C 1
ATOM 2758 O O . ALA A 1 360 ? -3.012 -1.239 27.995 1.00 93.38 360 ALA A O 1
ATOM 2759 N N . PHE A 1 361 ? -2.257 -1.775 25.952 1.00 97.12 361 PHE A N 1
ATOM 2760 C CA . PHE A 1 361 ? -1.392 -0.610 25.840 1.00 97.12 361 PHE A CA 1
ATOM 2761 C C . PHE A 1 361 ? -2.203 0.694 25.780 1.00 97.12 361 PHE A C 1
ATOM 2763 O O . PHE A 1 361 ? -3.110 0.853 24.952 1.00 97.12 361 PHE A O 1
ATOM 2770 N N . ARG A 1 362 ? -1.831 1.657 26.631 1.00 97.56 362 ARG A N 1
ATOM 2771 C CA . ARG A 1 362 ? -2.298 3.047 26.567 1.00 97.56 362 ARG A CA 1
ATOM 2772 C C . ARG A 1 362 ? -1.166 3.926 26.059 1.00 97.56 362 ARG A C 1
ATOM 2774 O O . ARG A 1 362 ? -0.057 3.882 26.578 1.00 97.56 362 ARG A O 1
ATOM 2781 N N . MET A 1 363 ? -1.457 4.702 25.024 1.00 98.00 363 MET A N 1
ATOM 2782 C CA . MET A 1 363 ? -0.495 5.622 24.435 1.00 98.00 363 MET A CA 1
ATOM 2783 C C . MET A 1 363 ? -0.356 6.861 25.328 1.00 98.00 363 MET A C 1
ATOM 2785 O O . MET A 1 363 ? -1.380 7.487 25.631 1.00 98.00 363 MET A O 1
ATOM 2789 N N . PRO A 1 364 ? 0.875 7.262 25.695 1.00 97.75 364 PRO A N 1
ATOM 2790 C CA . PRO A 1 364 ? 1.096 8.515 26.397 1.00 97.75 364 PRO A CA 1
ATOM 2791 C C . PRO A 1 364 ? 0.539 9.695 25.611 1.00 97.75 364 PRO A C 1
ATOM 2793 O O . PRO A 1 364 ? 0.741 9.803 24.396 1.00 97.75 364 PRO A O 1
ATOM 2796 N N . ARG A 1 365 ? -0.127 10.619 26.307 1.00 96.00 365 ARG A N 1
ATOM 2797 C CA . ARG A 1 365 ? -0.713 11.807 25.674 1.00 96.00 365 ARG A CA 1
ATOM 2798 C C . ARG A 1 365 ? 0.328 12.628 24.919 1.00 96.00 365 ARG A C 1
ATOM 2800 O O . ARG A 1 365 ? 0.051 13.125 23.834 1.00 96.00 365 ARG A O 1
ATOM 2807 N N . THR A 1 366 ? 1.531 12.747 25.472 1.00 94.00 366 THR A N 1
ATOM 2808 C CA . THR A 1 366 ? 2.653 13.468 24.857 1.00 94.00 366 THR A CA 1
ATOM 2809 C C . THR A 1 366 ? 3.078 12.849 23.527 1.00 94.00 366 THR A C 1
ATOM 2811 O O . THR A 1 366 ? 3.287 13.586 22.567 1.00 94.00 366 THR A O 1
ATOM 2814 N N . ALA A 1 367 ? 3.132 11.516 23.436 1.00 94.00 367 ALA A N 1
ATOM 2815 C CA . ALA A 1 367 ? 3.440 10.804 22.197 1.00 94.00 367 ALA A CA 1
ATOM 2816 C C . ALA A 1 367 ? 2.341 11.010 21.143 1.00 94.00 367 ALA A C 1
ATOM 2818 O O . ALA A 1 367 ? 2.642 11.323 19.992 1.00 94.00 367 ALA A O 1
ATOM 2819 N N . PHE A 1 368 ? 1.068 10.924 21.547 1.00 97.44 368 PHE A N 1
ATOM 2820 C CA . PHE A 1 368 ? -0.061 11.212 20.660 1.00 97.44 368 PHE A CA 1
ATOM 2821 C C . PHE A 1 368 ? -0.007 12.647 20.117 1.00 97.44 368 PHE A C 1
ATOM 2823 O O . PHE A 1 368 ? -0.090 12.849 18.908 1.00 97.44 368 PHE A O 1
ATOM 2830 N N . MET A 1 369 ? 0.185 13.643 20.988 1.00 94.25 369 MET A N 1
ATOM 2831 C CA . MET A 1 369 ? 0.253 15.048 20.574 1.00 94.25 369 MET A CA 1
ATOM 2832 C C . MET A 1 369 ? 1.464 15.328 19.686 1.00 94.25 369 MET A C 1
ATOM 2834 O O . MET A 1 369 ? 1.330 16.051 18.703 1.00 94.25 369 MET A O 1
ATOM 2838 N N . HIS A 1 370 ? 2.622 14.728 19.985 1.00 91.56 370 HIS A N 1
ATOM 2839 C CA . HIS A 1 370 ? 3.790 14.820 19.115 1.00 91.56 370 HIS A CA 1
ATOM 2840 C C . HIS A 1 370 ? 3.460 14.290 17.720 1.00 91.56 370 HIS A C 1
ATOM 2842 O O . HIS A 1 370 ? 3.652 15.006 16.742 1.00 91.56 370 HIS A O 1
ATOM 2848 N N . LEU A 1 371 ? 2.895 13.083 17.627 1.00 94.69 371 LEU A N 1
ATOM 2849 C CA . LEU A 1 371 ? 2.498 12.497 16.352 1.00 94.69 371 LEU A CA 1
ATOM 2850 C C . LEU A 1 371 ? 1.533 13.419 15.596 1.00 94.69 371 LEU A C 1
ATOM 2852 O O . LEU A 1 371 ? 1.785 13.709 14.434 1.00 94.69 371 LEU A O 1
ATOM 2856 N N . MET A 1 372 ? 0.489 13.949 16.245 1.00 95.31 372 MET A N 1
ATOM 2857 C CA . MET A 1 372 ? -0.453 14.882 15.606 1.00 95.31 372 MET A CA 1
ATOM 2858 C C . MET A 1 372 ? 0.244 16.138 15.064 1.00 95.31 372 MET A C 1
ATOM 2860 O O . MET A 1 372 ? -0.030 16.540 13.933 1.00 95.31 372 MET A O 1
ATOM 2864 N N . SER A 1 373 ? 1.189 16.722 15.810 1.00 92.00 373 SER A N 1
ATOM 2865 C CA . SER A 1 373 ? 1.992 17.865 15.344 1.00 92.00 373 SER A CA 1
ATOM 2866 C C . SER A 1 373 ? 2.800 17.530 14.095 1.00 92.00 373 SER A C 1
ATOM 2868 O O . SER A 1 373 ? 2.883 18.347 13.178 1.00 92.00 373 SER A O 1
ATOM 2870 N N . ARG A 1 374 ? 3.370 16.320 14.034 1.00 91.69 374 ARG A N 1
ATOM 2871 C CA . ARG A 1 374 ? 4.132 15.839 12.873 1.00 91.69 374 ARG A CA 1
ATOM 2872 C C . ARG A 1 374 ? 3.262 15.619 11.648 1.00 91.69 374 ARG A C 1
ATOM 2874 O O . ARG A 1 374 ? 3.787 15.667 10.544 1.00 91.69 374 ARG A O 1
ATOM 2881 N N . LEU A 1 375 ? 1.953 15.430 11.819 1.00 92.25 375 LEU A N 1
ATOM 2882 C CA . LEU A 1 375 ? 1.030 15.348 10.697 1.00 92.25 375 LEU A CA 1
ATOM 2883 C C . LEU A 1 375 ? 0.789 16.726 10.076 1.00 92.25 375 LEU A C 1
ATOM 2885 O O . LEU A 1 375 ? 0.544 16.779 8.880 1.00 92.25 375 LEU A O 1
ATOM 2889 N N . MET A 1 376 ? 0.861 17.838 10.802 1.00 88.06 376 MET A N 1
ATOM 2890 C CA . MET A 1 376 ? 0.570 19.155 10.219 1.00 88.06 376 MET A CA 1
ATOM 2891 C C . MET A 1 376 ? 1.529 19.488 9.068 1.00 88.06 376 MET A C 1
ATOM 2893 O O . MET A 1 376 ? 2.743 19.358 9.213 1.00 88.06 376 MET A O 1
ATOM 2897 N N . ALA A 1 377 ? 0.983 19.923 7.928 1.00 81.38 377 ALA A N 1
ATOM 2898 C CA . ALA A 1 377 ? 1.785 20.245 6.750 1.00 81.38 377 ALA A CA 1
ATOM 2899 C C . ALA A 1 377 ? 2.711 21.445 7.007 1.00 81.38 377 ALA A C 1
ATOM 2901 O O . ALA A 1 377 ? 2.296 22.452 7.581 1.00 81.38 377 ALA A O 1
ATOM 2902 N N . GLN A 1 378 ? 3.964 21.332 6.568 1.00 80.31 378 GLN A N 1
ATOM 2903 C CA . GLN A 1 378 ? 5.032 22.317 6.781 1.00 80.31 378 GLN A CA 1
ATOM 2904 C C . GLN A 1 378 ? 5.825 22.513 5.480 1.00 80.31 378 GLN A C 1
ATOM 2906 O O . GLN A 1 378 ? 5.815 21.620 4.645 1.00 80.31 378 GLN A O 1
ATOM 2911 N N . PRO A 1 379 ? 6.549 23.623 5.264 1.00 81.50 379 PRO A N 1
ATOM 2912 C CA . PRO A 1 379 ? 7.411 23.801 4.088 1.00 81.50 379 PRO A CA 1
ATOM 2913 C C . PRO A 1 379 ? 8.731 23.013 4.231 1.00 81.50 379 PRO A C 1
ATOM 2915 O O . PRO A 1 379 ? 9.820 23.574 4.147 1.00 81.50 379 PRO A O 1
ATOM 2918 N N . ALA A 1 380 ? 8.635 21.722 4.542 1.00 84.56 380 ALA A N 1
ATOM 2919 C CA . ALA A 1 380 ? 9.757 20.835 4.823 1.00 84.56 380 ALA A CA 1
ATOM 2920 C C . ALA A 1 380 ? 9.392 19.385 4.488 1.00 84.56 380 ALA A C 1
ATOM 2922 O O . ALA A 1 380 ? 8.225 19.064 4.256 1.00 84.56 380 ALA A O 1
ATOM 2923 N N . ALA A 1 381 ? 10.386 18.497 4.512 1.00 88.56 381 ALA A N 1
ATOM 2924 C CA . ALA A 1 381 ? 10.177 17.084 4.236 1.00 88.56 381 ALA A CA 1
ATOM 2925 C C . ALA A 1 381 ? 9.134 16.450 5.187 1.00 88.56 381 ALA A C 1
ATOM 2927 O O . ALA A 1 381 ? 9.189 16.694 6.396 1.00 88.56 381 ALA A O 1
ATOM 2928 N N . PRO A 1 382 ? 8.223 15.601 4.676 1.00 92.25 382 PRO A N 1
ATOM 2929 C CA . PRO A 1 382 ? 8.077 15.211 3.272 1.00 92.25 382 PRO A CA 1
ATOM 2930 C C . PRO A 1 382 ? 7.106 16.098 2.470 1.00 92.25 382 PRO A C 1
ATOM 2932 O O . PRO A 1 382 ? 6.926 15.874 1.279 1.00 92.25 382 PRO A O 1
ATOM 2935 N N . TRP A 1 383 ? 6.455 17.071 3.105 1.00 89.19 383 TRP A N 1
ATOM 2936 C CA . TRP A 1 383 ? 5.348 17.863 2.555 1.00 89.19 383 TRP A CA 1
ATOM 2937 C C . TRP A 1 383 ? 5.722 18.710 1.335 1.00 89.19 383 TRP A C 1
ATOM 2939 O O . TRP A 1 383 ? 4.878 18.973 0.486 1.00 89.19 383 TRP A O 1
ATOM 2949 N N . ASP A 1 384 ? 6.981 19.132 1.251 1.00 88.31 384 ASP A N 1
ATOM 2950 C CA . ASP A 1 384 ? 7.537 19.952 0.172 1.00 88.31 384 ASP A CA 1
ATOM 2951 C C . ASP A 1 384 ? 7.771 19.183 -1.144 1.00 88.31 384 ASP A C 1
ATOM 2953 O O . ASP A 1 384 ? 8.136 19.795 -2.149 1.00 88.31 384 ASP A O 1
ATOM 2957 N N . VAL A 1 385 ? 7.541 17.860 -1.174 1.00 91.75 385 VAL A N 1
ATOM 2958 C CA . VAL A 1 385 ? 7.641 17.063 -2.411 1.00 91.75 385 VAL A CA 1
ATOM 2959 C C . VAL A 1 385 ? 6.504 17.355 -3.390 1.00 91.75 385 VAL A C 1
ATOM 2961 O O . VAL A 1 385 ? 6.704 17.275 -4.602 1.00 91.75 385 VAL A O 1
ATOM 2964 N N . LEU A 1 386 ? 5.322 17.709 -2.880 1.00 85.00 386 LEU A N 1
ATOM 2965 C CA . LEU A 1 386 ? 4.138 18.051 -3.663 1.00 85.00 386 LEU A CA 1
ATOM 2966 C C . LEU A 1 386 ? 3.887 19.562 -3.571 1.00 85.00 386 LEU A C 1
ATOM 2968 O O . LEU A 1 386 ? 3.867 20.106 -2.470 1.00 85.00 386 LEU A O 1
ATOM 2972 N N . PRO A 1 387 ? 3.632 20.265 -4.687 1.00 66.62 387 PRO A N 1
ATOM 2973 C CA . PRO A 1 387 ? 3.366 21.706 -4.671 1.00 66.62 387 PRO A CA 1
ATOM 2974 C C . PRO A 1 387 ? 1.925 22.058 -4.245 1.00 66.62 387 PRO A C 1
ATOM 2976 O O . PRO A 1 387 ? 1.425 23.125 -4.596 1.00 66.62 387 PRO A O 1
ATOM 2979 N N . ALA A 1 388 ? 1.228 21.156 -3.549 1.00 65.56 388 ALA A N 1
ATOM 2980 C CA . ALA A 1 388 ? -0.211 21.227 -3.325 1.00 65.56 388 ALA A CA 1
ATOM 2981 C C . ALA A 1 388 ? -0.611 21.938 -2.022 1.00 65.56 388 ALA A C 1
ATOM 2983 O O . ALA A 1 388 ? 0.126 21.975 -1.035 1.00 65.56 388 ALA A O 1
ATOM 2984 N N . VAL A 1 389 ? -1.845 22.450 -2.021 1.00 65.75 389 VAL A N 1
ATOM 2985 C CA . VAL A 1 389 ? -2.569 22.813 -0.802 1.00 65.75 389 VAL A CA 1
ATOM 2986 C C . VAL A 1 389 ? -3.010 21.518 -0.121 1.00 65.75 389 VAL A C 1
ATOM 2988 O O . VAL A 1 389 ? -3.555 20.620 -0.762 1.00 65.75 389 VAL A O 1
ATOM 2991 N N . TRP A 1 390 ? -2.739 21.408 1.177 1.00 73.56 390 TRP A N 1
ATOM 2992 C CA . TRP A 1 390 ? -3.086 20.236 1.974 1.00 73.56 390 TRP A CA 1
ATOM 2993 C C . TRP A 1 390 ? -4.524 20.363 2.481 1.00 73.56 390 TRP A C 1
ATOM 2995 O O . TRP A 1 390 ? -4.769 20.994 3.508 1.00 73.56 390 TRP A O 1
ATOM 3005 N N . GLU A 1 391 ? -5.458 19.752 1.755 1.00 71.06 391 GLU A N 1
ATOM 3006 C CA . GLU A 1 391 ? -6.918 19.870 1.947 1.00 71.06 391 GLU A CA 1
ATOM 3007 C C . GLU A 1 391 ? -7.525 18.618 2.601 1.00 71.06 391 GLU A C 1
ATOM 3009 O O . GLU A 1 391 ? -8.668 18.236 2.357 1.00 71.06 391 GLU A O 1
ATOM 3014 N N . MET A 1 392 ? -6.725 17.934 3.415 1.00 87.75 392 MET A N 1
ATOM 3015 C CA . MET A 1 392 ? -7.088 16.673 4.049 1.00 87.75 392 MET A CA 1
ATOM 3016 C C . MET A 1 392 ? -7.158 16.854 5.557 1.00 87.75 392 MET A C 1
ATOM 3018 O O . MET A 1 392 ? -6.177 17.272 6.166 1.00 87.75 392 MET A O 1
ATOM 3022 N N . HIS A 1 393 ? -8.300 16.532 6.152 1.00 93.31 393 HIS A N 1
ATOM 3023 C CA . HIS A 1 393 ? -8.573 16.522 7.586 1.00 93.31 393 HIS A CA 1
ATOM 3024 C C . HIS A 1 393 ? -8.611 15.086 8.107 1.00 93.31 393 HIS A C 1
ATOM 3026 O O . HIS A 1 393 ? -8.837 14.149 7.339 1.00 93.31 393 HIS A O 1
ATOM 3032 N N . LEU A 1 394 ? -8.397 14.894 9.410 1.00 96.75 394 LEU A N 1
ATOM 3033 C CA . LEU A 1 394 ? -8.357 13.554 10.000 1.00 96.75 394 LEU A CA 1
ATOM 3034 C C . LEU A 1 394 ? -9.516 13.358 10.967 1.00 96.75 394 LEU A C 1
ATOM 3036 O O . LEU A 1 394 ? -9.640 14.083 11.951 1.00 96.75 394 LEU A O 1
ATOM 3040 N N . LEU A 1 395 ? -10.333 12.347 10.696 1.00 97.94 395 LEU A N 1
ATOM 3041 C CA . LEU A 1 395 ? -11.291 11.801 11.646 1.00 97.94 395 LEU A CA 1
ATOM 3042 C C . LEU A 1 395 ? -10.570 10.752 12.484 1.00 97.94 395 LEU A C 1
ATOM 3044 O O . LEU A 1 395 ? -10.153 9.740 11.934 1.00 97.94 395 LEU A O 1
ATOM 3048 N N . LEU A 1 396 ? -10.421 10.960 13.789 1.00 98.62 396 LEU A N 1
ATOM 3049 C CA . LEU A 1 396 ? -9.742 10.025 14.684 1.00 98.62 396 LEU A CA 1
ATOM 3050 C C . LEU A 1 396 ? -10.736 9.295 15.583 1.00 98.62 396 LEU A C 1
ATOM 3052 O O . LEU A 1 396 ? -11.576 9.910 16.229 1.00 98.62 396 LEU A O 1
ATOM 3056 N N . PHE A 1 397 ? -10.570 7.984 15.695 1.00 98.56 397 PHE A N 1
ATOM 3057 C CA . PHE A 1 397 ? -11.231 7.128 16.672 1.00 98.56 397 PHE A CA 1
ATOM 3058 C C . PHE A 1 397 ? -10.222 6.829 17.782 1.00 98.56 397 PHE A C 1
ATOM 3060 O O . PHE A 1 397 ? -9.386 5.931 17.663 1.00 98.56 397 PHE A O 1
ATOM 3067 N N . VAL A 1 398 ? -10.248 7.630 18.846 1.00 98.62 398 VAL A N 1
ATOM 3068 C CA . VAL A 1 398 ? -9.277 7.559 19.944 1.00 98.62 398 VAL A CA 1
ATOM 3069 C C . VAL A 1 398 ? -9.764 6.546 20.975 1.00 98.62 398 VAL A C 1
ATOM 3071 O O . VAL A 1 398 ? -10.710 6.795 21.724 1.00 98.62 398 VAL A O 1
ATOM 3074 N N . HIS A 1 399 ? -9.114 5.383 21.018 1.00 97.94 399 HIS A N 1
ATOM 3075 C CA . HIS A 1 399 ? -9.487 4.305 21.931 1.00 97.94 399 HIS A CA 1
ATOM 3076 C C . HIS A 1 399 ? -8.781 4.417 23.281 1.00 97.94 399 HIS A C 1
ATOM 3078 O O . HIS A 1 399 ? -9.413 4.281 24.327 1.00 97.94 399 HIS A O 1
ATOM 3084 N N . ARG A 1 400 ? -7.452 4.581 23.263 1.00 95.56 400 ARG A N 1
ATOM 3085 C CA . ARG A 1 400 ? -6.587 4.417 24.442 1.00 95.56 400 ARG A CA 1
ATOM 3086 C C . ARG A 1 400 ? -5.407 5.382 24.407 1.00 95.56 400 ARG A C 1
ATOM 3088 O O . ARG A 1 400 ? -4.254 4.967 24.285 1.00 95.56 400 ARG A O 1
ATOM 3095 N N . VAL A 1 401 ? -5.708 6.665 24.554 1.00 98.06 401 VAL A N 1
ATOM 3096 C CA . VAL A 1 401 ? -4.714 7.714 24.811 1.00 98.06 401 VAL A CA 1
ATOM 3097 C C . VAL A 1 401 ? -4.917 8.225 26.235 1.00 98.06 401 VAL A C 1
ATOM 3099 O O . VAL A 1 401 ? -6.047 8.337 26.712 1.00 98.06 401 VAL A O 1
ATOM 3102 N N . GLU A 1 402 ? -3.827 8.445 26.961 1.00 97.44 402 GLU A N 1
ATOM 3103 C CA . GLU A 1 402 ? -3.882 8.988 28.320 1.00 97.44 402 GLU A CA 1
ATOM 3104 C C . GLU A 1 402 ? -4.509 10.389 28.329 1.00 97.44 402 GLU A C 1
ATOM 3106 O O . GLU A 1 402 ? -4.325 11.173 27.400 1.00 97.44 402 GLU A O 1
ATOM 3111 N N . ASP A 1 403 ? -5.290 10.687 29.368 1.00 95.38 403 ASP A N 1
ATOM 3112 C CA . ASP A 1 403 ? -5.946 11.985 29.588 1.00 95.38 403 ASP A CA 1
ATOM 3113 C C . ASP A 1 403 ? -6.774 12.537 28.410 1.00 95.38 403 ASP A C 1
ATOM 3115 O O . ASP A 1 403 ? -7.054 13.738 28.356 1.00 95.38 403 ASP A O 1
ATOM 3119 N N . LEU A 1 404 ? -7.189 11.670 27.482 1.00 97.06 404 LEU A N 1
ATOM 3120 C CA . LEU A 1 404 ? -8.185 11.952 26.457 1.00 97.06 404 LEU A CA 1
ATOM 3121 C C . LEU A 1 404 ? -9.378 11.002 26.628 1.00 97.06 404 LEU A C 1
ATOM 3123 O O . LEU A 1 404 ? -9.179 9.796 26.803 1.00 97.06 404 LEU A O 1
ATOM 3127 N N . PRO A 1 405 ? -10.618 11.520 26.581 1.00 96.88 405 PRO A N 1
ATOM 3128 C CA . PRO A 1 405 ? -11.807 10.683 26.504 1.00 96.88 405 PRO A CA 1
ATOM 3129 C C . PRO A 1 405 ? -11.742 9.673 25.351 1.00 96.88 405 PRO A C 1
ATOM 3131 O O . PRO A 1 405 ? -11.191 9.938 24.286 1.00 96.88 405 PRO A O 1
ATOM 3134 N N . CYS A 1 406 ? -12.346 8.503 25.550 1.00 97.88 406 CYS A N 1
ATOM 3135 C CA . CYS A 1 406 ? -12.588 7.595 24.438 1.00 97.88 406 CYS A CA 1
ATOM 3136 C C . CYS A 1 406 ? -13.669 8.211 23.539 1.00 97.88 406 CYS A C 1
ATOM 3138 O O . CYS A 1 406 ? -14.713 8.639 24.036 1.00 97.88 406 CYS A O 1
ATOM 3140 N N . GLY A 1 407 ? -13.424 8.307 22.233 1.00 97.88 407 GLY A N 1
ATOM 3141 C CA . GLY A 1 407 ? -14.390 8.928 21.331 1.00 97.88 407 GLY A CA 1
ATOM 3142 C C . GLY A 1 407 ? -13.889 9.192 19.918 1.00 97.88 407 GLY A C 1
ATOM 3143 O O . GLY A 1 407 ? -12.777 8.813 19.543 1.00 97.88 407 GLY A O 1
ATOM 3144 N N . ALA A 1 408 ? -14.744 9.856 19.145 1.00 98.31 408 ALA A N 1
ATOM 3145 C CA . ALA A 1 408 ? -14.434 10.363 17.816 1.00 98.31 408 ALA A CA 1
ATOM 3146 C C . ALA A 1 408 ? -13.979 11.828 17.890 1.00 98.31 408 ALA A C 1
ATOM 3148 O O . ALA A 1 408 ? -14.595 12.641 18.583 1.00 98.31 408 ALA A O 1
ATOM 3149 N N . TYR A 1 409 ? -12.923 12.163 17.157 1.00 98.44 409 TYR A N 1
ATOM 3150 C CA . TYR A 1 409 ? -12.287 13.476 17.128 1.00 98.44 409 TYR A CA 1
ATOM 3151 C C . TYR A 1 409 ? -12.043 13.933 15.692 1.00 98.44 409 TYR A C 1
ATOM 3153 O O . TYR A 1 409 ? -11.851 13.113 14.800 1.00 98.44 409 TYR A O 1
ATOM 3161 N N . LEU A 1 410 ? -11.977 15.241 15.484 1.00 97.31 410 LEU A N 1
ATOM 3162 C CA . LEU A 1 410 ? -11.562 15.862 14.236 1.00 97.31 410 LEU A CA 1
ATOM 3163 C C . LEU A 1 410 ? -10.252 16.619 14.454 1.00 97.31 410 LEU A C 1
ATOM 3165 O O . LEU A 1 410 ? -10.204 17.512 15.298 1.00 97.31 410 LEU A O 1
ATOM 3169 N N . LEU A 1 411 ? -9.221 16.290 13.677 1.00 95.38 411 LEU A N 1
ATOM 3170 C CA . LEU A 1 411 ? -8.042 17.133 13.493 1.00 95.38 411 LEU A CA 1
ATOM 3171 C C . LEU A 1 411 ? -8.179 17.883 12.169 1.00 95.38 411 LEU A C 1
ATOM 3173 O O . LEU A 1 411 ? -8.034 17.302 11.085 1.00 95.38 411 LEU A O 1
ATOM 3177 N N . THR A 1 412 ? -8.452 19.178 12.258 1.00 90.31 412 THR A N 1
ATOM 3178 C CA . THR A 1 412 ? -8.490 20.076 11.103 1.00 90.31 412 THR A CA 1
ATOM 3179 C C . THR A 1 412 ? -7.088 20.521 10.717 1.00 90.31 412 THR A C 1
ATOM 3181 O O . THR A 1 412 ? -6.164 20.602 11.525 1.00 90.31 412 THR A O 1
ATOM 3184 N N . ARG A 1 413 ? -6.910 20.759 9.420 1.00 86.06 413 ARG A N 1
ATOM 3185 C CA . ARG A 1 413 ? -5.613 21.023 8.794 1.00 86.06 413 ARG A CA 1
ATOM 3186 C C . ARG A 1 413 ? -5.789 22.107 7.745 1.00 86.06 413 ARG A C 1
ATOM 3188 O O . ARG A 1 413 ? -6.753 22.059 6.991 1.00 86.06 413 ARG A O 1
ATOM 3195 N N . GLY A 1 414 ? -4.868 23.066 7.698 1.00 71.06 414 GLY A N 1
ATOM 3196 C CA . GLY A 1 414 ? -4.957 24.198 6.773 1.00 71.06 414 GLY A CA 1
ATOM 3197 C C . GLY A 1 414 ? -6.099 25.172 7.096 1.00 71.06 414 GLY A C 1
ATOM 3198 O O . GLY A 1 414 ? -6.768 25.069 8.122 1.00 71.06 414 GLY A O 1
ATOM 3199 N N . THR A 1 415 ? -6.311 26.150 6.215 1.00 60.31 415 THR A N 1
ATOM 3200 C CA . THR A 1 415 ? -7.286 27.242 6.400 1.00 60.31 415 THR A CA 1
ATOM 3201 C C . THR A 1 415 ? -8.737 26.833 6.132 1.00 60.31 415 THR A C 1
ATOM 3203 O O . THR A 1 415 ? -9.653 27.522 6.580 1.00 60.31 415 THR A O 1
ATOM 3206 N N . ALA A 1 416 ? -8.960 25.713 5.440 1.00 63.56 416 ALA A N 1
ATOM 3207 C CA . ALA A 1 416 ? -10.288 25.235 5.056 1.00 63.56 416 ALA A CA 1
ATOM 3208 C C . ALA A 1 416 ? -11.027 24.457 6.168 1.00 63.56 416 ALA A C 1
ATOM 3210 O O . ALA A 1 416 ? -12.236 24.244 6.089 1.00 63.56 416 ALA A O 1
ATOM 3211 N N . GLY A 1 417 ? -10.340 24.128 7.273 1.00 71.12 417 GLY A N 1
ATOM 3212 C CA . GLY A 1 417 ? -10.912 23.367 8.394 1.00 71.12 417 GLY A CA 1
ATOM 3213 C C . GLY A 1 417 ? -12.179 23.974 9.012 1.00 71.12 417 GLY A C 1
ATOM 3214 O O . GLY A 1 417 ? -13.033 23.240 9.509 1.00 71.12 417 GLY A O 1
ATOM 3215 N N . ASN A 1 418 ? -12.355 25.295 8.910 1.00 79.69 418 ASN A N 1
ATOM 3216 C CA . ASN A 1 418 ? -13.546 25.985 9.405 1.00 79.69 418 ASN A CA 1
ATOM 3217 C C . ASN A 1 418 ? -14.835 25.535 8.693 1.00 79.69 418 ASN A C 1
ATOM 3219 O O . ASN A 1 418 ? -15.884 25.466 9.332 1.00 79.69 418 ASN A O 1
ATOM 3223 N N . ALA A 1 419 ? -14.781 25.218 7.394 1.00 86.62 419 ALA A N 1
ATOM 3224 C CA . ALA A 1 419 ? -15.964 24.824 6.627 1.00 86.62 419 ALA A CA 1
ATOM 3225 C C . ALA A 1 419 ? -16.470 23.430 7.037 1.00 86.62 419 ALA A C 1
ATOM 3227 O O . ALA A 1 419 ? -17.666 23.251 7.286 1.00 86.62 419 ALA A O 1
ATOM 3228 N N . LEU A 1 420 ? -15.560 22.461 7.197 1.00 89.69 420 LEU A N 1
ATOM 3229 C CA . LEU A 1 420 ? -15.915 21.126 7.685 1.00 89.69 420 LEU A CA 1
ATOM 3230 C C . LEU A 1 420 ? -16.470 21.186 9.115 1.00 89.69 420 LEU A C 1
ATOM 3232 O O . LEU A 1 420 ? -17.497 20.572 9.402 1.00 89.69 420 LEU A O 1
ATOM 3236 N N . GLN A 1 421 ? -15.848 21.971 10.002 1.00 90.06 421 GLN A N 1
ATOM 3237 C CA . GLN A 1 421 ? -16.356 22.166 11.364 1.00 90.06 421 GLN A CA 1
ATOM 3238 C C . GLN A 1 421 ? -17.772 22.751 11.373 1.00 90.06 421 GLN A C 1
ATOM 3240 O O . GLN A 1 421 ? -18.618 22.300 12.141 1.00 90.06 421 GLN A O 1
ATOM 3245 N N . GLN A 1 422 ? -18.067 23.736 10.519 1.00 89.81 422 GLN A N 1
ATOM 3246 C CA . GLN A 1 422 ? -19.409 24.320 10.417 1.00 89.81 422 GLN A CA 1
ATOM 3247 C C . GLN A 1 422 ? -20.466 23.297 9.994 1.00 89.81 422 GLN A C 1
ATOM 3249 O O . GLN A 1 422 ? -21.564 23.311 10.546 1.00 89.81 422 GLN A O 1
ATOM 3254 N N . ARG A 1 423 ? -20.141 22.400 9.056 1.00 91.69 423 ARG A N 1
ATOM 3255 C CA . ARG A 1 423 ? -21.041 21.312 8.645 1.00 91.69 423 ARG A CA 1
ATOM 3256 C C . ARG A 1 423 ? -21.276 20.324 9.784 1.00 91.69 423 ARG A C 1
ATOM 3258 O O . ARG A 1 423 ? -22.418 20.035 10.114 1.00 91.69 423 ARG A O 1
ATOM 3265 N N . LEU A 1 424 ? -20.213 19.877 10.449 1.00 92.44 424 LEU A N 1
ATOM 3266 C CA . LEU A 1 424 ? -20.331 18.944 11.574 1.00 92.44 424 LEU A CA 1
ATOM 3267 C C . LEU A 1 424 ? -21.096 19.544 12.762 1.00 92.44 424 LEU A C 1
ATOM 3269 O O . LEU A 1 424 ? -21.839 18.826 13.425 1.00 92.44 424 LEU A O 1
ATOM 3273 N N . ASN A 1 425 ? -20.991 20.858 12.992 1.00 90.81 425 ASN A N 1
ATOM 3274 C CA . ASN A 1 425 ? -21.755 21.563 14.027 1.00 90.81 425 ASN A CA 1
ATOM 3275 C C . ASN A 1 425 ? -23.282 21.544 13.811 1.00 90.81 425 ASN A C 1
ATOM 3277 O O . ASN A 1 425 ? -24.033 21.892 14.719 1.00 90.81 425 ASN A O 1
ATOM 3281 N N . GLN A 1 426 ? -23.761 21.137 12.631 1.00 91.94 426 GLN A N 1
ATOM 3282 C CA . GLN A 1 426 ? -25.193 20.932 12.378 1.00 91.94 426 GLN A CA 1
ATOM 3283 C C . GLN A 1 426 ? -25.721 19.662 13.063 1.00 91.94 426 GLN A C 1
ATOM 3285 O O . GLN A 1 426 ? -26.912 19.577 13.357 1.00 91.94 426 GLN A O 1
ATOM 3290 N N . HIS A 1 427 ? -24.836 18.703 13.351 1.00 92.94 427 HIS A N 1
ATOM 3291 C CA . HIS A 1 427 ? -25.176 17.398 13.927 1.00 92.94 427 HIS A CA 1
ATOM 3292 C C . HIS A 1 427 ? -24.524 17.154 15.297 1.00 92.94 427 HIS A C 1
ATOM 3294 O O . HIS A 1 427 ? -25.042 16.372 16.093 1.00 92.94 427 HIS A O 1
ATOM 3300 N N . TYR A 1 428 ? -23.411 17.833 15.591 1.00 94.75 428 TYR A N 1
ATOM 3301 C CA . TYR A 1 428 ? -22.578 17.608 16.772 1.00 94.75 428 TYR A CA 1
ATOM 3302 C C . TYR A 1 428 ? -22.228 18.907 17.499 1.00 94.75 428 TYR A C 1
ATOM 3304 O O . TYR A 1 428 ? -22.092 19.958 16.887 1.00 94.75 428 TYR A O 1
ATOM 3312 N N . THR A 1 429 ? -21.990 18.825 18.809 1.00 95.19 429 THR A N 1
ATOM 3313 C CA . THR A 1 429 ? -21.393 19.928 19.580 1.00 95.19 429 THR A CA 1
ATOM 3314 C C . THR A 1 429 ? -19.885 19.714 19.672 1.00 95.19 429 THR A C 1
ATOM 3316 O O . THR A 1 429 ? -19.406 19.017 20.571 1.00 95.19 429 THR A O 1
ATOM 3319 N N . LEU A 1 430 ? -19.129 20.305 18.745 1.00 95.56 430 LEU A N 1
ATOM 3320 C CA . LEU A 1 430 ? -17.675 20.145 18.707 1.00 95.56 430 LEU A CA 1
ATOM 3321 C C . LEU A 1 430 ? -17.017 20.813 19.921 1.00 95.56 430 LEU A C 1
ATOM 3323 O O . LEU A 1 430 ? -17.213 22.000 20.181 1.00 95.56 430 LEU A O 1
ATOM 3327 N N . SER A 1 431 ? -16.227 20.045 20.673 1.00 95.81 431 SER A N 1
ATOM 3328 C CA . SER A 1 431 ? -15.567 20.518 21.897 1.00 95.81 431 SER A CA 1
ATOM 3329 C C . SER A 1 431 ? -14.043 20.553 21.720 1.00 95.81 431 SER A C 1
ATOM 3331 O O . SER A 1 431 ? -13.444 19.492 21.538 1.00 95.81 431 SER A O 1
ATOM 3333 N N . PRO A 1 432 ? -13.380 21.722 21.790 1.00 94.88 432 PRO A N 1
ATOM 3334 C CA . PRO A 1 432 ? -11.925 21.808 21.662 1.00 94.88 432 PRO A CA 1
ATOM 3335 C C . PRO A 1 432 ? -11.196 21.020 22.755 1.00 94.88 432 PRO A C 1
ATOM 3337 O O . PRO A 1 432 ? -11.558 21.080 23.933 1.00 94.88 432 PRO A O 1
ATOM 3340 N N . VAL A 1 433 ? -10.129 20.312 22.385 1.00 95.69 433 VAL A N 1
ATOM 3341 C CA . VAL A 1 433 ? -9.250 19.645 23.353 1.00 95.69 433 VAL A CA 1
ATOM 3342 C C . VAL A 1 433 ? -8.325 20.687 23.992 1.00 95.69 433 VAL A C 1
ATOM 3344 O O . VAL A 1 433 ? -7.635 21.432 23.305 1.00 95.69 433 VAL A O 1
ATOM 3347 N N . ALA A 1 434 ? -8.300 20.762 25.324 1.00 92.88 434 ALA A N 1
ATOM 3348 C CA . ALA A 1 434 ? -7.460 21.717 26.052 1.00 92.88 434 ALA A CA 1
ATOM 3349 C C . ALA A 1 434 ? -5.985 21.285 26.082 1.00 92.88 434 ALA A C 1
ATOM 3351 O O . ALA A 1 434 ? -5.701 20.092 26.127 1.00 92.88 434 ALA A O 1
ATOM 3352 N N . GLY A 1 435 ? -5.044 22.235 26.153 1.00 89.56 435 GLY A N 1
ATOM 3353 C CA . GLY A 1 435 ? -3.612 21.939 26.326 1.00 89.56 435 GLY A CA 1
ATOM 3354 C C . GLY A 1 435 ? -2.946 21.313 25.096 1.00 89.56 435 GLY A C 1
ATOM 3355 O O . GLY A 1 435 ? -2.083 20.448 25.241 1.00 89.56 435 GLY A O 1
ATOM 3356 N N . LEU A 1 436 ? -3.389 21.695 23.896 1.00 89.56 436 LEU A N 1
ATOM 3357 C CA . LEU A 1 436 ? -2.759 21.290 22.642 1.00 89.56 436 LEU A CA 1
ATOM 3358 C C . LEU A 1 436 ? -1.499 22.128 22.361 1.00 89.56 436 LEU A C 1
ATOM 3360 O O . LEU A 1 436 ? -1.471 23.316 22.695 1.00 89.56 436 LEU A O 1
ATOM 3364 N N . PRO A 1 437 ? -0.475 21.539 21.720 1.00 89.00 437 PRO A N 1
ATOM 3365 C CA . PRO A 1 437 ? 0.615 22.293 21.111 1.00 89.00 437 PRO A CA 1
ATOM 3366 C C . PRO A 1 437 ? 0.117 23.409 20.170 1.00 89.00 437 PRO A C 1
ATOM 3368 O O . PRO A 1 437 ? -0.929 23.249 19.533 1.00 89.00 437 PRO A O 1
ATOM 3371 N N . PRO A 1 438 ? 0.867 24.520 20.028 1.00 82.06 438 PRO A N 1
ATOM 3372 C CA . PRO A 1 438 ? 0.520 25.583 19.089 1.00 82.06 438 PRO A CA 1
ATOM 3373 C C . PRO A 1 438 ? 0.326 25.057 17.661 1.00 82.06 438 PRO A C 1
ATOM 3375 O O . PRO A 1 438 ? 1.134 24.277 17.164 1.00 82.06 438 PRO A O 1
ATOM 3378 N N . GLY A 1 439 ? -0.738 25.510 16.995 1.00 81.12 439 GLY A N 1
ATOM 3379 C CA . GLY A 1 439 ? -1.051 25.134 15.613 1.00 81.12 439 GLY A CA 1
ATOM 3380 C C . GLY A 1 439 ? -1.856 23.840 15.448 1.00 81.12 439 GLY A C 1
ATOM 3381 O O . GLY A 1 439 ? -2.278 23.558 14.330 1.00 81.12 439 GLY A O 1
ATOM 3382 N N . LEU A 1 440 ? -2.112 23.084 16.522 1.00 89.56 440 LEU A N 1
ATOM 3383 C CA . LEU A 1 440 ? -3.034 21.946 16.492 1.00 89.56 440 LEU A CA 1
ATOM 3384 C C . LEU A 1 440 ? -4.467 22.369 16.825 1.00 89.56 440 LEU A C 1
ATOM 3386 O O . LEU A 1 440 ? -4.714 22.991 17.856 1.00 89.56 440 LEU A O 1
ATOM 3390 N N . ASP A 1 441 ? -5.409 21.957 15.977 1.00 91.44 441 ASP A N 1
ATOM 3391 C CA . ASP A 1 441 ? -6.851 22.130 16.177 1.00 91.44 441 ASP A CA 1
ATOM 3392 C C . ASP A 1 441 ? -7.527 20.754 16.222 1.00 91.44 441 ASP A C 1
ATOM 3394 O O . ASP A 1 441 ? -7.881 20.164 15.201 1.00 91.44 441 ASP A O 1
ATOM 3398 N N . LEU A 1 442 ? -7.616 20.206 17.437 1.00 95.62 442 LEU A N 1
ATOM 3399 C CA . LEU A 1 442 ? -8.227 18.910 17.715 1.00 95.62 442 LEU A CA 1
ATOM 3400 C C . LEU A 1 442 ? -9.529 19.116 18.489 1.00 95.62 442 LEU A C 1
ATOM 3402 O O . LEU A 1 442 ? -9.528 19.662 19.596 1.00 95.62 442 LEU A O 1
ATOM 3406 N N . GLN A 1 443 ? -10.628 18.624 17.929 1.00 96.38 443 GLN A N 1
ATOM 3407 C CA . GLN A 1 443 ? -11.969 18.785 18.483 1.00 96.38 443 GLN A CA 1
ATOM 3408 C C . GLN A 1 443 ? -12.607 17.422 18.737 1.00 96.38 443 GLN A C 1
ATOM 3410 O O . GLN A 1 443 ? -12.567 16.540 17.886 1.00 96.38 443 GLN A O 1
ATOM 3415 N N . LEU A 1 444 ? -13.200 17.235 19.912 1.00 97.75 444 LEU A N 1
ATOM 3416 C CA . LEU A 1 444 ? -14.022 16.072 20.226 1.00 97.75 444 LEU A CA 1
ATOM 3417 C C . LEU A 1 444 ? -15.376 16.217 19.522 1.00 97.75 444 LEU A C 1
ATOM 3419 O O . LEU A 1 444 ? -16.085 17.196 19.752 1.00 97.75 444 LEU A O 1
ATOM 3423 N N . ILE A 1 445 ? -15.726 15.227 18.701 1.00 97.62 445 ILE A N 1
ATOM 3424 C CA . ILE A 1 445 ? -17.026 15.121 18.026 1.00 97.62 445 ILE A CA 1
ATOM 3425 C C . ILE A 1 445 ? -18.032 14.458 18.967 1.00 97.62 445 ILE A C 1
ATOM 3427 O O . ILE A 1 445 ? -19.112 14.989 19.214 1.00 97.62 445 ILE A O 1
ATOM 3431 N N . ALA A 1 446 ? -17.667 13.292 19.508 1.00 96.50 446 ALA A N 1
ATOM 3432 C CA . ALA A 1 446 ? -18.521 12.518 20.400 1.00 96.50 446 ALA A CA 1
ATOM 3433 C C . ALA A 1 446 ? -17.682 11.624 21.320 1.00 96.50 446 ALA A C 1
ATOM 3435 O O . ALA A 1 446 ? -16.897 10.797 20.848 1.00 96.50 446 ALA A O 1
ATOM 3436 N N . ALA A 1 447 ? -17.872 11.766 22.635 1.00 96.56 447 ALA A N 1
ATOM 3437 C CA . ALA A 1 447 ? -17.355 10.812 23.612 1.00 96.56 447 ALA A CA 1
ATOM 3438 C C . ALA A 1 447 ? -18.201 9.533 23.589 1.00 96.56 447 ALA A C 1
ATOM 3440 O O . ALA A 1 447 ? -19.420 9.587 23.422 1.00 96.56 447 ALA A O 1
ATOM 3441 N N . MET A 1 448 ? -17.556 8.382 23.755 1.00 96.00 448 MET A N 1
ATOM 3442 C CA . MET A 1 448 ? -18.200 7.075 23.683 1.00 96.00 448 MET A CA 1
ATOM 3443 C C . MET A 1 448 ? -17.609 6.127 24.722 1.00 96.00 448 MET A C 1
ATOM 3445 O O . MET A 1 448 ? -16.422 6.184 25.039 1.00 96.00 448 MET A O 1
ATOM 3449 N N . GLU A 1 449 ? -18.426 5.188 25.193 1.00 94.31 449 GLU A N 1
ATOM 3450 C CA . GLU A 1 449 ? -17.924 4.050 25.959 1.00 94.31 449 GLU A CA 1
ATOM 3451 C C . GLU A 1 449 ? -16.980 3.205 25.096 1.00 94.31 449 GLU A C 1
ATOM 3453 O O . GLU A 1 449 ? -17.250 2.958 23.914 1.00 94.31 449 GLU A O 1
ATOM 3458 N N . ALA A 1 450 ? -15.892 2.706 25.688 1.00 92.69 450 ALA A N 1
ATOM 3459 C CA . ALA A 1 450 ? -14.845 2.005 24.942 1.00 92.69 450 ALA A CA 1
ATOM 3460 C C . ALA A 1 450 ? -15.366 0.834 24.075 1.00 92.69 450 ALA A C 1
ATOM 3462 O O . ALA A 1 450 ? -14.991 0.772 22.900 1.00 92.69 450 ALA A O 1
ATOM 3463 N N . PRO A 1 451 ? -16.282 -0.039 24.554 1.00 92.12 451 PRO A N 1
ATOM 3464 C CA . PRO A 1 451 ? -16.844 -1.102 23.719 1.00 92.12 451 PRO A CA 1
ATOM 3465 C C . PRO A 1 451 ? -17.668 -0.583 22.533 1.00 92.12 451 PRO A C 1
ATOM 3467 O O . PRO A 1 451 ? -17.725 -1.234 21.491 1.00 92.12 451 PRO A O 1
ATOM 3470 N N . ALA A 1 452 ? -18.325 0.572 22.676 1.00 89.00 452 ALA A N 1
ATOM 3471 C CA . ALA A 1 452 ? -19.104 1.174 21.599 1.00 89.00 452 ALA A CA 1
ATOM 3472 C C . ALA A 1 452 ? -18.184 1.721 20.503 1.00 89.00 452 ALA A C 1
ATOM 3474 O O . ALA A 1 452 ? -18.382 1.394 19.333 1.00 89.00 452 ALA A O 1
ATOM 3475 N N . LEU A 1 453 ? -17.129 2.453 20.882 1.00 94.81 453 LEU A N 1
ATOM 3476 C CA . LEU A 1 453 ? -16.145 2.946 19.918 1.00 94.81 453 LEU A CA 1
ATOM 3477 C C . LEU A 1 453 ? -15.419 1.792 19.215 1.00 94.81 453 LEU A C 1
ATOM 3479 O O . LEU A 1 453 ? -15.197 1.858 18.013 1.00 94.81 453 LEU A O 1
ATOM 3483 N N . GLN A 1 454 ? -15.072 0.721 19.935 1.00 92.81 454 GLN A N 1
ATOM 3484 C CA . GLN A 1 454 ? -14.458 -0.476 19.345 1.00 92.81 454 GLN A CA 1
ATOM 3485 C C . GLN A 1 454 ? -15.349 -1.107 18.272 1.00 92.81 454 GLN A C 1
ATOM 3487 O O . GLN A 1 454 ? -14.871 -1.377 17.172 1.00 92.81 454 GLN A O 1
ATOM 3492 N N . ARG A 1 455 ? -16.645 -1.303 18.556 1.00 89.31 455 ARG A N 1
ATOM 3493 C CA . ARG A 1 455 ? -17.597 -1.831 17.564 1.00 89.31 455 ARG A CA 1
ATOM 3494 C C . ARG A 1 455 ? -17.742 -0.902 16.363 1.00 89.31 455 ARG A C 1
ATOM 3496 O O . ARG A 1 455 ? -17.755 -1.393 15.236 1.00 89.31 455 ARG A O 1
ATOM 3503 N N . LEU A 1 456 ? -17.818 0.409 16.595 1.00 90.19 456 LEU A N 1
ATOM 3504 C CA . LEU A 1 456 ? -17.916 1.403 15.528 1.00 90.19 456 LEU A CA 1
ATOM 3505 C C . LEU A 1 456 ? -16.667 1.385 14.640 1.00 90.19 456 LEU A C 1
ATOM 3507 O O . LEU A 1 456 ? -16.781 1.183 13.435 1.00 90.19 456 LEU A O 1
ATOM 3511 N N . ALA A 1 457 ? -15.479 1.523 15.235 1.00 92.00 457 ALA A N 1
ATOM 3512 C CA . ALA A 1 457 ? -14.211 1.521 14.515 1.00 92.00 457 ALA A CA 1
ATOM 3513 C C . ALA A 1 457 ? -14.020 0.214 13.738 1.00 92.00 457 ALA A C 1
ATOM 3515 O O . ALA A 1 457 ? -13.746 0.262 12.544 1.00 92.00 457 ALA A O 1
ATOM 3516 N N . ARG A 1 458 ? -14.255 -0.949 14.359 1.00 92.44 458 ARG A N 1
ATOM 3517 C CA . ARG A 1 458 ? -14.221 -2.244 13.662 1.00 92.44 458 ARG A CA 1
ATOM 3518 C C . ARG A 1 458 ? -15.148 -2.242 12.450 1.00 92.44 458 ARG A C 1
ATOM 3520 O O . ARG A 1 458 ? -14.712 -2.588 11.361 1.00 92.44 458 ARG A O 1
ATOM 3527 N N . SER A 1 459 ? -16.400 -1.823 12.626 1.00 87.56 459 SER A N 1
ATOM 3528 C CA . SER A 1 459 ? -17.402 -1.841 11.555 1.00 87.56 459 SER A CA 1
ATOM 3529 C C . SER A 1 459 ? -17.006 -0.933 10.395 1.00 87.56 459 SER A C 1
ATOM 3531 O O . SER A 1 459 ? -16.908 -1.415 9.275 1.00 87.56 459 SER A O 1
ATOM 3533 N N . LEU A 1 460 ? -16.684 0.339 10.655 1.00 90.31 460 LEU A N 1
ATOM 3534 C CA . LEU A 1 460 ? -16.318 1.306 9.610 1.00 90.31 460 LEU A CA 1
ATOM 3535 C C . LEU A 1 460 ? -15.080 0.885 8.802 1.00 90.31 460 LEU A C 1
ATOM 3537 O O . LEU A 1 460 ? -14.967 1.233 7.631 1.00 90.31 460 LEU A O 1
ATOM 3541 N N . HIS A 1 461 ? -14.174 0.108 9.396 1.00 94.44 461 HIS A N 1
ATOM 3542 C CA . HIS A 1 461 ? -12.960 -0.392 8.750 1.00 94.44 461 HIS A CA 1
ATOM 3543 C C . HIS A 1 461 ? -13.145 -1.825 8.218 1.00 94.44 461 HIS A C 1
ATOM 3545 O O . HIS A 1 461 ? -12.282 -2.677 8.429 1.00 94.44 461 HIS A O 1
ATOM 3551 N N . CYS A 1 462 ? -14.269 -2.124 7.555 1.00 88.19 462 CYS A N 1
ATOM 3552 C CA . CYS A 1 462 ? -14.567 -3.444 6.973 1.00 88.19 462 CYS A CA 1
ATOM 3553 C C . CYS A 1 462 ? -14.471 -4.614 7.973 1.00 88.19 462 CYS A C 1
ATOM 3555 O O . CYS A 1 462 ? -13.936 -5.672 7.648 1.00 88.19 462 CYS A O 1
ATOM 3557 N N . HIS A 1 463 ? -14.948 -4.425 9.202 1.00 88.44 463 HIS A N 1
ATOM 3558 C CA . HIS A 1 463 ? -14.913 -5.429 10.274 1.00 88.44 463 HIS A CA 1
ATOM 3559 C C . HIS A 1 463 ? -13.510 -5.873 10.728 1.00 88.44 463 HIS A C 1
ATOM 3561 O O . HIS A 1 463 ? -13.371 -6.909 11.378 1.00 88.44 463 HIS A O 1
ATOM 3567 N N . GLN A 1 464 ? -12.472 -5.076 10.455 1.00 84.75 464 GLN A N 1
ATOM 3568 C CA . GLN A 1 464 ? -11.096 -5.402 10.831 1.00 84.75 464 GLN A CA 1
ATOM 3569 C C . GLN A 1 464 ? -10.811 -5.082 12.307 1.00 84.75 464 GLN A C 1
ATOM 3571 O O . GLN A 1 464 ? -10.845 -3.925 12.738 1.00 84.75 464 GLN A O 1
ATOM 3576 N N . ASP A 1 465 ? -10.449 -6.108 13.081 1.00 90.25 465 ASP A N 1
ATOM 3577 C CA . ASP A 1 465 ? -10.168 -6.003 14.522 1.00 90.25 465 ASP A CA 1
ATOM 3578 C C . ASP A 1 465 ? -8.996 -5.073 14.851 1.00 90.25 465 ASP A C 1
ATOM 3580 O O . ASP A 1 465 ? -8.956 -4.462 15.922 1.00 90.25 465 ASP A O 1
ATOM 3584 N N . ILE A 1 466 ? -8.050 -4.923 13.920 1.00 93.44 466 ILE A N 1
ATOM 3585 C CA . ILE A 1 466 ? -6.888 -4.049 14.094 1.00 93.44 466 ILE A CA 1
ATOM 3586 C C . ILE A 1 466 ? -7.306 -2.597 14.380 1.00 93.44 466 ILE A C 1
ATOM 3588 O O . ILE A 1 466 ? -6.663 -1.935 15.192 1.00 93.44 466 ILE A O 1
ATOM 3592 N N . ALA A 1 467 ? -8.426 -2.129 13.813 1.00 94.19 467 ALA A N 1
ATOM 3593 C CA . ALA A 1 467 ? -8.962 -0.798 14.087 1.00 94.19 467 ALA A CA 1
ATOM 3594 C C . ALA A 1 467 ? -9.462 -0.659 15.531 1.00 94.19 467 ALA A C 1
ATOM 3596 O O . ALA A 1 467 ? -9.150 0.328 16.187 1.00 94.19 467 ALA A O 1
ATOM 3597 N N . ALA A 1 468 ? -10.154 -1.668 16.066 1.00 92.00 468 ALA A N 1
ATOM 3598 C CA . ALA A 1 468 ? -10.654 -1.655 17.445 1.00 92.00 468 ALA A CA 1
ATOM 3599 C C . ALA A 1 468 ? -9.546 -1.810 18.504 1.00 92.00 468 ALA A C 1
ATOM 3601 O O . ALA A 1 468 ? -9.660 -1.318 19.635 1.00 92.00 468 ALA A O 1
ATOM 3602 N N . HIS A 1 469 ? -8.469 -2.516 18.153 1.00 94.50 469 HIS A N 1
ATOM 3603 C CA . HIS A 1 469 ? -7.350 -2.810 19.049 1.00 94.50 469 HIS A CA 1
ATOM 3604 C C . HIS A 1 469 ? -6.188 -1.811 18.938 1.00 94.50 469 HIS A C 1
ATOM 3606 O O . HIS A 1 469 ? -5.244 -1.886 19.726 1.00 94.50 469 HIS A O 1
ATOM 3612 N N . ALA A 1 470 ? -6.271 -0.818 18.054 1.00 97.38 470 ALA A N 1
ATOM 3613 C CA . ALA A 1 470 ? -5.309 0.278 17.981 1.00 97.38 470 ALA A CA 1
ATOM 3614 C C . ALA A 1 470 ? -5.438 1.252 19.167 1.00 97.38 470 ALA A C 1
ATOM 3616 O O . ALA A 1 470 ? -6.503 1.359 19.780 1.00 97.38 470 ALA A O 1
ATOM 3617 N N . SER A 1 471 ? -4.375 2.000 19.486 1.00 98.31 471 SER A N 1
ATOM 3618 C CA . SER A 1 471 ? -4.469 3.135 20.420 1.00 98.31 471 SER A CA 1
ATOM 3619 C C . SER A 1 471 ? -5.392 4.214 19.857 1.00 98.31 471 SER A C 1
ATOM 3621 O O . SER A 1 471 ? -6.216 4.769 20.589 1.00 98.31 471 SER A O 1
ATOM 3623 N N . PHE A 1 472 ? -5.301 4.445 18.548 1.00 98.69 472 PHE A N 1
ATOM 3624 C CA . PHE A 1 472 ? -6.303 5.154 17.767 1.00 98.69 472 PHE A CA 1
ATOM 3625 C C . PHE A 1 472 ? -6.347 4.615 16.329 1.00 98.69 472 PHE A C 1
ATOM 3627 O O . PHE A 1 472 ? -5.337 4.147 15.793 1.00 98.69 472 PHE A O 1
ATOM 3634 N N . ALA A 1 473 ? -7.516 4.708 15.705 1.00 98.56 473 ALA A N 1
ATOM 3635 C CA . ALA A 1 473 ? -7.687 4.595 14.259 1.00 98.56 473 ALA A CA 1
ATOM 3636 C C . ALA A 1 473 ? -7.984 5.982 13.672 1.00 98.56 473 ALA A C 1
ATOM 3638 O O . ALA A 1 473 ? -8.369 6.890 14.409 1.00 98.56 473 ALA A O 1
ATOM 3639 N N . LEU A 1 474 ? -7.819 6.169 12.367 1.00 98.25 474 LEU A N 1
ATOM 3640 C CA . LEU A 1 474 ? -8.226 7.389 11.682 1.00 98.25 474 LEU A CA 1
ATOM 3641 C C . LEU A 1 474 ? -8.709 7.137 10.256 1.00 98.25 474 LEU A C 1
ATOM 3643 O O . LEU A 1 474 ? -8.305 6.163 9.626 1.00 98.25 474 LEU A O 1
ATOM 3647 N N . GLY A 1 475 ? -9.543 8.049 9.764 1.00 98.12 475 GLY A N 1
ATOM 3648 C CA . GLY A 1 475 ? -9.913 8.210 8.362 1.00 98.12 475 GLY A CA 1
ATOM 3649 C C . GLY A 1 475 ? -9.457 9.572 7.839 1.00 98.12 475 GLY A C 1
ATOM 3650 O O . GLY A 1 475 ? -9.486 10.571 8.562 1.00 98.12 475 GLY A O 1
ATOM 3651 N N . MET A 1 476 ? -9.013 9.607 6.588 1.00 97.38 476 MET A N 1
ATOM 3652 C CA . MET A 1 476 ? -8.514 10.795 5.902 1.00 97.38 476 MET A CA 1
ATOM 3653 C C . MET A 1 476 ? -9.611 11.373 5.006 1.00 97.38 476 MET A C 1
ATOM 3655 O O . MET A 1 476 ? -9.934 10.794 3.968 1.00 97.38 476 MET A O 1
ATOM 3659 N N . LEU A 1 477 ? -10.180 12.504 5.421 1.00 94.62 477 LEU A N 1
ATOM 3660 C CA . LEU A 1 477 ? -11.278 13.197 4.748 1.00 94.62 477 LEU A CA 1
ATOM 3661 C C . LEU A 1 477 ? -10.730 14.355 3.919 1.00 94.62 477 LEU A C 1
ATOM 3663 O O . LEU A 1 477 ? -10.047 15.211 4.472 1.00 94.62 477 LEU A O 1
ATOM 3667 N N . CYS A 1 478 ? -11.040 14.422 2.628 1.00 91.56 478 CYS A N 1
ATOM 3668 C CA . CYS A 1 478 ? -10.607 15.524 1.766 1.00 91.56 478 CYS A CA 1
ATOM 3669 C C . CYS A 1 478 ? -11.777 16.301 1.166 1.00 91.56 478 CYS A C 1
ATOM 3671 O O . CYS A 1 478 ? -12.858 15.739 0.991 1.00 91.56 478 CYS A O 1
ATOM 3673 N N . GLU A 1 479 ? -11.536 17.561 0.801 1.00 90.06 479 GLU A N 1
ATOM 3674 C CA . GLU A 1 479 ? -12.394 18.298 -0.135 1.00 90.06 479 GLU A CA 1
ATOM 3675 C C . GLU A 1 479 ? -12.257 17.688 -1.532 1.00 90.06 479 GLU A C 1
ATOM 3677 O O . GLU A 1 479 ? -11.199 17.728 -2.159 1.00 90.06 479 GLU A O 1
ATOM 3682 N N . PHE A 1 480 ? -13.325 17.050 -1.999 1.00 92.00 480 PHE A N 1
ATOM 3683 C CA . PHE A 1 480 ? -13.290 16.148 -3.142 1.00 92.00 480 PHE A CA 1
ATOM 3684 C C . PHE A 1 480 ? -13.875 16.784 -4.402 1.00 92.00 480 PHE A C 1
ATOM 3686 O O . PHE A 1 480 ? -13.174 16.902 -5.408 1.00 92.00 480 PHE A O 1
ATOM 3693 N N . ASP A 1 481 ? -15.131 17.238 -4.355 1.00 90.81 481 ASP A N 1
ATOM 3694 C CA . ASP A 1 481 ? -15.778 17.851 -5.523 1.00 90.81 481 ASP A CA 1
ATOM 3695 C C . ASP A 1 481 ? -15.055 19.106 -6.028 1.00 90.81 481 ASP A C 1
ATOM 3697 O O . ASP A 1 481 ? -14.747 19.139 -7.223 1.00 90.81 481 ASP A O 1
ATOM 3701 N N . PRO A 1 482 ? -14.681 20.083 -5.172 1.00 88.62 482 PRO A N 1
ATOM 3702 C CA . PRO A 1 482 ? -13.949 21.263 -5.635 1.00 88.62 482 PRO A CA 1
ATOM 3703 C C . PRO A 1 482 ? -12.624 20.901 -6.319 1.00 88.62 482 PRO A C 1
ATOM 3705 O O . PRO A 1 482 ? -12.237 21.503 -7.324 1.00 88.62 482 PRO A O 1
ATOM 3708 N N . ALA A 1 483 ? -11.935 19.875 -5.809 1.00 88.56 483 ALA A N 1
ATOM 3709 C CA . ALA A 1 483 ? -10.678 19.413 -6.374 1.00 88.56 483 ALA A CA 1
ATOM 3710 C C . ALA A 1 483 ? -10.871 18.785 -7.764 1.00 88.56 483 ALA A C 1
ATOM 3712 O O . ALA A 1 483 ? -10.100 19.092 -8.677 1.00 88.56 483 ALA A O 1
ATOM 3713 N N . LEU A 1 484 ? -11.893 17.940 -7.947 1.00 90.50 484 LEU A N 1
ATOM 3714 C CA . L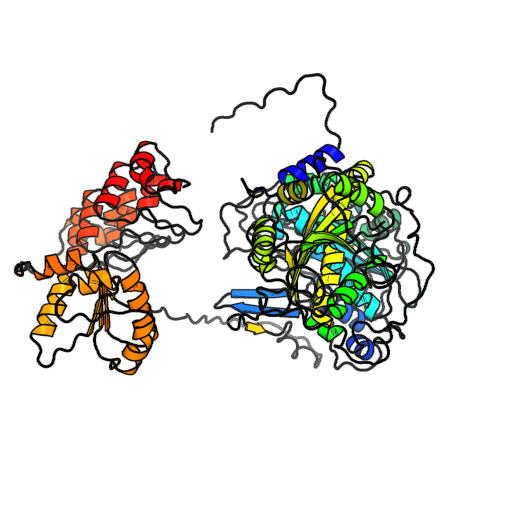EU A 1 484 ? -12.193 17.312 -9.239 1.00 90.50 484 LEU A CA 1
ATOM 3715 C C . LEU A 1 484 ? -12.735 18.298 -10.275 1.00 90.50 484 LEU A C 1
ATOM 3717 O O . LEU A 1 484 ? -12.419 18.167 -11.456 1.00 90.50 484 LEU A O 1
ATOM 3721 N N . GLU A 1 485 ? -13.519 19.284 -9.846 1.00 89.19 485 GLU A N 1
ATOM 3722 C CA . GLU A 1 485 ? -14.011 20.360 -10.710 1.00 89.19 485 GLU A CA 1
ATOM 3723 C C . GLU A 1 485 ? -12.872 21.243 -11.221 1.00 89.19 485 GLU A C 1
ATOM 3725 O O . GLU A 1 485 ? -12.891 21.667 -12.376 1.00 89.19 485 GLU A O 1
ATOM 3730 N N . ALA A 1 486 ? -11.853 21.481 -10.390 1.00 86.88 486 ALA A N 1
ATOM 3731 C CA . ALA A 1 486 ? -10.659 22.208 -10.804 1.00 86.88 486 ALA A CA 1
ATOM 3732 C C . ALA A 1 486 ? -9.807 21.418 -11.814 1.00 86.88 486 ALA A C 1
ATOM 3734 O O . ALA A 1 486 ? -9.230 22.012 -12.724 1.00 86.88 486 ALA A O 1
ATOM 3735 N N . SER A 1 487 ? -9.685 20.100 -11.631 1.00 89.69 487 SER A N 1
ATOM 3736 C CA . SER A 1 487 ? -9.012 19.196 -12.572 1.00 89.69 487 SER A CA 1
ATOM 3737 C C . SER A 1 487 ? -9.297 17.734 -12.204 1.00 89.69 487 SER A C 1
ATOM 3739 O O . SER A 1 487 ? -8.989 17.329 -11.077 1.00 89.69 487 SER A O 1
ATOM 3741 N N . PRO A 1 488 ? -9.789 16.898 -13.135 1.00 92.25 488 PRO A N 1
ATOM 3742 C CA . PRO A 1 488 ? -9.901 15.452 -12.942 1.00 92.25 488 PRO A CA 1
ATOM 3743 C C . PRO A 1 488 ? -8.613 14.758 -12.471 1.00 92.25 488 PRO A C 1
ATOM 3745 O O . PRO A 1 488 ? -8.683 13.818 -11.675 1.00 92.25 488 PRO A O 1
ATOM 3748 N N . ALA A 1 489 ? -7.430 15.239 -12.880 1.00 91.75 489 ALA A N 1
ATOM 3749 C CA . ALA A 1 489 ? -6.142 14.695 -12.428 1.00 91.75 489 ALA A CA 1
ATOM 3750 C C . ALA A 1 489 ? -5.934 14.807 -10.905 1.00 91.75 489 ALA A C 1
ATOM 3752 O O . ALA A 1 489 ? -5.157 14.049 -10.318 1.00 91.75 489 ALA A O 1
ATOM 3753 N N . SER A 1 490 ? -6.689 15.679 -10.232 1.00 91.75 490 SER A N 1
ATOM 3754 C CA . SER A 1 490 ? -6.676 15.819 -8.772 1.00 91.75 490 SER A CA 1
ATOM 3755 C C . SER A 1 490 ? -7.059 14.543 -8.041 1.00 91.75 490 SER A C 1
ATOM 3757 O O . SER A 1 490 ? -6.663 14.372 -6.895 1.00 91.75 490 SER A O 1
ATOM 3759 N N . TYR A 1 491 ? -7.780 13.623 -8.687 1.00 95.31 491 TYR A N 1
ATOM 3760 C CA . TYR A 1 491 ? -8.052 12.316 -8.101 1.00 95.31 491 TYR A CA 1
ATOM 3761 C C . TYR A 1 491 ? -6.755 11.592 -7.719 1.00 95.31 491 TYR A C 1
ATOM 3763 O O . TYR A 1 491 ? -6.634 11.094 -6.603 1.00 95.31 491 TYR A O 1
ATOM 3771 N N . ARG A 1 492 ? -5.752 11.593 -8.609 1.00 94.81 492 ARG A N 1
ATOM 3772 C CA . ARG A 1 492 ? -4.432 11.007 -8.330 1.00 94.81 492 ARG A CA 1
ATOM 3773 C C . ARG A 1 492 ? -3.747 11.727 -7.179 1.00 94.81 492 ARG A C 1
ATOM 3775 O O . ARG A 1 492 ? -3.264 11.093 -6.247 1.00 94.81 492 ARG A O 1
ATOM 3782 N N . GLU A 1 493 ? -3.749 13.054 -7.237 1.00 92.19 493 GLU A N 1
ATOM 3783 C CA . GLU A 1 493 ? -3.102 13.911 -6.247 1.00 92.19 493 GLU A CA 1
ATOM 3784 C C . GLU A 1 493 ? -3.658 13.697 -4.835 1.00 92.19 493 GLU A C 1
ATOM 3786 O O . GLU A 1 493 ? -2.893 13.502 -3.895 1.00 92.19 493 GLU A O 1
ATOM 3791 N N . LEU A 1 494 ? -4.982 13.645 -4.682 1.00 94.12 494 LEU A N 1
ATOM 3792 C CA . LEU A 1 494 ? -5.625 13.451 -3.384 1.00 94.12 494 LEU A CA 1
ATOM 3793 C C . LEU A 1 494 ? -5.247 12.103 -2.743 1.00 94.12 494 LEU A C 1
ATOM 3795 O O . LEU A 1 494 ? -4.923 12.054 -1.555 1.00 94.12 494 LEU A O 1
ATOM 3799 N N . PHE A 1 495 ? -5.227 11.010 -3.514 1.00 96.94 495 PHE A N 1
ATOM 3800 C CA . PHE A 1 495 ? -4.780 9.710 -2.998 1.00 96.94 495 PHE A CA 1
ATOM 3801 C C . PHE A 1 495 ? -3.269 9.681 -2.722 1.00 96.94 495 PHE A C 1
ATOM 3803 O O . PHE A 1 495 ? -2.845 9.092 -1.729 1.00 96.94 495 PHE A O 1
ATOM 3810 N N . ARG A 1 496 ? -2.441 10.364 -3.520 1.00 95.81 496 ARG A N 1
ATOM 3811 C CA . ARG A 1 496 ? -0.999 10.481 -3.238 1.00 95.81 496 ARG A CA 1
ATOM 3812 C C . ARG A 1 496 ? -0.728 11.271 -1.957 1.00 95.81 496 ARG A C 1
ATOM 3814 O O . ARG A 1 496 ? 0.134 10.872 -1.178 1.00 95.81 496 ARG A O 1
ATOM 3821 N N . GLN A 1 497 ? -1.491 12.330 -1.682 1.00 94.50 497 GLN A N 1
ATOM 3822 C CA . GLN A 1 497 ? -1.421 13.048 -0.405 1.00 94.50 497 GLN A CA 1
ATOM 3823 C C . GLN A 1 497 ? -1.791 12.143 0.777 1.00 94.50 497 GLN A C 1
ATOM 3825 O O . GLN A 1 497 ? -1.095 12.158 1.794 1.00 94.50 497 GLN A O 1
ATOM 3830 N N . ALA A 1 498 ? -2.831 11.313 0.633 1.00 96.69 498 ALA A N 1
ATOM 3831 C CA . ALA A 1 498 ? -3.208 10.328 1.649 1.00 96.69 498 ALA A CA 1
ATOM 3832 C C . ALA A 1 498 ? -2.091 9.295 1.891 1.00 96.69 498 ALA A C 1
ATOM 3834 O O . ALA A 1 498 ? -1.751 9.006 3.040 1.00 96.69 498 ALA A O 1
ATOM 3835 N N . GLY A 1 499 ? -1.470 8.782 0.825 1.00 97.69 499 GLY A N 1
ATOM 3836 C CA . GLY A 1 499 ? -0.328 7.868 0.917 1.00 97.69 499 GLY A CA 1
ATOM 3837 C C . GLY A 1 499 ? 0.888 8.511 1.590 1.00 97.69 499 GLY A C 1
ATOM 3838 O O . GLY A 1 499 ? 1.496 7.922 2.483 1.00 97.69 499 GLY A O 1
ATOM 3839 N N . LEU A 1 500 ? 1.204 9.762 1.241 1.00 96.81 500 LEU A N 1
ATOM 3840 C CA . LEU A 1 500 ? 2.285 10.519 1.874 1.00 96.81 500 LEU A CA 1
ATOM 3841 C C . LEU A 1 500 ? 2.037 10.711 3.370 1.00 96.81 500 LEU A C 1
ATOM 3843 O O . LEU A 1 500 ? 2.926 10.440 4.178 1.00 96.81 500 LEU A O 1
ATOM 3847 N N . LEU A 1 501 ? 0.820 11.103 3.752 1.00 96.19 501 LEU A N 1
ATOM 3848 C CA . LEU A 1 501 ? 0.423 11.214 5.154 1.00 96.19 501 LEU A CA 1
ATOM 3849 C C . LEU A 1 501 ? 0.529 9.863 5.881 1.00 96.19 501 LEU A C 1
ATOM 3851 O O . LEU A 1 501 ? 1.008 9.798 7.014 1.00 96.19 501 LEU A O 1
ATOM 3855 N N . GLY A 1 502 ? 0.137 8.775 5.216 1.00 98.06 502 GLY A N 1
ATOM 3856 C CA . GLY A 1 502 ? 0.326 7.415 5.708 1.00 98.06 502 GLY A CA 1
ATOM 3857 C C . GLY A 1 502 ? 1.798 7.079 5.957 1.00 98.06 502 GLY A C 1
ATOM 3858 O O . GLY A 1 502 ? 2.119 6.448 6.962 1.00 98.06 502 GLY A O 1
ATOM 3859 N N . GLN A 1 503 ? 2.714 7.512 5.088 1.00 98.44 503 GLN A N 1
ATOM 3860 C CA . GLN A 1 503 ? 4.149 7.285 5.280 1.00 98.44 503 GLN A CA 1
ATOM 3861 C C . GLN A 1 503 ? 4.700 8.050 6.485 1.00 98.44 503 GLN A C 1
ATOM 3863 O O . GLN A 1 503 ? 5.503 7.491 7.233 1.00 98.44 503 GLN A O 1
ATOM 3868 N N . VAL A 1 504 ? 4.241 9.287 6.710 1.00 97.50 504 VAL A N 1
ATOM 3869 C CA . VAL A 1 504 ? 4.563 10.048 7.930 1.00 97.50 504 VAL A CA 1
ATOM 3870 C C . VAL A 1 504 ? 4.117 9.257 9.160 1.00 97.50 504 VAL A C 1
ATOM 3872 O O . VAL A 1 504 ? 4.924 9.007 10.048 1.00 97.50 504 VAL A O 1
ATOM 3875 N N . LEU A 1 505 ? 2.867 8.777 9.182 1.00 98.19 505 LEU A N 1
ATOM 3876 C CA . LEU A 1 505 ? 2.344 7.959 10.283 1.00 98.19 505 LEU A CA 1
ATOM 3877 C C . LEU A 1 505 ? 3.180 6.698 10.526 1.00 98.19 505 LEU A C 1
ATOM 3879 O O . LEU A 1 505 ? 3.449 6.364 11.678 1.00 98.19 505 LEU A O 1
ATOM 3883 N N . TYR A 1 506 ? 3.601 6.003 9.467 1.00 98.56 506 TYR A N 1
ATOM 3884 C CA . TYR A 1 506 ? 4.445 4.816 9.589 1.00 98.56 506 TYR A CA 1
ATOM 3885 C C . TYR A 1 506 ? 5.786 5.109 10.260 1.00 98.56 506 TYR A C 1
ATOM 3887 O O . TYR A 1 506 ? 6.158 4.403 11.197 1.00 98.56 506 TYR A O 1
ATOM 3895 N N . LEU A 1 507 ? 6.516 6.114 9.772 1.00 97.94 507 LEU A N 1
ATOM 3896 C CA . LEU A 1 507 ? 7.871 6.394 10.244 1.00 97.94 507 LEU A CA 1
ATOM 3897 C C . LEU A 1 507 ? 7.872 7.043 11.629 1.00 97.94 507 LEU A C 1
ATOM 3899 O O . LEU A 1 507 ? 8.655 6.640 12.484 1.00 97.94 507 LEU A O 1
ATOM 3903 N N . GLU A 1 508 ? 6.962 7.984 11.879 1.00 96.81 508 GLU A N 1
ATOM 3904 C CA . GLU A 1 508 ? 6.833 8.628 13.190 1.00 96.81 508 GLU A CA 1
ATOM 3905 C C . GLU A 1 508 ? 6.389 7.614 14.260 1.00 96.81 508 GLU A C 1
ATOM 3907 O O . GLU A 1 508 ? 6.911 7.625 15.373 1.00 96.81 508 GLU A O 1
ATOM 3912 N N . ALA A 1 509 ? 5.488 6.675 13.934 1.00 96.94 509 ALA A N 1
ATOM 3913 C CA . ALA A 1 509 ? 5.126 5.603 14.863 1.00 96.94 509 ALA A CA 1
ATOM 3914 C C . ALA A 1 509 ? 6.314 4.674 15.165 1.00 96.94 509 ALA A C 1
ATOM 3916 O O . ALA A 1 509 ? 6.553 4.368 16.336 1.00 96.94 509 ALA A O 1
ATOM 3917 N N . GLU A 1 510 ? 7.072 4.247 14.146 1.00 96.88 510 GLU A N 1
ATOM 3918 C CA . GLU A 1 510 ? 8.232 3.366 14.346 1.00 96.88 510 GLU A CA 1
ATOM 3919 C C . GLU A 1 510 ? 9.335 4.068 15.159 1.00 96.88 510 GLU A C 1
ATOM 3921 O O . GLU A 1 510 ? 9.886 3.466 16.079 1.00 96.88 510 GLU A O 1
ATOM 3926 N N . ALA A 1 511 ? 9.580 5.365 14.925 1.00 95.81 511 ALA A N 1
ATOM 3927 C CA . ALA A 1 511 ? 10.525 6.168 15.709 1.00 95.81 511 ALA A CA 1
ATOM 3928 C C . ALA A 1 511 ? 10.161 6.252 17.207 1.00 95.81 511 ALA A C 1
ATOM 3930 O O . ALA A 1 511 ? 11.040 6.424 18.050 1.00 95.81 511 ALA A O 1
ATOM 3931 N N . MET A 1 512 ? 8.879 6.087 17.549 1.00 94.31 512 MET A N 1
ATOM 3932 C CA . MET A 1 512 ? 8.373 6.043 18.928 1.00 94.31 512 MET A CA 1
ATOM 3933 C C . MET A 1 512 ? 8.290 4.619 19.509 1.00 94.31 512 MET A C 1
ATOM 3935 O O . MET A 1 512 ? 7.746 4.426 20.599 1.00 94.31 512 MET A O 1
ATOM 3939 N N . GLY A 1 513 ? 8.766 3.592 18.795 1.00 94.31 513 GLY A N 1
ATOM 3940 C CA . GLY A 1 513 ? 8.646 2.189 19.217 1.00 94.31 513 GLY A CA 1
ATOM 3941 C C . GLY A 1 513 ? 7.209 1.640 19.172 1.00 94.31 513 GLY A C 1
ATOM 3942 O O . GLY A 1 513 ? 6.877 0.673 19.881 1.00 94.31 513 GLY A O 1
ATOM 3943 N N . LEU A 1 514 ? 6.355 2.274 18.366 1.00 97.06 514 LEU A N 1
ATOM 3944 C CA . LEU A 1 514 ? 4.997 1.861 18.010 1.00 97.06 514 LEU A CA 1
ATOM 3945 C C . LEU A 1 514 ? 4.967 1.407 16.548 1.00 97.06 514 LEU A C 1
ATOM 3947 O O . LEU A 1 514 ? 5.984 1.424 15.864 1.00 97.06 514 LEU A O 1
ATOM 3951 N N . ARG A 1 515 ? 3.802 0.980 16.053 1.00 97.69 515 ARG A N 1
ATOM 3952 C CA . ARG A 1 515 ? 3.623 0.679 14.629 1.00 97.69 515 ARG A CA 1
ATOM 3953 C C . ARG A 1 515 ? 2.317 1.209 14.087 1.00 97.69 515 ARG A C 1
ATOM 3955 O O . ARG A 1 515 ? 1.302 1.251 14.782 1.00 97.69 515 ARG A O 1
ATOM 3962 N N . GLY A 1 516 ? 2.385 1.583 12.819 1.00 97.50 516 GLY A N 1
ATOM 3963 C CA . GLY A 1 516 ? 1.250 1.961 12.001 1.00 97.50 516 GLY A CA 1
ATOM 3964 C C . GLY A 1 516 ? 0.732 0.801 11.156 1.00 97.50 516 GLY A C 1
ATOM 3965 O O . GLY A 1 516 ? 1.466 -0.157 10.915 1.00 97.50 516 GLY A O 1
ATOM 3966 N N . THR A 1 517 ? -0.510 0.889 10.684 1.00 98.06 517 THR A N 1
ATOM 3967 C CA . THR A 1 517 ? -1.037 0.093 9.561 1.00 98.06 517 THR A CA 1
ATOM 3968 C C . THR A 1 517 ? -2.076 0.892 8.797 1.00 98.06 517 THR A C 1
ATOM 3970 O O . THR A 1 517 ? -3.102 1.275 9.361 1.00 98.06 517 THR A O 1
ATOM 3973 N N . GLY A 1 518 ? -1.811 1.122 7.516 1.00 97.94 518 GLY A N 1
ATOM 3974 C CA . GLY A 1 518 ? -2.775 1.664 6.575 1.00 97.94 518 GLY A CA 1
ATOM 3975 C C . GLY A 1 518 ? -3.890 0.674 6.269 1.00 97.94 518 GLY A C 1
ATOM 3976 O O . GLY A 1 518 ? -3.674 -0.536 6.210 1.00 97.94 518 GLY A O 1
ATOM 3977 N N . ILE A 1 519 ? -5.094 1.201 6.089 1.00 96.81 519 ILE A N 1
ATOM 3978 C CA . ILE A 1 519 ? -6.313 0.442 5.849 1.00 96.81 519 ILE A CA 1
ATOM 3979 C C . ILE A 1 519 ? -6.960 0.968 4.569 1.00 96.81 519 ILE A C 1
ATOM 3981 O O . ILE A 1 519 ? -7.559 2.043 4.537 1.00 96.81 519 ILE A O 1
ATOM 3985 N N . GLY A 1 520 ? -6.847 0.176 3.503 1.00 93.00 520 GLY A N 1
ATOM 3986 C CA . GLY A 1 520 ? -7.499 0.448 2.223 1.00 93.00 520 GLY A CA 1
ATOM 3987 C C . GLY A 1 520 ? -8.970 0.014 2.159 1.00 93.00 520 GLY A C 1
ATOM 3988 O O . GLY A 1 520 ? -9.692 0.489 1.275 1.00 93.00 520 GLY A O 1
ATOM 3989 N N . CYS A 1 521 ? -9.407 -0.876 3.063 1.00 91.50 521 CYS A N 1
ATOM 3990 C CA . CYS A 1 521 ? -10.792 -1.344 3.166 1.00 91.50 521 CYS A CA 1
ATOM 3991 C C . CYS A 1 521 ? -11.519 -0.644 4.312 1.00 91.50 521 CYS A C 1
ATOM 3993 O O . CYS A 1 521 ? -11.258 -0.896 5.489 1.00 91.50 521 CYS A O 1
ATOM 3995 N N . TYR A 1 522 ? -12.462 0.210 3.949 1.00 94.56 522 TYR A N 1
ATOM 3996 C CA . TYR A 1 522 ? -13.361 0.904 4.856 1.00 94.56 522 TYR A CA 1
ATOM 3997 C C . TYR A 1 522 ? -14.681 1.156 4.124 1.00 94.56 522 TYR A C 1
ATOM 3999 O O . TYR A 1 522 ? -14.693 1.235 2.894 1.00 94.56 522 TYR A O 1
ATOM 4007 N N . PHE A 1 523 ? -15.782 1.272 4.861 1.00 91.88 523 PHE A N 1
ATOM 4008 C CA . PHE A 1 523 ? -17.091 1.570 4.283 1.00 91.88 523 PHE A CA 1
ATOM 4009 C C . PHE A 1 523 ? -17.217 3.074 4.052 1.00 91.88 523 PHE A C 1
ATOM 4011 O O . PHE A 1 523 ? -17.506 3.826 4.980 1.00 91.88 523 PHE A O 1
ATOM 4018 N N . ASP A 1 524 ? -16.959 3.499 2.812 1.00 92.31 524 ASP A N 1
ATOM 4019 C CA . ASP A 1 524 ? -16.874 4.907 2.415 1.00 92.31 524 ASP A CA 1
ATOM 4020 C C . ASP A 1 524 ? -18.125 5.701 2.860 1.00 92.31 524 ASP A C 1
ATOM 4022 O O . ASP A 1 524 ? -17.999 6.686 3.583 1.00 92.31 524 ASP A O 1
ATOM 4026 N N . ASP A 1 525 ? -19.324 5.231 2.489 1.00 90.44 525 ASP A N 1
ATOM 4027 C CA . ASP A 1 525 ? -20.595 5.930 2.753 1.00 90.44 525 ASP A CA 1
ATOM 4028 C C . ASP A 1 525 ? -20.982 5.888 4.251 1.00 90.44 525 ASP A C 1
ATOM 4030 O O . ASP A 1 525 ? -21.482 6.868 4.796 1.00 90.44 525 ASP A O 1
ATOM 4034 N N . ALA A 1 526 ? -20.649 4.810 4.968 1.00 91.50 526 ALA A N 1
ATOM 4035 C CA . ALA A 1 526 ? -20.925 4.690 6.404 1.00 91.50 526 ALA A CA 1
ATOM 4036 C C . ALA A 1 526 ? -20.124 5.691 7.256 1.00 91.50 526 ALA A C 1
ATOM 4038 O O . ALA A 1 526 ? -20.589 6.152 8.300 1.00 91.50 526 ALA A O 1
ATOM 4039 N N . VAL A 1 527 ? -18.906 6.036 6.822 1.00 92.81 527 VAL A N 1
ATOM 4040 C CA . VAL A 1 527 ? -18.106 7.093 7.460 1.00 92.81 527 VAL A CA 1
ATOM 4041 C C . VAL A 1 527 ? -18.792 8.449 7.290 1.00 92.81 527 VAL A C 1
ATOM 4043 O O . VAL A 1 527 ? -18.818 9.240 8.230 1.00 92.81 527 VAL A O 1
ATOM 4046 N N . HIS A 1 528 ? -19.377 8.713 6.119 1.00 92.25 528 HIS A N 1
ATOM 4047 C CA . HIS A 1 528 ? -20.125 9.945 5.856 1.00 92.25 528 HIS A CA 1
ATOM 4048 C C . HIS A 1 528 ? -21.414 10.026 6.664 1.00 92.25 528 HIS A C 1
ATOM 4050 O O . HIS A 1 528 ? -21.650 11.044 7.312 1.00 92.25 528 HIS A O 1
ATOM 4056 N N . GLU A 1 529 ? -22.189 8.944 6.709 1.00 90.88 529 GLU A N 1
ATOM 4057 C CA . GLU A 1 529 ? -23.406 8.842 7.521 1.00 90.88 529 GLU A CA 1
ATOM 4058 C C . GLU A 1 529 ? -23.115 9.087 9.006 1.00 90.88 529 GLU A C 1
ATOM 4060 O O . GLU A 1 529 ? -23.815 9.862 9.658 1.00 90.88 529 GLU A O 1
ATOM 4065 N N . MET A 1 530 ? -22.028 8.508 9.531 1.00 93.25 530 MET A N 1
ATOM 4066 C CA . MET A 1 530 ? -21.579 8.754 10.904 1.00 93.25 530 MET A CA 1
ATOM 4067 C C . MET A 1 530 ? -21.269 10.237 11.155 1.00 93.25 530 MET A C 1
ATOM 4069 O O . MET A 1 530 ? -21.407 10.708 12.277 1.00 93.25 530 MET A O 1
ATOM 4073 N N . LEU A 1 531 ? -20.874 11.001 10.141 1.00 91.94 531 LEU A N 1
ATOM 4074 C CA . LEU A 1 531 ? -20.578 12.427 10.269 1.00 91.94 531 LEU A CA 1
ATOM 4075 C C . LEU A 1 531 ? -21.761 13.345 9.928 1.00 91.94 531 LEU A C 1
ATOM 4077 O O . LEU A 1 531 ? -21.645 14.553 10.125 1.00 91.94 531 LEU A O 1
ATOM 4081 N N . GLY A 1 532 ? -22.880 12.805 9.440 1.00 90.62 532 GLY A N 1
ATOM 4082 C CA . GLY A 1 532 ? -23.979 13.608 8.894 1.00 90.62 532 GLY A CA 1
ATOM 4083 C C . GLY A 1 532 ? -23.615 14.307 7.578 1.00 90.62 532 GLY A C 1
ATOM 4084 O O . GLY A 1 532 ? -24.121 15.383 7.281 1.00 90.62 532 GLY A O 1
ATOM 4085 N N . LEU A 1 533 ? -22.690 13.742 6.797 1.00 90.38 533 LEU A N 1
ATOM 4086 C CA . LEU A 1 533 ? -22.308 14.280 5.492 1.00 90.38 533 LEU A CA 1
ATOM 4087 C C . LEU A 1 533 ? -23.158 13.620 4.400 1.00 90.38 533 LEU A C 1
ATOM 4089 O O . LEU A 1 533 ? -23.003 12.436 4.124 1.00 90.38 533 LEU A O 1
ATOM 4093 N N . GLU A 1 534 ? -24.059 14.388 3.786 1.00 85.19 534 GLU A N 1
ATOM 4094 C CA . GLU A 1 534 ? -25.031 13.873 2.802 1.00 85.19 534 GLU A CA 1
ATOM 4095 C C . GLU A 1 534 ? -24.602 14.075 1.335 1.00 85.19 534 GLU A C 1
ATOM 4097 O O . GLU A 1 534 ? -25.187 13.481 0.428 1.00 85.19 534 GLU A O 1
ATOM 4102 N N . ASP A 1 535 ? -23.591 14.913 1.082 1.00 88.88 535 ASP A N 1
ATOM 4103 C CA . ASP A 1 535 ? -23.110 15.255 -0.261 1.00 88.88 535 ASP A CA 1
ATOM 4104 C C . ASP A 1 535 ? -21.724 14.658 -0.575 1.00 88.88 535 ASP A C 1
ATOM 4106 O O . ASP A 1 535 ? -21.081 14.002 0.248 1.00 88.88 535 ASP A O 1
ATOM 4110 N N . THR A 1 536 ? -21.256 14.862 -1.809 1.00 89.38 536 THR A N 1
ATOM 4111 C CA . THR A 1 536 ? -19.939 14.395 -2.268 1.00 89.38 536 THR A CA 1
ATOM 4112 C C . THR A 1 536 ? -18.814 15.403 -2.043 1.00 89.38 536 THR A C 1
ATOM 4114 O O . THR A 1 536 ? -17.676 15.139 -2.437 1.00 89.38 536 THR A O 1
ATOM 4117 N N . HIS A 1 537 ? -19.092 16.518 -1.357 1.00 91.25 537 HIS A N 1
ATOM 4118 C CA . HIS A 1 537 ? -18.129 17.598 -1.180 1.00 91.25 537 HIS A CA 1
ATOM 4119 C C . HIS A 1 537 ? -16.899 17.132 -0.404 1.00 91.25 537 HIS A C 1
ATOM 4121 O O . HIS A 1 537 ? -15.782 17.485 -0.771 1.00 91.25 537 HIS A O 1
ATOM 4127 N N . TYR A 1 538 ? -17.096 16.297 0.622 1.00 92.69 538 TYR A N 1
ATOM 4128 C CA . TYR A 1 538 ? -16.015 15.639 1.353 1.00 92.69 538 TYR A CA 1
ATOM 4129 C C . TYR A 1 538 ? -16.013 14.134 1.093 1.00 92.69 538 TYR A C 1
ATOM 4131 O O . TYR A 1 538 ? -17.066 13.506 1.154 1.00 92.69 538 TYR A O 1
ATOM 4139 N N . GLN A 1 539 ? -14.851 13.513 0.870 1.00 95.25 539 GLN A N 1
ATOM 4140 C CA . GLN A 1 539 ? -14.728 12.052 0.719 1.00 95.25 539 GLN A CA 1
ATOM 4141 C C . GLN A 1 539 ? -13.640 11.459 1.622 1.00 95.25 539 GLN A C 1
ATOM 4143 O O . GLN A 1 539 ? -12.590 12.070 1.811 1.00 95.25 539 GLN A O 1
ATOM 4148 N N . SER A 1 540 ? -13.886 10.259 2.169 1.00 95.50 540 SER A N 1
ATOM 4149 C CA . SER A 1 540 ? -12.847 9.477 2.852 1.00 95.50 540 SER A CA 1
ATOM 4150 C C . SER A 1 540 ? -12.009 8.707 1.833 1.00 95.50 540 SER A C 1
ATOM 4152 O O . SER A 1 540 ? -12.549 7.942 1.028 1.00 95.50 540 SER A O 1
ATOM 4154 N N . LEU A 1 541 ? -10.690 8.900 1.854 1.00 96.31 541 LEU A N 1
ATOM 4155 C CA . LEU A 1 541 ? -9.785 8.328 0.848 1.00 96.31 541 LEU A CA 1
ATOM 4156 C C . LEU A 1 541 ? -8.860 7.233 1.376 1.00 96.31 541 LEU A C 1
ATOM 4158 O O . LEU A 1 541 ? -8.424 6.374 0.611 1.00 96.31 541 LEU A O 1
ATOM 4162 N N . TYR A 1 542 ? -8.536 7.258 2.665 1.00 98.31 542 TYR A N 1
ATOM 4163 C CA . TYR A 1 542 ? -7.635 6.281 3.261 1.00 98.31 542 TYR A CA 1
ATOM 4164 C C . TYR A 1 542 ? -7.797 6.252 4.768 1.00 98.31 542 TYR A C 1
ATOM 4166 O O . TYR A 1 542 ? -8.094 7.271 5.388 1.00 98.31 542 TYR A O 1
ATOM 4174 N N . HIS A 1 543 ? -7.622 5.083 5.364 1.00 98.50 543 HIS A N 1
ATOM 4175 C CA . HIS A 1 543 ? -7.704 4.911 6.802 1.00 98.50 543 HIS A CA 1
ATOM 4176 C C . HIS A 1 543 ? -6.375 4.397 7.343 1.00 98.50 543 HIS A C 1
ATOM 4178 O O . HIS A 1 543 ? -5.532 3.886 6.606 1.00 98.50 543 HIS A O 1
ATOM 4184 N N . PHE A 1 544 ? -6.157 4.555 8.642 1.00 98.62 544 PHE A N 1
ATOM 4185 C CA . PHE A 1 544 ? -4.901 4.179 9.272 1.00 98.62 544 PHE A CA 1
ATOM 4186 C C . PHE A 1 544 ? -5.105 3.839 10.743 1.00 98.62 544 PHE A C 1
ATOM 4188 O O . PHE A 1 544 ? -6.024 4.330 11.389 1.00 98.62 544 PHE A O 1
ATOM 4195 N N . THR A 1 545 ? -4.229 3.014 11.299 1.00 98.69 545 THR A N 1
ATOM 4196 C CA . THR A 1 545 ? -4.244 2.637 12.715 1.00 98.69 545 THR A CA 1
ATOM 4197 C C . THR A 1 545 ? -2.855 2.732 13.312 1.00 98.69 545 THR A C 1
ATOM 4199 O O . THR A 1 545 ? -1.872 2.449 12.630 1.00 98.69 545 THR A O 1
ATOM 4202 N N . VAL A 1 546 ? -2.760 3.129 14.581 1.00 98.69 546 VAL A N 1
ATOM 4203 C CA . VAL A 1 546 ? -1.487 3.201 15.312 1.00 98.69 546 VAL A CA 1
ATOM 4204 C C . VAL A 1 546 ? -1.653 2.613 16.706 1.00 98.69 546 VAL A C 1
ATOM 4206 O O . VAL A 1 546 ? -2.616 2.907 17.419 1.00 98.69 546 VAL A O 1
ATOM 4209 N N . GLY A 1 547 ? -0.686 1.803 17.125 1.00 98.31 547 GLY A N 1
ATOM 4210 C CA . GLY A 1 547 ? -0.655 1.224 18.462 1.00 98.31 547 GLY A CA 1
ATOM 4211 C C . GLY A 1 547 ? 0.636 0.469 18.748 1.00 98.31 547 GLY A C 1
ATOM 4212 O O . GLY A 1 547 ? 1.562 0.437 17.933 1.00 98.31 547 GLY A O 1
ATOM 4213 N N . LYS A 1 548 ? 0.702 -0.161 19.925 1.00 98.00 548 LYS A N 1
ATOM 4214 C CA . LYS A 1 548 ? 1.815 -1.049 20.274 1.00 98.00 548 LYS A CA 1
ATOM 4215 C C . LYS A 1 548 ? 1.640 -2.381 19.540 1.00 98.00 548 LYS A C 1
ATOM 4217 O O . LYS A 1 548 ? 0.630 -3.045 19.774 1.00 98.00 548 LYS A O 1
ATOM 4222 N N . PRO A 1 549 ? 2.562 -2.781 18.649 1.00 96.25 549 PRO A N 1
ATOM 4223 C CA . PRO A 1 549 ? 2.398 -4.008 17.880 1.00 96.25 549 PRO A CA 1
ATOM 4224 C C . PRO A 1 549 ? 2.488 -5.244 18.776 1.00 96.25 549 PRO A C 1
ATOM 4226 O O . PRO A 1 549 ? 3.328 -5.308 19.674 1.00 96.25 549 PRO A O 1
ATOM 4229 N N . ARG A 1 550 ? 1.685 -6.262 18.465 1.00 93.62 550 ARG A N 1
ATOM 4230 C CA . ARG A 1 550 ? 1.927 -7.646 18.886 1.00 93.62 550 ARG A CA 1
ATOM 4231 C C . ARG A 1 550 ? 2.540 -8.402 17.716 1.00 93.62 550 ARG A C 1
ATOM 4233 O O . ARG A 1 550 ? 1.985 -8.393 16.619 1.00 93.62 550 ARG A O 1
ATOM 4240 N N . LEU A 1 551 ? 3.701 -9.008 17.944 1.00 88.06 551 LEU A N 1
ATOM 4241 C CA . LEU A 1 551 ? 4.410 -9.767 16.919 1.00 88.06 551 LEU A CA 1
ATOM 4242 C C . LEU A 1 551 ? 3.839 -11.184 16.835 1.00 88.06 551 LEU A C 1
ATOM 4244 O O . LEU A 1 551 ? 3.592 -11.812 17.862 1.00 88.06 551 LEU A O 1
ATOM 4248 N N . ASP A 1 552 ? 3.633 -11.667 15.613 1.00 84.50 552 ASP A N 1
ATOM 4249 C CA . ASP A 1 552 ? 3.350 -13.076 15.362 1.00 84.50 552 ASP A CA 1
ATOM 4250 C C . ASP A 1 552 ? 4.679 -13.825 15.241 1.00 84.50 552 ASP A C 1
ATOM 4252 O O . ASP A 1 552 ? 5.382 -13.703 14.237 1.00 84.50 552 ASP A O 1
ATOM 4256 N N . GLU A 1 553 ? 5.038 -14.575 16.282 1.00 88.06 553 GLU A N 1
ATOM 4257 C CA . GLU A 1 553 ? 6.301 -15.322 16.351 1.00 88.06 553 GLU A CA 1
ATOM 4258 C C . GLU A 1 553 ? 6.387 -16.453 15.316 1.00 88.06 553 GLU A C 1
ATOM 4260 O O . GLU A 1 553 ? 7.471 -16.972 15.064 1.00 88.06 553 GLU A O 1
ATOM 4265 N N . ARG A 1 554 ? 5.267 -16.817 14.675 1.00 89.25 554 ARG A N 1
ATOM 4266 C CA . ARG A 1 554 ? 5.245 -17.820 13.603 1.00 89.25 554 ARG A CA 1
ATOM 4267 C C . ARG A 1 554 ? 5.767 -17.271 12.276 1.00 89.25 554 ARG A C 1
ATOM 4269 O O . ARG A 1 554 ? 6.107 -18.058 11.397 1.00 89.25 554 ARG A O 1
ATOM 4276 N N . ILE A 1 555 ? 5.779 -15.947 12.102 1.00 87.81 555 ILE A N 1
ATOM 4277 C CA . ILE A 1 555 ? 6.254 -15.298 10.878 1.00 87.81 555 ILE A CA 1
ATOM 4278 C C . ILE A 1 555 ? 7.707 -14.889 11.073 1.00 87.81 555 ILE A C 1
ATOM 4280 O O . ILE A 1 555 ? 8.035 -13.941 11.793 1.00 87.81 555 ILE A O 1
ATOM 4284 N N . GLU A 1 556 ? 8.589 -15.562 10.354 1.00 92.88 556 GLU A N 1
ATOM 4285 C CA . GLU A 1 556 ? 10.008 -15.269 10.399 1.00 92.88 556 GLU A CA 1
ATOM 4286 C C . GLU A 1 556 ? 10.340 -13.996 9.615 1.00 92.88 556 GLU A C 1
ATOM 4288 O O . GLU A 1 556 ? 9.687 -13.637 8.630 1.00 92.88 556 GLU A O 1
ATOM 4293 N N . THR A 1 557 ? 11.384 -13.297 10.060 1.00 92.88 557 THR A N 1
ATOM 4294 C CA . THR A 1 557 ? 11.928 -12.119 9.375 1.00 92.88 557 THR A CA 1
ATOM 4295 C C . THR A 1 557 ? 13.374 -12.394 8.997 1.00 92.88 557 THR A C 1
ATOM 4297 O O . THR A 1 557 ? 14.219 -12.558 9.871 1.00 92.88 557 THR A O 1
ATOM 4300 N N . LEU A 1 558 ? 13.648 -12.437 7.698 1.00 93.44 558 LEU A N 1
ATOM 4301 C CA . LEU A 1 558 ? 14.968 -12.668 7.123 1.00 93.44 558 LEU A CA 1
ATOM 4302 C C . LEU A 1 558 ? 15.539 -11.345 6.590 1.00 93.44 558 LEU A C 1
ATOM 4304 O O . LEU A 1 558 ? 14.788 -10.437 6.219 1.00 93.44 558 LEU A O 1
ATOM 4308 N N . ALA A 1 559 ? 16.865 -11.233 6.532 1.00 92.00 559 ALA A N 1
ATOM 4309 C CA . ALA A 1 559 ? 17.532 -10.038 6.017 1.00 92.00 559 ALA A CA 1
ATOM 4310 C C . ALA A 1 559 ? 17.280 -9.834 4.510 1.00 92.00 559 ALA A C 1
ATOM 4312 O O . ALA A 1 559 ? 17.045 -10.791 3.773 1.00 92.00 559 ALA A O 1
ATOM 4313 N N . ALA A 1 560 ? 17.315 -8.576 4.061 1.00 92.44 560 ALA A N 1
ATOM 4314 C CA . ALA A 1 560 ? 16.934 -8.180 2.704 1.00 92.44 560 ALA A CA 1
ATOM 4315 C C . ALA A 1 560 ? 17.842 -8.755 1.599 1.00 92.44 560 ALA A C 1
ATOM 4317 O O . ALA A 1 560 ? 17.328 -9.308 0.628 1.00 92.44 560 ALA A O 1
ATOM 4318 N N . TYR A 1 561 ? 19.170 -8.669 1.763 1.00 92.19 561 TYR A N 1
ATOM 4319 C CA . TYR A 1 561 ? 20.153 -8.954 0.702 1.00 92.19 561 TYR A CA 1
ATOM 4320 C C . TYR A 1 561 ? 21.290 -9.890 1.160 1.00 92.19 561 TYR A C 1
ATOM 4322 O O . TYR A 1 561 ? 22.469 -9.602 0.963 1.00 92.19 561 TYR A O 1
ATOM 4330 N N . THR A 1 562 ? 20.958 -11.032 1.768 1.00 74.81 562 THR A N 1
ATOM 4331 C CA . THR A 1 562 ? 21.929 -11.974 2.376 1.00 74.81 562 THR A CA 1
ATOM 4332 C C . THR A 1 562 ? 22.978 -12.569 1.428 1.00 74.81 562 THR A C 1
ATOM 4334 O O . THR A 1 562 ? 23.999 -13.056 1.898 1.00 74.81 562 THR A O 1
ATOM 4337 N N . ASN A 1 563 ? 22.767 -12.538 0.108 1.00 61.47 563 ASN A N 1
ATOM 4338 C CA . ASN A 1 563 ? 23.605 -13.255 -0.865 1.00 61.47 563 ASN A CA 1
ATOM 4339 C C . ASN A 1 563 ? 24.601 -12.353 -1.625 1.00 61.47 563 ASN A C 1
ATOM 4341 O O . ASN A 1 563 ? 25.167 -12.783 -2.628 1.00 61.47 563 ASN A O 1
ATOM 4345 N N . ARG A 1 564 ? 24.809 -11.098 -1.197 1.00 63.22 564 ARG A N 1
ATOM 4346 C CA . ARG A 1 564 ? 25.633 -10.117 -1.935 1.00 63.22 564 ARG A CA 1
ATOM 4347 C C . ARG A 1 564 ? 27.098 -9.992 -1.494 1.00 63.22 564 ARG A C 1
ATOM 4349 O O . ARG A 1 564 ? 27.871 -9.341 -2.194 1.00 63.22 564 ARG A O 1
ATOM 4356 N N . GLU A 1 565 ? 27.524 -10.636 -0.407 1.00 41.06 565 GLU A N 1
ATOM 4357 C CA . GLU A 1 565 ? 28.893 -10.479 0.131 1.00 41.06 565 GLU A CA 1
ATOM 4358 C C . GLU A 1 565 ? 30.016 -11.151 -0.695 1.00 41.06 565 GLU A C 1
ATOM 4360 O O . GLU A 1 565 ? 31.192 -10.946 -0.405 1.00 41.06 565 GLU A O 1
ATOM 4365 N N . THR A 1 566 ? 29.722 -11.889 -1.771 1.00 32.88 566 THR A N 1
ATOM 4366 C CA . THR A 1 566 ? 30.745 -12.600 -2.573 1.00 32.88 566 THR A CA 1
ATOM 4367 C C . THR A 1 566 ? 31.178 -11.916 -3.876 1.00 32.88 566 THR A C 1
ATOM 4369 O O . THR A 1 566 ? 32.038 -12.454 -4.570 1.00 32.88 566 THR A O 1
ATOM 4372 N N . ALA A 1 567 ? 30.656 -10.736 -4.230 1.00 30.47 567 ALA A N 1
ATOM 4373 C CA . ALA A 1 567 ? 30.919 -10.118 -5.544 1.00 30.47 567 ALA A CA 1
ATOM 4374 C C . ALA A 1 567 ? 31.852 -8.888 -5.535 1.00 30.47 567 ALA A C 1
ATOM 4376 O O . ALA A 1 567 ? 32.045 -8.260 -6.576 1.00 30.47 567 ALA A O 1
ATOM 4377 N N . VAL A 1 568 ? 32.469 -8.541 -4.399 1.00 30.80 568 VAL A N 1
ATOM 4378 C CA . VAL A 1 568 ? 33.440 -7.432 -4.313 1.00 30.80 568 VAL A CA 1
ATOM 4379 C C . VAL A 1 568 ? 34.806 -7.957 -3.874 1.00 30.80 568 VAL A C 1
ATOM 4381 O O . VAL A 1 568 ? 35.318 -7.615 -2.816 1.00 30.80 568 VAL A O 1
ATOM 4384 N N . SER A 1 569 ? 35.417 -8.812 -4.694 1.00 26.41 569 SER A N 1
ATOM 4385 C CA . SER A 1 569 ? 36.872 -8.989 -4.681 1.00 26.41 569 SER A CA 1
ATOM 4386 C C . SER A 1 569 ? 37.356 -9.621 -5.987 1.00 26.41 569 SER A C 1
ATOM 4388 O O . SER A 1 569 ? 36.990 -10.741 -6.324 1.00 26.41 569 SER A O 1
ATOM 4390 N N . THR A 1 570 ? 38.230 -8.888 -6.681 1.00 25.20 570 THR A N 1
ATOM 4391 C CA . THR A 1 570 ? 39.067 -9.279 -7.835 1.00 25.20 570 THR A CA 1
ATOM 4392 C C . THR A 1 570 ? 38.404 -9.413 -9.220 1.00 25.20 570 THR A C 1
ATOM 4394 O O . THR A 1 570 ? 37.693 -10.358 -9.529 1.00 25.20 570 THR A O 1
ATOM 4397 N N . ALA A 1 571 ? 38.755 -8.489 -10.122 1.00 24.44 571 ALA A N 1
ATOM 4398 C CA . ALA A 1 571 ? 39.050 -8.838 -11.520 1.00 24.44 571 ALA A CA 1
ATOM 4399 C C . ALA A 1 571 ? 40.448 -9.516 -11.569 1.00 24.44 571 ALA A C 1
ATOM 4401 O O . ALA A 1 571 ? 41.213 -9.255 -10.633 1.00 24.44 571 ALA A O 1
ATOM 4402 N N . PRO A 1 572 ? 40.871 -10.282 -12.610 1.00 36.41 572 PRO A N 1
ATOM 4403 C CA . PRO A 1 572 ? 40.364 -10.317 -13.993 1.00 36.41 572 PRO A CA 1
ATOM 4404 C C . PRO A 1 572 ? 40.331 -11.717 -14.687 1.00 36.41 572 PRO A C 1
ATOM 4406 O O . PRO A 1 572 ? 40.729 -12.731 -14.129 1.00 36.41 572 PRO A O 1
ATOM 4409 N N . ASN A 1 573 ? 39.977 -11.674 -15.981 1.00 23.78 573 ASN A N 1
ATOM 4410 C CA . ASN A 1 573 ? 40.353 -12.541 -17.115 1.00 23.78 573 ASN A CA 1
ATOM 4411 C C . ASN A 1 573 ? 39.348 -13.539 -17.723 1.00 23.78 573 ASN A C 1
ATOM 4413 O O . ASN A 1 573 ? 38.784 -14.426 -17.098 1.00 23.78 573 ASN A O 1
ATOM 4417 N N . VAL A 1 574 ? 39.238 -13.360 -19.040 1.00 31.92 574 VAL A N 1
ATOM 4418 C CA . VAL A 1 574 ? 38.568 -14.140 -20.081 1.00 31.92 574 VAL A CA 1
ATOM 4419 C C . VAL A 1 574 ? 39.163 -15.548 -20.191 1.00 31.92 574 VAL A C 1
ATOM 4421 O O . VAL A 1 574 ? 40.384 -15.671 -20.252 1.00 31.92 574 VAL A O 1
ATOM 4424 N N . THR A 1 575 ? 38.322 -16.588 -20.301 1.00 23.09 575 THR A N 1
ATOM 4425 C CA . THR A 1 575 ? 38.329 -17.613 -21.381 1.00 23.09 575 THR A CA 1
ATOM 4426 C C . THR A 1 575 ? 37.250 -18.702 -21.174 1.00 23.09 575 THR A C 1
ATOM 4428 O O . THR A 1 575 ? 37.155 -19.289 -20.109 1.00 23.09 575 THR A O 1
ATOM 4431 N N . ALA A 1 576 ? 36.457 -18.923 -22.236 1.00 22.88 576 ALA A N 1
ATOM 4432 C CA . ALA A 1 576 ? 35.765 -20.141 -22.714 1.00 22.88 576 ALA A CA 1
ATOM 4433 C C . ALA A 1 576 ? 35.059 -21.143 -21.748 1.00 22.88 576 ALA A C 1
ATOM 4435 O O . ALA A 1 576 ? 35.721 -21.967 -21.135 1.00 22.88 576 ALA A O 1
ATOM 4436 N N . GLU A 1 577 ? 33.711 -21.105 -21.755 1.00 22.39 577 GLU A N 1
ATOM 4437 C CA . GLU A 1 577 ? 32.709 -22.161 -22.113 1.00 22.39 577 GLU A CA 1
ATOM 4438 C C . GLU A 1 577 ? 32.755 -23.631 -21.552 1.00 22.39 577 GLU A C 1
ATOM 4440 O O . GLU A 1 577 ? 33.760 -24.057 -20.999 1.00 22.39 577 GLU A O 1
ATOM 4445 N N . PRO A 1 578 ? 31.650 -24.429 -21.614 1.00 36.56 578 PRO A N 1
ATOM 4446 C CA . PRO A 1 578 ? 30.826 -24.817 -20.451 1.00 36.56 578 PRO A CA 1
ATOM 4447 C C . PRO A 1 578 ? 30.705 -26.344 -20.209 1.00 36.56 578 PRO A C 1
ATOM 4449 O O . PRO A 1 578 ? 30.964 -27.135 -21.111 1.00 36.56 578 PRO A O 1
ATOM 4452 N N . ILE A 1 579 ? 30.192 -26.776 -19.040 1.00 23.98 579 ILE A N 1
ATOM 4453 C CA . ILE A 1 579 ? 29.616 -28.129 -18.845 1.00 23.98 579 ILE A CA 1
ATOM 4454 C C . ILE A 1 579 ? 28.392 -28.081 -17.906 1.00 23.98 579 ILE A C 1
ATOM 4456 O O . ILE A 1 579 ? 28.483 -27.636 -16.765 1.00 23.98 579 ILE A O 1
ATOM 4460 N N . MET A 1 580 ? 27.256 -28.580 -18.410 1.00 23.84 580 MET A N 1
ATOM 4461 C CA . MET A 1 580 ? 26.038 -28.943 -17.672 1.00 23.84 580 MET A CA 1
ATOM 4462 C C . MET A 1 580 ? 26.239 -30.213 -16.827 1.00 23.84 580 MET A C 1
ATOM 4464 O O . MET A 1 580 ? 26.783 -31.189 -17.338 1.00 23.84 580 MET A O 1
ATOM 4468 N N . SER A 1 581 ? 25.630 -30.282 -15.638 1.00 22.08 581 SER A N 1
ATOM 4469 C CA . SER A 1 581 ? 24.906 -31.493 -15.208 1.00 22.08 581 SER A CA 1
ATOM 4470 C C . SER A 1 581 ? 23.896 -31.183 -14.100 1.00 22.08 581 SER A C 1
ATOM 4472 O O . SER A 1 581 ? 24.253 -30.668 -13.044 1.00 22.08 581 SER A O 1
ATOM 4474 N N . THR A 1 582 ? 22.644 -31.530 -14.370 1.00 24.89 582 THR A N 1
ATOM 4475 C CA . THR A 1 582 ? 21.466 -31.510 -13.498 1.00 24.89 582 THR A CA 1
ATOM 4476 C C . THR A 1 582 ? 21.413 -32.733 -12.582 1.00 24.89 582 THR A C 1
ATOM 4478 O O . THR A 1 582 ? 21.564 -33.847 -13.082 1.00 24.89 582 THR A O 1
ATOM 4481 N N . THR A 1 583 ? 21.056 -32.547 -11.311 1.00 22.75 583 THR A N 1
ATOM 4482 C CA . THR A 1 583 ? 20.353 -33.559 -10.499 1.00 22.75 583 THR A CA 1
ATOM 4483 C C . THR A 1 583 ? 19.439 -32.852 -9.495 1.00 22.75 583 THR A C 1
ATOM 4485 O O . THR A 1 583 ? 19.925 -32.194 -8.578 1.00 22.75 583 THR A O 1
ATOM 4488 N N . GLU A 1 584 ? 18.128 -32.971 -9.711 1.00 24.62 584 GLU A N 1
ATOM 4489 C CA . GLU A 1 584 ? 17.054 -32.651 -8.763 1.00 24.62 584 GLU A CA 1
ATOM 4490 C C . GLU A 1 584 ? 16.871 -33.825 -7.785 1.00 24.62 584 GLU A C 1
ATOM 4492 O O . GLU A 1 584 ? 16.801 -34.977 -8.216 1.00 24.62 584 GLU A O 1
ATOM 4497 N N . GLU A 1 585 ? 16.760 -33.545 -6.485 1.00 24.53 585 GLU A N 1
ATOM 4498 C CA . GLU A 1 585 ? 16.310 -34.503 -5.465 1.00 24.53 585 GLU A CA 1
ATOM 4499 C C . GLU A 1 585 ? 14.951 -34.057 -4.901 1.00 24.53 585 GLU A C 1
ATOM 4501 O O . GLU A 1 585 ? 14.750 -32.888 -4.574 1.00 24.53 585 GLU A O 1
ATOM 4506 N N . ALA A 1 586 ? 14.016 -35.008 -4.821 1.00 25.30 586 ALA A N 1
ATOM 4507 C CA . ALA A 1 586 ? 12.623 -34.841 -4.411 1.00 25.30 586 ALA A CA 1
ATOM 4508 C C . ALA A 1 586 ? 12.420 -34.911 -2.879 1.00 25.30 586 ALA A C 1
ATOM 4510 O O . ALA A 1 586 ? 13.119 -35.646 -2.181 1.00 25.30 586 ALA A O 1
ATOM 4511 N N . SER A 1 587 ? 11.411 -34.193 -2.373 1.00 25.28 587 SER A N 1
ATOM 4512 C CA . SER A 1 587 ? 10.992 -34.143 -0.956 1.00 25.28 587 SER A CA 1
ATOM 4513 C C . SER A 1 587 ? 9.944 -35.228 -0.596 1.00 25.28 587 SER A C 1
ATOM 4515 O O . SER A 1 587 ? 9.162 -35.598 -1.470 1.00 25.28 587 SER A O 1
ATOM 4517 N N . PRO A 1 588 ? 9.867 -35.728 0.663 1.00 34.16 588 PRO A N 1
ATOM 4518 C CA . PRO A 1 588 ? 8.997 -36.853 1.054 1.00 34.16 588 PRO A CA 1
ATOM 4519 C C . PRO A 1 588 ? 7.607 -36.445 1.613 1.00 34.16 588 PRO A C 1
ATOM 4521 O O . PRO A 1 588 ? 7.484 -35.454 2.330 1.00 34.16 588 PRO A O 1
ATOM 4524 N N . GLU A 1 589 ? 6.573 -37.253 1.335 1.00 29.50 589 GLU A N 1
ATOM 4525 C CA . GLU A 1 589 ? 5.160 -37.102 1.766 1.00 29.50 589 GLU A CA 1
ATOM 4526 C C . GLU A 1 589 ? 4.888 -37.509 3.244 1.00 29.50 589 GLU A C 1
ATOM 4528 O O . GLU A 1 589 ? 5.550 -38.395 3.787 1.00 29.50 589 GLU A O 1
ATOM 4533 N N . MET A 1 590 ? 3.879 -36.900 3.903 1.00 30.61 590 MET A N 1
ATOM 4534 C CA . MET A 1 590 ? 3.477 -37.147 5.313 1.00 30.61 590 MET A CA 1
ATOM 4535 C C . MET A 1 590 ? 2.169 -37.964 5.468 1.00 30.61 590 MET A C 1
ATOM 4537 O O . MET A 1 590 ? 1.191 -37.717 4.770 1.00 30.61 590 MET A O 1
ATOM 4541 N N . SER A 1 591 ? 2.104 -38.867 6.459 1.00 31.06 591 SER A N 1
ATOM 4542 C CA . SER A 1 591 ? 0.929 -39.698 6.834 1.00 31.06 591 SER A CA 1
ATOM 4543 C C . SER A 1 591 ? -0.099 -38.991 7.765 1.00 31.06 591 SER A C 1
ATOM 4545 O O . SER A 1 591 ? 0.267 -38.027 8.443 1.00 31.06 591 SER A O 1
ATOM 4547 N N . PRO A 1 592 ? -1.375 -39.453 7.858 1.00 42.38 592 PRO A N 1
ATOM 4548 C CA . PRO A 1 592 ? -2.446 -38.771 8.612 1.00 42.38 592 PRO A CA 1
ATOM 4549 C C . PRO A 1 592 ? -2.336 -38.873 10.149 1.00 42.38 592 PRO A C 1
ATOM 4551 O O . PRO A 1 592 ? -1.860 -39.868 10.691 1.00 42.38 592 PRO A O 1
ATOM 4554 N N . ARG A 1 593 ? -2.819 -37.829 10.853 1.00 67.44 593 ARG A N 1
ATOM 4555 C CA . ARG A 1 593 ? -2.580 -37.566 12.292 1.00 67.44 593 ARG A CA 1
ATOM 4556 C C . ARG A 1 593 ? -3.416 -38.397 13.296 1.00 67.44 593 ARG A C 1
ATOM 4558 O O . ARG A 1 593 ? -2.923 -38.635 14.388 1.00 67.44 593 ARG A O 1
ATOM 4565 N N . PHE A 1 594 ? -4.631 -38.861 12.985 1.00 79.06 594 PHE A N 1
ATOM 4566 C CA . PHE A 1 594 ? -5.438 -39.775 13.834 1.00 79.06 594 PHE A CA 1
ATOM 4567 C C . PHE A 1 594 ? -6.455 -40.560 12.982 1.00 79.06 594 PHE A C 1
ATOM 4569 O O . PHE A 1 594 ? -6.639 -40.243 11.808 1.00 79.06 594 PHE A O 1
ATOM 4576 N N . GLN A 1 595 ? -7.121 -41.579 13.543 1.00 84.00 595 GLN A N 1
ATOM 4577 C CA . GLN A 1 595 ? -8.042 -42.452 12.798 1.00 84.00 595 GLN A CA 1
ATOM 4578 C C . GLN A 1 595 ? -9.514 -42.140 13.096 1.00 84.00 595 GLN A C 1
ATOM 4580 O O . GLN A 1 595 ? -9.928 -42.041 14.251 1.00 84.00 595 GLN A O 1
ATOM 4585 N N . ARG A 1 596 ? -10.334 -42.035 12.048 1.00 85.06 596 ARG A N 1
ATOM 4586 C CA . ARG A 1 596 ? -11.799 -41.993 12.159 1.00 85.06 596 ARG A CA 1
ATOM 4587 C C . ARG A 1 596 ? -12.359 -43.392 11.949 1.00 85.06 596 ARG A C 1
ATOM 4589 O O . ARG A 1 596 ? -11.920 -44.094 11.039 1.00 85.06 596 ARG A O 1
ATOM 4596 N N . ILE A 1 597 ? -13.276 -43.815 12.813 1.00 81.62 597 ILE A N 1
ATOM 4597 C CA . ILE A 1 597 ? -13.844 -45.165 12.778 1.00 81.62 597 ILE A CA 1
ATOM 4598 C C . ILE A 1 597 ? -15.358 -45.130 12.978 1.00 81.62 597 ILE A C 1
ATOM 4600 O O . ILE A 1 597 ? -15.883 -44.332 13.752 1.00 81.62 597 ILE A O 1
ATOM 4604 N N . SER A 1 598 ? -16.063 -46.052 12.324 1.00 84.38 598 SER A N 1
ATOM 4605 C CA . SER A 1 598 ? -17.512 -46.194 12.480 1.00 84.38 598 SER A CA 1
ATOM 4606 C C . SER A 1 598 ? -17.900 -46.624 13.898 1.00 84.38 598 SER A C 1
ATOM 4608 O O . SER A 1 598 ? -17.134 -47.299 14.594 1.00 84.38 598 SER A O 1
ATOM 4610 N N . ALA A 1 599 ? -19.133 -46.312 14.308 1.00 81.94 599 ALA A N 1
ATOM 4611 C CA . ALA A 1 599 ? -19.702 -46.780 15.572 1.00 81.94 599 ALA A CA 1
ATOM 4612 C C . ALA A 1 599 ? -19.633 -48.312 15.738 1.00 81.94 599 ALA A C 1
ATOM 4614 O O . ALA A 1 599 ? -19.361 -48.795 16.836 1.00 81.94 599 ALA A O 1
ATOM 4615 N N . GLN A 1 600 ? -19.794 -49.075 14.650 1.00 79.62 600 GLN A N 1
ATOM 4616 C CA . GLN A 1 600 ? -19.677 -50.536 14.672 1.00 79.62 600 GLN A CA 1
ATOM 4617 C C . GLN A 1 600 ? -18.239 -50.981 14.968 1.00 79.62 600 GLN A C 1
ATOM 4619 O O . GLN A 1 600 ? -18.004 -51.806 15.851 1.00 79.62 600 GLN A O 1
ATOM 4624 N N . ARG A 1 601 ? -17.254 -50.373 14.295 1.00 80.06 601 ARG A N 1
ATOM 4625 C CA . ARG A 1 601 ? -15.836 -50.664 14.531 1.00 80.06 601 ARG A CA 1
ATOM 4626 C C . ARG A 1 601 ? -15.388 -50.237 15.930 1.00 80.06 601 ARG A C 1
ATOM 4628 O O . ARG A 1 601 ? -14.602 -50.936 16.572 1.00 80.06 601 ARG A O 1
ATOM 4635 N N . ALA A 1 602 ? -15.902 -49.113 16.417 1.00 85.12 602 ALA A N 1
ATOM 4636 C CA . ALA A 1 602 ? -15.685 -48.641 17.776 1.00 85.12 602 ALA A CA 1
ATOM 4637 C C . ALA A 1 602 ? -16.279 -49.611 18.809 1.00 85.12 602 ALA A C 1
ATOM 4639 O O . ALA A 1 602 ? -15.593 -49.971 19.764 1.00 85.12 602 ALA A O 1
ATOM 4640 N N . ALA A 1 603 ? -17.498 -50.115 18.587 1.00 85.31 603 ALA A N 1
ATOM 4641 C CA . ALA A 1 603 ? -18.123 -51.121 19.442 1.00 85.31 603 ALA A CA 1
ATOM 4642 C C . ALA A 1 603 ? -17.295 -52.419 19.509 1.00 85.31 603 ALA A C 1
ATOM 4644 O O . ALA A 1 603 ? -17.046 -52.927 20.604 1.00 85.31 603 ALA A O 1
ATOM 4645 N N . GLU A 1 604 ? -16.781 -52.909 18.375 1.00 82.62 604 GLU A N 1
ATOM 4646 C CA . GLU A 1 604 ? -15.880 -54.072 18.322 1.00 82.62 604 GLU A CA 1
ATOM 4647 C C . GLU A 1 604 ? -14.578 -53.857 19.105 1.00 82.62 604 GLU A C 1
ATOM 4649 O O . GLU A 1 604 ? -14.087 -54.770 19.771 1.00 82.62 604 GLU A O 1
ATOM 4654 N N . LEU A 1 605 ? -13.967 -52.673 18.991 1.00 82.75 605 LEU A N 1
ATOM 4655 C CA . LEU A 1 605 ? -12.744 -52.326 19.719 1.00 82.75 605 LEU A CA 1
ATOM 4656 C C . LEU A 1 605 ? -13.025 -52.227 21.224 1.00 82.75 605 LEU A C 1
ATOM 4658 O O . LEU A 1 605 ? -12.332 -52.863 22.014 1.00 82.75 605 LEU A O 1
ATOM 4662 N N . ILE A 1 606 ? -14.086 -51.527 21.629 1.00 86.00 606 ILE A N 1
ATOM 4663 C CA . ILE A 1 606 ? -14.496 -51.418 23.035 1.00 86.00 606 ILE A CA 1
ATOM 4664 C C . ILE A 1 606 ? -14.761 -52.805 23.634 1.00 86.00 606 ILE A C 1
ATOM 4666 O O . ILE A 1 606 ? -14.295 -53.090 24.736 1.00 86.00 606 ILE A O 1
ATOM 4670 N N . GLN A 1 607 ? -15.467 -53.693 22.929 1.00 83.50 607 GLN A N 1
ATOM 4671 C CA . GLN A 1 607 ? -15.732 -55.053 23.410 1.00 83.50 607 GLN A CA 1
ATOM 4672 C C . GLN A 1 607 ? -14.446 -55.886 23.529 1.00 83.50 607 GLN A C 1
ATOM 4674 O O . GLN A 1 607 ? -14.248 -56.535 24.556 1.00 83.50 607 GLN A O 1
ATOM 4679 N N . ARG A 1 608 ? -13.536 -55.811 22.546 1.00 79.88 608 ARG A N 1
ATOM 4680 C CA . ARG A 1 608 ? -12.226 -56.488 22.601 1.00 79.88 608 ARG A CA 1
ATOM 4681 C C . ARG A 1 608 ? -11.363 -55.998 23.765 1.00 79.88 608 ARG A C 1
ATOM 4683 O O . ARG A 1 608 ? -10.798 -56.812 24.488 1.00 79.88 608 ARG A O 1
ATOM 4690 N N . HIS A 1 609 ? -11.297 -54.687 23.988 1.00 76.06 609 HIS A N 1
ATOM 4691 C CA . HIS A 1 609 ? -10.489 -54.100 25.061 1.00 76.06 609 HIS A CA 1
ATOM 4692 C C . HIS A 1 609 ? -11.118 -54.260 26.456 1.00 76.06 609 HIS A C 1
ATOM 4694 O O . HIS A 1 609 ? -10.381 -54.320 27.436 1.00 76.06 609 HIS A O 1
ATOM 4700 N N . ARG A 1 610 ? -12.450 -54.392 26.570 1.00 73.69 610 ARG A N 1
ATOM 4701 C CA . ARG A 1 610 ? -13.141 -54.733 27.833 1.00 73.69 610 ARG A CA 1
ATOM 4702 C C . ARG A 1 610 ? -12.908 -56.179 28.278 1.00 73.69 610 ARG A C 1
ATOM 4704 O O . ARG A 1 610 ? -13.011 -56.464 29.465 1.00 73.69 610 ARG A O 1
ATOM 4711 N N . GLN A 1 611 ? -12.625 -57.085 27.342 1.00 67.12 611 GLN A N 1
ATOM 4712 C CA . GLN A 1 611 ? -12.295 -58.485 27.634 1.00 67.12 611 GLN A CA 1
ATOM 4713 C C . GLN A 1 611 ? -10.809 -58.683 27.990 1.00 67.12 611 GLN A C 1
ATOM 4715 O O . GLN A 1 611 ? -10.444 -59.731 28.521 1.00 67.12 611 GLN A O 1
ATOM 4720 N N . ALA A 1 612 ? -9.955 -57.686 27.731 1.00 63.50 612 ALA A N 1
ATOM 4721 C CA . ALA A 1 612 ? -8.555 -57.675 28.146 1.00 63.50 612 ALA A CA 1
ATOM 4722 C C . ALA A 1 612 ? -8.421 -57.261 29.624 1.00 63.50 612 ALA A C 1
ATOM 4724 O O . ALA A 1 612 ? -9.119 -56.362 30.091 1.00 63.50 612 ALA A O 1
ATOM 4725 N N . SER A 1 613 ? -7.514 -57.904 30.368 1.00 48.47 613 SER A N 1
ATOM 4726 C CA . SER A 1 613 ? -7.296 -57.625 31.793 1.00 48.47 613 SER A CA 1
ATOM 4727 C C . SER A 1 613 ? -5.811 -57.323 32.064 1.00 48.47 613 SER A C 1
ATOM 4729 O O . SER A 1 613 ? -4.998 -58.245 31.952 1.00 48.47 613 SER A O 1
ATOM 4731 N N . PRO A 1 614 ? -5.433 -56.077 32.432 1.00 53.59 614 PRO A N 1
ATOM 4732 C CA . PRO A 1 614 ? -6.302 -54.917 32.679 1.00 53.59 614 PRO A CA 1
ATOM 4733 C C . PRO A 1 614 ? -6.842 -54.269 31.384 1.00 53.59 614 PRO A C 1
ATOM 4735 O O . PRO A 1 614 ? -6.237 -54.440 30.325 1.00 53.59 614 PRO A O 1
ATOM 4738 N N . PRO A 1 615 ? -7.952 -53.507 31.455 1.00 59.78 615 PRO A N 1
ATOM 4739 C CA . PRO A 1 615 ? -8.477 -52.772 30.307 1.00 59.78 615 PRO A CA 1
ATOM 4740 C C . PRO A 1 615 ? -7.468 -51.717 29.838 1.00 59.78 615 PRO A C 1
ATOM 4742 O O . PRO A 1 615 ? -6.939 -50.948 30.639 1.00 59.78 615 PRO A O 1
ATOM 4745 N N . THR A 1 616 ? -7.201 -51.689 28.532 1.00 78.56 616 THR A N 1
ATOM 4746 C CA . THR A 1 616 ? -6.123 -50.883 27.930 1.00 78.56 616 THR A CA 1
ATOM 4747 C C . THR A 1 616 ? -6.603 -49.670 27.132 1.00 78.56 616 THR A C 1
ATOM 4749 O O . THR A 1 616 ? -5.767 -48.911 26.666 1.00 78.56 616 THR A O 1
ATOM 4752 N N . LEU A 1 617 ? -7.915 -49.458 26.975 1.00 88.44 617 LEU A N 1
ATOM 4753 C CA . LEU A 1 617 ? -8.483 -48.369 26.168 1.00 88.44 617 LEU A CA 1
ATOM 4754 C C . LEU A 1 617 ? -8.960 -47.207 27.051 1.00 88.44 617 LEU A C 1
ATOM 4756 O O . LEU A 1 617 ? -9.823 -47.401 27.909 1.00 88.44 617 LEU A O 1
ATOM 4760 N N . ALA A 1 618 ? -8.455 -45.999 26.801 1.00 91.50 618 ALA A N 1
ATOM 4761 C CA . ALA A 1 618 ? -8.977 -44.775 27.400 1.00 91.50 618 ALA A CA 1
ATOM 4762 C C . ALA A 1 618 ? -10.160 -44.257 26.568 1.00 91.50 618 ALA A C 1
ATOM 4764 O O . ALA A 1 618 ? -9.994 -43.860 25.415 1.00 91.50 618 ALA A O 1
ATOM 4765 N N . LEU A 1 619 ? -11.361 -44.286 27.147 1.00 93.75 619 LEU A N 1
ATOM 4766 C CA . LEU A 1 619 ? -12.595 -43.858 26.492 1.00 93.75 619 LEU A CA 1
ATOM 4767 C C . LEU A 1 619 ? -13.029 -42.493 27.038 1.00 93.75 619 LEU A C 1
ATOM 4769 O O . LEU A 1 619 ? -13.207 -42.347 28.248 1.00 93.75 619 LEU A O 1
ATOM 4773 N N . PHE A 1 620 ? -13.229 -41.516 26.156 1.00 94.75 620 PHE A N 1
ATOM 4774 C CA . PHE A 1 620 ? -13.626 -40.159 26.525 1.00 94.75 620 PHE A CA 1
ATOM 4775 C C . PHE A 1 620 ? -14.938 -39.736 25.870 1.00 94.75 620 PHE A C 1
ATOM 4777 O O . PHE A 1 620 ? -15.160 -39.940 24.675 1.00 94.75 620 PHE A O 1
ATOM 4784 N N . ASP A 1 621 ? -15.777 -39.101 26.681 1.00 92.94 621 ASP A N 1
ATOM 4785 C CA . ASP A 1 621 ? -17.013 -38.450 26.273 1.00 92.94 621 ASP A CA 1
ATOM 4786 C C . ASP A 1 621 ? -16.793 -36.937 26.260 1.00 92.94 621 ASP A C 1
ATOM 4788 O O . ASP A 1 621 ? -16.444 -36.346 27.286 1.00 92.94 621 ASP A O 1
ATOM 4792 N N . THR A 1 622 ? -16.968 -36.319 25.096 1.00 91.12 622 THR A N 1
ATOM 4793 C CA . THR A 1 622 ? -16.717 -34.884 24.894 1.00 91.12 622 THR A CA 1
ATOM 4794 C C . THR A 1 622 ? -18.007 -34.062 24.797 1.00 91.12 622 THR A C 1
ATOM 4796 O O . THR A 1 622 ? -17.967 -32.887 24.432 1.00 91.12 622 THR A O 1
ATOM 4799 N N . ARG A 1 623 ? -19.167 -34.669 25.093 1.00 91.62 623 ARG A N 1
ATOM 4800 C CA . ARG A 1 623 ? -20.472 -33.983 25.186 1.00 91.62 623 ARG A CA 1
ATOM 4801 C C . ARG A 1 623 ? -20.535 -33.099 26.421 1.00 91.62 623 ARG A C 1
ATOM 4803 O O . ARG A 1 623 ? -19.768 -33.312 27.342 1.00 91.62 623 ARG A O 1
ATOM 4810 N N . ASP A 1 624 ? -21.461 -32.144 26.479 1.00 86.62 624 ASP A N 1
ATOM 4811 C CA . ASP A 1 624 ? -21.584 -31.265 27.645 1.00 86.62 624 ASP A CA 1
ATOM 4812 C C . ASP A 1 624 ? -21.830 -32.042 28.955 1.00 86.62 624 ASP A C 1
ATOM 4814 O O . ASP A 1 624 ? -22.318 -33.178 28.965 1.00 86.62 624 ASP A O 1
ATOM 4818 N N . ARG A 1 625 ? -21.505 -31.399 30.084 1.00 89.38 625 ARG A N 1
ATOM 4819 C CA . ARG A 1 625 ? -21.529 -32.044 31.399 1.00 89.38 625 ARG A CA 1
ATOM 4820 C C . ARG A 1 625 ? -22.907 -32.591 31.777 1.00 89.38 625 ARG A C 1
ATOM 4822 O O . ARG A 1 625 ? -22.981 -33.676 32.348 1.00 89.38 625 ARG A O 1
ATOM 4829 N N . MET A 1 626 ? -23.979 -31.872 31.445 1.00 84.69 626 MET A N 1
ATOM 4830 C CA . MET A 1 626 ? -25.344 -32.291 31.764 1.00 84.69 626 MET A CA 1
ATOM 4831 C C . MET A 1 626 ? -25.692 -33.589 31.029 1.00 84.69 626 MET A C 1
ATOM 4833 O O . MET A 1 626 ? -26.299 -34.483 31.611 1.00 84.69 626 MET A O 1
ATOM 4837 N N . SER A 1 627 ? -25.249 -33.725 29.780 1.00 84.75 627 SER A N 1
ATOM 4838 C CA . SER A 1 627 ? -25.499 -34.909 28.953 1.00 84.75 627 SER A CA 1
ATOM 4839 C C . SER A 1 627 ? -24.629 -36.109 29.325 1.00 84.75 627 SER A C 1
ATOM 4841 O O . SER A 1 627 ? -25.102 -37.244 29.279 1.00 84.75 627 SER A O 1
ATOM 4843 N N . PHE A 1 628 ? -23.385 -35.879 29.755 1.00 92.25 628 PHE A N 1
ATOM 4844 C CA . PHE A 1 628 ? -22.554 -36.929 30.352 1.00 92.25 628 PHE A CA 1
ATOM 4845 C C . PHE A 1 628 ? -23.186 -37.493 31.635 1.00 92.25 628 PHE A C 1
ATOM 4847 O O . PHE A 1 628 ? -23.273 -38.715 31.801 1.00 92.25 628 PHE A O 1
ATOM 4854 N N . ASP A 1 629 ? -23.654 -36.606 32.519 1.00 88.06 629 ASP A N 1
ATOM 4855 C CA . ASP A 1 629 ? -24.282 -36.976 33.791 1.00 88.06 629 ASP A CA 1
ATOM 4856 C C . ASP A 1 629 ? -25.663 -37.636 33.574 1.00 88.06 629 ASP A C 1
ATOM 4858 O O . ASP A 1 629 ? -26.042 -38.530 34.331 1.00 88.06 629 ASP A O 1
ATOM 4862 N N . ALA A 1 630 ? -26.393 -37.254 32.517 1.00 84.75 630 ALA A N 1
ATOM 4863 C CA . ALA A 1 630 ? -27.668 -37.869 32.134 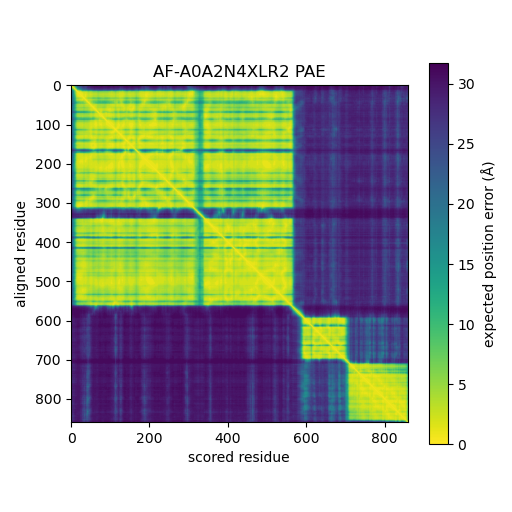1.00 84.75 630 ALA A CA 1
ATOM 4864 C C . ALA A 1 630 ? -27.518 -39.297 31.572 1.00 84.75 630 ALA A C 1
ATOM 4866 O O . ALA A 1 630 ? -28.438 -40.106 31.702 1.00 84.75 630 ALA A O 1
ATOM 4867 N N . GLY A 1 631 ? -26.373 -39.625 30.966 1.00 86.69 631 GLY A N 1
ATOM 4868 C CA . GLY A 1 631 ? -26.059 -40.977 30.505 1.00 86.69 631 GLY A CA 1
ATOM 4869 C C . GLY A 1 631 ? -24.888 -41.017 29.525 1.00 86.69 631 GLY A C 1
ATOM 4870 O O . GLY A 1 631 ? -24.883 -40.309 28.521 1.00 86.69 631 GLY A O 1
ATOM 4871 N N . HIS A 1 632 ? -23.903 -41.881 29.780 1.00 94.12 632 HIS A N 1
ATOM 4872 C CA . HIS A 1 632 ? -22.689 -42.050 28.969 1.00 94.12 632 HIS A CA 1
ATOM 4873 C C . HIS A 1 632 ? -22.370 -43.533 28.718 1.00 94.12 632 HIS A C 1
ATOM 4875 O O . HIS A 1 632 ? -22.932 -44.427 29.355 1.00 94.12 632 HIS A O 1
ATOM 4881 N N . ILE A 1 633 ? -21.467 -43.817 27.770 1.00 93.38 633 ILE A N 1
ATOM 4882 C CA . ILE A 1 633 ? -21.013 -45.188 27.508 1.00 93.38 633 ILE A CA 1
ATOM 4883 C C . ILE A 1 633 ? -20.215 -45.681 28.718 1.00 93.38 633 ILE A C 1
ATOM 4885 O O . ILE A 1 633 ? -19.280 -45.022 29.161 1.00 93.38 633 ILE A O 1
ATOM 4889 N N . ALA A 1 634 ? -20.556 -46.860 29.243 1.00 87.62 634 ALA A N 1
ATOM 4890 C CA . ALA A 1 634 ? -19.925 -47.399 30.449 1.00 87.62 634 ALA A CA 1
ATOM 4891 C C . ALA A 1 634 ? -18.383 -47.417 30.358 1.00 87.62 634 ALA A C 1
ATOM 4893 O O . ALA A 1 634 ? -17.810 -47.996 29.428 1.00 87.62 634 ALA A O 1
ATOM 4894 N N . GLY A 1 635 ? -17.715 -46.807 31.340 1.00 86.31 635 GLY A N 1
ATOM 4895 C CA . GLY A 1 635 ? -16.254 -46.677 31.389 1.00 86.31 635 GLY A CA 1
ATOM 4896 C C . GLY A 1 635 ? -15.684 -45.441 30.681 1.00 86.31 635 GLY A C 1
ATOM 4897 O O . GLY A 1 635 ? -14.468 -45.273 30.691 1.00 86.31 635 GLY A O 1
ATOM 4898 N N . ALA A 1 636 ? -16.525 -44.582 30.092 1.00 91.81 636 ALA A N 1
ATOM 4899 C CA . ALA A 1 636 ? -16.095 -43.301 29.538 1.00 91.81 636 ALA A CA 1
ATOM 4900 C C . ALA A 1 636 ? -15.848 -42.253 30.637 1.00 91.81 636 ALA A C 1
ATOM 4902 O O . ALA A 1 636 ? -16.613 -42.156 31.597 1.00 91.81 636 ALA A O 1
ATOM 4903 N N . GLN A 1 637 ? -14.803 -41.442 30.476 1.00 93.44 637 GLN A N 1
ATOM 4904 C CA . GLN A 1 637 ? -14.520 -40.279 31.320 1.00 93.44 637 GLN A CA 1
ATOM 4905 C C . GLN A 1 637 ? -14.948 -38.990 30.609 1.00 93.44 637 GLN A C 1
ATOM 4907 O O . GLN A 1 637 ? -14.772 -38.863 29.398 1.00 93.44 637 GLN A O 1
ATOM 4912 N N . PHE A 1 638 ? -15.485 -38.024 31.357 1.00 93.19 638 PHE A N 1
ATOM 4913 C CA . PHE A 1 638 ? -15.839 -36.715 30.808 1.00 93.19 638 PHE A CA 1
ATOM 4914 C C . PHE A 1 638 ? -14.583 -35.899 30.486 1.00 93.19 638 PHE A C 1
ATOM 4916 O O . PHE A 1 638 ? -13.721 -35.727 31.351 1.00 93.19 638 PHE A O 1
ATOM 4923 N N . LEU A 1 639 ? -14.505 -35.374 29.262 1.00 89.81 639 LEU A N 1
ATOM 4924 C CA . LEU A 1 639 ? -13.388 -34.566 28.787 1.00 89.81 639 LEU A CA 1
ATOM 4925 C C . LEU A 1 639 ? -13.815 -33.113 28.546 1.00 89.81 639 LEU A C 1
ATOM 4927 O O . LEU A 1 639 ? -14.728 -32.833 27.775 1.00 89.81 639 LEU A O 1
ATOM 4931 N N . SER A 1 640 ? -13.104 -32.188 29.186 1.00 86.00 640 SER A N 1
ATOM 4932 C CA . SER A 1 640 ? -13.254 -30.733 29.041 1.00 86.00 640 SER A CA 1
ATOM 4933 C C . SER A 1 640 ? -11.897 -30.025 29.053 1.00 86.00 640 SER A C 1
ATOM 4935 O O . SER A 1 640 ? -10.924 -30.583 29.575 1.00 86.00 640 SER A O 1
ATOM 4937 N N . ASP A 1 641 ? -11.853 -28.772 28.588 1.00 73.19 641 ASP A N 1
ATOM 4938 C CA . ASP A 1 641 ? -10.653 -27.914 28.599 1.00 73.19 641 ASP A CA 1
ATOM 4939 C C . ASP A 1 641 ? -9.956 -27.879 29.966 1.00 73.19 641 ASP A C 1
ATOM 4941 O O . ASP A 1 641 ? -8.738 -28.022 30.058 1.00 73.19 641 ASP A O 1
ATOM 4945 N N . ALA A 1 642 ? -10.731 -27.782 31.051 1.00 73.31 642 ALA A N 1
ATOM 4946 C CA . ALA A 1 642 ? -10.200 -27.739 32.413 1.00 73.31 642 ALA A CA 1
ATOM 4947 C C . ALA A 1 642 ? -9.546 -29.065 32.855 1.00 73.31 642 ALA A C 1
ATOM 4949 O O . ALA A 1 642 ? -8.610 -29.062 33.653 1.00 73.31 642 ALA A O 1
ATOM 4950 N N . SER A 1 643 ? -10.030 -30.201 32.343 1.00 75.94 643 SER A N 1
ATOM 4951 C CA . SER A 1 643 ? -9.532 -31.544 32.687 1.00 75.94 643 SER A CA 1
ATOM 4952 C C . SER A 1 643 ? -8.421 -32.048 31.760 1.00 75.94 643 SER A C 1
ATOM 4954 O O . SER A 1 643 ? -7.632 -32.907 32.156 1.00 75.94 643 SER A O 1
ATOM 4956 N N . PHE A 1 644 ? -8.329 -31.503 30.542 1.00 82.31 644 PHE A N 1
ATOM 4957 C CA . PHE A 1 644 ? -7.442 -31.997 29.490 1.00 82.31 644 PHE A CA 1
ATOM 4958 C C . PHE A 1 644 ? -5.972 -31.991 29.920 1.00 82.31 644 PHE A C 1
ATOM 4960 O O . PHE A 1 644 ? -5.299 -33.015 29.830 1.00 82.31 644 PHE A O 1
ATOM 4967 N N . GLY A 1 645 ? -5.486 -30.884 30.492 1.00 73.75 645 GLY A N 1
ATOM 4968 C CA . GLY A 1 645 ? -4.091 -30.772 30.935 1.00 73.75 645 GLY A CA 1
ATOM 4969 C C . GLY A 1 645 ? -3.682 -31.824 31.977 1.00 73.75 645 GLY A C 1
ATOM 4970 O O . GLY A 1 645 ? -2.575 -32.356 31.913 1.00 73.75 645 GLY A O 1
ATOM 4971 N N . GLN A 1 646 ? -4.582 -32.181 32.901 1.00 81.31 646 GLN A N 1
ATOM 4972 C CA . GLN A 1 646 ? -4.320 -33.223 33.902 1.00 81.31 646 GLN A CA 1
ATOM 4973 C C . GLN A 1 646 ? -4.338 -34.628 33.288 1.00 81.31 646 GLN A C 1
ATOM 4975 O O . GLN A 1 646 ? -3.459 -35.437 33.585 1.00 81.31 646 GLN A O 1
ATOM 4980 N N . ILE A 1 647 ? -5.291 -34.909 32.393 1.00 82.62 647 ILE A N 1
ATOM 4981 C CA . ILE A 1 647 ? -5.400 -36.197 31.688 1.00 82.62 647 ILE A CA 1
ATOM 4982 C C . ILE A 1 647 ? -4.142 -36.456 30.846 1.00 82.62 647 ILE A C 1
ATOM 4984 O O . ILE A 1 647 ? -3.561 -37.539 30.908 1.00 82.62 647 ILE A O 1
ATOM 4988 N N . MET A 1 648 ? -3.659 -35.433 30.142 1.00 81.69 648 MET A N 1
ATOM 4989 C CA . MET A 1 648 ? -2.444 -35.487 29.323 1.00 81.69 648 MET A CA 1
ATOM 4990 C C . MET A 1 648 ? -1.164 -35.743 30.128 1.00 81.69 648 MET A C 1
ATOM 4992 O O . MET A 1 648 ? -0.213 -36.347 29.621 1.00 81.69 648 MET A O 1
ATOM 4996 N N . ALA A 1 649 ? -1.114 -35.271 31.375 1.00 75.56 649 ALA A N 1
ATOM 4997 C CA . ALA A 1 649 ? 0.021 -35.489 32.265 1.00 75.56 649 ALA A CA 1
ATOM 4998 C C . ALA A 1 649 ? 0.011 -36.893 32.900 1.00 75.56 649 ALA A C 1
ATOM 5000 O O . ALA A 1 649 ? 1.076 -37.432 33.194 1.00 75.56 649 ALA A O 1
ATOM 5001 N N . GLY A 1 650 ? -1.174 -37.483 33.104 1.00 77.19 650 GLY A N 1
ATOM 5002 C CA . GLY A 1 650 ? -1.346 -38.763 33.801 1.00 77.19 650 GLY A CA 1
ATOM 5003 C C . GLY A 1 650 ? -1.471 -40.004 32.910 1.00 77.19 650 GLY A C 1
ATOM 5004 O O . GLY A 1 650 ? -1.248 -41.112 33.397 1.00 77.19 650 GLY A O 1
ATOM 5005 N N . LEU A 1 651 ? -1.825 -39.858 31.627 1.00 85.56 651 LEU A N 1
ATOM 5006 C CA . LEU A 1 651 ? -2.098 -40.990 30.733 1.00 85.56 651 LEU A CA 1
ATOM 5007 C C . LEU A 1 651 ? -0.852 -41.397 29.911 1.00 85.56 651 LEU A C 1
ATOM 5009 O O . LEU A 1 651 ? -0.315 -40.556 29.183 1.00 85.56 651 LEU A O 1
ATOM 5013 N N . PRO A 1 652 ? -0.395 -42.668 29.943 1.00 86.50 652 PRO A N 1
ATOM 5014 C CA . PRO A 1 652 ? 0.738 -43.122 29.130 1.00 86.50 652 PRO A CA 1
ATOM 5015 C C . PRO A 1 652 ? 0.489 -42.942 27.626 1.00 86.50 652 PRO A C 1
ATOM 5017 O O . PRO A 1 652 ? -0.591 -43.275 27.142 1.00 86.50 652 PRO A O 1
ATOM 5020 N N . ARG A 1 653 ? 1.500 -42.485 26.870 1.00 82.81 653 ARG A N 1
ATOM 5021 C CA . ARG A 1 653 ? 1.387 -42.167 25.424 1.00 82.81 653 ARG A CA 1
ATOM 5022 C C . ARG A 1 653 ? 1.078 -43.369 24.529 1.00 82.81 653 ARG A C 1
ATOM 5024 O O . ARG A 1 653 ? 0.570 -43.201 23.428 1.00 82.81 653 ARG A O 1
ATOM 5031 N N . SER A 1 654 ? 1.357 -44.572 25.023 1.00 82.31 654 SER A N 1
ATOM 5032 C CA . SER A 1 654 ? 1.033 -45.837 24.365 1.00 82.31 654 SER A CA 1
ATOM 5033 C C . SER A 1 654 ? -0.412 -46.291 24.583 1.00 82.31 654 SER A C 1
ATOM 5035 O O . SER A 1 654 ? -0.781 -47.341 24.073 1.00 82.31 654 SER A O 1
ATOM 5037 N N . THR A 1 655 ? -1.204 -45.580 25.391 1.00 85.81 655 THR A N 1
ATOM 5038 C CA . THR A 1 655 ? -2.593 -45.965 25.678 1.00 85.81 655 THR A CA 1
ATOM 5039 C C . THR A 1 655 ? -3.467 -45.602 24.481 1.00 85.81 655 THR A C 1
ATOM 5041 O O . THR A 1 655 ? -3.516 -44.418 24.143 1.00 85.81 655 THR A O 1
ATOM 5044 N N . PRO A 1 656 ? -4.174 -46.563 23.859 1.00 89.94 656 PRO A N 1
ATOM 5045 C CA . PRO A 1 656 ? -5.167 -46.254 22.843 1.00 89.94 656 PRO A CA 1
ATOM 5046 C C . PRO A 1 656 ? -6.254 -45.335 23.398 1.00 89.94 656 PRO A C 1
ATOM 5048 O O . PRO A 1 656 ? -6.762 -45.553 24.503 1.00 89.94 656 PRO A O 1
ATOM 5051 N N . ILE A 1 657 ? -6.615 -44.317 22.624 1.00 92.00 657 ILE A N 1
ATOM 5052 C CA . ILE A 1 657 ? -7.615 -43.318 22.995 1.00 92.00 657 ILE A CA 1
ATOM 5053 C C . ILE A 1 657 ? -8.790 -43.408 22.039 1.00 92.00 657 ILE A C 1
ATOM 5055 O O . ILE A 1 657 ? -8.611 -43.398 20.826 1.00 92.00 657 ILE A O 1
ATOM 5059 N N . MET A 1 658 ? -10.002 -43.444 22.582 1.00 93.19 658 MET A N 1
ATOM 5060 C CA . MET A 1 658 ? -11.230 -43.375 21.805 1.00 93.19 658 MET A CA 1
ATOM 5061 C C . MET A 1 658 ? -12.116 -42.245 22.305 1.00 93.19 658 MET A C 1
ATOM 5063 O O . MET A 1 658 ? -12.390 -42.149 23.501 1.00 93.19 658 MET A O 1
ATOM 5067 N N . LEU A 1 659 ? -12.575 -41.403 21.382 1.00 93.69 659 LEU A N 1
ATOM 5068 C CA . LEU A 1 659 ? -13.377 -40.226 21.689 1.00 93.69 659 LEU A CA 1
ATOM 5069 C C . LEU A 1 659 ? -14.696 -40.247 20.925 1.00 93.69 659 LEU A C 1
ATOM 5071 O O . LEU A 1 659 ? -14.723 -40.487 19.716 1.00 93.69 659 LEU A O 1
ATOM 5075 N N . TYR A 1 660 ? -15.783 -39.920 21.617 1.00 92.69 660 TYR A N 1
ATOM 5076 C CA . TYR A 1 660 ? -17.092 -39.710 21.004 1.00 92.69 660 TYR A CA 1
ATOM 5077 C C . TYR A 1 660 ? -17.763 -38.447 21.567 1.00 92.69 660 TYR A C 1
ATOM 5079 O O . TYR A 1 660 ? -17.483 -38.014 22.683 1.00 92.69 660 TYR A O 1
ATOM 5087 N N . CYS A 1 661 ? -18.641 -37.843 20.768 1.00 89.12 661 CYS A N 1
ATOM 5088 C CA . CYS A 1 661 ? -19.408 -36.634 21.093 1.00 89.12 661 CYS A CA 1
ATOM 5089 C C . CYS A 1 661 ? -20.909 -36.879 20.822 1.00 89.12 661 CYS A C 1
ATOM 5091 O O . CYS A 1 661 ? -21.322 -38.032 20.734 1.00 89.12 661 CYS A O 1
ATOM 5093 N N . PHE A 1 662 ? -21.745 -35.840 20.680 1.00 68.44 662 PHE A N 1
ATOM 5094 C CA . PHE A 1 662 ? -23.146 -36.005 20.258 1.00 68.44 662 PHE A CA 1
ATOM 5095 C C . PHE A 1 662 ? -23.222 -36.551 18.837 1.00 68.44 662 PHE A C 1
ATOM 5097 O O . PHE A 1 662 ? -23.643 -37.687 18.652 1.00 68.44 662 PHE A O 1
ATOM 5104 N N . ARG A 1 663 ? -22.773 -35.730 17.877 1.00 61.56 663 ARG A N 1
ATOM 5105 C CA . ARG A 1 663 ? -22.465 -35.988 16.462 1.00 61.56 663 ARG A CA 1
ATOM 5106 C C . ARG A 1 663 ? -21.515 -34.858 16.022 1.00 61.56 663 ARG A C 1
ATOM 5108 O O . ARG A 1 663 ? -21.695 -33.728 16.473 1.00 61.56 663 ARG A O 1
ATOM 5115 N N . GLY A 1 664 ? -20.512 -35.132 15.188 1.00 55.91 664 GLY A N 1
ATOM 5116 C CA . GLY A 1 664 ? -19.655 -34.087 14.598 1.00 55.91 664 GLY A CA 1
ATOM 5117 C C . GLY A 1 664 ? -18.278 -33.865 15.248 1.00 55.91 664 GLY A C 1
ATOM 5118 O O . GLY A 1 664 ? -17.732 -34.730 15.931 1.00 55.91 664 GLY A O 1
ATOM 5119 N N . ASN A 1 665 ? -17.689 -32.692 14.990 1.00 54.41 665 ASN A N 1
ATOM 5120 C CA . ASN A 1 665 ? -16.232 -32.475 15.014 1.00 54.41 665 ASN A CA 1
ATOM 5121 C C . ASN A 1 665 ? -15.585 -32.341 16.399 1.00 54.41 665 ASN A C 1
ATOM 5123 O O . ASN A 1 665 ? -14.363 -32.403 16.493 1.00 54.41 665 ASN A O 1
ATOM 5127 N N . ALA A 1 666 ? -16.355 -32.210 17.484 1.00 66.25 666 ALA A N 1
ATOM 5128 C CA . ALA A 1 666 ? -15.780 -32.032 18.821 1.00 66.25 666 ALA A CA 1
ATOM 5129 C C . ALA A 1 666 ? -14.839 -33.189 19.208 1.00 66.25 666 ALA A C 1
ATOM 5131 O O . ALA A 1 666 ? -13.725 -32.956 19.667 1.00 66.25 666 ALA A O 1
ATOM 5132 N N . SER A 1 667 ? -15.234 -34.446 18.970 1.00 77.06 667 SER A N 1
ATOM 5133 C CA . SER A 1 667 ? -14.366 -35.608 19.227 1.00 77.06 667 SER A CA 1
ATOM 5134 C C . SER A 1 667 ? -13.125 -35.636 18.321 1.00 77.06 667 SER A C 1
ATOM 5136 O O . SER A 1 667 ? -12.102 -36.175 18.732 1.00 77.06 667 SER A O 1
ATOM 5138 N N . GLN A 1 668 ? -13.188 -35.038 17.125 1.00 78.06 668 GLN A N 1
ATOM 5139 C CA . GLN A 1 668 ? -12.070 -34.935 16.178 1.00 78.06 668 GLN A CA 1
ATOM 5140 C C . GLN A 1 668 ? -11.071 -33.849 16.583 1.00 78.06 668 GLN A C 1
ATOM 5142 O O . GLN A 1 668 ? -9.868 -34.079 16.513 1.00 78.06 668 GLN A O 1
ATOM 5147 N N . THR A 1 669 ? -11.544 -32.697 17.063 1.00 76.00 669 THR A N 1
ATOM 5148 C CA . THR A 1 669 ? -10.682 -31.644 17.621 1.00 76.00 669 THR A CA 1
ATOM 5149 C C . THR A 1 669 ? -9.866 -32.193 18.786 1.00 76.00 669 THR A C 1
ATOM 5151 O O . THR A 1 669 ? -8.644 -32.061 18.807 1.00 76.00 669 THR A O 1
ATOM 5154 N N . TRP A 1 670 ? -10.522 -32.904 19.707 1.00 81.12 670 TRP A N 1
ATOM 5155 C CA . TRP A 1 670 ? -9.839 -33.568 20.814 1.00 81.12 670 TRP A CA 1
ATOM 5156 C C . TRP A 1 670 ? -8.896 -34.685 20.339 1.00 81.12 670 TRP A C 1
ATOM 5158 O O . TRP A 1 670 ? -7.780 -34.787 20.847 1.00 81.12 670 TRP A O 1
ATOM 5168 N N . ALA A 1 671 ? -9.287 -35.485 19.338 1.00 81.44 671 ALA A N 1
ATOM 5169 C CA . ALA A 1 671 ? -8.423 -36.510 18.744 1.00 81.44 671 ALA A CA 1
ATOM 5170 C C . ALA A 1 671 ? -7.145 -35.915 18.125 1.00 81.44 671 ALA A C 1
ATOM 5172 O O . ALA A 1 671 ? -6.052 -36.432 18.354 1.00 81.44 671 ALA A O 1
ATOM 5173 N N . GLY A 1 672 ? -7.276 -34.801 17.399 1.00 78.00 672 GLY A N 1
ATOM 5174 C CA . GLY A 1 672 ? -6.156 -34.048 16.840 1.00 78.00 672 GLY A CA 1
ATOM 5175 C C . GLY A 1 672 ? -5.210 -33.548 17.926 1.00 78.00 672 GLY A C 1
ATOM 5176 O O . GLY A 1 672 ? -4.006 -33.755 17.825 1.00 78.00 672 GLY A O 1
ATOM 5177 N N . MET A 1 673 ? -5.750 -33.010 19.023 1.00 79.94 673 MET A N 1
ATOM 5178 C CA . MET A 1 673 ? -4.928 -32.592 20.159 1.00 79.94 673 MET A CA 1
ATOM 5179 C C . MET A 1 673 ? -4.162 -33.774 20.770 1.00 79.94 673 MET A C 1
ATOM 5181 O O . MET A 1 673 ? -2.949 -33.690 20.936 1.00 79.94 673 MET A O 1
ATOM 5185 N N . PHE A 1 674 ? -4.808 -34.910 21.058 1.00 81.69 674 PHE A N 1
ATOM 5186 C CA . PHE A 1 674 ? -4.091 -36.093 21.558 1.00 81.69 674 PHE A CA 1
ATOM 5187 C C . PHE A 1 674 ? -2.997 -36.572 20.580 1.00 81.69 674 PHE A C 1
ATOM 5189 O O . PHE A 1 674 ? -1.890 -36.904 21.011 1.00 81.69 674 PHE A O 1
ATOM 5196 N N . ALA A 1 675 ? -3.256 -36.548 19.272 1.00 78.56 675 ALA A N 1
ATOM 5197 C CA . ALA A 1 675 ? -2.268 -36.901 18.254 1.00 78.56 675 ALA A CA 1
ATOM 5198 C C . ALA A 1 675 ? -1.071 -35.935 18.199 1.00 78.56 675 ALA A C 1
ATOM 5200 O O . ALA A 1 675 ? 0.078 -36.384 18.184 1.00 78.56 675 ALA A O 1
ATOM 5201 N N . ASP A 1 676 ? -1.311 -34.621 18.247 1.00 77.62 676 ASP A N 1
ATOM 5202 C CA . ASP A 1 676 ? -0.263 -33.586 18.259 1.00 77.62 676 ASP A CA 1
ATOM 5203 C C . ASP A 1 676 ? 0.666 -33.738 19.477 1.00 77.62 676 ASP A C 1
ATOM 5205 O O . ASP A 1 676 ? 1.861 -33.436 19.439 1.00 77.62 676 ASP A O 1
ATOM 5209 N N . PHE A 1 677 ? 0.139 -34.313 20.553 1.00 72.94 677 PHE A N 1
ATOM 5210 C CA . PHE A 1 677 ? 0.878 -34.672 21.751 1.00 72.94 677 PHE A CA 1
ATOM 5211 C C . PHE A 1 677 ? 1.418 -36.124 21.739 1.00 72.94 677 PHE A C 1
ATOM 5213 O O . PHE A 1 677 ? 1.735 -36.684 22.790 1.00 72.94 677 PHE A O 1
ATOM 5220 N N . ARG A 1 678 ? 1.612 -36.731 20.565 1.00 78.31 678 ARG A N 1
ATOM 5221 C CA . ARG A 1 678 ? 2.279 -38.033 20.350 1.00 78.31 678 ARG A CA 1
ATOM 5222 C C . ARG A 1 678 ? 1.596 -39.263 20.967 1.00 78.31 678 ARG A C 1
ATOM 5224 O O . ARG A 1 678 ? 2.288 -40.229 21.296 1.00 78.31 678 ARG A O 1
ATOM 5231 N N . TYR A 1 679 ? 0.274 -39.264 21.130 1.00 80.00 679 TYR A N 1
ATOM 5232 C CA . TYR A 1 679 ? -0.446 -40.525 21.350 1.00 80.00 679 TYR A CA 1
ATOM 5233 C C . TYR A 1 679 ? -0.534 -41.288 20.026 1.00 80.00 679 TYR A C 1
ATOM 5235 O O . TYR A 1 679 ? -0.911 -40.721 19.005 1.00 80.00 679 TYR A O 1
ATOM 5243 N N . THR A 1 680 ? -0.135 -42.560 20.029 1.00 73.00 680 THR A N 1
ATOM 5244 C CA . THR A 1 680 ? 0.093 -43.323 18.787 1.00 73.00 680 THR A CA 1
ATOM 5245 C C . THR A 1 680 ? -1.165 -43.976 18.222 1.00 73.00 680 THR A C 1
ATOM 5247 O O . THR A 1 680 ? -1.215 -44.277 17.034 1.00 73.00 680 THR A O 1
ATOM 5250 N N . GLU A 1 681 ? -2.183 -44.189 19.055 1.00 86.12 681 GLU A N 1
ATOM 5251 C CA . GLU A 1 681 ? -3.472 -44.746 18.646 1.00 86.12 681 GLU A CA 1
ATOM 5252 C C . GLU A 1 681 ? -4.602 -43.865 19.167 1.00 86.12 681 GLU A C 1
ATOM 5254 O O . GLU A 1 681 ? -4.954 -43.913 20.347 1.00 86.12 681 GLU A O 1
ATOM 5259 N N . VAL A 1 682 ? -5.157 -43.041 18.280 1.00 88.25 682 VAL A N 1
ATOM 5260 C CA . VAL A 1 682 ? -6.245 -42.119 18.608 1.00 88.25 682 VAL A CA 1
ATOM 5261 C C . VAL A 1 682 ? -7.382 -42.312 17.615 1.00 88.25 682 VAL A C 1
ATOM 5263 O O . VAL A 1 682 ? -7.192 -42.172 16.405 1.00 88.25 682 VAL A O 1
ATOM 5266 N N . TYR A 1 683 ? -8.560 -42.635 18.145 1.00 90.62 683 TYR A N 1
ATOM 5267 C CA . TYR A 1 683 ? -9.763 -42.953 17.392 1.00 90.62 683 TYR A CA 1
ATOM 5268 C C . TYR A 1 683 ? -10.871 -41.938 17.683 1.00 90.62 683 TYR A C 1
ATOM 5270 O O . TYR A 1 683 ? -11.261 -41.746 18.836 1.00 90.62 683 TYR A O 1
ATOM 5278 N N . SER A 1 684 ? -11.428 -41.334 16.638 1.00 87.69 684 SER A N 1
ATOM 5279 C CA . SER A 1 684 ? -12.670 -40.561 16.717 1.00 87.69 684 SER A CA 1
ATOM 5280 C C . SER A 1 684 ? -13.828 -41.407 16.185 1.00 87.69 684 SER A C 1
ATOM 5282 O O . SER A 1 684 ? -13.735 -41.962 15.088 1.00 87.69 684 SER A O 1
ATOM 5284 N N . VAL A 1 685 ? -14.892 -41.550 16.983 1.00 87.94 685 VAL A N 1
ATOM 5285 C CA . VAL A 1 685 ? -16.058 -42.372 16.632 1.00 87.94 685 VAL A CA 1
ATOM 5286 C C . VAL A 1 685 ? -17.069 -41.558 15.832 1.00 87.94 685 VAL A C 1
ATOM 5288 O O . VAL A 1 685 ? -17.685 -40.621 16.350 1.00 87.94 685 VAL A O 1
ATOM 5291 N N . ASP A 1 686 ? -17.281 -41.964 14.584 1.00 79.12 686 ASP A N 1
ATOM 5292 C CA . ASP A 1 686 ? -18.289 -41.386 13.705 1.00 79.12 686 ASP A CA 1
ATOM 5293 C C . ASP A 1 686 ? -19.706 -41.782 14.154 1.00 79.12 686 ASP A C 1
ATOM 5295 O O . ASP A 1 686 ? -19.963 -42.903 14.600 1.00 79.12 686 ASP A O 1
ATOM 5299 N N . GLY A 1 687 ? -20.643 -40.835 14.052 1.00 74.94 687 GLY A N 1
ATOM 5300 C CA . GLY A 1 687 ? -22.028 -40.991 14.515 1.00 74.94 687 GLY A CA 1
ATOM 5301 C C . GLY A 1 687 ? -22.254 -40.700 16.008 1.00 74.94 687 GLY A C 1
ATOM 5302 O O . GLY A 1 687 ? -23.406 -40.603 16.429 1.00 74.94 687 GLY A O 1
ATOM 5303 N N . GLY A 1 688 ? -21.184 -40.502 16.790 1.00 82.81 688 GLY A N 1
ATOM 5304 C CA . GLY A 1 688 ? -21.244 -40.046 18.183 1.00 82.81 688 GLY A CA 1
ATOM 5305 C C . GLY A 1 688 ? -21.933 -41.016 19.153 1.00 82.81 688 GLY A C 1
ATOM 5306 O O . GLY A 1 688 ? -21.950 -42.228 18.942 1.00 82.81 688 GLY A O 1
ATOM 5307 N N . HIS A 1 689 ? -22.460 -40.486 20.259 1.00 89.19 689 HIS A N 1
ATOM 5308 C CA . HIS A 1 689 ? -22.949 -41.272 21.393 1.00 89.19 689 HIS A CA 1
ATOM 5309 C C . HIS A 1 689 ? -24.101 -42.202 21.016 1.00 89.19 689 HIS A C 1
ATOM 5311 O O . HIS A 1 689 ? -24.046 -43.379 21.356 1.00 89.19 689 HIS A O 1
ATOM 5317 N N . ASP A 1 690 ? -25.112 -41.704 20.300 1.00 86.75 690 ASP A N 1
ATOM 5318 C CA . ASP A 1 690 ? -26.306 -42.495 19.976 1.00 86.75 690 ASP A CA 1
ATOM 5319 C C . ASP A 1 690 ? -25.958 -43.680 19.070 1.00 86.75 690 ASP A C 1
ATOM 5321 O O . ASP A 1 690 ? -26.399 -44.803 19.312 1.00 86.75 690 ASP A O 1
ATOM 5325 N N . ALA A 1 691 ? -25.131 -43.443 18.044 1.00 82.69 691 ALA A N 1
ATOM 5326 C CA . ALA A 1 691 ? -24.708 -44.484 17.115 1.00 82.69 691 ALA A CA 1
ATOM 5327 C C . ALA A 1 691 ? -23.839 -45.531 17.821 1.00 82.69 691 ALA A C 1
ATOM 5329 O O . ALA A 1 691 ? -24.027 -46.730 17.620 1.00 82.69 691 ALA A O 1
ATOM 5330 N N . LEU A 1 692 ? -22.924 -45.088 18.688 1.00 90.12 692 LEU A N 1
ATOM 5331 C CA . LEU A 1 692 ? -22.078 -45.983 19.470 1.00 90.12 692 LEU A CA 1
ATOM 5332 C C . LEU A 1 692 ? -22.885 -46.788 20.498 1.00 90.12 692 LEU A C 1
ATOM 5334 O O . LEU A 1 692 ? -22.656 -47.986 20.652 1.00 90.12 692 LEU A O 1
ATOM 5338 N N . ALA A 1 693 ? -23.849 -46.161 21.176 1.00 89.69 693 ALA A N 1
ATOM 5339 C CA . ALA A 1 693 ? -24.747 -46.827 22.114 1.00 89.69 693 ALA A CA 1
ATOM 5340 C C . ALA A 1 693 ? -25.614 -47.876 21.403 1.00 89.69 693 ALA A C 1
ATOM 5342 O O . ALA A 1 693 ? -25.734 -49.002 21.888 1.00 89.69 693 ALA A O 1
ATOM 5343 N N . ALA A 1 694 ? -26.154 -47.541 20.228 1.00 86.25 694 ALA A N 1
ATOM 5344 C CA . ALA A 1 694 ? -26.922 -48.465 19.402 1.00 86.25 694 ALA A CA 1
ATOM 5345 C C . ALA A 1 694 ? -26.067 -49.642 18.904 1.00 86.25 694 ALA A C 1
ATOM 5347 O O . ALA A 1 694 ? -26.502 -50.787 19.001 1.00 86.25 694 ALA A O 1
ATOM 5348 N N . ALA A 1 695 ? -24.842 -49.385 18.435 1.00 84.06 695 ALA A N 1
ATOM 5349 C CA . ALA A 1 695 ? -23.914 -50.425 17.989 1.00 84.06 695 ALA A CA 1
ATOM 5350 C C . ALA A 1 695 ? -23.501 -51.365 19.135 1.00 84.06 695 ALA A C 1
ATOM 5352 O O . ALA A 1 695 ? -23.447 -52.581 18.962 1.00 84.06 695 ALA A O 1
ATOM 5353 N N . LEU A 1 696 ? -23.276 -50.826 20.337 1.00 86.12 696 LEU A N 1
ATOM 5354 C CA . LEU A 1 696 ? -22.966 -51.616 21.533 1.00 86.12 696 LEU A CA 1
ATOM 5355 C C . LEU A 1 696 ? -24.158 -52.440 22.049 1.00 86.12 696 LEU A C 1
ATOM 5357 O O . LEU A 1 696 ? -23.938 -53.403 22.786 1.00 86.12 696 LEU A O 1
ATOM 5361 N N . ALA A 1 697 ? -25.391 -52.079 21.680 1.00 82.06 697 ALA A N 1
ATOM 5362 C CA . ALA A 1 697 ? -26.611 -52.796 22.050 1.00 82.06 697 ALA A CA 1
ATOM 5363 C C . ALA A 1 697 ? -26.967 -53.954 21.093 1.00 82.06 697 ALA A C 1
ATOM 5365 O O . ALA A 1 697 ? -27.831 -54.768 21.423 1.00 82.06 697 ALA A O 1
ATOM 5366 N N . GLN A 1 698 ? -26.319 -54.053 19.925 1.00 70.06 698 GLN A N 1
ATOM 5367 C CA . GLN A 1 698 ? -26.577 -55.105 18.935 1.00 70.06 698 GLN A CA 1
ATOM 5368 C C . GLN A 1 698 ? -25.650 -56.325 19.137 1.00 70.06 698 GLN A C 1
ATOM 5370 O O . GLN A 1 698 ? -24.450 -56.156 19.363 1.00 70.06 698 GLN A O 1
ATOM 5375 N N . PRO A 1 699 ? -26.153 -57.572 19.034 1.00 53.47 699 PRO A N 1
ATOM 5376 C CA . PRO A 1 699 ? -25.304 -58.764 19.025 1.00 53.47 699 PRO A CA 1
ATOM 5377 C C . PRO A 1 699 ? -24.528 -58.872 17.698 1.00 53.47 699 PRO A C 1
ATOM 5379 O O . PRO A 1 699 ? -25.106 -58.714 16.625 1.00 53.47 699 PRO A O 1
ATOM 5382 N N . ALA A 1 700 ? -23.219 -59.142 17.764 1.00 46.62 700 ALA A N 1
ATOM 5383 C CA . ALA A 1 700 ? -22.330 -59.170 16.597 1.00 46.62 700 ALA A CA 1
ATOM 5384 C C . ALA A 1 700 ? -22.772 -60.201 15.533 1.00 46.62 700 ALA A C 1
ATOM 5386 O O . ALA A 1 700 ? -22.919 -61.386 15.836 1.00 46.62 700 ALA A O 1
ATOM 5387 N N . ALA A 1 701 ? -22.958 -59.757 14.285 1.00 40.97 701 ALA A N 1
ATOM 5388 C CA . ALA A 1 701 ? -23.307 -60.613 13.146 1.00 40.97 701 ALA A CA 1
ATOM 5389 C C . ALA A 1 701 ? -22.052 -61.222 12.472 1.00 40.97 701 ALA A C 1
ATOM 5391 O O . ALA A 1 701 ? -21.003 -60.575 12.446 1.00 40.97 701 ALA A O 1
ATOM 5392 N N . PRO A 1 702 ? -22.125 -62.447 11.910 1.00 37.91 702 PRO A N 1
ATOM 5393 C CA . PRO A 1 702 ? -20.980 -63.120 11.297 1.00 37.91 702 PRO A CA 1
ATOM 5394 C C . PRO A 1 702 ? -20.727 -62.646 9.853 1.00 37.91 702 PRO A C 1
ATOM 5396 O O . PRO A 1 702 ? -21.651 -62.550 9.048 1.00 37.91 702 PRO A O 1
ATOM 5399 N N . VAL A 1 703 ? -19.459 -62.402 9.511 1.00 38.44 703 VAL A N 1
ATOM 5400 C CA . VAL A 1 703 ? -18.998 -62.028 8.158 1.00 38.44 703 VAL A CA 1
ATOM 5401 C C . VAL A 1 703 ? -18.906 -63.278 7.258 1.00 38.44 703 VAL A C 1
ATOM 5403 O O . VAL A 1 703 ? -18.333 -64.278 7.699 1.00 38.44 703 VAL A O 1
ATOM 5406 N N . PRO A 1 704 ? -19.423 -63.268 6.010 1.00 35.06 704 PRO A N 1
ATOM 5407 C CA . PRO A 1 704 ? -19.296 -64.401 5.095 1.00 35.06 704 PRO A CA 1
ATOM 5408 C C . PRO A 1 704 ? -17.922 -64.423 4.405 1.00 35.06 704 PRO A C 1
ATOM 5410 O O . PRO A 1 704 ? -17.443 -63.412 3.898 1.00 35.06 704 PRO A O 1
ATOM 5413 N N . ALA A 1 705 ? -17.303 -65.604 4.358 1.00 35.84 705 ALA A N 1
ATOM 5414 C CA . ALA A 1 705 ? -16.059 -65.870 3.640 1.00 35.84 705 ALA A CA 1
ATOM 5415 C C . ALA A 1 705 ? -16.340 -66.302 2.185 1.00 35.84 705 ALA A C 1
ATOM 5417 O O . ALA A 1 705 ? -17.054 -67.279 1.963 1.00 35.84 705 ALA A O 1
ATOM 5418 N N . GLY A 1 706 ? -15.743 -65.616 1.205 1.00 31.70 706 GLY A N 1
ATOM 5419 C CA . GLY A 1 706 ? -15.609 -66.061 -0.193 1.00 31.70 706 GLY A CA 1
ATOM 5420 C C . GLY A 1 706 ? -14.123 -66.118 -0.595 1.00 31.70 706 GLY A C 1
ATOM 5421 O O . GLY A 1 706 ? -13.331 -65.376 -0.013 1.00 31.70 706 GLY A O 1
ATOM 5422 N N . PRO A 1 707 ? -13.698 -67.012 -1.511 1.00 36.50 707 PRO A N 1
ATOM 5423 C CA . PRO A 1 707 ? -12.280 -67.293 -1.744 1.00 36.50 707 PRO A CA 1
ATOM 5424 C C . PRO A 1 707 ? -11.598 -66.210 -2.610 1.00 36.50 707 PRO A C 1
ATOM 5426 O O . PRO A 1 707 ? -12.231 -65.678 -3.521 1.00 36.50 707 PRO A O 1
ATOM 5429 N N . PRO A 1 708 ? -10.304 -65.913 -2.388 1.00 46.81 708 PRO A N 1
ATOM 5430 C CA . PRO A 1 708 ? -9.522 -65.010 -3.231 1.00 46.81 708 PRO A CA 1
ATOM 5431 C C . PRO A 1 708 ? -8.957 -65.766 -4.448 1.00 46.81 708 PRO A C 1
ATOM 5433 O O . PRO A 1 708 ? -8.429 -66.864 -4.271 1.00 46.81 708 PRO A O 1
ATOM 5436 N N . GLY A 1 709 ? -8.990 -65.197 -5.666 1.00 54.47 709 GLY A N 1
ATOM 5437 C CA . GLY A 1 709 ? -7.977 -65.602 -6.659 1.00 54.47 709 GLY A CA 1
ATOM 5438 C C . GLY A 1 709 ? -8.186 -65.433 -8.169 1.00 54.47 709 GLY A C 1
ATOM 5439 O O . GLY A 1 709 ? -7.168 -65.372 -8.848 1.00 54.47 709 GLY A O 1
ATOM 5440 N N . GLU A 1 710 ? -9.389 -65.333 -8.747 1.00 59.88 710 GLU A N 1
ATOM 5441 C CA . GLU A 1 710 ? -9.526 -65.234 -10.222 1.00 59.88 710 GLU A CA 1
ATOM 5442 C C . GLU A 1 710 ? -10.315 -64.000 -10.679 1.00 59.88 710 GLU A C 1
ATOM 5444 O O . GLU A 1 710 ? -11.468 -63.813 -10.302 1.00 59.88 710 GLU A O 1
ATOM 5449 N N . LEU A 1 711 ? -9.686 -63.177 -11.531 1.00 72.38 711 LEU A N 1
ATOM 5450 C CA . LEU A 1 711 ? -10.307 -62.022 -12.188 1.00 72.38 711 LEU A CA 1
ATOM 5451 C C . LEU A 1 711 ? -11.349 -62.463 -13.224 1.00 72.38 711 LEU A C 1
ATOM 5453 O O . LEU A 1 711 ? -11.070 -63.320 -14.077 1.00 72.38 711 LEU A O 1
ATOM 5457 N N . SER A 1 712 ? -12.499 -61.792 -13.259 1.00 84.25 712 SER A N 1
ATOM 5458 C CA . SER A 1 712 ? -13.478 -61.967 -14.329 1.00 84.25 712 SER A CA 1
ATOM 5459 C C . SER A 1 712 ? -12.864 -61.663 -15.705 1.00 84.25 712 SER A C 1
ATOM 5461 O O . SER A 1 712 ? -11.914 -60.886 -15.854 1.00 84.25 712 SER A O 1
ATOM 5463 N N . ALA A 1 713 ? -13.384 -62.295 -16.765 1.00 81.88 713 ALA A N 1
ATOM 5464 C CA . ALA A 1 713 ? -12.922 -62.023 -18.132 1.00 81.88 713 ALA A CA 1
ATOM 5465 C C . ALA A 1 713 ? -13.097 -60.539 -18.510 1.00 81.88 713 ALA A C 1
ATOM 5467 O O . ALA A 1 713 ? -12.240 -59.961 -19.179 1.00 81.88 713 ALA A O 1
ATOM 5468 N N . SER A 1 714 ? -14.173 -59.917 -18.022 1.00 85.12 714 SER A N 1
ATOM 5469 C CA . SER A 1 714 ? -14.459 -58.496 -18.205 1.00 85.12 714 SER A CA 1
ATOM 5470 C C . SER A 1 714 ? -13.417 -57.615 -17.520 1.00 85.12 714 SER A C 1
ATOM 5472 O O . SER A 1 714 ? -12.881 -56.712 -18.163 1.00 85.12 714 SER A O 1
ATOM 5474 N N . LEU A 1 715 ? -13.062 -57.910 -16.263 1.00 87.44 715 LEU A N 1
ATOM 5475 C CA . LEU A 1 715 ? -12.060 -57.138 -15.532 1.00 87.44 715 LEU A CA 1
ATOM 5476 C C . LEU A 1 715 ? -10.656 -57.306 -16.131 1.00 87.44 715 LEU A C 1
ATOM 5478 O O . LEU A 1 715 ? -9.942 -56.320 -16.299 1.00 87.44 715 LEU A O 1
ATOM 5482 N N . ARG A 1 716 ? -10.276 -58.518 -16.561 1.00 87.88 716 ARG A N 1
ATOM 5483 C CA . ARG A 1 716 ? -8.993 -58.745 -17.259 1.00 87.88 716 ARG A CA 1
ATOM 5484 C C . ARG A 1 716 ? -8.865 -57.916 -18.531 1.00 87.88 716 ARG A C 1
ATOM 5486 O O . ARG A 1 716 ? -7.843 -57.262 -18.735 1.00 87.88 716 ARG A O 1
ATOM 5493 N N . ASN A 1 717 ? -9.905 -57.905 -19.362 1.00 87.00 717 ASN A N 1
ATOM 5494 C CA . ASN A 1 717 ? -9.915 -57.105 -20.585 1.00 87.00 717 ASN A CA 1
ATOM 5495 C C . ASN A 1 717 ? -9.893 -55.601 -20.273 1.00 87.00 717 ASN A C 1
ATOM 5497 O O . ASN A 1 717 ? -9.170 -54.851 -20.928 1.00 87.00 717 ASN A O 1
ATOM 5501 N N . PHE A 1 718 ? -10.642 -55.162 -19.256 1.00 91.00 718 PHE A N 1
ATOM 5502 C CA . PHE A 1 718 ? -10.684 -53.767 -18.816 1.00 91.00 718 PHE A CA 1
ATOM 5503 C C . PHE A 1 718 ? -9.313 -53.250 -18.361 1.00 91.00 718 PHE A C 1
ATOM 5505 O O . PHE A 1 718 ? -8.907 -52.166 -18.795 1.00 91.00 718 PHE A O 1
ATOM 5512 N N . LEU A 1 719 ? -8.608 -54.031 -17.534 1.00 88.62 719 LEU A N 1
ATOM 5513 C CA . LEU A 1 719 ? -7.276 -53.706 -17.025 1.00 88.62 719 LEU A CA 1
ATOM 5514 C C . LEU A 1 719 ? -6.234 -53.726 -18.152 1.00 88.62 719 LEU A C 1
ATOM 5516 O O . LEU A 1 719 ? -5.509 -52.747 -18.332 1.00 88.62 719 LEU A O 1
ATOM 5520 N N . SER A 1 720 ? -6.219 -54.783 -18.975 1.00 86.25 720 SER A N 1
ATOM 5521 C CA . SER A 1 720 ? -5.264 -54.920 -20.084 1.00 86.25 720 SER A CA 1
ATOM 5522 C C . SER A 1 720 ? -5.401 -53.805 -21.120 1.00 86.25 720 SER A C 1
ATOM 5524 O O . SER A 1 720 ? -4.388 -53.310 -21.607 1.00 86.25 720 SER A O 1
ATOM 5526 N N . ALA A 1 721 ? -6.627 -53.389 -21.452 1.00 86.31 721 ALA A N 1
ATOM 5527 C CA . ALA A 1 721 ? -6.865 -52.334 -22.436 1.00 86.31 721 ALA A CA 1
ATOM 5528 C C . ALA A 1 721 ? -6.351 -50.952 -21.990 1.00 86.31 721 ALA A C 1
ATOM 5530 O O . ALA A 1 721 ? -6.199 -50.066 -22.824 1.00 86.31 721 ALA A O 1
ATOM 5531 N N . ARG A 1 722 ? -6.102 -50.760 -20.688 1.00 84.38 722 ARG A N 1
ATOM 5532 C CA . ARG A 1 722 ? -5.665 -49.486 -20.088 1.00 84.38 722 ARG A CA 1
ATOM 5533 C C . ARG A 1 722 ? -4.293 -49.569 -19.420 1.00 84.38 722 ARG A C 1
ATOM 5535 O O . ARG A 1 722 ? -3.883 -48.637 -18.738 1.00 84.38 722 ARG A O 1
ATOM 5542 N N . GLY A 1 723 ? -3.580 -50.679 -19.613 1.00 83.50 723 GLY A N 1
ATOM 5543 C CA . GLY A 1 723 ? -2.234 -50.863 -19.071 1.00 83.50 723 GLY A CA 1
ATOM 5544 C C . GLY A 1 723 ? -2.179 -50.990 -17.544 1.00 83.50 723 GLY A C 1
ATOM 5545 O O . GLY A 1 723 ? -1.170 -50.618 -16.939 1.00 83.50 723 GLY A O 1
ATOM 5546 N N . PHE A 1 724 ? -3.242 -51.503 -16.918 1.00 85.94 724 PHE A N 1
ATOM 5547 C CA . PHE A 1 724 ? -3.274 -51.822 -15.489 1.00 85.94 724 PHE A CA 1
ATOM 5548 C C . PHE A 1 724 ? -3.039 -53.319 -15.248 1.00 85.94 724 PHE A C 1
ATOM 5550 O O . PHE A 1 724 ? -3.367 -54.152 -16.095 1.00 85.94 724 PHE A O 1
ATOM 5557 N N . THR A 1 725 ? -2.504 -53.668 -14.076 1.00 81.44 725 THR A N 1
ATOM 5558 C CA . THR A 1 725 ? -2.331 -55.062 -13.633 1.00 81.44 725 THR A CA 1
ATOM 5559 C C . THR A 1 725 ? -3.012 -55.288 -12.284 1.00 81.44 725 THR A C 1
ATOM 5561 O O . THR A 1 725 ? -3.303 -54.334 -11.560 1.00 81.44 725 THR A O 1
ATOM 5564 N N . GLN A 1 726 ? -3.279 -56.551 -11.943 1.00 73.62 726 GLN A N 1
ATOM 5565 C CA . GLN A 1 726 ? -3.958 -56.933 -10.699 1.00 73.62 726 GLN A CA 1
ATOM 5566 C C . GLN A 1 726 ? -3.179 -56.521 -9.443 1.00 73.62 726 GLN A C 1
ATOM 5568 O O . GLN A 1 726 ? -3.766 -56.264 -8.400 1.00 73.62 726 GLN A O 1
ATOM 5573 N N . GLU A 1 727 ? -1.856 -56.447 -9.540 1.00 74.19 727 GLU A N 1
ATOM 5574 C CA . GLU A 1 727 ? -0.961 -56.119 -8.431 1.00 74.19 727 GLU A CA 1
ATOM 5575 C C . GLU A 1 727 ? -0.857 -54.604 -8.192 1.00 74.19 727 GLU A C 1
ATOM 5577 O O . GLU A 1 727 ? -0.316 -54.177 -7.177 1.00 74.19 727 GLU A O 1
ATOM 5582 N N . LYS A 1 728 ? -1.348 -53.785 -9.133 1.00 80.69 728 LYS A N 1
ATOM 5583 C CA . LYS A 1 728 ? -1.157 -52.327 -9.180 1.00 80.69 728 LYS A CA 1
ATOM 5584 C C . LYS A 1 728 ? -2.482 -51.585 -9.383 1.00 80.69 728 LYS A C 1
ATOM 5586 O O . LYS A 1 728 ? -2.565 -50.643 -10.168 1.00 80.69 728 LYS A O 1
ATOM 5591 N N . LEU A 1 729 ? -3.530 -52.000 -8.665 1.00 82.38 729 LEU A N 1
ATOM 5592 C CA . LEU A 1 729 ? -4.887 -51.439 -8.791 1.00 82.38 729 LEU A CA 1
ATOM 5593 C C . LEU A 1 729 ? -5.034 -49.986 -8.309 1.00 82.38 729 LEU A C 1
ATOM 5595 O O . LEU A 1 729 ? -6.055 -49.369 -8.594 1.00 82.38 729 LEU A O 1
ATOM 5599 N N . ASN A 1 730 ? -4.030 -49.437 -7.622 1.00 86.00 730 ASN A N 1
ATOM 5600 C CA . ASN A 1 730 ? -4.038 -48.058 -7.116 1.00 86.00 730 ASN A CA 1
ATOM 5601 C C . ASN A 1 730 ? -3.083 -47.140 -7.887 1.00 86.00 730 ASN A C 1
ATOM 5603 O O . ASN A 1 730 ? -3.035 -45.944 -7.624 1.00 86.00 730 ASN A O 1
ATOM 5607 N N . GLU A 1 731 ? -2.307 -47.676 -8.835 1.00 82.31 731 GLU A N 1
ATOM 5608 C CA . GLU A 1 731 ? -1.441 -46.828 -9.644 1.00 82.31 731 GLU A CA 1
ATOM 5609 C C . GLU A 1 731 ? -2.281 -46.021 -10.628 1.00 82.31 731 GLU A C 1
ATOM 5611 O O . GLU A 1 731 ? -3.031 -46.571 -11.436 1.00 82.31 731 GLU A O 1
ATOM 5616 N N . ALA A 1 732 ? -2.111 -44.707 -10.581 1.00 80.00 732 ALA A N 1
ATOM 5617 C CA . ALA A 1 732 ? -2.691 -43.802 -11.547 1.00 80.00 732 ALA A CA 1
ATOM 5618 C C . ALA A 1 732 ? -2.007 -43.933 -12.921 1.00 80.00 732 ALA A C 1
ATOM 5620 O O . ALA A 1 732 ? -0.805 -44.213 -13.033 1.00 80.00 732 ALA A O 1
ATOM 5621 N N . ARG A 1 733 ? -2.784 -43.732 -13.986 1.00 79.94 733 ARG A N 1
ATOM 5622 C CA . ARG A 1 733 ? -2.287 -43.604 -15.365 1.00 79.94 733 ARG A CA 1
ATOM 5623 C C . ARG A 1 733 ? -2.747 -42.265 -15.939 1.00 79.94 733 ARG A C 1
ATOM 5625 O O . ARG A 1 733 ? -2.745 -41.273 -15.219 1.00 79.94 733 ARG A O 1
ATOM 5632 N N . GLU A 1 734 ? -3.067 -42.212 -17.228 1.00 69.19 734 GLU A N 1
ATOM 5633 C CA . GLU A 1 734 ? -3.498 -41.007 -17.942 1.00 69.19 734 GLU A CA 1
ATOM 5634 C C . GLU A 1 734 ? -4.479 -40.157 -17.100 1.00 69.19 734 GLU A C 1
ATOM 5636 O O . GLU A 1 734 ? -5.451 -40.678 -16.549 1.00 69.19 734 GLU A O 1
ATOM 5641 N N . HIS A 1 735 ? -4.178 -38.861 -16.944 1.00 68.44 735 HIS A N 1
ATOM 5642 C CA . HIS A 1 735 ? -4.925 -37.901 -16.106 1.00 68.44 735 HIS A CA 1
ATOM 5643 C C . HIS A 1 735 ? -5.046 -38.248 -14.607 1.00 68.44 735 HIS A C 1
ATOM 5645 O O . HIS A 1 735 ? -5.943 -37.768 -13.913 1.00 68.44 735 HIS A O 1
ATOM 5651 N N . GLY A 1 736 ? -4.153 -39.084 -14.079 1.00 81.56 736 GLY A N 1
ATOM 5652 C CA . GLY A 1 736 ? -4.161 -39.453 -12.666 1.00 81.56 736 GLY A CA 1
ATOM 5653 C C . GLY A 1 736 ? -5.222 -40.504 -12.303 1.00 81.56 736 GLY A C 1
ATOM 5654 O O . GLY A 1 736 ? -5.465 -40.735 -11.124 1.00 81.56 736 GLY A O 1
ATOM 5655 N N . LEU A 1 737 ? -5.885 -41.135 -13.279 1.00 86.62 737 LEU A N 1
ATOM 5656 C CA . LEU A 1 737 ? -7.008 -42.040 -13.012 1.00 86.62 737 LEU A CA 1
ATOM 5657 C C . LEU A 1 737 ? -6.546 -43.459 -12.649 1.00 86.62 737 LEU A C 1
ATOM 5659 O O . LEU A 1 737 ? -5.688 -44.041 -13.318 1.00 86.62 737 LEU A O 1
ATOM 5663 N N . THR A 1 738 ? -7.166 -44.038 -11.618 1.00 94.06 738 THR A N 1
ATOM 5664 C CA . THR A 1 738 ? -7.034 -45.458 -11.249 1.00 94.06 738 THR A CA 1
ATOM 5665 C C . THR A 1 738 ? -8.072 -46.326 -11.989 1.00 94.06 738 THR A C 1
ATOM 5667 O O . THR A 1 738 ? -9.074 -45.809 -12.500 1.00 94.06 738 THR A O 1
ATOM 5670 N N . PRO A 1 739 ? -7.914 -47.665 -12.035 1.00 92.81 739 PRO A N 1
ATOM 5671 C CA . PRO A 1 739 ? -8.946 -48.585 -12.524 1.00 92.81 739 PRO A CA 1
ATOM 5672 C C . PRO A 1 739 ? -10.327 -48.345 -11.903 1.00 92.81 739 PRO A C 1
ATOM 5674 O O . PRO A 1 739 ? -11.332 -48.337 -12.617 1.00 92.81 739 PRO A O 1
ATOM 5677 N N . LEU A 1 740 ? -10.373 -48.112 -10.585 1.00 95.44 740 LEU A N 1
ATOM 5678 C CA . LEU A 1 740 ? -11.608 -47.864 -9.842 1.00 95.44 740 LEU A CA 1
ATOM 5679 C C . LEU A 1 740 ? -12.279 -46.562 -10.293 1.00 95.44 740 LEU A C 1
ATOM 5681 O O . LEU A 1 740 ? -13.486 -46.533 -10.524 1.00 95.44 740 LEU A O 1
ATOM 5685 N N . MET A 1 741 ? -11.489 -45.507 -10.493 1.00 96.12 741 MET A N 1
ATOM 5686 C CA . MET A 1 741 ? -11.959 -44.224 -11.015 1.00 96.12 741 MET A CA 1
ATOM 5687 C C . MET A 1 741 ? -12.499 -44.331 -12.441 1.00 96.12 741 MET A C 1
ATOM 5689 O O . MET A 1 741 ? -13.543 -43.758 -12.745 1.00 96.12 741 MET A O 1
ATOM 5693 N N . HIS A 1 742 ? -11.842 -45.100 -13.313 1.00 92.94 742 HIS A N 1
ATOM 5694 C CA . HIS A 1 742 ? -12.352 -45.357 -14.661 1.00 92.94 742 HIS A CA 1
ATOM 5695 C C . HIS A 1 742 ? -13.687 -46.113 -14.643 1.00 92.94 742 HIS A C 1
ATOM 5697 O O . HIS A 1 742 ? -14.572 -45.785 -15.435 1.00 92.94 742 HIS A O 1
ATOM 5703 N N . ALA A 1 743 ? -13.846 -47.100 -13.756 1.00 94.69 743 ALA A N 1
ATOM 5704 C CA . ALA A 1 743 ? -15.109 -47.816 -13.590 1.00 94.69 743 ALA A CA 1
ATOM 5705 C C . ALA A 1 743 ? -16.211 -46.893 -13.037 1.00 94.69 743 ALA A C 1
ATOM 5707 O O . ALA A 1 743 ? -17.332 -46.909 -13.547 1.00 94.69 743 ALA A O 1
ATOM 5708 N N . ALA A 1 744 ? -15.881 -46.035 -12.065 1.00 95.25 744 ALA A N 1
ATOM 5709 C CA . ALA A 1 744 ? -16.798 -45.053 -11.485 1.00 95.25 744 ALA A CA 1
ATOM 5710 C C . ALA A 1 744 ? -17.262 -44.005 -12.509 1.00 95.25 744 ALA A C 1
ATOM 5712 O O . ALA A 1 744 ? -18.461 -43.788 -12.665 1.00 95.25 744 ALA A O 1
ATOM 5713 N N . TRP A 1 745 ? -16.333 -43.424 -13.275 1.00 93.56 745 TRP A N 1
ATOM 5714 C CA . TRP A 1 745 ? -16.625 -42.433 -14.319 1.00 93.56 745 TRP A CA 1
ATOM 5715 C C . TRP A 1 745 ? -17.504 -42.979 -15.454 1.00 93.56 745 TRP A C 1
ATOM 5717 O O . TRP A 1 745 ? -18.232 -42.230 -16.102 1.00 93.56 745 TRP A O 1
ATOM 5727 N N . ARG A 1 746 ? -17.457 -44.292 -15.698 1.00 90.81 746 ARG A N 1
ATOM 5728 C CA . ARG A 1 746 ? -18.301 -44.971 -16.692 1.00 90.81 746 ARG A CA 1
ATOM 5729 C C . ARG A 1 746 ? -19.583 -45.566 -16.111 1.00 90.81 746 ARG A C 1
ATOM 5731 O O . ARG A 1 746 ? -20.393 -46.086 -16.872 1.00 90.81 746 ARG A O 1
ATOM 5738 N N . GLY A 1 747 ? -19.760 -45.528 -14.790 1.00 90.56 747 GLY A N 1
ATOM 5739 C CA . GLY A 1 747 ? -20.877 -46.178 -14.105 1.00 90.56 747 GLY A CA 1
ATOM 5740 C C . GLY A 1 747 ? -20.878 -47.710 -14.219 1.00 90.56 747 GLY A C 1
ATOM 5741 O O . GLY A 1 747 ? -21.934 -48.326 -14.104 1.00 90.56 747 GLY A O 1
ATOM 5742 N N . GLU A 1 748 ? -19.725 -48.347 -14.454 1.00 93.12 748 GLU A N 1
ATOM 5743 C CA . GLU A 1 748 ? -19.599 -49.805 -14.614 1.00 93.12 748 GLU A CA 1
ATOM 5744 C C . GLU A 1 748 ? -19.561 -50.510 -13.238 1.00 93.12 748 GL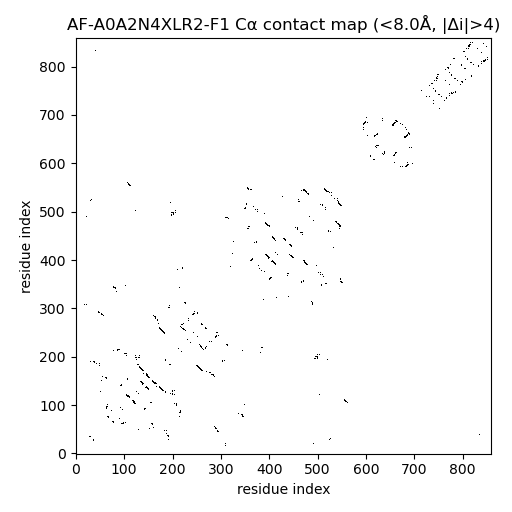U A C 1
ATOM 5746 O O . GLU A 1 748 ? -18.526 -51.004 -12.789 1.00 93.12 748 GLU A O 1
ATOM 5751 N N . VAL A 1 749 ? -20.711 -50.557 -12.551 1.00 93.12 749 VAL A N 1
ATOM 5752 C CA . VAL A 1 749 ? -20.851 -51.001 -11.144 1.00 93.12 749 VAL A CA 1
ATOM 5753 C C . VAL A 1 749 ? -20.284 -52.401 -10.883 1.00 93.12 749 VAL A C 1
ATOM 5755 O O . VAL A 1 749 ? -19.676 -52.636 -9.841 1.00 93.12 749 VAL A O 1
ATOM 5758 N N . ALA A 1 750 ? -20.458 -53.338 -11.820 1.00 90.00 750 ALA A N 1
ATOM 5759 C CA . ALA A 1 750 ? -19.950 -54.702 -11.669 1.00 90.00 750 ALA A CA 1
ATOM 5760 C C . ALA A 1 750 ? -18.414 -54.739 -11.582 1.00 90.00 750 ALA A C 1
ATOM 5762 O O . ALA A 1 750 ? -17.873 -55.406 -10.703 1.00 90.00 750 ALA A O 1
ATOM 5763 N N . LEU A 1 751 ? -17.721 -53.972 -12.436 1.00 91.88 751 LEU A N 1
ATOM 5764 C CA . LEU A 1 751 ? -16.262 -53.845 -12.374 1.00 91.88 751 LEU A CA 1
ATOM 5765 C C . LEU A 1 751 ? -15.825 -53.081 -11.128 1.00 91.88 751 LEU A C 1
ATOM 5767 O O . LEU A 1 751 ? -14.853 -53.466 -10.489 1.00 91.88 751 LEU A O 1
ATOM 5771 N N . LEU A 1 752 ? -16.554 -52.025 -10.765 1.00 95.19 752 LEU A N 1
ATOM 5772 C CA . LEU A 1 752 ? -16.288 -51.234 -9.566 1.00 95.19 752 LEU A CA 1
ATOM 5773 C C . LEU A 1 752 ? -16.345 -52.098 -8.296 1.00 95.19 752 LEU A C 1
ATOM 5775 O O . LEU A 1 752 ? -15.411 -52.065 -7.501 1.00 95.19 752 LEU A O 1
ATOM 5779 N N . ARG A 1 753 ? -17.385 -52.926 -8.127 1.00 91.19 753 ARG A N 1
ATOM 5780 C CA . ARG A 1 753 ? -17.506 -53.850 -6.984 1.00 91.19 753 ARG A CA 1
ATOM 5781 C C . ARG A 1 753 ? -16.411 -54.914 -6.978 1.00 91.19 753 ARG A C 1
ATOM 5783 O O . ARG A 1 753 ? -15.877 -55.220 -5.917 1.00 91.19 753 ARG A O 1
ATOM 5790 N N . GLU A 1 754 ? -16.066 -55.464 -8.141 1.00 90.44 754 GLU A N 1
ATOM 5791 C CA . GLU A 1 754 ? -14.985 -56.450 -8.253 1.00 90.44 754 GLU A CA 1
ATOM 5792 C C . GLU A 1 754 ? -13.623 -55.832 -7.890 1.00 90.44 754 GLU A C 1
ATOM 5794 O O . GLU A 1 754 ? -12.864 -56.422 -7.129 1.00 90.44 754 GLU A O 1
ATOM 5799 N N . LEU A 1 755 ? -13.342 -54.606 -8.345 1.00 89.62 755 LEU A N 1
ATOM 5800 C CA . LEU A 1 755 ? -12.135 -53.850 -7.991 1.00 89.62 755 LEU A CA 1
ATOM 5801 C C . LEU A 1 755 ? -12.052 -53.554 -6.487 1.00 89.62 755 LEU A C 1
ATOM 5803 O O . LEU A 1 755 ? -10.995 -53.750 -5.889 1.00 89.62 755 LEU A O 1
ATOM 5807 N N . ILE A 1 756 ? -13.159 -53.139 -5.863 1.00 88.06 756 ILE A N 1
ATOM 5808 C CA . ILE A 1 756 ? -13.241 -52.939 -4.406 1.00 88.06 756 ILE A CA 1
ATOM 5809 C C . ILE A 1 756 ? -12.975 -54.257 -3.666 1.00 88.06 756 ILE A C 1
ATOM 5811 O O . ILE A 1 756 ? -12.190 -54.283 -2.721 1.00 88.06 756 ILE A O 1
ATOM 5815 N N . ALA A 1 757 ? -13.569 -55.368 -4.115 1.00 83.25 757 ALA A N 1
ATOM 5816 C CA . ALA A 1 757 ? -13.362 -56.687 -3.513 1.00 83.25 757 ALA A CA 1
ATOM 5817 C C . ALA A 1 757 ? -11.906 -57.178 -3.626 1.00 83.25 757 ALA A C 1
ATOM 5819 O O . ALA A 1 757 ? -11.443 -57.941 -2.779 1.00 83.25 757 ALA A O 1
ATOM 5820 N N . LEU A 1 758 ? -11.176 -56.720 -4.647 1.00 79.25 758 LEU A N 1
ATOM 5821 C CA . LEU A 1 758 ? -9.747 -56.978 -4.838 1.00 79.25 758 LEU A CA 1
ATOM 5822 C C . LEU A 1 758 ? -8.837 -56.014 -4.058 1.00 79.25 758 LEU A C 1
ATOM 5824 O O . LEU A 1 758 ? -7.617 -56.152 -4.126 1.00 79.25 758 LEU A O 1
ATOM 5828 N N . GLY A 1 759 ? -9.406 -55.064 -3.309 1.00 79.75 759 GLY A N 1
ATOM 5829 C CA . GLY A 1 759 ? -8.660 -54.131 -2.465 1.00 79.75 759 GLY A CA 1
ATOM 5830 C C . GLY A 1 759 ? -8.213 -52.847 -3.165 1.00 79.75 759 GLY A C 1
ATOM 5831 O O . GLY A 1 759 ? -7.246 -52.231 -2.717 1.00 79.75 759 GLY A O 1
ATOM 5832 N N . ALA A 1 760 ? -8.878 -52.436 -4.251 1.00 85.19 760 ALA A N 1
ATOM 5833 C CA . ALA A 1 760 ? -8.661 -51.107 -4.819 1.00 85.19 760 ALA A CA 1
ATOM 5834 C C . ALA A 1 760 ? -9.008 -50.018 -3.786 1.00 85.19 760 ALA A C 1
ATOM 5836 O O . ALA A 1 760 ? -10.063 -50.063 -3.150 1.00 85.19 760 ALA A O 1
ATOM 5837 N N . ASP A 1 761 ? -8.124 -49.036 -3.630 1.00 85.12 761 ASP A N 1
ATOM 5838 C CA . ASP A 1 761 ? -8.280 -47.950 -2.671 1.00 85.12 761 ASP A CA 1
ATOM 5839 C C . ASP A 1 761 ? -9.317 -46.932 -3.166 1.00 85.12 761 ASP A C 1
ATOM 5841 O O . ASP A 1 761 ? -9.147 -46.259 -4.188 1.00 85.12 761 ASP A O 1
ATOM 5845 N N . VAL A 1 762 ? -10.406 -46.816 -2.408 1.00 91.62 762 VAL A N 1
ATOM 5846 C CA . VAL A 1 762 ? -11.530 -45.916 -2.691 1.00 91.62 762 VAL A CA 1
ATOM 5847 C C . VAL A 1 762 ? -11.217 -44.443 -2.405 1.00 91.62 762 VAL A C 1
ATOM 5849 O O . VAL A 1 762 ? -11.993 -43.581 -2.818 1.00 91.62 762 VAL A O 1
ATOM 5852 N N . GLN A 1 763 ? -10.101 -44.149 -1.727 1.00 91.62 763 GLN A N 1
ATOM 5853 C CA . GLN A 1 763 ? -9.693 -42.794 -1.332 1.00 91.62 763 GLN A CA 1
ATOM 5854 C C . GLN A 1 763 ? -8.672 -42.155 -2.277 1.00 91.62 763 GLN A C 1
ATOM 5856 O O . GLN A 1 763 ? -8.295 -41.000 -2.071 1.00 91.62 763 GLN A O 1
ATOM 5861 N N . CYS A 1 764 ? -8.212 -42.877 -3.304 1.00 87.44 764 CYS A N 1
ATOM 5862 C CA . CYS A 1 764 ? -7.314 -42.310 -4.306 1.00 87.44 764 CYS A CA 1
ATOM 5863 C C . CYS A 1 764 ? -7.908 -41.021 -4.904 1.00 87.44 764 CYS A C 1
ATOM 5865 O O . CYS A 1 764 ? -9.127 -40.903 -5.079 1.00 87.44 764 CYS A O 1
ATOM 5867 N N . ARG A 1 765 ? -7.033 -40.075 -5.261 1.00 91.56 765 ARG A N 1
ATOM 5868 C CA . ARG A 1 765 ? -7.378 -38.804 -5.916 1.00 91.56 765 ARG A CA 1
ATOM 5869 C C . ARG A 1 765 ? -6.707 -38.733 -7.288 1.00 91.56 765 ARG A C 1
ATOM 5871 O O . ARG A 1 765 ? -5.569 -39.177 -7.423 1.00 91.56 765 ARG A O 1
ATOM 5878 N N . ASN A 1 766 ? -7.425 -38.248 -8.302 1.00 84.62 766 ASN A N 1
ATOM 5879 C CA . ASN A 1 766 ? -6.852 -38.028 -9.632 1.00 84.62 766 ASN A CA 1
ATOM 5880 C C . ASN A 1 766 ? -6.018 -36.730 -9.668 1.00 84.62 766 ASN A C 1
ATOM 5882 O O . ASN A 1 766 ? -5.832 -36.086 -8.638 1.00 84.62 766 ASN A O 1
ATOM 5886 N N . ALA A 1 767 ? -5.537 -36.331 -10.850 1.00 80.25 767 ALA A N 1
ATOM 5887 C CA . ALA A 1 767 ? -4.717 -35.126 -11.017 1.00 80.25 767 ALA A CA 1
ATOM 5888 C C . ALA A 1 767 ? -5.430 -33.798 -10.674 1.00 80.25 767 ALA A C 1
ATOM 5890 O O . ALA A 1 767 ? -4.750 -32.792 -10.532 1.00 80.25 767 ALA A O 1
ATOM 5891 N N . ASP A 1 768 ? -6.762 -33.803 -10.543 1.00 72.50 768 ASP A N 1
ATOM 5892 C CA . ASP A 1 768 ? -7.570 -32.641 -10.137 1.00 72.50 768 ASP A CA 1
ATOM 5893 C C . ASP A 1 768 ? -8.061 -32.764 -8.679 1.00 72.50 768 ASP A C 1
ATOM 5895 O O . ASP A 1 768 ? -8.972 -32.055 -8.241 1.00 72.50 768 ASP A O 1
ATOM 5899 N N . GLY A 1 769 ? -7.564 -33.762 -7.944 1.00 87.31 769 GLY A N 1
ATOM 5900 C CA . GLY A 1 769 ? -7.985 -34.044 -6.579 1.00 87.31 769 GLY A CA 1
ATOM 5901 C C . GLY A 1 769 ? -9.322 -34.786 -6.453 1.00 87.31 769 GLY A C 1
ATOM 5902 O O . GLY A 1 769 ? -9.778 -35.023 -5.332 1.00 87.31 769 GLY A O 1
ATOM 5903 N N . ASN A 1 770 ? -9.965 -35.177 -7.558 1.00 92.19 770 ASN A N 1
ATOM 5904 C CA . ASN A 1 770 ? -11.270 -35.842 -7.559 1.00 92.19 770 ASN A CA 1
ATOM 5905 C C . ASN A 1 770 ? -11.157 -37.321 -7.150 1.00 92.19 770 ASN A C 1
ATOM 5907 O O . ASN A 1 770 ? -10.261 -38.039 -7.597 1.00 92.19 770 ASN A O 1
ATOM 5911 N N . THR A 1 771 ? -12.108 -37.801 -6.345 1.00 96.25 771 THR A N 1
ATOM 5912 C CA . THR A 1 771 ? -12.199 -39.209 -5.916 1.00 96.25 771 THR A CA 1
ATOM 5913 C C . THR A 1 771 ? -13.097 -40.038 -6.841 1.00 96.25 771 THR A C 1
ATOM 5915 O O . THR A 1 771 ? -13.810 -39.512 -7.701 1.00 96.25 771 THR A O 1
ATOM 5918 N N . ALA A 1 772 ? -13.136 -41.358 -6.635 1.00 96.00 772 ALA A N 1
ATOM 5919 C CA . ALA A 1 772 ? -14.080 -42.229 -7.340 1.00 96.00 772 ALA A CA 1
ATOM 5920 C C . ALA A 1 772 ? -15.554 -41.820 -7.111 1.00 96.00 772 ALA A C 1
ATOM 5922 O O . ALA A 1 772 ? -16.367 -41.962 -8.023 1.00 96.00 772 ALA A O 1
ATOM 5923 N N . VAL A 1 773 ? -15.898 -41.256 -5.942 1.00 97.44 773 VAL A N 1
ATOM 5924 C CA . VAL A 1 773 ? -17.259 -40.761 -5.639 1.00 97.44 773 VAL A CA 1
ATOM 5925 C C . VAL A 1 773 ? -17.619 -39.587 -6.542 1.00 97.44 773 VAL A C 1
ATOM 5927 O O . VAL A 1 773 ? -18.688 -39.585 -7.151 1.00 97.44 773 VAL A O 1
ATOM 5930 N N . TRP A 1 774 ? -16.706 -38.623 -6.696 1.00 97.56 774 TRP A N 1
ATOM 5931 C CA . TRP A 1 774 ? -16.892 -37.499 -7.613 1.00 97.56 774 TRP A CA 1
ATOM 5932 C C . TRP A 1 774 ? -17.165 -37.987 -9.039 1.00 97.56 774 TRP A C 1
ATOM 5934 O O . TRP A 1 774 ? -18.123 -37.561 -9.683 1.00 97.56 774 TRP A O 1
ATOM 5944 N N . LEU A 1 775 ? -16.367 -38.941 -9.522 1.00 96.81 775 LEU A N 1
ATOM 5945 C CA . LEU A 1 775 ? -16.508 -39.488 -10.871 1.00 96.81 775 LEU A CA 1
ATOM 5946 C C . LEU A 1 775 ? -17.808 -40.283 -11.066 1.00 96.81 775 LEU A C 1
ATOM 5948 O O . LEU A 1 775 ? -18.420 -40.188 -12.130 1.00 96.81 775 LEU A O 1
ATOM 5952 N N . ALA A 1 776 ? -18.278 -41.002 -10.045 1.00 97.31 776 ALA A N 1
ATOM 5953 C CA . ALA A 1 776 ? -19.587 -41.654 -10.071 1.00 97.31 776 ALA A CA 1
ATOM 5954 C C . ALA A 1 776 ? -20.742 -40.633 -10.147 1.00 97.31 776 ALA A C 1
ATOM 5956 O O . ALA A 1 776 ? -21.712 -40.851 -10.879 1.00 97.31 776 ALA A O 1
ATOM 5957 N N . CYS A 1 777 ? -20.612 -39.479 -9.482 1.00 96.94 777 CYS A N 1
ATOM 5958 C CA . CYS A 1 777 ? -21.555 -38.362 -9.605 1.00 96.94 777 CYS A CA 1
ATOM 5959 C C . CYS A 1 777 ? -21.501 -37.696 -10.990 1.00 96.94 777 CYS A C 1
ATOM 5961 O O . CYS A 1 777 ? -22.539 -37.303 -11.535 1.00 96.94 777 CYS A O 1
ATOM 5963 N N . VAL A 1 778 ? -20.318 -37.601 -11.611 1.00 94.56 778 VAL A N 1
ATOM 5964 C CA . VAL A 1 778 ? -20.171 -37.165 -13.013 1.00 94.56 778 VAL A CA 1
ATOM 5965 C C . VAL A 1 778 ? -20.942 -38.108 -13.942 1.00 94.56 778 VAL A C 1
ATOM 5967 O O . VAL A 1 778 ? -21.734 -37.627 -14.755 1.00 94.56 778 VAL A O 1
ATOM 5970 N N . ALA A 1 779 ? -20.800 -39.421 -13.744 1.00 93.44 779 ALA A N 1
ATOM 5971 C CA . ALA A 1 779 ? -21.506 -40.466 -14.487 1.00 93.44 779 ALA A CA 1
ATOM 5972 C C . ALA A 1 779 ? -23.015 -40.563 -14.180 1.00 93.44 779 ALA A C 1
ATOM 5974 O O . ALA A 1 779 ? -23.731 -41.270 -14.883 1.00 93.44 779 ALA A O 1
ATOM 5975 N N . ALA A 1 780 ? -23.488 -39.879 -13.130 1.00 95.38 780 ALA A N 1
ATOM 5976 C CA . ALA A 1 780 ? -24.842 -39.995 -12.584 1.00 95.38 780 ALA A CA 1
ATOM 5977 C C . ALA A 1 780 ? -25.236 -41.447 -12.218 1.00 95.38 780 ALA A C 1
ATOM 5979 O O . ALA A 1 780 ? -26.377 -41.862 -12.416 1.00 95.38 780 ALA A O 1
ATOM 5980 N N . SER A 1 781 ? -24.284 -42.231 -11.696 1.00 96.69 781 SER A N 1
ATOM 5981 C CA . SER A 1 781 ? -24.501 -43.630 -11.304 1.00 96.69 781 SER A CA 1
ATOM 5982 C C . SER A 1 781 ? -24.754 -43.755 -9.798 1.00 96.69 781 SER A C 1
ATOM 5984 O O . SER A 1 781 ? -23.820 -43.858 -9.001 1.00 96.69 781 SER A O 1
ATOM 5986 N N . GLU A 1 782 ? -26.029 -43.780 -9.400 1.00 96.88 782 GLU A N 1
ATOM 5987 C CA . GLU A 1 782 ? -26.439 -43.922 -7.993 1.00 96.88 782 GLU A CA 1
ATOM 5988 C C . GLU A 1 782 ? -25.903 -45.204 -7.346 1.00 96.88 782 GLU A C 1
ATOM 5990 O O . GLU A 1 782 ? -25.434 -45.198 -6.209 1.00 96.88 782 GLU A O 1
ATOM 5995 N N . GLU A 1 783 ? -25.930 -46.313 -8.085 1.00 94.81 783 GLU A N 1
ATOM 5996 C CA . GLU A 1 783 ? -25.484 -47.607 -7.576 1.00 94.81 783 GLU A CA 1
ATOM 5997 C C . GLU A 1 783 ? -23.960 -47.644 -7.357 1.00 94.81 783 GLU A C 1
ATOM 5999 O O . GLU A 1 783 ? -23.496 -48.248 -6.389 1.00 94.81 783 GLU A O 1
ATOM 6004 N N . ALA A 1 784 ? -23.175 -46.944 -8.188 1.00 95.06 784 ALA A N 1
ATOM 6005 C CA . ALA A 1 784 ? -21.738 -46.787 -7.969 1.00 95.06 784 ALA A CA 1
ATOM 6006 C C . ALA A 1 784 ? -21.440 -45.932 -6.727 1.00 95.06 784 ALA A C 1
ATOM 6008 O O . ALA A 1 784 ? -20.570 -46.298 -5.939 1.00 95.06 784 ALA A O 1
ATOM 6009 N N . VAL A 1 785 ? -22.181 -44.836 -6.515 1.00 96.94 785 VAL A N 1
ATOM 6010 C CA . VAL A 1 785 ? -22.042 -43.996 -5.312 1.00 96.94 785 VAL A CA 1
ATOM 6011 C C . VAL A 1 785 ? -22.375 -44.795 -4.047 1.00 96.94 785 VAL A C 1
ATOM 6013 O O . VAL A 1 785 ? -21.603 -44.754 -3.091 1.00 96.94 785 VAL A O 1
ATOM 6016 N N . ARG A 1 786 ? -23.460 -45.587 -4.052 1.00 95.50 786 ARG A N 1
ATOM 6017 C CA . ARG A 1 786 ? -23.812 -46.469 -2.922 1.00 95.50 786 ARG A CA 1
ATOM 6018 C C . ARG A 1 786 ? -22.724 -47.512 -2.655 1.00 95.50 786 ARG A C 1
ATOM 6020 O O . ARG A 1 786 ? -22.294 -47.645 -1.516 1.00 95.50 786 ARG A O 1
ATOM 6027 N N . ALA A 1 787 ? -22.218 -48.183 -3.692 1.00 88.56 787 ALA A N 1
ATOM 6028 C CA . ALA A 1 787 ? -21.155 -49.181 -3.543 1.00 88.56 787 ALA A CA 1
ATOM 6029 C C . ALA A 1 787 ? -19.841 -48.582 -3.000 1.00 88.56 787 ALA A C 1
ATOM 6031 O O . ALA A 1 787 ? -19.167 -49.209 -2.186 1.00 88.56 787 ALA A O 1
ATOM 6032 N N . LEU A 1 788 ? -19.480 -47.365 -3.419 1.00 92.75 788 LEU A N 1
ATOM 6033 C CA . LEU A 1 788 ? -18.309 -46.655 -2.894 1.00 92.75 788 LEU A CA 1
ATOM 6034 C C . LEU A 1 788 ? -18.507 -46.233 -1.431 1.00 92.75 788 LEU A C 1
ATOM 6036 O O . LEU A 1 788 ? -17.594 -46.400 -0.625 1.00 92.75 788 LEU A O 1
ATOM 6040 N N . ALA A 1 789 ? -19.693 -45.736 -1.069 1.00 87.81 789 ALA A N 1
ATOM 6041 C CA . ALA A 1 789 ? -20.022 -45.385 0.312 1.00 87.81 789 ALA A CA 1
ATOM 6042 C C . ALA A 1 789 ? -20.018 -46.618 1.238 1.00 87.81 789 ALA A C 1
ATOM 6044 O O . ALA A 1 789 ? -19.446 -46.566 2.325 1.00 87.81 789 ALA A O 1
ATOM 6045 N N . GLU A 1 790 ? -20.569 -47.752 0.786 1.00 85.88 790 GLU A N 1
ATOM 6046 C CA . GLU A 1 790 ? -20.510 -49.047 1.488 1.00 85.88 790 GLU A CA 1
ATOM 6047 C C . GLU A 1 790 ? -19.067 -49.524 1.708 1.00 85.88 790 GLU A C 1
ATOM 6049 O O . GLU A 1 790 ? -18.750 -50.102 2.747 1.00 85.88 790 GLU A O 1
ATOM 6054 N N . ALA A 1 791 ? -18.179 -49.238 0.753 1.00 77.56 791 ALA A N 1
ATOM 6055 C CA . ALA A 1 791 ? -16.749 -49.518 0.844 1.00 77.56 791 ALA A CA 1
ATOM 6056 C C . ALA A 1 791 ? -15.962 -48.488 1.683 1.00 77.56 791 ALA A C 1
ATOM 6058 O O . ALA A 1 791 ? -14.744 -48.609 1.817 1.00 77.56 791 ALA A O 1
ATOM 6059 N N . GLY A 1 792 ? -16.636 -47.489 2.264 1.00 80.62 792 GLY A N 1
ATOM 6060 C CA . GLY A 1 792 ? -16.042 -46.493 3.156 1.00 80.62 792 GLY A CA 1
ATOM 6061 C C . GLY A 1 792 ? -15.445 -45.267 2.461 1.00 80.62 792 GLY A C 1
ATOM 6062 O O . GLY A 1 792 ? -14.618 -44.584 3.066 1.00 80.62 792 GLY A O 1
ATOM 6063 N N . ALA A 1 793 ? -15.821 -44.972 1.214 1.00 87.19 793 ALA A N 1
ATOM 6064 C CA . ALA A 1 793 ? -15.360 -43.772 0.515 1.00 87.19 793 ALA A CA 1
ATOM 6065 C C . ALA A 1 793 ? -15.795 -42.480 1.236 1.00 87.19 793 ALA A C 1
ATOM 6067 O O . ALA A 1 793 ? -16.930 -42.366 1.699 1.00 87.19 793 ALA A O 1
ATOM 6068 N N . GLN A 1 794 ? -14.898 -41.493 1.319 1.00 87.75 794 GLN A N 1
ATOM 6069 C CA . GLN A 1 794 ? -15.208 -40.193 1.920 1.00 87.75 794 GLN A CA 1
ATOM 6070 C C . GLN A 1 794 ? -16.048 -39.339 0.955 1.00 87.75 794 GLN A C 1
ATOM 6072 O O . GLN A 1 794 ? -15.605 -39.001 -0.142 1.00 87.75 794 GLN A O 1
ATOM 6077 N N . LEU A 1 795 ? -17.273 -38.985 1.362 1.00 91.25 795 LEU A N 1
ATOM 6078 C CA . LEU A 1 795 ? -18.204 -38.206 0.529 1.00 91.25 795 LEU A CA 1
ATOM 6079 C C . LEU A 1 795 ? -17.858 -36.710 0.484 1.00 91.25 795 LEU A C 1
ATOM 6081 O O . LEU A 1 795 ? -18.079 -36.053 -0.533 1.00 91.25 795 LEU A O 1
ATOM 6085 N N . ASP A 1 796 ? -17.262 -36.204 1.565 1.00 93.62 796 ASP A N 1
ATOM 6086 C CA . ASP A 1 796 ? -16.901 -34.792 1.744 1.00 93.62 796 ASP A CA 1
ATOM 6087 C C . ASP A 1 796 ? -15.451 -34.492 1.338 1.00 93.62 796 ASP A C 1
ATOM 6089 O O . ASP A 1 796 ? -14.897 -33.447 1.687 1.00 93.62 796 ASP A O 1
ATOM 6093 N N . SER A 1 797 ? -14.799 -35.412 0.616 1.00 88.38 797 SER A N 1
ATOM 6094 C CA . SER A 1 797 ? -13.470 -35.160 0.063 1.00 88.38 797 SER A CA 1
ATOM 6095 C C . SER A 1 797 ? -13.515 -33.948 -0.858 1.00 88.38 797 SER A C 1
ATOM 6097 O O . SER A 1 797 ? -14.268 -33.914 -1.833 1.00 88.38 797 SER A O 1
ATOM 6099 N N . ARG A 1 798 ? -12.679 -32.963 -0.537 1.00 91.94 798 ARG A N 1
ATOM 6100 C CA . ARG A 1 798 ? -12.500 -31.756 -1.333 1.00 91.94 798 ARG A CA 1
ATOM 6101 C C . ARG A 1 798 ? -11.433 -31.995 -2.391 1.00 91.94 798 ARG A C 1
ATOM 6103 O O . ARG A 1 798 ? -10.317 -32.413 -2.063 1.00 91.94 798 ARG A O 1
ATOM 6110 N N . ASN A 1 799 ? -11.784 -31.747 -3.645 1.00 85.38 799 ASN A N 1
ATOM 6111 C CA . ASN A 1 799 ? -10.836 -31.757 -4.752 1.00 85.38 799 ASN A CA 1
ATOM 6112 C C . ASN A 1 799 ? -9.873 -30.552 -4.662 1.00 85.38 799 ASN A C 1
ATOM 6114 O O . ASN A 1 799 ? -9.878 -29.828 -3.663 1.00 85.38 799 ASN A O 1
ATOM 6118 N N . ASP A 1 800 ? -9.026 -30.337 -5.666 1.00 84.25 800 ASP A N 1
ATOM 6119 C CA . ASP A 1 800 ? -7.984 -29.300 -5.587 1.00 84.25 800 ASP A CA 1
ATOM 6120 C C . ASP A 1 800 ? -8.536 -27.864 -5.674 1.00 84.25 800 ASP A C 1
ATOM 6122 O O . ASP A 1 800 ? -7.833 -26.916 -5.348 1.00 84.25 800 ASP A O 1
ATOM 6126 N N . THR A 1 801 ? -9.826 -27.696 -5.993 1.00 68.56 801 THR A N 1
ATOM 6127 C CA . THR A 1 801 ? -10.552 -26.414 -5.902 1.00 68.56 801 THR A CA 1
ATOM 6128 C C . THR A 1 801 ? -11.403 -26.310 -4.630 1.00 68.56 801 THR A C 1
ATOM 6130 O O . THR A 1 801 ? -12.296 -25.469 -4.525 1.00 68.56 801 THR A O 1
ATOM 6133 N N . GLY A 1 802 ? -11.219 -27.220 -3.672 1.00 85.69 802 GLY A N 1
ATOM 6134 C CA . GLY A 1 802 ? -11.999 -27.255 -2.439 1.00 85.69 802 GLY A CA 1
ATOM 6135 C C . GLY A 1 802 ? -13.415 -27.828 -2.603 1.00 85.69 802 GLY A C 1
ATOM 6136 O O . GLY A 1 802 ? -14.151 -27.892 -1.621 1.00 85.69 802 GLY A O 1
ATOM 6137 N N . ALA A 1 803 ? -13.826 -28.251 -3.802 1.00 91.38 803 ALA A N 1
ATOM 6138 C CA . ALA A 1 803 ? -15.197 -28.674 -4.071 1.00 91.38 803 ALA A CA 1
ATOM 6139 C C . ALA A 1 803 ? -15.450 -30.133 -3.656 1.00 91.38 803 ALA A C 1
ATOM 6141 O O . ALA A 1 803 ? -14.614 -31.009 -3.882 1.00 91.38 803 ALA A O 1
ATOM 6142 N N . THR A 1 804 ? -16.632 -30.416 -3.100 1.00 97.38 804 THR A N 1
ATOM 6143 C CA . THR A 1 804 ? -17.104 -31.780 -2.795 1.00 97.38 804 THR A CA 1
ATOM 6144 C C . THR A 1 804 ? -18.003 -32.331 -3.904 1.00 97.38 804 THR A C 1
ATOM 6146 O O . THR A 1 804 ? -18.577 -31.583 -4.701 1.00 97.38 804 THR A O 1
ATOM 6149 N N . ALA A 1 805 ? -18.204 -33.653 -3.939 1.00 96.75 805 ALA A N 1
ATOM 6150 C CA . ALA A 1 805 ? -19.124 -34.276 -4.897 1.00 96.75 805 ALA A CA 1
ATOM 6151 C C . ALA A 1 805 ? -20.564 -33.729 -4.775 1.00 96.75 805 ALA A C 1
ATOM 6153 O O . ALA A 1 805 ? -21.293 -33.664 -5.770 1.00 96.75 805 ALA A O 1
ATOM 6154 N N . LEU A 1 806 ? -20.961 -33.291 -3.573 1.00 97.25 806 LEU A N 1
ATOM 6155 C CA . LEU A 1 806 ? -22.252 -32.658 -3.308 1.00 97.25 806 LEU A CA 1
ATOM 6156 C C . LEU A 1 806 ? -22.348 -31.271 -3.967 1.00 97.25 806 LEU A C 1
ATOM 6158 O O . LEU A 1 806 ? -23.343 -30.982 -4.633 1.00 97.25 806 LEU A O 1
ATOM 6162 N N . MET A 1 807 ? -21.294 -30.453 -3.858 1.00 97.75 807 MET A N 1
ATOM 6163 C CA . MET A 1 807 ? -21.195 -29.149 -4.532 1.00 97.75 807 MET A CA 1
ATOM 6164 C C . MET A 1 807 ? -21.251 -29.288 -6.054 1.00 97.75 807 MET A C 1
ATOM 6166 O O . MET A 1 807 ? -21.964 -28.535 -6.713 1.00 97.75 807 MET A O 1
ATOM 6170 N N . TYR A 1 808 ? -20.569 -30.292 -6.616 1.00 97.31 808 TYR A N 1
ATOM 6171 C CA . TYR A 1 808 ? -20.658 -30.596 -8.045 1.00 97.31 808 TYR A CA 1
ATOM 6172 C C . TYR A 1 808 ? -22.088 -30.937 -8.481 1.00 97.31 808 TYR A C 1
ATOM 6174 O O . TYR A 1 808 ? -22.560 -30.457 -9.514 1.00 97.31 808 TYR A O 1
ATOM 6182 N N . CYS A 1 809 ? -22.808 -31.750 -7.701 1.00 97.19 809 CYS A N 1
ATOM 6183 C CA . CYS A 1 809 ? -24.198 -32.080 -8.015 1.00 97.19 809 CYS A CA 1
ATOM 6184 C C . CYS A 1 809 ? -25.117 -30.850 -7.929 1.00 97.19 809 CYS A C 1
ATOM 6186 O O . CYS A 1 809 ? -26.056 -30.737 -8.722 1.00 97.19 809 CYS A O 1
ATOM 6188 N N . ALA A 1 810 ? -24.833 -29.918 -7.013 1.00 96.12 810 ALA A N 1
ATOM 6189 C CA . ALA A 1 810 ? -25.570 -28.665 -6.882 1.00 96.12 810 ALA A CA 1
ATOM 6190 C C . ALA A 1 810 ? -25.361 -27.753 -8.102 1.00 96.12 810 ALA A C 1
ATOM 6192 O O . ALA A 1 810 ? -26.345 -27.326 -8.717 1.00 96.12 810 ALA A O 1
ATOM 6193 N N . SER A 1 811 ? -24.104 -27.534 -8.502 1.00 94.38 811 SER A N 1
ATOM 6194 C CA . SER A 1 811 ? -23.734 -26.663 -9.629 1.00 94.38 811 SER A CA 1
ATOM 6195 C C . SER A 1 811 ? -24.043 -27.256 -11.000 1.00 94.38 811 SER A C 1
ATOM 6197 O O . SER A 1 811 ? -24.307 -26.523 -11.949 1.00 94.38 811 SER A O 1
ATOM 6199 N N . SER A 1 812 ? -24.094 -28.584 -11.112 1.00 92.31 812 SER A N 1
ATOM 6200 C CA . SER A 1 812 ? -24.423 -29.281 -12.363 1.00 92.31 812 SER A CA 1
ATOM 6201 C C . SER A 1 812 ? -25.911 -29.614 -12.515 1.00 92.31 812 SER A C 1
ATOM 6203 O O . SER A 1 812 ? -26.267 -30.372 -13.416 1.00 92.31 812 SER A O 1
ATOM 6205 N N . ALA A 1 813 ? -26.779 -29.095 -11.636 1.00 93.25 813 ALA A N 1
ATOM 6206 C CA . ALA A 1 813 ? -28.222 -29.355 -11.639 1.00 93.25 813 ALA A CA 1
ATOM 6207 C C . ALA A 1 813 ? -28.585 -30.861 -11.624 1.00 93.25 813 ALA A C 1
ATOM 6209 O O . ALA A 1 813 ? -29.410 -31.321 -12.413 1.00 93.25 813 ALA A O 1
ATOM 6210 N N . LYS A 1 814 ? -27.976 -31.637 -10.711 1.00 95.56 814 LYS A N 1
ATOM 6211 C CA . LYS A 1 814 ? -28.199 -33.088 -10.536 1.00 95.56 814 LYS A CA 1
ATOM 6212 C C . LYS A 1 814 ? -28.924 -33.412 -9.213 1.00 95.56 814 LYS A C 1
ATOM 6214 O O . LYS A 1 814 ? -28.309 -33.970 -8.302 1.00 95.56 814 LYS A O 1
ATOM 6219 N N . PRO A 1 815 ? -30.228 -33.111 -9.080 1.00 94.25 815 PRO A N 1
ATOM 6220 C CA . PRO A 1 815 ? -30.953 -33.194 -7.808 1.00 94.25 815 PRO A CA 1
ATOM 6221 C C . PRO A 1 815 ? -31.084 -34.617 -7.254 1.00 94.25 815 PRO A C 1
ATOM 6223 O O . PRO A 1 815 ? -30.976 -34.796 -6.047 1.00 94.25 815 PRO A O 1
ATOM 6226 N N . ALA A 1 816 ? -31.247 -35.640 -8.102 1.00 95.50 816 ALA A N 1
ATOM 6227 C CA . ALA A 1 816 ? -31.297 -37.038 -7.651 1.00 95.50 816 ALA A CA 1
ATOM 6228 C C . ALA A 1 816 ? -29.974 -37.481 -7.000 1.00 95.50 816 ALA A C 1
ATOM 6230 O O . ALA A 1 816 ? -29.967 -38.103 -5.941 1.00 95.50 816 ALA A O 1
ATOM 6231 N N . MET A 1 817 ? -28.843 -37.079 -7.587 1.00 97.06 817 MET A N 1
ATOM 6232 C CA . MET A 1 817 ? -27.520 -37.409 -7.053 1.00 97.06 817 MET A CA 1
ATOM 6233 C C . MET A 1 817 ? -27.177 -36.610 -5.804 1.00 97.06 817 MET A C 1
ATOM 6235 O O . MET A 1 817 ? -26.599 -37.147 -4.863 1.00 97.06 817 MET A O 1
ATOM 6239 N N . LEU A 1 818 ?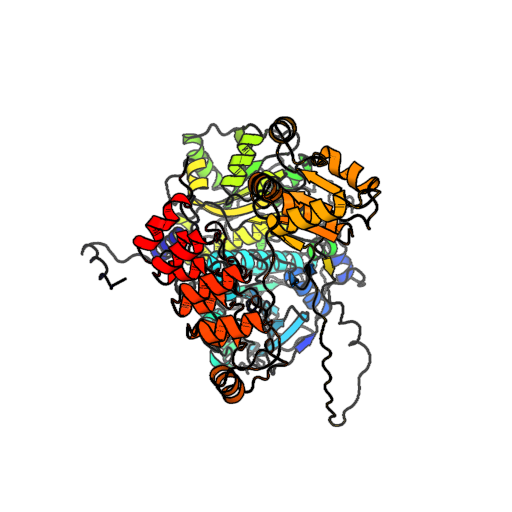 -27.592 -35.347 -5.776 1.00 97.06 818 LEU A N 1
ATOM 6240 C CA . LEU A 1 818 ? -27.500 -34.496 -4.601 1.00 97.06 818 LEU A CA 1
ATOM 6241 C C . LEU A 1 818 ? -28.313 -35.072 -3.432 1.00 97.06 818 LEU A C 1
ATOM 6243 O O . LEU A 1 818 ? -27.794 -35.177 -2.326 1.00 97.06 818 LEU A O 1
ATOM 6247 N N . ALA A 1 819 ? -29.551 -35.511 -3.684 1.00 96.12 819 ALA A N 1
ATOM 6248 C CA . ALA A 1 819 ? -30.390 -36.166 -2.685 1.00 96.12 819 ALA A CA 1
ATOM 6249 C C . ALA A 1 819 ? -29.757 -37.465 -2.168 1.00 96.12 819 ALA A C 1
ATOM 6251 O O . ALA A 1 819 ? -29.751 -37.689 -0.961 1.00 96.12 819 ALA A O 1
ATOM 6252 N N . LEU A 1 820 ? -29.175 -38.282 -3.054 1.00 96.44 820 LEU A N 1
ATOM 6253 C CA . LEU A 1 820 ? -28.468 -39.497 -2.654 1.00 96.44 820 LEU A CA 1
ATOM 6254 C C . LEU A 1 820 ? -27.264 -39.198 -1.754 1.00 96.44 820 LEU A C 1
ATOM 6256 O O . LEU A 1 820 ? -27.070 -39.869 -0.747 1.00 96.44 820 LEU A O 1
ATOM 6260 N N . LEU A 1 821 ? -26.439 -38.212 -2.103 1.00 95.12 821 LEU A N 1
ATOM 6261 C CA . LEU A 1 821 ? -25.280 -37.856 -1.283 1.00 95.12 821 LEU A CA 1
ATOM 6262 C C . LEU A 1 821 ? -25.707 -37.364 0.106 1.00 95.12 821 LEU A C 1
ATOM 6264 O O . LEU A 1 821 ? -25.099 -37.767 1.093 1.00 95.12 821 LEU A O 1
ATOM 6268 N N . LEU A 1 822 ? -26.783 -36.574 0.197 1.00 92.25 822 LEU A N 1
ATOM 6269 C CA . LEU A 1 822 ? -27.376 -36.175 1.480 1.00 92.25 822 LEU A CA 1
ATOM 6270 C C . LEU A 1 822 ? -27.917 -37.383 2.265 1.00 92.25 822 LEU A C 1
ATOM 6272 O O . LEU A 1 822 ? -27.705 -37.468 3.472 1.00 92.25 822 LEU A O 1
ATOM 6276 N N . GLU A 1 823 ? -28.577 -38.335 1.594 1.00 91.81 823 GLU A N 1
ATOM 6277 C CA . GLU A 1 823 ? -29.060 -39.593 2.195 1.00 91.81 823 GLU A CA 1
ATOM 6278 C C . GLU A 1 823 ? -27.902 -40.413 2.786 1.00 91.81 823 GLU A C 1
ATOM 6280 O O . GLU A 1 823 ? -28.023 -40.974 3.874 1.00 91.81 823 GLU A O 1
ATOM 6285 N N . LEU A 1 824 ? -26.765 -40.447 2.087 1.00 80.88 824 LEU A N 1
ATOM 6286 C CA . LEU A 1 824 ? -25.551 -41.149 2.505 1.00 80.88 824 LEU A CA 1
ATOM 6287 C C . LEU A 1 824 ? -24.706 -40.358 3.521 1.00 80.88 824 LEU A C 1
ATOM 6289 O O . LEU A 1 824 ? -23.691 -40.869 3.992 1.00 80.88 824 LEU A O 1
ATOM 6293 N N . GLY A 1 825 ? -25.140 -39.151 3.899 1.00 84.75 825 GLY A N 1
ATOM 6294 C CA . GLY A 1 825 ? -24.543 -38.359 4.972 1.00 84.75 825 GLY A CA 1
ATOM 6295 C C . GLY A 1 825 ? -23.449 -37.379 4.547 1.00 84.75 825 GLY A C 1
ATOM 6296 O O . GLY A 1 825 ? -22.648 -37.008 5.400 1.00 84.75 825 GLY A O 1
ATOM 6297 N N . ALA A 1 826 ? -23.400 -36.964 3.277 1.00 90.38 826 ALA A N 1
ATOM 6298 C CA . ALA A 1 826 ? -22.545 -35.855 2.847 1.00 90.38 826 ALA A CA 1
ATOM 6299 C C . ALA A 1 826 ? -22.962 -34.549 3.545 1.00 90.38 826 ALA A C 1
ATOM 6301 O O . ALA A 1 826 ? -24.156 -34.248 3.640 1.00 90.38 826 ALA A O 1
ATOM 6302 N N . ASP A 1 827 ? -21.991 -33.771 4.017 1.00 91.56 827 ASP A N 1
ATOM 6303 C CA . ASP A 1 827 ? -22.226 -32.548 4.781 1.00 91.56 827 ASP A CA 1
ATOM 6304 C C . ASP A 1 827 ? -22.461 -31.343 3.843 1.00 91.56 827 ASP A C 1
ATOM 6306 O O . ASP A 1 827 ? -21.540 -30.895 3.148 1.00 91.56 827 ASP A O 1
ATOM 6310 N N . PRO A 1 828 ? -23.681 -30.768 3.817 1.00 93.00 828 PRO A N 1
ATOM 6311 C CA . PRO A 1 828 ? -23.983 -29.607 2.984 1.00 93.00 828 PRO A CA 1
ATOM 6312 C C . PRO A 1 828 ? -23.354 -28.301 3.485 1.00 93.00 828 PRO A C 1
ATOM 6314 O O . PRO A 1 828 ? -23.415 -27.304 2.764 1.00 93.00 828 PRO A O 1
ATOM 6317 N N . MET A 1 829 ? -22.773 -28.288 4.690 1.00 93.19 829 MET A N 1
ATOM 6318 C CA . MET A 1 829 ? -22.134 -27.116 5.295 1.00 93.19 829 MET A CA 1
ATOM 6319 C C . MET A 1 829 ? -20.647 -26.997 4.966 1.00 93.19 829 MET A C 1
ATOM 6321 O O . MET A 1 829 ? -20.046 -25.973 5.291 1.00 93.19 829 MET A O 1
ATOM 6325 N N . VAL A 1 830 ? -20.044 -28.011 4.332 1.00 87.62 830 VAL A N 1
ATOM 6326 C CA . VAL A 1 830 ? -18.659 -27.917 3.857 1.00 87.62 830 VAL A CA 1
ATOM 6327 C C . VAL A 1 830 ? -18.557 -26.737 2.899 1.00 87.62 830 VAL A C 1
ATOM 6329 O O . VAL A 1 830 ? -19.406 -26.578 2.023 1.00 87.62 830 VAL A O 1
ATOM 6332 N N . THR A 1 831 ? -17.515 -25.927 3.067 1.00 88.12 831 THR A N 1
ATOM 6333 C CA . THR A 1 831 ? -17.176 -24.835 2.157 1.00 88.12 831 THR A CA 1
ATOM 6334 C C . THR A 1 831 ? -16.006 -25.222 1.257 1.00 88.12 831 THR A C 1
ATOM 6336 O O . THR A 1 831 ? -15.081 -25.946 1.668 1.00 88.12 831 THR A O 1
ATOM 6339 N N . ASN A 1 832 ? -16.065 -24.765 0.005 1.00 82.06 832 ASN A N 1
ATOM 6340 C CA . ASN A 1 832 ? -14.909 -24.794 -0.884 1.00 82.06 832 ASN A CA 1
ATOM 6341 C C . ASN A 1 832 ? -13.903 -23.693 -0.488 1.00 82.06 832 ASN A C 1
ATOM 6343 O O . ASN A 1 832 ? -14.054 -23.049 0.550 1.00 82.06 832 ASN A O 1
ATOM 6347 N N . PHE A 1 833 ? -12.844 -23.497 -1.276 1.00 79.50 833 PHE A N 1
ATOM 6348 C CA . PHE A 1 833 ? -11.838 -22.467 -0.981 1.00 79.50 833 PHE A CA 1
ATOM 6349 C C . PHE A 1 833 ? -12.328 -21.026 -1.204 1.00 79.50 833 PHE A C 1
ATOM 6351 O O . PHE A 1 833 ? -11.654 -20.098 -0.766 1.00 79.50 833 PHE A O 1
ATOM 6358 N N . ASP A 1 834 ? -13.520 -20.856 -1.781 1.00 65.75 834 ASP A N 1
ATOM 6359 C CA . ASP A 1 834 ? -14.198 -19.568 -1.980 1.00 65.75 834 ASP A CA 1
ATOM 6360 C C . ASP A 1 834 ? -15.285 -19.322 -0.916 1.00 65.75 834 ASP A C 1
ATOM 6362 O O . ASP A 1 834 ? -16.189 -18.511 -1.110 1.00 65.75 834 ASP A O 1
ATOM 6366 N N . ASP A 1 835 ? -15.252 -20.081 0.185 1.00 84.06 835 ASP A N 1
ATOM 6367 C CA . ASP A 1 835 ? -16.253 -20.083 1.257 1.00 84.06 835 ASP A CA 1
ATOM 6368 C C . ASP A 1 835 ? -17.696 -20.419 0.806 1.00 84.06 835 ASP A C 1
ATOM 6370 O O . ASP A 1 835 ? -18.647 -20.278 1.579 1.00 84.06 835 ASP A O 1
ATOM 6374 N N . ALA A 1 836 ? -17.883 -20.938 -0.414 1.00 83.25 836 ALA A N 1
ATOM 6375 C CA . ALA A 1 836 ? -19.184 -21.333 -0.945 1.00 83.25 836 ALA A CA 1
ATOM 6376 C C . ALA A 1 836 ? -19.572 -22.751 -0.496 1.00 83.25 836 ALA A C 1
ATOM 6378 O O . ALA A 1 836 ? -18.785 -23.699 -0.598 1.00 83.25 836 ALA A O 1
ATOM 6379 N N . ARG A 1 837 ? -20.818 -22.922 -0.036 1.00 93.56 837 ARG A N 1
ATOM 6380 C CA . ARG A 1 837 ? -21.426 -24.226 0.278 1.00 93.56 837 ARG A CA 1
ATOM 6381 C C . ARG A 1 837 ? -22.174 -24.780 -0.929 1.00 93.56 837 ARG A C 1
ATOM 6383 O O . ARG A 1 837 ? -22.464 -24.079 -1.896 1.00 93.56 837 ARG A O 1
ATOM 6390 N N . ALA A 1 838 ? -22.617 -26.033 -0.839 1.00 94.44 838 ALA A N 1
ATOM 6391 C CA . ALA A 1 838 ? -23.451 -26.632 -1.883 1.00 94.44 838 ALA A CA 1
ATOM 6392 C C . ALA A 1 838 ? -24.745 -25.828 -2.160 1.00 94.44 838 ALA A C 1
ATOM 6394 O O . ALA A 1 838 ? -25.197 -25.780 -3.304 1.00 94.44 838 ALA A O 1
ATOM 6395 N N . VAL A 1 839 ? -25.334 -25.173 -1.146 1.00 95.69 839 VAL A N 1
ATOM 6396 C CA . VAL A 1 839 ? -26.548 -24.348 -1.324 1.00 95.69 839 VAL A CA 1
ATOM 6397 C C . VAL A 1 839 ? -26.281 -23.105 -2.174 1.00 95.69 839 VAL A C 1
ATOM 6399 O O . VAL A 1 839 ? -27.101 -22.762 -3.025 1.00 95.69 839 VAL A O 1
ATOM 6402 N N . ASP A 1 840 ? -25.107 -22.496 -2.002 1.00 93.75 840 ASP A N 1
ATOM 6403 C CA . ASP A 1 840 ? -24.690 -21.274 -2.695 1.00 93.75 840 ASP A CA 1
ATOM 6404 C C . ASP A 1 840 ? -24.405 -21.544 -4.185 1.00 93.75 840 ASP A C 1
ATOM 6406 O O . ASP A 1 840 ? -24.518 -20.658 -5.028 1.00 93.75 840 ASP A O 1
ATOM 6410 N N . LEU A 1 841 ? -24.111 -22.804 -4.523 1.00 92.69 841 LEU A N 1
ATOM 6411 C CA . LEU A 1 841 ? -23.764 -23.262 -5.869 1.00 92.69 841 LEU A CA 1
ATOM 6412 C C . LEU A 1 841 ? -24.948 -23.865 -6.644 1.00 92.69 841 LEU A C 1
ATOM 6414 O O . LEU A 1 841 ? -24.758 -24.395 -7.736 1.00 92.69 841 LEU A O 1
ATOM 6418 N N . CYS A 1 842 ? -26.171 -23.841 -6.106 1.00 94.75 842 CYS A N 1
ATOM 6419 C CA . CYS A 1 842 ? -27.323 -24.493 -6.731 1.00 94.75 842 CYS A CA 1
ATOM 6420 C C . CYS A 1 842 ? -27.695 -23.885 -8.096 1.00 94.75 842 CYS A C 1
ATOM 6422 O O . CYS A 1 842 ? -28.238 -22.786 -8.177 1.00 94.75 842 CYS A O 1
ATOM 6424 N N . ALA A 1 843 ? -27.525 -24.658 -9.173 1.00 87.62 843 ALA A N 1
ATOM 6425 C CA . ALA A 1 843 ? -27.899 -24.255 -10.534 1.00 87.62 843 ALA A CA 1
ATOM 6426 C C . ALA A 1 843 ? -29.355 -24.599 -10.918 1.00 87.62 843 ALA A C 1
ATOM 6428 O O . ALA A 1 843 ? -29.790 -24.315 -12.034 1.00 87.62 843 ALA A O 1
ATOM 6429 N N . SER A 1 844 ? -30.124 -25.226 -10.017 1.00 92.75 844 SER A N 1
ATOM 6430 C CA . SER A 1 844 ? -31.545 -25.534 -10.225 1.00 92.75 844 SER A CA 1
ATOM 6431 C C . SER A 1 844 ? -32.375 -25.340 -8.956 1.00 92.75 844 SER A C 1
ATOM 6433 O O . SER A 1 844 ? -31.877 -25.490 -7.837 1.00 92.75 844 SER A O 1
ATOM 6435 N N . LEU A 1 845 ?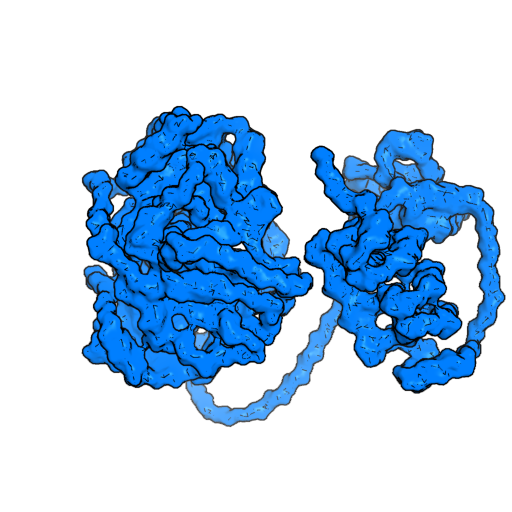 -33.670 -25.063 -9.137 1.00 87.88 845 LEU A N 1
ATOM 6436 C CA . LEU A 1 845 ? -34.620 -24.908 -8.033 1.00 87.88 845 LEU A CA 1
ATOM 6437 C C . LEU A 1 845 ? -34.798 -26.208 -7.229 1.00 87.88 845 LEU A C 1
ATOM 6439 O O . LEU A 1 845 ? -35.022 -26.161 -6.023 1.00 87.88 845 LEU A O 1
ATOM 6443 N N . GLU A 1 846 ? -34.682 -27.368 -7.877 1.00 94.50 846 GLU A N 1
ATOM 6444 C CA . GLU A 1 846 ? -34.777 -28.677 -7.223 1.00 94.50 846 GLU A CA 1
ATOM 6445 C C . GLU A 1 846 ? -33.595 -28.913 -6.271 1.00 94.50 846 GLU A C 1
ATOM 6447 O O . GLU A 1 846 ? -33.815 -29.291 -5.121 1.00 94.50 846 GLU A O 1
ATOM 6452 N N . CYS A 1 847 ? -32.364 -28.591 -6.694 1.00 93.06 847 CYS A N 1
ATOM 6453 C CA . CYS A 1 847 ? -31.187 -28.626 -5.817 1.00 93.06 847 CYS A CA 1
ATOM 6454 C C . CYS A 1 847 ? -31.312 -27.622 -4.659 1.00 93.06 847 CYS A C 1
ATOM 6456 O O . CYS A 1 847 ? -31.076 -27.983 -3.505 1.00 93.06 847 CYS A O 1
ATOM 6458 N N . LEU A 1 848 ? -31.752 -26.388 -4.942 1.00 93.00 848 LEU A N 1
ATOM 6459 C CA . LEU A 1 848 ? -31.942 -25.366 -3.910 1.00 93.00 848 LEU A CA 1
ATOM 6460 C C . LEU A 1 848 ? -32.986 -25.799 -2.875 1.00 93.00 848 LEU A C 1
ATOM 6462 O O . LEU A 1 848 ? -32.785 -25.606 -1.683 1.00 93.00 848 LEU A O 1
ATOM 6466 N N . ASN A 1 849 ? -34.087 -26.427 -3.290 1.00 93.69 849 ASN A N 1
ATOM 6467 C CA . ASN A 1 849 ? -35.109 -26.908 -2.359 1.00 93.69 849 ASN A CA 1
ATOM 6468 C C . ASN A 1 849 ? -34.590 -27.991 -1.407 1.00 93.69 849 ASN A C 1
ATOM 6470 O O . ASN A 1 849 ? -35.014 -28.026 -0.250 1.00 93.69 849 ASN A O 1
ATOM 6474 N N . LEU A 1 850 ? -33.674 -28.842 -1.876 1.00 92.50 850 LEU A N 1
ATOM 6475 C CA . LEU A 1 850 ? -33.017 -29.850 -1.045 1.00 92.50 850 LEU A CA 1
ATOM 6476 C C . LEU A 1 850 ? -32.075 -29.205 -0.016 1.00 92.50 850 LEU A C 1
ATOM 6478 O O . LEU A 1 850 ? -31.992 -29.689 1.109 1.00 92.50 850 LEU A O 1
ATOM 6482 N N . LEU A 1 851 ? -31.434 -28.083 -0.358 1.00 94.69 851 LEU A N 1
ATOM 6483 C CA . LEU A 1 851 ? -30.395 -27.449 0.461 1.00 94.69 851 LEU A CA 1
ATOM 6484 C C . LEU A 1 851 ? -30.815 -26.160 1.181 1.00 94.69 851 LEU A C 1
ATOM 6486 O O . LEU A 1 851 ? -30.096 -25.683 2.041 1.00 94.69 851 LEU A O 1
ATOM 6490 N N . ARG A 1 852 ? -31.999 -25.596 0.933 1.00 88.06 852 ARG A N 1
ATOM 6491 C CA . ARG A 1 852 ? -32.424 -24.301 1.515 1.00 88.06 852 ARG A CA 1
ATOM 6492 C C . ARG A 1 852 ? -32.393 -24.238 3.045 1.00 88.06 852 ARG A C 1
ATOM 6494 O O . ARG A 1 852 ? -32.330 -23.157 3.609 1.00 88.06 852 ARG A O 1
ATOM 6501 N N . HIS A 1 853 ? -32.483 -25.389 3.711 1.00 83.69 853 HIS A N 1
ATOM 6502 C CA . HIS A 1 853 ? -32.417 -25.491 5.169 1.00 83.69 853 HIS A CA 1
ATOM 6503 C C . HIS A 1 853 ? -31.007 -25.229 5.723 1.00 83.69 853 HIS A C 1
ATOM 6505 O O . HIS A 1 853 ? -30.846 -25.101 6.931 1.00 83.69 853 HIS A O 1
ATOM 6511 N N . THR A 1 854 ? -30.009 -25.161 4.843 1.00 83.12 854 THR A N 1
ATOM 6512 C CA . THR A 1 854 ? -28.600 -24.925 5.159 1.00 83.12 854 THR A CA 1
ATOM 6513 C C . THR A 1 854 ? -28.158 -23.509 4.795 1.00 83.12 854 THR A C 1
ATOM 6515 O O . THR A 1 854 ? -26.987 -23.190 4.967 1.00 83.12 854 THR A O 1
ATOM 6518 N N . ALA A 1 855 ? -29.060 -22.671 4.271 1.00 75.69 855 ALA A N 1
ATOM 6519 C CA . ALA A 1 855 ? -28.805 -21.251 4.061 1.00 75.69 855 ALA A CA 1
ATOM 6520 C C . ALA A 1 855 ? -28.975 -20.502 5.391 1.00 75.69 855 ALA A C 1
ATOM 6522 O O . ALA A 1 855 ? -29.948 -20.738 6.112 1.00 75.69 855 ALA A O 1
ATOM 6523 N N . ASP A 1 856 ? -28.050 -19.596 5.714 1.00 65.06 856 ASP A N 1
ATOM 6524 C CA . ASP A 1 856 ? -28.142 -18.782 6.927 1.00 65.06 856 ASP A CA 1
ATOM 6525 C C . ASP A 1 856 ? -29.356 -17.855 6.821 1.00 65.06 856 ASP A C 1
ATOM 6527 O O . ASP A 1 856 ? -29.370 -16.889 6.056 1.00 65.06 856 ASP A O 1
ATOM 6531 N N . LEU A 1 857 ? -30.414 -18.169 7.567 1.00 38.44 857 LEU A N 1
ATOM 6532 C CA . LEU A 1 857 ? -31.546 -17.267 7.715 1.00 38.44 857 LEU A CA 1
ATOM 6533 C C . LEU A 1 857 ? -31.140 -16.174 8.714 1.00 38.44 857 LEU A C 1
ATOM 6535 O O . LEU A 1 857 ? -30.770 -16.513 9.840 1.00 38.44 857 LEU A O 1
ATOM 6539 N N . PRO A 1 858 ? -31.199 -14.882 8.347 1.00 38.12 858 PRO A N 1
ATOM 6540 C CA . PRO A 1 858 ? -30.923 -13.807 9.289 1.00 38.12 858 PRO A CA 1
ATOM 6541 C C . PRO A 1 858 ? -31.951 -13.856 10.430 1.00 38.12 858 PRO A C 1
ATOM 6543 O O . PRO A 1 858 ? -33.153 -13.730 10.187 1.00 38.12 858 PRO A O 1
ATOM 6546 N N . THR A 1 859 ? -31.475 -14.076 11.658 1.00 35.66 859 THR A N 1
ATOM 6547 C CA . THR A 1 859 ? -32.243 -13.893 12.903 1.00 35.66 859 THR A CA 1
ATOM 6548 C C . THR A 1 859 ? -32.135 -12.475 13.417 1.00 35.66 859 THR A C 1
ATOM 6550 O O . THR A 1 859 ? -30.983 -11.981 13.467 1.00 35.66 859 THR A O 1
#

Radius of gyration: 33.16 Å; Cα contacts (8 Å, |Δi|>4): 1619; chains: 1; bounding box: 76×100×64 Å

Foldseek 3Di:
DDDDDDDDDDPPDDDDDLLRLLVVLVVQQFQAPVGHRDADLDADPVQQFDLWKDFPFFDKAAAAEQDCVDDDPSVCLQFQFLPAADDDAADFDRHLVLHLCQLQFAFLWWKDFPPDIATDGLFDADVNLNFKWKWKQAAQGHPDAGAIWTQTRLRSITTGFWHDQPNVLPDHFMKMWMKGLLLSQCSGSNSNSLLRRLLSLLRSLQSSQSSCSSNVKHKAWQLQDFQVLQCLLNVLVVQQLQDAQPDSSNRGIGGFIMMFMGHPPGDGGHHDSVSSVSRSVRIDGGGHMDGRGRDRPDDRVNSVVLSVSQRHRADLVVFPDPQPDPPDDPPPVVVSPPSDFGGSNCLSSVFDAFPAFALPDAAEQVLVLVLLVLLAADCGGPNVRYSGDDFKKKWKQAQHYPPDAGAIKIWDYGPCSVVLVVLLVVPFDWAFDPPHDPPTTMTGGDGDDLVVSLVVQCQQLVNRNRCSSFSMKIWIKGQRSVQSVSPSNVSSVSSSSVSSSQSSSRSSLSRVQKGKHKGQGGRWVVVCVVSVNPDPRMTTSIMMGIHNHDDDPSMDIGGSNVPPPPPPDDDDDDDDDDDDDDDDDDDDDDDDQAAEDELLVVLVVQVVQVPDVPRQEAAEEAEDPVVVVVDADPRYDYDDPVCLVVCLVPDDLAGAYEYFYQADCRRVVVQNVSSVSRNPHGYYYHNGGVRNVVSNPDDDDDDDDDDDDDDDPVLVCLQVVQVHDLVPQAQADPQQDGSLLVCLLQLVLVNNLVSLVSPRDQARAGNQRDTSLLSNLNNVRLSSNVSSLVSPHDQCRATPQQDGSLLVCQQVVPLVSNVSSVVSPHDQCRAGPSRDGSCNNHPDPSSVVVCVVVDDDDD

Sequence (859 aa):
MQDTPPAELPPDLPPPSVADLVRAYHRRTKHRFERYAAGPETLDWDDQPAAFRHFEGVRSIPLPLAEPTQQGALGEALRRPFAAPVTQHVPFDLASLGACLHLALGITAWKRYGPDRWAVRANPSSGNLHPVEAYLIACEVPGLANGLYHYEPEQHALECRARHLSTGSLPPGLHIALSSVMWREAWKYGERAFRYCQLDTGHAMAALRYACAAMGWSLTAQPQLDNHLLASVLGLDRLADFPARRAQATELEEAEVLLSLGLDNSPAPVPTARALRAASSSAVWMGTASSIDRHPMYHWPVIAEVAALTREALCTTARQSSLALPPGQGGEHENAASGEGPGFAEVVLGRRSAQHFDPAFRMPRTAFMHLMSRLMAQPAAPWDVLPAVWEMHLLLFVHRVEDLPCGAYLLTRGTAGNALQQRLNQHYTLSPVAGLPPGLDLQLIAAMEAPALQRLARSLHCHQDIAAHASFALGMLCEFDPALEASPASYRELFRQAGLLGQVLYLEAEAMGLRGTGIGCYFDDAVHEMLGLEDTHYQSLYHFTVGKPRLDERIETLAAYTNRETAVSTAPNVTAEPIMSTTEEASPEMSPRFQRISAQRAAELIQRHRQASPPTLALFDTRDRMSFDAGHIAGAQFLSDASFGQIMAGLPRSTPIMLYCFRGNASQTWAGMFADFRYTEVYSVDGGHDALAAALAQPAAPVPAGPPGELSASLRNFLSARGFTQEKLNEAREHGLTPLMHAAWRGEVALLRELIALGADVQCRNADGNTAVWLACVAASEEAVRALAEAGAQLDSRNDTGATALMYCASSAKPAMLALLLELGADPMVTNFDDARAVDLCASLECLNLLRHTADLPT